Protein 6KXF (pdb70)

Structure (mmCIF, N/CA/C/O backbone):
data_6KXF
#
_entry.id   6KXF
#
_cell.length_a   79.872
_cell.length_b   104.411
_cell.length_c   114.706
_cell.angle_alpha   90.000
_cell.angle_beta   90.000
_cell.angle_gamma   90.000
#
_symmetry.space_group_name_H-M   'P 21 21 21'
#
loop_
_entity.id
_entity.type
_entity.pdbx_description
1 polymer Ketosynthase
2 polymer Ketosynthase
3 polymer ACP
4 non-polymer '[(3~{R})-2,2-dimethyl-4-[[3-[2-[[(~{E})-oct-2-enoyl]amino]ethylamino]-3-oxidanylidene-propyl]amino]-3-oxidanyl-4-oxidanylidene-butyl] dihydrogen phosphate'
5 water water
#
loop_
_atom_site.group_PDB
_atom_site.id
_atom_site.type_symbol
_atom_site.label_atom_id
_atom_site.label_alt_id
_atom_site.label_comp_id
_atom_site.label_asym_id
_atom_site.label_entity_id
_atom_site.label_seq_id
_atom_site.pdbx_PDB_ins_code
_atom_site.Cartn_x
_atom_site.Cartn_y
_atom_site.Cartn_z
_atom_site.occupancy
_atom_site.B_iso_or_equiv
_atom_site.auth_seq_id
_atom_site.auth_comp_id
_atom_site.auth_asym_id
_atom_site.auth_atom_id
_atom_site.pdbx_PDB_model_num
ATOM 1 N N . ALA A 1 6 ? 12.680 -12.620 1.299 1.00 65.21 6 ALA A N 1
ATOM 2 C CA . ALA A 1 6 ? 11.183 -12.704 1.280 1.00 67.52 6 ALA A CA 1
ATOM 3 C C . ALA A 1 6 ? 10.733 -13.981 2.005 1.00 65.09 6 ALA A C 1
ATOM 4 O O . ALA A 1 6 ? 11.363 -15.040 1.922 1.00 66.83 6 ALA A O 1
ATOM 6 N N . ARG A 1 7 ? 9.633 -13.872 2.744 1.00 58.94 7 ARG A N 1
ATOM 7 C CA . ARG A 1 7 ? 9.233 -14.955 3.608 1.00 58.07 7 ARG A CA 1
ATOM 8 C C . ARG A 1 7 ? 8.642 -16.111 2.785 1.00 43.55 7 ARG A C 1
ATOM 9 O O . ARG A 1 7 ? 8.192 -15.969 1.643 1.00 41.78 7 ARG A O 1
ATOM 17 N N . ARG A 1 8 ? 8.677 -17.281 3.391 1.00 46.09 8 ARG A N 1
ATOM 18 C CA . ARG A 1 8 ? 8.240 -18.500 2.735 1.00 49.68 8 ARG A CA 1
ATOM 19 C C . ARG A 1 8 ? 6.720 -18.428 2.545 1.00 39.67 8 ARG A C 1
ATOM 20 O O . ARG A 1 8 ? 6.003 -18.001 3.426 1.00 40.80 8 ARG A O 1
ATOM 28 N N . ARG A 1 9 ? 6.256 -18.859 1.380 1.00 39.10 9 ARG A N 1
ATOM 29 C CA . ARG A 1 9 ? 4.816 -18.988 1.133 1.00 42.25 9 ARG A CA 1
ATOM 30 C C . ARG A 1 9 ? 4.323 -20.387 1.541 1.00 39.56 9 ARG A C 1
ATOM 31 O O . ARG A 1 9 ? 5.010 -21.402 1.364 1.00 39.44 9 ARG A O 1
ATOM 39 N N . VAL A 1 10 ? 3.131 -20.419 2.137 1.00 39.12 10 VAL A N 1
ATOM 40 C CA . VAL A 1 10 ? 2.546 -21.637 2.705 1.00 34.29 10 VAL A CA 1
ATOM 41 C C . VAL A 1 10 ? 1.112 -21.764 2.161 1.00 36.66 10 VAL A C 1
ATOM 42 O O . VAL A 1 10 ? 0.333 -20.829 2.263 1.00 38.26 10 VAL A O 1
ATOM 46 N N . VAL A 1 11 ? 0.796 -22.917 1.582 1.00 33.94 11 VAL A N 1
ATOM 47 C CA . VAL A 1 11 ? -0.475 -23.165 0.922 1.00 37.24 11 VAL A CA 1
ATOM 48 C C . VAL A 1 11 ? -1.185 -24.366 1.582 1.00 36.60 11 VAL A C 1
ATOM 49 O O . VAL A 1 11 ? -0.543 -25.189 2.255 1.00 37.83 11 VAL A O 1
ATOM 53 N N . LEU A 1 12 ? -2.500 -24.473 1.320 1.00 34.13 12 LEU A N 1
ATOM 54 C CA . LEU A 1 12 ? -3.379 -25.538 1.789 1.00 33.80 12 LEU A CA 1
ATOM 55 C C . LEU A 1 12 ? -3.614 -26.522 0.651 1.00 34.66 12 LEU A C 1
ATOM 56 O O . LEU A 1 12 ? -4.241 -26.146 -0.332 1.00 37.13 12 LEU A O 1
ATOM 61 N N . THR A 1 13 ? -3.093 -27.746 0.773 1.00 34.30 13 THR A N 1
ATOM 62 C CA . THR A 1 13 ? -3.175 -28.714 -0.315 1.00 35.91 13 THR A CA 1
ATOM 63 C C . THR A 1 13 ? -4.165 -29.832 -0.021 1.00 36.63 13 THR A C 1
ATOM 64 O O . THR A 1 13 ? -4.395 -30.677 -0.887 1.00 35.06 13 THR A O 1
ATOM 68 N N . GLY A 1 14 ? -4.691 -29.874 1.210 1.00 38.86 14 GLY A N 1
ATOM 69 C CA . GLY A 1 14 ? -5.587 -30.974 1.638 1.00 40.03 14 GLY A CA 1
ATOM 70 C C . GLY A 1 14 ? -6.525 -30.571 2.768 1.00 33.80 14 GLY A C 1
ATOM 71 O O . GLY A 1 14 ? -6.119 -29.920 3.732 1.00 36.89 14 GLY A O 1
ATOM 72 N N . PHE A 1 15 ? -7.799 -30.961 2.650 1.00 30.84 15 PHE A N 1
ATOM 73 C CA . PHE A 1 15 ? -8.793 -30.803 3.695 1.00 32.38 15 PHE A CA 1
ATOM 74 C C . PHE A 1 15 ? -9.376 -32.178 4.053 1.00 35.22 15 PHE A C 1
ATOM 75 O O . PHE A 1 15 ? -9.845 -32.926 3.167 1.00 35.57 15 PHE A O 1
ATOM 83 N N . GLY A 1 16 ? -9.352 -32.512 5.349 1.00 29.42 16 GLY A N 1
ATOM 84 C CA . GLY A 1 16 ? -10.032 -33.636 5.958 1.00 34.32 16 GLY A CA 1
ATOM 85 C C . GLY A 1 16 ? -11.143 -33.122 6.848 1.00 35.59 16 GLY A C 1
ATOM 86 O O . GLY A 1 16 ? -10.892 -32.312 7.773 1.00 38.62 16 GLY A O 1
ATOM 87 N N . VAL A 1 17 ? -12.375 -33.555 6.576 1.00 32.73 17 VAL A N 1
ATOM 88 C CA . VAL A 1 17 ? -13.554 -33.021 7.245 1.00 34.22 17 VAL A CA 1
ATOM 89 C C . VAL A 1 17 ? -14.414 -34.172 7.747 1.00 38.19 17 VAL A C 1
ATOM 90 O O . VAL A 1 17 ? -14.863 -35.044 6.910 1.00 33.05 17 VAL A O 1
ATOM 94 N N . ILE A 1 18 ? -14.643 -34.181 9.067 1.00 33.60 18 ILE A N 1
ATOM 95 C CA . ILE A 1 18 ? -15.714 -34.988 9.710 1.00 32.96 18 ILE A CA 1
ATOM 96 C C . ILE A 1 18 ? -16.610 -34.003 10.464 1.00 37.14 18 ILE A C 1
ATOM 97 O O . ILE A 1 18 ? -16.199 -33.448 11.497 1.00 34.29 18 ILE A O 1
ATOM 102 N N . SER A 1 19 ? -17.817 -33.750 9.925 1.00 34.88 19 SER A N 1
ATOM 103 C CA . SER A 1 19 ? -18.705 -32.740 10.486 1.00 35.87 19 SER A CA 1
ATOM 104 C C . SER A 1 19 ? -20.153 -33.236 10.533 1.00 37.17 19 SER A C 1
ATOM 105 O O . SER A 1 19 ? -20.491 -34.243 9.945 1.00 33.30 19 SER A O 1
ATOM 108 N N . SER A 1 20 ? -20.986 -32.454 11.226 1.00 35.21 20 SER A N 1
ATOM 109 C CA . SER A 1 20 ? -22.433 -32.690 11.374 1.00 38.26 20 SER A CA 1
ATOM 110 C C . SER A 1 20 ? -23.206 -32.397 10.077 1.00 36.47 20 SER A C 1
ATOM 111 O O . SER A 1 20 ? -24.401 -32.692 10.000 1.00 36.80 20 SER A O 1
ATOM 114 N N . ILE A 1 21 ? -22.567 -31.770 9.075 1.00 37.51 21 ILE A N 1
ATOM 115 C CA . ILE A 1 21 ? -23.234 -31.443 7.824 1.00 36.79 21 ILE A CA 1
ATOM 116 C C . ILE A 1 21 ? -22.525 -32.108 6.638 1.00 36.12 21 ILE A C 1
ATOM 117 O O . ILE A 1 21 ? -22.757 -31.706 5.505 1.00 38.03 21 ILE A O 1
ATOM 122 N N . GLY A 1 22 ? -21.646 -33.081 6.898 1.00 35.78 22 GLY A N 1
ATOM 123 C CA . GLY A 1 22 ? -20.945 -33.815 5.829 1.00 38.87 22 GLY A CA 1
ATOM 124 C C . GLY A 1 22 ? -19.581 -34.349 6.241 1.00 39.74 22 GLY A C 1
ATOM 125 O O . GLY A 1 22 ? -18.838 -33.695 7.001 1.00 35.90 22 GLY A O 1
ATOM 126 N N . THR A 1 23 ? -19.242 -35.522 5.694 1.00 38.50 23 THR A N 1
ATOM 127 C CA . THR A 1 23 ? -17.932 -36.162 5.803 1.00 42.55 23 THR A CA 1
ATOM 128 C C . THR A 1 23 ? -17.218 -36.060 4.449 1.00 42.81 23 THR A C 1
ATOM 129 O O . THR A 1 23 ? -17.773 -36.447 3.443 1.00 38.38 23 THR A O 1
ATOM 133 N N . GLY A 1 24 ? -15.999 -35.501 4.460 1.00 35.60 24 GLY A N 1
ATOM 134 C CA . GLY A 1 24 ? -15.210 -35.234 3.285 1.00 37.86 24 GLY A CA 1
ATOM 135 C C . GLY A 1 24 ? -15.587 -33.915 2.667 1.00 41.33 24 GLY A C 1
ATOM 136 O O . GLY A 1 24 ? -16.703 -33.358 2.949 1.00 37.67 24 GLY A O 1
ATOM 137 N N . VAL A 1 25 ? -14.691 -33.435 1.801 1.00 41.29 25 VAL A N 1
ATOM 138 C CA . VAL A 1 25 ? -14.708 -32.075 1.200 1.00 45.07 25 VAL A CA 1
ATOM 139 C C . VAL A 1 25 ? -15.926 -31.846 0.302 1.00 43.55 25 VAL A C 1
ATOM 140 O O . VAL A 1 25 ? -16.504 -30.762 0.320 1.00 42.99 25 VAL A O 1
ATOM 144 N N . GLU A 1 26 ? -16.275 -32.835 -0.518 1.00 38.85 26 GLU A N 1
ATOM 145 C CA . GLU A 1 26 ? -17.414 -32.681 -1.430 1.00 46.46 26 GLU A CA 1
ATOM 146 C C . GLU A 1 26 ? -18.713 -32.428 -0.649 1.00 37.54 26 GLU A C 1
ATOM 147 O O . GLU A 1 26 ? -19.442 -31.531 -1.003 1.00 40.48 26 GLU A O 1
ATOM 153 N N . GLU A 1 27 ? -19.014 -33.304 0.326 1.00 38.73 27 GLU A N 1
ATOM 154 C CA . GLU A 1 27 ? -20.246 -33.263 1.125 1.00 37.78 27 GLU A CA 1
ATOM 155 C C . GLU A 1 27 ? -20.274 -31.985 1.968 1.00 37.09 27 GLU A C 1
ATOM 156 O O . GLU A 1 27 ? -21.319 -31.383 2.130 1.00 37.73 27 GLU A O 1
ATOM 162 N N . TYR A 1 28 ? -19.120 -31.613 2.541 1.00 34.59 28 TYR A N 1
ATOM 163 C CA . TYR A 1 28 ? -18.987 -30.394 3.383 1.00 35.30 28 TYR A CA 1
ATOM 164 C C . TYR A 1 28 ? -19.244 -29.144 2.546 1.00 32.42 28 TYR A C 1
ATOM 165 O O . TYR A 1 28 ? -19.987 -28.243 2.967 1.00 33.25 28 TYR A O 1
ATOM 174 N N . THR A 1 29 ? -18.678 -29.094 1.340 1.00 32.81 29 THR A N 1
ATOM 175 C CA . THR A 1 29 ? -18.848 -27.982 0.446 1.00 32.09 29 THR A CA 1
ATOM 176 C C . THR A 1 29 ? -20.332 -27.835 0.068 1.00 37.30 29 THR A C 1
ATOM 177 O O . THR A 1 29 ? -20.839 -26.698 -0.010 1.00 36.46 29 THR A O 1
ATOM 181 N N . ALA A 1 30 ? -20.975 -28.965 -0.264 1.00 37.18 30 ALA A N 1
ATOM 182 C CA . ALA A 1 30 ? -22.402 -29.005 -0.622 1.00 41.91 30 ALA A CA 1
ATOM 183 C C . ALA A 1 30 ? -23.246 -28.501 0.565 1.00 38.48 30 ALA A C 1
ATOM 184 O O . ALA A 1 30 ? -24.191 -27.722 0.374 1.00 37.60 30 ALA A O 1
ATOM 186 N N . GLY A 1 31 ? -22.859 -28.913 1.771 1.00 35.65 31 GLY A N 1
ATOM 187 C CA . GLY A 1 31 ? -23.491 -28.479 3.010 1.00 34.37 31 GLY A CA 1
ATOM 188 C C . GLY A 1 31 ? -23.479 -26.966 3.197 1.00 34.15 31 GLY A C 1
ATOM 189 O O . GLY A 1 31 ? -24.531 -26.308 3.516 1.00 33.72 31 GLY A O 1
ATOM 190 N N . LEU A 1 32 ? -22.273 -26.411 3.124 1.00 33.22 32 LEU A N 1
ATOM 191 C CA . LEU A 1 32 ? -22.037 -25.017 3.277 1.00 34.24 32 LEU A CA 1
ATOM 192 C C . LEU A 1 32 ? -22.844 -24.226 2.240 1.00 35.63 32 LEU A C 1
ATOM 193 O O . LEU A 1 32 ? -23.433 -23.191 2.563 1.00 35.58 32 LEU A O 1
ATOM 198 N N . ARG A 1 33 ? -22.854 -24.709 0.993 1.00 34.22 33 ARG A N 1
ATOM 199 C CA . ARG A 1 33 ? -23.494 -23.950 -0.114 1.00 38.04 33 ARG A CA 1
ATOM 200 C C . ARG A 1 33 ? -25.022 -24.009 0.069 1.00 34.95 33 ARG A C 1
ATOM 201 O O . ARG A 1 33 ? -25.703 -23.077 -0.282 1.00 37.13 33 ARG A O 1
ATOM 209 N N . ALA A 1 34 ? -25.517 -25.078 0.696 1.00 33.61 34 ALA A N 1
ATOM 210 C CA . ALA A 1 34 ? -26.989 -25.318 0.905 1.00 37.02 34 ALA A CA 1
ATOM 211 C C . ALA A 1 34 ? -27.566 -24.651 2.171 1.00 42.87 34 ALA A C 1
ATOM 212 O O . ALA A 1 34 ? -28.792 -24.529 2.285 1.00 41.73 34 ALA A O 1
ATOM 214 N N . GLY A 1 35 ? -26.708 -24.217 3.111 1.00 37.47 35 GLY A N 1
ATOM 215 C CA . GLY A 1 35 ? -27.127 -23.880 4.505 1.00 34.25 35 GLY A CA 1
ATOM 216 C C . GLY A 1 35 ? -27.728 -25.075 5.215 1.00 33.14 35 GLY A C 1
ATOM 217 O O . GLY A 1 35 ? -28.667 -24.934 6.001 1.00 36.09 35 GLY A O 1
ATOM 218 N N . ARG A 1 36 ? -27.135 -26.253 4.972 1.00 33.76 36 ARG A N 1
ATOM 219 C CA . ARG A 1 36 ? -27.463 -27.481 5.691 1.00 36.34 36 ARG A CA 1
ATOM 220 C C . ARG A 1 36 ? -27.214 -27.273 7.199 1.00 37.12 36 ARG A C 1
ATOM 221 O O . ARG A 1 36 ? -26.199 -26.670 7.617 1.00 34.14 36 ARG A O 1
ATOM 229 N N . SER A 1 37 ? -28.136 -27.775 8.032 1.00 37.02 37 SER A N 1
ATOM 230 C CA . SER A 1 37 ? -27.992 -27.739 9.526 1.00 37.62 37 SER A CA 1
ATOM 231 C C . SER A 1 37 ? -27.501 -29.105 10.035 1.00 35.13 37 SER A C 1
ATOM 232 O O . SER A 1 37 ? -27.904 -30.135 9.541 1.00 38.75 37 SER A O 1
ATOM 235 N N . GLY A 1 38 ? -26.626 -29.117 11.058 1.00 33.88 38 GLY A N 1
ATOM 236 C CA . GLY A 1 38 ? -26.166 -30.346 11.628 1.00 35.97 38 GLY A CA 1
ATOM 237 C C . GLY A 1 38 ? -26.966 -30.775 12.865 1.00 38.42 38 GLY A C 1
ATOM 238 O O . GLY A 1 38 ? -26.579 -31.750 13.524 1.00 38.67 38 GLY A O 1
ATOM 239 N N . ALA A 1 39 ? -28.076 -30.088 13.170 1.00 37.46 39 ALA A N 1
ATOM 240 C CA . ALA A 1 39 ? -28.874 -30.371 14.416 1.00 38.19 39 ALA A CA 1
ATOM 241 C C . ALA A 1 39 ? -29.630 -31.703 14.261 1.00 41.13 39 ALA A C 1
ATOM 242 O O . ALA A 1 39 ? -30.264 -31.995 13.221 1.00 40.54 39 ALA A O 1
ATOM 244 N N . ARG A 1 40 ? -29.531 -32.540 15.281 1.00 39.16 40 ARG A N 1
ATOM 245 C CA . ARG A 1 40 ? -30.235 -33.827 15.311 1.00 41.09 40 ARG A CA 1
ATOM 246 C C . ARG A 1 40 ? -30.287 -34.320 16.764 1.00 43.63 40 ARG A C 1
ATOM 247 O O . ARG A 1 40 ? -29.586 -33.792 17.641 1.00 39.59 40 ARG A O 1
ATOM 255 N N . PRO A 1 41 ? -31.135 -35.318 17.112 1.00 45.86 41 PRO A N 1
ATOM 256 C CA . PRO A 1 41 ? -31.169 -35.831 18.487 1.00 46.89 41 PRO A CA 1
ATOM 257 C C . PRO A 1 41 ? -29.804 -36.372 18.970 1.00 47.54 41 PRO A C 1
ATOM 258 O O . PRO A 1 41 ? -29.022 -36.958 18.182 1.00 46.00 41 PRO A O 1
ATOM 262 N N . ILE A 1 42 ? -29.529 -36.177 20.265 1.00 42.08 42 ILE A N 1
ATOM 263 C CA . ILE A 1 42 ? -28.344 -36.709 20.943 1.00 40.51 42 ILE A CA 1
ATOM 264 C C . ILE A 1 42 ? -28.484 -38.221 21.054 1.00 46.37 42 ILE A C 1
ATOM 265 O O . ILE A 1 42 ? -29.566 -38.702 21.408 1.00 43.17 42 ILE A O 1
ATOM 270 N N . THR A 1 43 ? -27.419 -38.965 20.688 1.00 45.38 43 THR A N 1
ATOM 271 C CA . THR A 1 43 ? -27.397 -40.416 20.811 1.00 47.04 43 THR A CA 1
ATOM 272 C C . THR A 1 43 ? -26.232 -40.852 21.711 1.00 46.46 43 THR A C 1
ATOM 273 O O . THR A 1 43 ? -26.085 -41.994 21.998 1.00 48.91 43 THR A O 1
ATOM 277 N N . ARG A 1 44 ? -25.371 -39.931 22.110 1.00 46.81 44 ARG A N 1
ATOM 278 C CA . ARG A 1 44 ? -24.053 -40.310 22.640 1.00 46.58 44 ARG A CA 1
ATOM 279 C C . ARG A 1 44 ? -24.122 -40.513 24.160 1.00 45.02 44 ARG A C 1
ATOM 280 O O . ARG A 1 44 ? -23.319 -41.276 24.703 1.00 46.90 44 ARG A O 1
ATOM 288 N N . PHE A 1 45 ? -25.031 -39.797 24.838 1.00 40.94 45 PHE A N 1
ATOM 289 C CA . PHE A 1 45 ? -25.266 -39.959 26.294 1.00 44.86 45 PHE A CA 1
ATOM 290 C C . PHE A 1 45 ? -26.750 -39.715 26.601 1.00 49.74 45 PHE A C 1
ATOM 291 O O . PHE A 1 45 ? -27.527 -39.412 25.706 1.00 45.52 45 PHE A O 1
ATOM 299 N N . ASP A 1 46 ? -27.118 -39.892 27.872 1.00 54.64 46 ASP A N 1
ATOM 300 C CA . ASP A 1 46 ? -28.496 -39.858 28.329 1.00 52.44 46 ASP A CA 1
ATOM 301 C C . ASP A 1 46 ? -28.820 -38.427 28.747 1.00 45.14 46 ASP A C 1
ATOM 302 O O . ASP A 1 46 ? -28.147 -37.871 29.619 1.00 52.36 46 ASP A O 1
ATOM 307 N N . THR A 1 47 ? -29.822 -37.827 28.086 1.00 43.48 47 THR A N 1
ATOM 308 C CA . THR A 1 47 ? -30.186 -36.452 28.317 1.00 51.27 47 THR A CA 1
ATOM 309 C C . THR A 1 47 ? -31.340 -36.320 29.337 1.00 51.55 47 THR A C 1
ATOM 310 O O . THR A 1 47 ? -31.773 -35.224 29.603 1.00 49.12 47 THR A O 1
ATOM 314 N N . GLU A 1 48 ? -31.842 -37.422 29.889 1.00 51.47 48 GLU A N 1
ATOM 315 C CA . GLU A 1 48 ? -32.966 -37.355 30.826 1.00 52.61 48 GLU A CA 1
ATOM 316 C C . GLU A 1 48 ? -32.630 -36.343 31.932 1.00 50.17 48 GLU A C 1
ATOM 317 O O . GLU A 1 48 ? -31.602 -36.429 32.595 1.00 53.82 48 GLU A O 1
ATOM 323 N N . GLY A 1 49 ? -33.501 -35.341 32.093 1.00 48.89 49 GLY A N 1
ATOM 324 C CA . GLY A 1 49 ? -33.386 -34.371 33.168 1.00 54.65 49 GLY A CA 1
ATOM 325 C C . GLY A 1 49 ? -32.803 -33.044 32.725 1.00 57.36 49 GLY A C 1
ATOM 326 O O . GLY A 1 49 ? -32.823 -32.065 33.504 1.00 50.87 49 GLY A O 1
ATOM 327 N N . PHE A 1 50 ? -32.255 -32.990 31.494 1.00 51.51 50 PHE A N 1
ATOM 328 C CA . PHE A 1 50 ? -31.699 -31.730 30.956 1.00 49.99 50 PHE A CA 1
ATOM 329 C C . PHE A 1 50 ? -32.793 -30.824 30.368 1.00 50.22 50 PHE A C 1
ATOM 330 O O . PHE A 1 50 ? -32.610 -29.594 30.265 1.00 49.15 50 PHE A O 1
ATOM 338 N N . GLY A 1 51 ? -33.932 -31.419 30.013 1.00 45.99 51 GLY A N 1
ATOM 339 C CA . GLY A 1 51 ? -35.068 -30.681 29.485 1.00 49.87 51 GLY A CA 1
ATOM 340 C C . GLY A 1 51 ? -34.970 -30.431 27.990 1.00 52.23 51 GLY A C 1
ATOM 341 O O . GLY A 1 51 ? -35.769 -29.669 27.482 1.00 50.30 51 GLY A O 1
ATOM 342 N N . GLN A 1 52 ? -33.979 -31.052 27.319 1.00 53.42 52 GLN A N 1
ATOM 343 C CA . GLN A 1 52 ? -33.724 -30.940 25.852 1.00 50.05 52 GLN A CA 1
ATOM 344 C C . GLN A 1 52 ? -32.747 -32.043 25.428 1.00 47.54 52 GLN A C 1
ATOM 345 O O . GLN A 1 52 ? -31.996 -32.649 26.244 1.00 48.03 52 GLN A O 1
ATOM 351 N N . ASN A 1 53 ? -32.753 -32.300 24.126 1.00 47.19 53 ASN A N 1
ATOM 352 C CA . ASN A 1 53 ? -32.233 -33.518 23.570 1.00 49.91 53 ASN A CA 1
ATOM 353 C C . ASN A 1 53 ? -31.538 -33.317 22.197 1.00 47.14 53 ASN A C 1
ATOM 354 O O . ASN A 1 53 ? -31.315 -34.286 21.496 1.00 43.28 53 ASN A O 1
ATOM 359 N N . THR A 1 54 ? -31.152 -32.090 21.832 1.00 46.01 54 THR A N 1
ATOM 360 C CA . THR A 1 54 ? -30.634 -31.789 20.500 1.00 45.47 54 THR A CA 1
ATOM 361 C C . THR A 1 54 ? -29.170 -31.321 20.582 1.00 45.25 54 THR A C 1
ATOM 362 O O . THR A 1 54 ? -28.783 -30.560 21.461 1.00 40.54 54 THR A O 1
ATOM 366 N N . ALA A 1 55 ? -28.361 -31.789 19.628 1.00 42.22 55 ALA A N 1
ATOM 367 C CA . ALA A 1 55 ? -26.969 -31.363 19.453 1.00 41.81 55 ALA A CA 1
ATOM 368 C C . ALA A 1 55 ? -26.614 -31.490 17.969 1.00 41.67 55 ALA A C 1
ATOM 369 O O . ALA A 1 55 ? -27.459 -31.866 17.155 1.00 40.64 55 ALA A O 1
ATOM 371 N N . CYS A 1 56 ? -25.368 -31.164 17.613 1.00 37.37 56 CYS A N 1
ATOM 372 C CA . CYS A 1 56 ? -24.910 -31.296 16.218 1.00 35.44 56 CYS A CA 1
ATOM 373 C C . CYS A 1 56 ? -23.884 -32.434 16.120 1.00 38.17 56 CYS A C 1
ATOM 374 O O . CYS A 1 56 ? -22.692 -32.198 15.904 1.00 38.23 56 CYS A O 1
ATOM 377 N N . GLU A 1 57 ? -24.347 -33.675 16.300 1.00 38.34 57 GLU A N 1
ATOM 378 C CA . GLU A 1 57 ? -23.476 -34.859 16.234 1.00 39.42 57 GLU A CA 1
ATOM 379 C C . GLU A 1 57 ? -23.136 -35.189 14.774 1.00 38.62 57 GLU A C 1
ATOM 380 O O . GLU A 1 57 ? -23.887 -34.904 13.820 1.00 38.73 57 GLU A O 1
ATOM 386 N N . VAL A 1 58 ? -21.991 -35.853 14.608 1.00 35.90 58 VAL A N 1
ATOM 387 C CA . VAL A 1 58 ? -21.721 -36.574 13.398 1.00 37.30 58 VAL A CA 1
ATOM 388 C C . VAL A 1 58 ? -22.598 -37.820 13.395 1.00 35.75 58 VAL A C 1
ATOM 389 O O . VAL A 1 58 ? -22.501 -38.629 14.317 1.00 42.87 58 VAL A O 1
ATOM 393 N N . PRO A 1 59 ? -23.476 -37.996 12.390 1.00 42.16 59 PRO A N 1
ATOM 394 C CA . PRO A 1 59 ? -24.475 -39.069 12.413 1.00 42.65 59 PRO A CA 1
ATOM 395 C C . PRO A 1 59 ? -23.955 -40.485 12.160 1.00 46.34 59 PRO A C 1
ATOM 396 O O . PRO A 1 59 ? -24.450 -41.407 12.807 1.00 54.19 59 PRO A O 1
ATOM 400 N N . ASP A 1 60 ? -23.007 -40.668 11.234 1.00 40.71 60 ASP A N 1
ATOM 401 C CA . ASP A 1 60 ? -22.702 -42.035 10.828 1.00 50.40 60 ASP A CA 1
ATOM 402 C C . ASP A 1 60 ? -21.208 -42.222 10.570 1.00 50.92 60 ASP A C 1
ATOM 403 O O . ASP A 1 60 ? -20.794 -42.482 9.449 1.00 60.82 60 ASP A O 1
ATOM 408 N N . PHE A 1 61 ? -20.443 -42.149 11.655 1.00 46.59 61 PHE A N 1
ATOM 409 C CA . PHE A 1 61 ? -19.006 -42.342 11.672 1.00 49.22 61 PHE A CA 1
ATOM 410 C C . PHE A 1 61 ? -18.673 -43.836 11.668 1.00 44.74 61 PHE A C 1
ATOM 411 O O . PHE A 1 61 ? -19.118 -44.545 12.509 1.00 47.76 61 PHE A O 1
ATOM 419 N N . GLU A 1 62 ? -17.818 -44.279 10.754 1.00 50.77 62 GLU A N 1
ATOM 420 C CA . GLU A 1 62 ? -17.292 -45.673 10.785 1.00 54.61 62 GLU A CA 1
ATOM 421 C C . GLU A 1 62 ? -15.772 -45.623 10.833 1.00 50.01 62 GLU A C 1
ATOM 422 O O . GLU A 1 62 ? -15.128 -45.360 9.811 1.00 43.11 62 GLU A O 1
ATOM 428 N N . PRO A 1 63 ? -15.158 -45.822 12.016 1.00 48.75 63 PRO A N 1
ATOM 429 C CA . PRO A 1 63 ? -13.730 -45.552 12.165 1.00 47.81 63 PRO A CA 1
ATOM 430 C C . PRO A 1 63 ? -12.896 -46.494 11.287 1.00 49.02 63 PRO A C 1
ATOM 431 O O . PRO A 1 63 ? -11.894 -46.067 10.696 1.00 45.03 63 PRO A O 1
ATOM 435 N N . GLY A 1 64 ? -13.355 -47.754 11.201 1.00 49.26 64 GLY A N 1
ATOM 436 C CA . GLY A 1 64 ? -12.667 -48.860 10.547 1.00 50.13 64 GLY A CA 1
ATOM 437 C C . GLY A 1 64 ? -12.484 -48.603 9.075 1.00 47.77 64 GLY A C 1
ATOM 438 O O . GLY A 1 64 ? -11.609 -49.156 8.457 1.00 53.03 64 GLY A O 1
ATOM 439 N N . ARG A 1 65 ? -13.289 -47.689 8.541 1.00 46.45 65 ARG A N 1
ATOM 440 C CA . ARG A 1 65 ? -13.142 -47.215 7.183 1.00 48.63 65 ARG A CA 1
ATOM 441 C C . ARG A 1 65 ? -11.899 -46.325 6.981 1.00 49.38 65 ARG A C 1
ATOM 442 O O . ARG A 1 65 ? -11.341 -46.283 5.895 1.00 51.62 65 ARG A O 1
ATOM 450 N N . TRP A 1 66 ? -11.475 -45.565 8.004 1.00 47.07 66 TRP A N 1
ATOM 451 C CA . TRP A 1 66 ? -10.417 -44.514 7.831 1.00 43.44 66 TRP A CA 1
ATOM 452 C C . TRP A 1 66 ? -9.113 -44.876 8.556 1.00 44.79 66 TRP A C 1
ATOM 453 O O . TRP A 1 66 ? -8.076 -44.265 8.293 1.00 48.38 66 TRP A O 1
ATOM 464 N N . ILE A 1 67 ? -9.192 -45.809 9.515 1.00 39.18 67 ILE A N 1
ATOM 465 C CA . ILE A 1 67 ? -8.098 -46.093 10.455 1.00 42.80 67 ILE A CA 1
ATOM 466 C C . ILE A 1 67 ? -7.708 -47.573 10.298 1.00 47.52 67 ILE A C 1
ATOM 467 O O . ILE A 1 67 ? -8.562 -48.454 10.502 1.00 43.25 67 ILE A O 1
ATOM 472 N N . HIS A 1 68 ? -6.430 -47.822 9.983 1.00 42.57 68 HIS A N 1
ATOM 473 C CA . HIS A 1 68 ? -5.959 -49.149 9.563 1.00 46.68 68 HIS A CA 1
ATOM 474 C C . HIS A 1 68 ? -4.791 -49.667 10.398 1.00 48.63 68 HIS A C 1
ATOM 475 O O . HIS A 1 68 ? -4.526 -50.864 10.344 1.00 49.92 68 HIS A O 1
ATOM 482 N N . HIS A 1 69 ? -4.071 -48.798 11.127 1.00 42.89 69 HIS A N 1
ATOM 483 C CA . HIS A 1 69 ? -2.872 -49.226 11.813 1.00 46.16 69 HIS A CA 1
ATOM 484 C C . HIS A 1 69 ? -3.083 -49.193 13.336 1.00 53.09 69 HIS A C 1
ATOM 485 O O . HIS A 1 69 ? -2.735 -50.154 14.038 1.00 55.89 69 HIS A O 1
ATOM 492 N N . VAL A 1 70 ? -3.671 -48.112 13.860 1.00 41.93 70 VAL A N 1
ATOM 493 C CA . VAL A 1 70 ? -3.831 -47.936 15.287 1.00 41.60 70 VAL A CA 1
ATOM 494 C C . VAL A 1 70 ? -5.046 -48.731 15.749 1.00 42.66 70 VAL A C 1
ATOM 495 O O . VAL A 1 70 ? -6.129 -48.541 15.195 1.00 42.50 70 VAL A O 1
ATOM 499 N N . PRO A 1 71 ? -4.927 -49.624 16.760 1.00 44.85 71 PRO A N 1
ATOM 500 C CA . PRO A 1 71 ? -6.100 -50.311 17.308 1.00 44.88 71 PRO A CA 1
ATOM 501 C C . PRO A 1 71 ? -7.180 -49.315 17.748 1.00 43.05 71 PRO A C 1
ATOM 502 O O . PRO A 1 71 ? -6.838 -48.358 18.425 1.00 44.78 71 PRO A O 1
ATOM 506 N N . LEU A 1 72 ? -8.455 -49.557 17.387 1.00 42.94 72 LEU A N 1
ATOM 507 C CA . LEU A 1 72 ? -9.559 -48.597 17.638 1.00 45.20 72 LEU A CA 1
ATOM 508 C C . LEU A 1 72 ? -9.663 -48.294 19.142 1.00 44.77 72 LEU A C 1
ATOM 509 O O . LEU A 1 72 ? -9.961 -47.164 19.542 1.00 42.37 72 LEU A O 1
ATOM 514 N N . ASP A 1 73 ? -9.333 -49.264 19.992 1.00 41.74 73 ASP A N 1
ATOM 515 C CA . ASP A 1 73 ? -9.505 -49.082 21.457 1.00 47.44 73 ASP A CA 1
ATOM 516 C C . ASP A 1 73 ? -8.378 -48.229 22.053 1.00 42.79 73 ASP A C 1
ATOM 517 O O . ASP A 1 73 ? -8.470 -47.842 23.252 1.00 44.66 73 ASP A O 1
ATOM 522 N N . ASP A 1 74 ? -7.335 -47.920 21.260 1.00 42.45 74 ASP A N 1
ATOM 523 C CA . ASP A 1 74 ? -6.247 -47.013 21.703 1.00 39.86 74 ASP A CA 1
ATOM 524 C C . ASP A 1 74 ? -6.675 -45.534 21.738 1.00 42.21 74 ASP A C 1
ATOM 525 O O . ASP A 1 74 ? -5.949 -44.723 22.304 1.00 41.24 74 ASP A O 1
ATOM 530 N N . MET A 1 75 ? -7.880 -45.229 21.241 1.00 41.48 75 MET A N 1
ATOM 531 C CA . MET A 1 75 ? -8.377 -43.884 21.027 1.00 41.30 75 MET A CA 1
ATOM 532 C C . MET A 1 75 ? -9.814 -43.799 21.531 1.00 40.66 75 MET A C 1
ATOM 533 O O . MET A 1 75 ? -10.584 -44.716 21.367 1.00 41.88 75 MET A O 1
ATOM 538 N N . GLY A 1 76 ? -10.177 -42.674 22.132 1.00 38.48 76 GLY A N 1
ATOM 539 C CA . GLY A 1 76 ? -11.582 -42.378 22.318 1.00 39.80 76 GLY A CA 1
ATOM 540 C C . GLY A 1 76 ? -12.128 -41.803 21.035 1.00 41.41 76 GLY A C 1
ATOM 541 O O . GLY A 1 76 ? -11.423 -41.721 20.019 1.00 37.42 76 GLY A O 1
ATOM 542 N N . ARG A 1 77 ? -13.351 -41.305 21.104 1.00 39.32 77 ARG A N 1
ATOM 543 C CA . ARG A 1 77 ? -14.017 -40.832 19.889 1.00 40.04 77 ARG A CA 1
ATOM 544 C C . ARG A 1 77 ? -13.286 -39.605 19.325 1.00 38.22 77 ARG A C 1
ATOM 545 O O . ARG A 1 77 ? -13.178 -39.470 18.103 1.00 37.93 77 ARG A O 1
ATOM 553 N N . ALA A 1 78 ? -12.781 -38.695 20.170 1.00 37.88 78 ALA A N 1
ATOM 554 C CA . ALA A 1 78 ? -12.211 -37.458 19.600 1.00 36.46 78 ALA A CA 1
ATOM 555 C C . ALA A 1 78 ? -10.949 -37.811 18.802 1.00 36.58 78 ALA A C 1
ATOM 556 O O . ALA A 1 78 ? -10.720 -37.267 17.736 1.00 34.65 78 ALA A O 1
ATOM 558 N N . GLY A 1 79 ? -10.155 -38.742 19.336 1.00 35.23 79 GLY A N 1
ATOM 559 C CA . GLY A 1 79 ? -8.932 -39.246 18.694 1.00 34.16 79 GLY A CA 1
ATOM 560 C C . GLY A 1 79 ? -9.224 -39.930 17.376 1.00 34.99 79 GLY A C 1
ATOM 561 O O . GLY A 1 79 ? -8.504 -39.754 16.413 1.00 35.58 79 GLY A O 1
ATOM 562 N N . GLN A 1 80 ? -10.306 -40.715 17.341 1.00 34.70 80 GLN A N 1
ATOM 563 C CA . GLN A 1 80 ? -10.710 -41.405 16.122 1.00 32.58 80 GLN A CA 1
ATOM 564 C C . GLN A 1 80 ? -11.103 -40.366 15.067 1.00 35.87 80 GLN A C 1
ATOM 565 O O . GLN A 1 80 ? -10.718 -40.508 13.910 1.00 35.83 80 GLN A O 1
ATOM 571 N N . TYR A 1 81 ? -11.821 -39.306 15.470 1.00 33.66 81 TYR A N 1
ATOM 572 C CA . TYR A 1 81 ? -12.156 -38.219 14.548 1.00 33.30 81 TYR A CA 1
ATOM 573 C C . TYR A 1 81 ? -10.885 -37.530 14.029 1.00 31.69 81 TYR A C 1
ATOM 574 O O . TYR A 1 81 ? -10.759 -37.292 12.828 1.00 33.06 81 TYR A O 1
ATOM 583 N N . ALA A 1 82 ? -9.928 -37.276 14.917 1.00 31.87 82 ALA A N 1
ATOM 584 C CA . ALA A 1 82 ? -8.679 -36.645 14.528 1.00 32.99 82 ALA A CA 1
ATOM 585 C C . ALA A 1 82 ? -7.936 -37.514 13.507 1.00 34.37 82 ALA A C 1
ATOM 586 O O . ALA A 1 82 ? -7.437 -36.995 12.499 1.00 36.18 82 ALA A O 1
ATOM 588 N N . VAL A 1 83 ? -7.804 -38.811 13.795 1.00 36.68 83 VAL A N 1
ATOM 589 C CA . VAL A 1 83 ? -7.011 -39.712 12.873 1.00 38.77 83 VAL A CA 1
ATOM 590 C C . VAL A 1 83 ? -7.709 -39.865 11.512 1.00 35.69 83 VAL A C 1
ATOM 591 O O . VAL A 1 83 ? -7.061 -39.772 10.477 1.00 36.30 83 VAL A O 1
ATOM 595 N N . ALA A 1 84 ? -9.034 -40.072 11.526 1.00 36.69 84 ALA A N 1
ATOM 596 C CA . ALA A 1 84 ? -9.817 -40.229 10.315 1.00 34.98 84 ALA A CA 1
ATOM 597 C C . ALA A 1 84 ? -9.695 -38.972 9.458 1.00 38.35 84 ALA A C 1
ATOM 598 O O . ALA A 1 84 ? -9.512 -39.045 8.264 1.00 32.57 84 ALA A O 1
ATOM 600 N N . ALA A 1 85 ? -9.812 -37.797 10.076 1.00 35.42 85 ALA A N 1
ATOM 601 C CA . ALA A 1 85 ? -9.784 -36.556 9.311 1.00 32.39 85 ALA A CA 1
ATOM 602 C C . ALA A 1 85 ? -8.380 -36.344 8.726 1.00 31.90 85 ALA A C 1
ATOM 603 O O . ALA A 1 85 ? -8.229 -35.856 7.619 1.00 33.97 85 ALA A O 1
ATOM 605 N N . ALA A 1 86 ? -7.353 -36.745 9.480 1.00 32.15 86 ALA A N 1
ATOM 606 C CA . ALA A 1 86 ? -5.969 -36.612 9.009 1.00 35.30 86 ALA A CA 1
ATOM 607 C C . ALA A 1 86 ? -5.731 -37.524 7.793 1.00 35.97 86 ALA A C 1
ATOM 608 O O . ALA A 1 86 ? -5.137 -37.079 6.813 1.00 36.36 86 ALA A O 1
ATOM 610 N N . ARG A 1 87 ? -6.204 -38.780 7.861 1.00 38.65 87 ARG A N 1
ATOM 611 C CA . ARG A 1 87 ? -6.123 -39.673 6.697 1.00 36.48 87 ARG A CA 1
ATOM 612 C C . ARG A 1 87 ? -6.853 -39.023 5.509 1.00 35.03 87 ARG A C 1
ATOM 613 O O . ARG A 1 87 ? -6.350 -38.981 4.414 1.00 36.49 87 ARG A O 1
ATOM 621 N N . MET A 1 88 ? -8.059 -38.511 5.724 1.00 36.19 88 MET A N 1
ATOM 622 C CA . MET A 1 88 ? -8.806 -37.878 4.650 1.00 36.47 88 MET A CA 1
ATOM 623 C C . MET A 1 88 ? -8.038 -36.673 4.084 1.00 36.45 88 MET A C 1
ATOM 624 O O . MET A 1 88 ? -8.081 -36.407 2.921 1.00 37.50 88 MET A O 1
ATOM 629 N N . ALA A 1 89 ? -7.373 -35.904 4.939 1.00 35.60 89 ALA A N 1
ATOM 630 C CA . ALA A 1 89 ? -6.650 -34.699 4.496 1.00 36.91 89 ALA A CA 1
ATOM 631 C C . ALA A 1 89 ? -5.452 -35.083 3.619 1.00 32.14 89 ALA A C 1
ATOM 632 O O . ALA A 1 89 ? -5.267 -34.472 2.596 1.00 34.70 89 ALA A O 1
ATOM 634 N N . VAL A 1 90 ? -4.646 -36.056 4.058 1.00 34.88 90 VAL A N 1
ATOM 635 C CA . VAL A 1 90 ? -3.504 -36.473 3.274 1.00 36.88 90 VAL A CA 1
ATOM 636 C C . VAL A 1 90 ? -3.956 -37.069 1.926 1.00 37.41 90 VAL A C 1
ATOM 637 O O . VAL A 1 90 ? -3.334 -36.766 0.935 1.00 34.13 90 VAL A O 1
ATOM 641 N N . ASP A 1 91 ? -5.023 -37.879 1.891 1.00 36.56 91 ASP A N 1
ATOM 642 C CA . ASP A 1 91 ? -5.599 -38.338 0.622 1.00 37.37 91 ASP A CA 1
ATOM 643 C C . ASP A 1 91 ? -6.096 -37.151 -0.217 1.00 43.04 91 ASP A C 1
ATOM 644 O O . ASP A 1 91 ? -5.872 -37.155 -1.402 1.00 36.89 91 ASP A O 1
ATOM 649 N N . ASP A 1 92 ? -6.763 -36.127 0.376 1.00 38.03 92 ASP A N 1
ATOM 650 C CA . ASP A 1 92 ? -7.264 -34.990 -0.416 1.00 35.32 92 ASP A CA 1
ATOM 651 C C . ASP A 1 92 ? -6.076 -34.221 -1.016 1.00 35.58 92 ASP A C 1
ATOM 652 O O . ASP A 1 92 ? -6.222 -33.552 -2.077 1.00 37.04 92 ASP A O 1
ATOM 657 N N . ALA A 1 93 ? -4.937 -34.253 -0.304 1.00 35.94 93 ALA A N 1
ATOM 658 C CA . ALA A 1 93 ? -3.695 -33.566 -0.734 1.00 38.68 93 ALA A CA 1
ATOM 659 C C . ALA A 1 93 ? -2.899 -34.388 -1.776 1.00 37.56 93 ALA A C 1
ATOM 660 O O . ALA A 1 93 ? -1.922 -33.867 -2.348 1.00 39.16 93 ALA A O 1
ATOM 662 N N . GLY A 1 94 ? -3.246 -35.667 -1.935 1.00 41.35 94 GLY A N 1
ATOM 663 C CA . GLY A 1 94 ? -2.622 -36.585 -2.906 1.00 41.34 94 GLY A CA 1
ATOM 664 C C . GLY A 1 94 ? -1.213 -36.952 -2.468 1.00 44.87 94 GLY A C 1
ATOM 665 O O . GLY A 1 94 ? -0.348 -37.213 -3.282 1.00 42.96 94 GLY A O 1
ATOM 666 N N . LEU A 1 95 ? -0.972 -36.951 -1.160 1.00 40.95 95 LEU A N 1
ATOM 667 C CA . LEU A 1 95 ? 0.348 -37.240 -0.641 1.00 43.39 95 LEU A CA 1
ATOM 668 C C . LEU A 1 95 ? 0.512 -38.754 -0.643 1.00 47.85 95 LEU A C 1
ATOM 669 O O . LEU A 1 95 ? -0.437 -39.453 -0.323 1.00 43.79 95 LEU A O 1
ATOM 674 N N . THR A 1 96 ? 1.726 -39.225 -0.962 1.00 46.48 96 THR A N 1
ATOM 675 C CA . THR A 1 96 ? 2.089 -40.660 -0.942 1.00 52.63 96 THR A CA 1
ATOM 676 C C . THR A 1 96 ? 3.036 -40.956 0.230 1.00 48.14 96 THR A C 1
ATOM 677 O O . THR A 1 96 ? 3.513 -40.043 0.890 1.00 43.14 96 THR A O 1
ATOM 681 N N . GLU A 1 97 ? 3.351 -42.241 0.445 1.00 47.06 97 GLU A N 1
ATOM 682 C CA . GLU A 1 97 ? 4.376 -42.658 1.444 1.00 53.58 97 GLU A CA 1
ATOM 683 C C . GLU A 1 97 ? 5.703 -41.908 1.233 1.00 46.96 97 GLU A C 1
ATOM 684 O O . GLU A 1 97 ? 6.327 -41.513 2.195 1.00 43.76 97 GLU A O 1
ATOM 690 N N . ASP A 1 98 ? 6.112 -41.726 -0.029 1.00 45.21 98 ASP A N 1
ATOM 691 C CA . ASP A 1 98 ? 7.352 -41.029 -0.400 1.00 44.42 98 ASP A CA 1
ATOM 692 C C . ASP A 1 98 ? 7.325 -39.559 0.048 1.00 43.08 98 ASP A C 1
ATOM 693 O O . ASP A 1 98 ? 8.365 -38.975 0.326 1.00 44.09 98 ASP A O 1
ATOM 698 N N . ASP A 1 99 ? 6.126 -38.960 0.091 1.00 44.90 99 ASP A N 1
ATOM 699 C CA . ASP A 1 99 ? 5.980 -37.588 0.527 1.00 41.49 99 ASP A CA 1
ATOM 700 C C . ASP A 1 99 ? 5.960 -37.485 2.043 1.00 39.42 99 ASP A C 1
ATOM 701 O O . ASP A 1 99 ? 6.071 -36.371 2.574 1.00 42.06 99 ASP A O 1
ATOM 706 N N . LEU A 1 100 ? 5.760 -38.614 2.728 1.00 38.69 100 LEU A N 1
ATOM 707 C CA . LEU A 1 100 ? 5.631 -38.601 4.180 1.00 40.76 100 LEU A CA 1
ATOM 708 C C . LEU A 1 100 ? 6.726 -39.487 4.808 1.00 45.44 100 LEU A C 1
ATOM 709 O O . LEU A 1 100 ? 7.921 -39.163 4.655 1.00 42.25 100 LEU A O 1
ATOM 714 N N . GLY A 1 101 ? 6.351 -40.566 5.512 1.00 42.74 101 GLY A N 1
ATOM 715 C CA . GLY A 1 101 ? 7.348 -41.463 6.087 1.00 41.56 101 GLY A CA 1
ATOM 716 C C . GLY A 1 101 ? 8.202 -40.718 7.096 1.00 41.39 101 GLY A C 1
ATOM 717 O O . GLY A 1 101 ? 7.674 -40.134 8.056 1.00 37.04 101 GLY A O 1
ATOM 718 N N . GLU A 1 102 ? 9.516 -40.641 6.831 1.00 42.35 102 GLU A N 1
ATOM 719 C CA . GLU A 1 102 ? 10.502 -40.025 7.760 1.00 40.62 102 GLU A CA 1
ATOM 720 C C . GLU A 1 102 ? 10.628 -38.518 7.544 1.00 39.65 102 GLU A C 1
ATOM 721 O O . GLU A 1 102 ? 11.437 -37.873 8.199 1.00 39.99 102 GLU A O 1
ATOM 727 N N . ARG A 1 103 ? 9.813 -37.947 6.667 1.00 38.29 103 ARG A N 1
ATOM 728 C CA . ARG A 1 103 ? 9.856 -36.526 6.445 1.00 39.28 103 ARG A CA 1
ATOM 729 C C . ARG A 1 103 ? 9.591 -35.780 7.762 1.00 36.58 103 ARG A C 1
ATOM 730 O O . ARG A 1 103 ? 8.706 -36.128 8.548 1.00 35.18 103 ARG A O 1
ATOM 738 N N . GLN A 1 104 ? 10.377 -34.730 8.011 1.00 36.92 104 GLN A N 1
ATOM 739 C CA . GLN A 1 104 ? 10.223 -33.940 9.217 1.00 38.86 104 GLN A CA 1
ATOM 740 C C . GLN A 1 104 ? 8.910 -33.158 9.057 1.00 35.44 104 GLN A C 1
ATOM 741 O O . GLN A 1 104 ? 8.686 -32.525 8.035 1.00 38.12 104 GLN A O 1
ATOM 747 N N . ALA A 1 105 ? 8.057 -33.217 10.071 1.00 37.32 105 ALA A N 1
ATOM 748 C CA . ALA A 1 105 ? 6.736 -32.584 9.960 1.00 37.86 105 ALA A CA 1
ATOM 749 C C . ALA A 1 105 ? 6.285 -32.135 11.349 1.00 36.95 105 ALA A C 1
ATOM 750 O O . ALA A 1 105 ? 6.840 -32.522 12.350 1.00 37.19 105 ALA A O 1
ATOM 752 N N . VAL A 1 106 ? 5.270 -31.272 11.366 1.00 35.85 106 VAL A N 1
ATOM 753 C CA . VAL A 1 106 ? 4.584 -30.887 12.560 1.00 35.76 106 VAL A CA 1
ATOM 754 C C . VAL A 1 106 ? 3.153 -31.421 12.441 1.00 36.11 106 VAL A C 1
ATOM 755 O O . VAL A 1 106 ? 2.609 -31.355 11.367 1.00 35.58 106 VAL A O 1
ATOM 759 N N . ILE A 1 107 ? 2.610 -31.965 13.527 1.00 36.42 107 ILE A N 1
ATOM 760 C CA . ILE A 1 107 ? 1.187 -32.378 13.619 1.00 37.94 107 ILE A CA 1
ATOM 761 C C . ILE A 1 107 ? 0.629 -31.685 14.861 1.00 37.37 107 ILE A C 1
ATOM 762 O O . ILE A 1 107 ? 1.119 -31.946 15.949 1.00 39.02 107 ILE A O 1
ATOM 767 N N . THR A 1 108 ? -0.293 -30.730 14.681 1.00 34.43 108 THR A N 1
ATOM 768 C CA . THR A 1 108 ? -0.847 -30.040 15.822 1.00 37.46 108 THR A CA 1
ATOM 769 C C . THR A 1 108 ? -2.373 -30.026 15.708 1.00 40.82 108 THR A C 1
ATOM 770 O O . THR A 1 108 ? -2.921 -29.557 14.725 1.00 38.13 108 THR A O 1
ATOM 774 N N . VAL A 1 109 ? -3.001 -30.566 16.754 1.00 34.78 109 VAL A N 1
ATOM 775 C CA . VAL A 1 109 ? -4.406 -30.727 16.877 1.00 37.14 109 VAL A CA 1
ATOM 776 C C . VAL A 1 109 ? -4.918 -29.938 18.086 1.00 37.25 109 VAL A C 1
ATOM 777 O O . VAL A 1 109 ? -4.401 -30.068 19.219 1.00 35.99 109 VAL A O 1
ATOM 781 N N . GLY A 1 110 ? -5.968 -29.151 17.859 1.00 33.91 110 GLY A N 1
ATOM 782 C CA . GLY A 1 110 ? -6.594 -28.363 18.912 1.00 32.92 110 GLY A CA 1
ATOM 783 C C . GLY A 1 110 ? -7.719 -29.126 19.552 1.00 36.43 110 GLY A C 1
ATOM 784 O O . GLY A 1 110 ? -8.413 -29.875 18.872 1.00 35.35 110 GLY A O 1
ATOM 785 N N . THR A 1 111 ? -7.887 -28.979 20.861 1.00 34.70 111 THR A N 1
ATOM 786 C CA . THR A 1 111 ? -9.056 -29.602 21.516 1.00 35.01 111 THR A CA 1
ATOM 787 C C . THR A 1 111 ? -9.468 -28.760 22.710 1.00 37.24 111 THR A C 1
ATOM 788 O O . THR A 1 111 ? -8.644 -28.068 23.260 1.00 34.93 111 THR A O 1
ATOM 792 N N . THR A 1 112 ? -10.766 -28.825 23.039 1.00 36.69 112 THR A N 1
ATOM 793 C CA . THR A 1 112 ? -11.362 -28.265 24.216 1.00 40.62 112 THR A CA 1
ATOM 794 C C . THR A 1 112 ? -11.504 -29.320 25.317 1.00 41.09 112 THR A C 1
ATOM 795 O O . THR A 1 112 ? -11.111 -29.059 26.416 1.00 41.10 112 THR A O 1
ATOM 799 N N . ASP A 1 113 ? -12.161 -30.441 24.998 1.00 40.28 113 ASP A N 1
ATOM 800 C CA . ASP A 1 113 ? -12.631 -31.443 25.961 1.00 42.29 113 ASP A CA 1
ATOM 801 C C . ASP A 1 113 ? -11.860 -32.761 25.813 1.00 41.78 113 ASP A C 1
ATOM 802 O O . ASP A 1 113 ? -11.965 -33.601 26.668 1.00 43.29 113 ASP A O 1
ATOM 807 N N . GLY A 1 114 ? -11.129 -32.963 24.712 1.00 39.09 114 GLY A N 1
ATOM 808 C CA . GLY A 1 114 ? -10.481 -34.280 24.451 1.00 37.76 114 GLY A CA 1
ATOM 809 C C . GLY A 1 114 ? -11.438 -35.436 24.700 1.00 39.65 114 GLY A C 1
ATOM 810 O O . GLY A 1 114 ? -12.609 -35.392 24.285 1.00 38.25 114 GLY A O 1
ATOM 811 N N . GLU A 1 115 ? -10.969 -36.468 25.420 1.00 38.17 115 GLU A N 1
ATOM 812 C CA . GLU A 1 115 ? -11.784 -37.672 25.614 1.00 40.54 115 GLU A CA 1
ATOM 813 C C . GLU A 1 115 ? -12.607 -37.548 26.901 1.00 40.48 115 GLU A C 1
ATOM 814 O O . GLU A 1 115 ? -12.595 -38.452 27.744 1.00 40.80 115 GLU A O 1
ATOM 820 N N . SER A 1 116 ? -13.371 -36.460 27.035 1.00 40.51 116 SER A N 1
ATOM 821 C CA . SER A 1 116 ? -14.239 -36.232 28.229 1.00 45.85 116 SER A CA 1
ATOM 822 C C . SER A 1 116 ? -15.347 -37.285 28.341 1.00 43.14 116 SER A C 1
ATOM 823 O O . SER A 1 116 ? -15.780 -37.585 29.444 1.00 41.18 116 SER A O 1
ATOM 826 N N . HIS A 1 117 ? -15.858 -37.780 27.208 1.00 42.76 117 HIS A N 1
ATOM 827 C CA . HIS A 1 117 ? -16.822 -38.865 27.241 1.00 43.46 117 HIS A CA 1
ATOM 828 C C . HIS A 1 117 ? -16.227 -40.086 27.949 1.00 42.13 117 HIS A C 1
ATOM 829 O O . HIS A 1 117 ? -16.885 -40.676 28.762 1.00 45.11 117 HIS A O 1
ATOM 836 N N . ASP A 1 118 ? -15.001 -40.475 27.595 1.00 41.83 118 ASP A N 1
ATOM 837 C CA . ASP A 1 118 ? -14.276 -41.546 28.288 1.00 42.57 118 ASP A CA 1
ATOM 838 C C . ASP A 1 118 ? -14.163 -41.282 29.798 1.00 43.75 118 ASP A C 1
ATOM 839 O O . ASP A 1 118 ? -14.242 -42.238 30.594 1.00 42.81 118 ASP A O 1
ATOM 844 N N . ILE A 1 119 ? -13.908 -40.027 30.190 1.00 44.21 119 ILE A N 1
ATOM 845 C CA . ILE A 1 119 ? -13.794 -39.674 31.584 1.00 44.96 119 ILE A CA 1
ATOM 846 C C . ILE A 1 119 ? -15.147 -39.912 32.277 1.00 44.48 119 ILE A C 1
ATOM 847 O O . ILE A 1 119 ? -15.222 -40.542 33.361 1.00 41.29 119 ILE A O 1
ATOM 852 N N . ALA A 1 120 ? -16.231 -39.527 31.616 1.00 43.44 120 ALA A N 1
ATOM 853 C CA . ALA A 1 120 ? -17.575 -39.758 32.166 1.00 44.38 120 ALA A CA 1
ATOM 854 C C . ALA A 1 120 ? -17.895 -41.272 32.276 1.00 47.85 120 ALA A C 1
ATOM 855 O O . ALA A 1 120 ? -18.458 -41.703 33.267 1.00 48.60 120 ALA A O 1
ATOM 857 N N . VAL A 1 121 ? -17.526 -42.091 31.290 1.00 40.79 121 VAL A N 1
ATOM 858 C CA . VAL A 1 121 ? -17.793 -43.546 31.341 1.00 43.43 121 VAL A CA 1
ATOM 859 C C . VAL A 1 121 ? -16.976 -44.220 32.474 1.00 44.42 121 VAL A C 1
ATOM 860 O O . VAL A 1 121 ? -17.485 -45.062 33.186 1.00 46.36 121 VAL A O 1
ATOM 864 N N . LEU A 1 122 ? -15.718 -43.820 32.676 1.00 43.24 122 LEU A N 1
ATOM 865 C CA . LEU A 1 122 ? -14.963 -44.267 33.834 1.00 47.00 122 LEU A CA 1
ATOM 866 C C . LEU A 1 122 ? -15.742 -43.952 35.121 1.00 52.52 122 LEU A C 1
ATOM 867 O O . LEU A 1 122 ? -15.964 -44.829 35.957 1.00 47.80 122 LEU A O 1
ATOM 872 N N . LEU A 1 123 ? -16.192 -42.706 35.275 1.00 51.30 123 LEU A N 1
ATOM 873 C CA . LEU A 1 123 ? -16.919 -42.306 36.486 1.00 51.77 123 LEU A CA 1
ATOM 874 C C . LEU A 1 123 ? -18.208 -43.146 36.642 1.00 54.16 123 LEU A C 1
ATOM 875 O O . LEU A 1 123 ? -18.549 -43.547 37.762 1.00 54.60 123 LEU A O 1
ATOM 880 N N . GLU A 1 124 ? -18.925 -43.439 35.551 1.00 49.31 124 GLU A N 1
ATOM 881 C CA . GLU A 1 124 ? -20.105 -44.337 35.615 1.00 49.51 124 GLU A CA 1
ATOM 882 C C . GLU A 1 124 ? -19.741 -45.718 36.207 1.00 53.63 124 GLU A C 1
ATOM 883 O O . GLU A 1 124 ? -20.548 -46.324 36.930 1.00 49.51 124 GLU A O 1
ATOM 889 N N . GLN A 1 125 ? -18.591 -46.271 35.806 1.00 49.66 125 GLN A N 1
ATOM 890 C CA . GLN A 1 125 ? -18.159 -47.621 36.216 1.00 55.57 125 GLN A CA 1
ATOM 891 C C . GLN A 1 125 ? -17.896 -47.619 37.733 1.00 57.88 125 GLN A C 1
ATOM 892 O O . GLN A 1 125 ? -18.346 -48.512 38.451 1.00 54.93 125 GLN A O 1
ATOM 898 N N . GLU A 1 126 ? -17.196 -46.578 38.193 1.00 52.99 126 GLU A N 1
ATOM 899 C CA . GLU A 1 126 ? -16.942 -46.330 39.577 1.00 56.31 126 GLU A CA 1
ATOM 900 C C . GLU A 1 126 ? -18.267 -46.266 40.340 1.00 63.34 126 GLU A C 1
ATOM 901 O O . GLU A 1 126 ? -18.418 -47.016 41.287 1.00 55.81 126 GLU A O 1
ATOM 907 N N . LEU A 1 127 ? -19.204 -45.399 39.924 1.00 53.24 127 LEU A N 1
ATOM 908 C CA . LEU A 1 127 ? -20.452 -45.161 40.681 1.00 59.64 127 LEU A CA 1
ATOM 909 C C . LEU A 1 127 ? -21.305 -46.436 40.724 1.00 60.41 127 LEU A C 1
ATOM 910 O O . LEU A 1 127 ? -21.854 -46.757 41.768 1.00 66.22 127 LEU A O 1
ATOM 915 N N . ALA A 1 128 ? -21.419 -47.138 39.589 1.00 58.74 128 ALA A N 1
ATOM 916 C CA . ALA A 1 128 ? -22.223 -48.341 39.485 1.00 57.45 128 ALA A CA 1
ATOM 917 C C . ALA A 1 128 ? -21.727 -49.419 40.462 1.00 65.12 128 ALA A C 1
ATOM 918 O O . ALA A 1 128 ? -22.544 -50.119 41.015 1.00 66.81 128 ALA A O 1
ATOM 920 N N . ALA A 1 129 ? -20.405 -49.536 40.671 1.00 68.96 129 ALA A N 1
ATOM 921 C CA . ALA A 1 129 ? -19.809 -50.553 41.580 1.00 70.83 129 ALA A CA 1
ATOM 922 C C . ALA A 1 129 ? -19.663 -50.041 43.028 1.00 67.75 129 ALA A C 1
ATOM 923 O O . ALA A 1 129 ? -19.515 -50.836 43.931 1.00 74.87 129 ALA A O 1
ATOM 925 N N . GLY A 1 130 ? -19.680 -48.721 43.226 1.00 62.60 130 GLY A N 1
ATOM 926 C CA . GLY A 1 130 ? -19.312 -48.053 44.467 1.00 61.04 130 GLY A CA 1
ATOM 927 C C . GLY A 1 130 ? -17.824 -48.165 44.744 1.00 68.54 130 GLY A C 1
ATOM 928 O O . GLY A 1 130 ? -17.386 -47.995 45.884 1.00 72.58 130 GLY A O 1
ATOM 929 N N . ASP A 1 131 ? -17.039 -48.421 43.690 1.00 66.51 131 ASP A N 1
ATOM 930 C CA . ASP A 1 131 ? -15.656 -48.843 43.826 1.00 63.44 131 ASP A CA 1
ATOM 931 C C . ASP A 1 131 ? -14.811 -48.345 42.651 1.00 59.46 131 ASP A C 1
ATOM 932 O O . ASP A 1 131 ? -15.033 -48.749 41.510 1.00 55.37 131 ASP A O 1
ATOM 937 N N . PRO A 1 132 ? -13.764 -47.521 42.893 1.00 58.19 132 PRO A N 1
ATOM 938 C CA . PRO A 1 132 ? -12.871 -47.099 41.815 1.00 61.01 132 PRO A CA 1
ATOM 939 C C . PRO A 1 132 ? -12.173 -48.261 41.080 1.00 65.62 132 PRO A C 1
ATOM 940 O O . PRO A 1 132 ? -11.721 -48.058 39.956 1.00 59.92 132 PRO A O 1
ATOM 944 N N . GLU A 1 133 ? -12.116 -49.460 41.689 1.00 55.18 133 GLU A N 1
ATOM 945 C CA . GLU A 1 133 ? -11.435 -50.632 41.100 1.00 54.52 133 GLU A CA 1
ATOM 946 C C . GLU A 1 133 ? -12.193 -51.161 39.878 1.00 47.58 133 GLU A C 1
ATOM 947 O O . GLU A 1 133 ? -11.608 -51.829 39.072 1.00 50.03 133 GLU A O 1
ATOM 953 N N . ALA A 1 134 ? -13.489 -50.849 39.744 1.00 48.78 134 ALA A N 1
ATOM 954 C CA . ALA A 1 134 ? -14.300 -51.305 38.581 1.00 49.19 134 ALA A CA 1
ATOM 955 C C . ALA A 1 134 ? -14.002 -50.488 37.295 1.00 49.32 134 ALA A C 1
ATOM 956 O O . ALA A 1 134 ? -14.531 -50.796 36.233 1.00 51.46 134 ALA A O 1
ATOM 958 N N . MET A 1 135 ? -13.164 -49.451 37.373 1.00 46.24 135 MET A N 1
ATOM 959 C CA . MET A 1 135 ? -12.849 -48.639 36.185 1.00 49.96 135 MET A CA 1
ATOM 960 C C . MET A 1 135 ? -11.986 -49.447 35.204 1.00 46.37 135 MET A C 1
ATOM 961 O O . MET A 1 135 ? -11.042 -50.183 35.576 1.00 45.31 135 MET A O 1
ATOM 966 N N . ASP A 1 136 ? -12.284 -49.252 33.919 1.00 46.84 136 ASP A N 1
ATOM 967 C CA . ASP A 1 136 ? -11.618 -49.940 32.827 1.00 42.40 136 ASP A CA 1
ATOM 968 C C . ASP A 1 136 ? -10.238 -49.340 32.534 1.00 44.05 136 ASP A C 1
ATOM 969 O O . ASP A 1 136 ? -10.102 -48.166 32.217 1.00 44.33 136 ASP A O 1
ATOM 974 N N . PRO A 1 137 ? -9.158 -50.142 32.604 1.00 43.25 137 PRO A N 1
ATOM 975 C CA . PRO A 1 137 ? -7.832 -49.673 32.214 1.00 45.87 137 PRO A CA 1
ATOM 976 C C . PRO A 1 137 ? -7.689 -49.130 30.777 1.00 42.73 137 PRO A C 1
ATOM 977 O O . PRO A 1 137 ? -6.836 -48.260 30.538 1.00 46.86 137 PRO A O 1
ATOM 981 N N . VAL A 1 138 ? -8.433 -49.709 29.823 1.00 41.89 138 VAL A N 1
ATOM 982 C CA . VAL A 1 138 ? -8.385 -49.321 28.401 1.00 46.91 138 VAL A CA 1
ATOM 983 C C . VAL A 1 138 ? -8.801 -47.838 28.283 1.00 42.08 138 VAL A C 1
ATOM 984 O O . VAL A 1 138 ? -8.172 -47.095 27.544 1.00 41.60 138 VAL A O 1
ATOM 988 N N . LEU A 1 139 ? -9.847 -47.430 29.018 1.00 42.98 139 LEU A N 1
ATOM 989 C CA . LEU A 1 139 ? -10.335 -46.033 29.046 1.00 44.95 139 LEU A CA 1
ATOM 990 C C . LEU A 1 139 ? -9.306 -45.148 29.766 1.00 43.87 139 LEU A C 1
ATOM 991 O O . LEU A 1 139 ? -8.833 -44.151 29.226 1.00 41.99 139 LEU A O 1
ATOM 996 N N . ALA A 1 140 ? -8.860 -45.568 30.945 1.00 47.19 140 ALA A N 1
ATOM 997 C CA . ALA A 1 140 ? -7.988 -44.715 31.748 1.00 45.67 140 ALA A CA 1
ATOM 998 C C . ALA A 1 140 ? -6.694 -44.407 31.001 1.00 43.55 140 ALA A C 1
ATOM 999 O O . ALA A 1 140 ? -6.175 -43.329 31.159 1.00 45.14 140 ALA A O 1
ATOM 1001 N N . ARG A 1 141 ? -6.196 -45.348 30.187 1.00 42.34 141 ARG A N 1
ATOM 1002 C CA . ARG A 1 141 ? -4.938 -45.129 29.473 1.00 42.34 141 ARG A CA 1
ATOM 1003 C C . ARG A 1 141 ? -5.057 -44.081 28.348 1.00 41.04 141 ARG A C 1
ATOM 1004 O O . ARG A 1 141 ? -4.018 -43.578 27.846 1.00 43.01 141 ARG A O 1
ATOM 1012 N N . ARG A 1 142 ? -6.269 -43.764 27.881 1.00 37.93 142 ARG A N 1
ATOM 1013 C CA . ARG A 1 142 ? -6.371 -42.981 26.609 1.00 43.90 142 ARG A CA 1
ATOM 1014 C C . ARG A 1 142 ? -6.992 -41.576 26.816 1.00 43.33 142 ARG A C 1
ATOM 1015 O O . ARG A 1 142 ? -7.361 -40.887 25.824 1.00 40.84 142 ARG A O 1
ATOM 1023 N N . ILE A 1 143 ? -7.081 -41.112 28.068 1.00 39.31 143 ILE A N 1
ATOM 1024 C CA . ILE A 1 143 ? -7.831 -39.846 28.371 1.00 43.39 143 ILE A CA 1
ATOM 1025 C C . ILE A 1 143 ? -6.986 -38.562 28.198 1.00 43.96 143 ILE A C 1
ATOM 1026 O O . ILE A 1 143 ? -7.551 -37.480 28.349 1.00 43.45 143 ILE A O 1
ATOM 1031 N N . ASN A 1 144 ? -5.671 -38.657 27.979 1.00 37.13 144 ASN A N 1
ATOM 1032 C CA . ASN A 1 144 ? -4.784 -37.467 28.035 1.00 39.59 144 ASN A CA 1
ATOM 1033 C C . ASN A 1 144 ? -4.662 -36.846 26.639 1.00 41.29 144 ASN A C 1
ATOM 1034 O O . ASN A 1 144 ? -4.343 -37.538 25.648 1.00 37.79 144 ASN A O 1
ATOM 1039 N N . ALA A 1 145 ? -4.884 -35.525 26.575 1.00 39.03 145 ALA A N 1
ATOM 1040 C CA . ALA A 1 145 ? -5.093 -34.817 25.324 1.00 37.13 145 ALA A CA 1
ATOM 1041 C C . ALA A 1 145 ? -3.888 -34.932 24.392 1.00 36.56 145 ALA A C 1
ATOM 1042 O O . ALA A 1 145 ? -4.063 -34.784 23.179 1.00 40.44 145 ALA A O 1
ATOM 1044 N N . GLY A 1 146 ? -2.669 -35.155 24.923 1.00 36.30 146 GLY A N 1
ATOM 1045 C CA . GLY A 1 146 ? -1.462 -35.239 24.028 1.00 34.77 146 GLY A CA 1
ATOM 1046 C C . GLY A 1 146 ? -1.577 -36.365 22.991 1.00 35.66 146 GLY A C 1
ATOM 1047 O O . GLY A 1 146 ? -0.960 -36.335 21.876 1.00 36.18 146 GLY A O 1
ATOM 1048 N N . ARG A 1 147 ? -2.359 -37.384 23.345 1.00 37.31 147 ARG A N 1
ATOM 1049 C CA . ARG A 1 147 ? -2.634 -38.580 22.509 1.00 42.24 147 ARG A CA 1
ATOM 1050 C C . ARG A 1 147 ? -3.334 -38.208 21.185 1.00 40.78 147 ARG A C 1
ATOM 1051 O O . ARG A 1 147 ? -3.134 -38.874 20.174 1.00 37.80 147 ARG A O 1
ATOM 1059 N N . LEU A 1 148 ? -4.112 -37.111 21.167 1.00 38.49 148 LEU A N 1
ATOM 1060 C CA . LEU A 1 148 ? -4.873 -36.728 19.981 1.00 37.40 148 LEU A CA 1
ATOM 1061 C C . LEU A 1 148 ? -3.933 -36.420 18.823 1.00 41.42 148 LEU A C 1
ATOM 1062 O O . LEU A 1 148 ? -4.330 -36.645 17.705 1.00 41.50 148 LEU A O 1
ATOM 1067 N N . SER A 1 149 ? -2.718 -35.906 19.092 1.00 37.47 149 SER A N 1
ATOM 1068 C CA . SER A 1 149 ? -1.795 -35.615 18.008 1.00 36.57 149 SER A CA 1
ATOM 1069 C C . SER A 1 149 ? -0.801 -36.782 17.769 1.00 36.99 149 SER A C 1
ATOM 1070 O O . SER A 1 149 ? -0.467 -37.081 16.623 1.00 37.61 149 SER A O 1
ATOM 1073 N N . THR A 1 150 ? -0.343 -37.476 18.823 1.00 37.98 150 THR A N 1
ATOM 1074 C CA . THR A 1 150 ? 0.630 -38.578 18.633 1.00 37.03 150 THR A CA 1
ATOM 1075 C C . THR A 1 150 ? -0.019 -39.736 17.848 1.00 37.02 150 THR A C 1
ATOM 1076 O O . THR A 1 150 ? 0.640 -40.370 17.051 1.00 37.31 150 THR A O 1
ATOM 1080 N N . VAL A 1 151 ? -1.314 -39.991 18.023 1.00 35.21 151 VAL A N 1
ATOM 1081 C CA . VAL A 1 151 ? -1.929 -41.142 17.312 1.00 38.65 151 VAL A CA 1
ATOM 1082 C C . VAL A 1 151 ? -1.950 -40.896 15.795 1.00 37.39 151 VAL A C 1
ATOM 1083 O O . VAL A 1 151 ? -1.870 -41.855 15.026 1.00 38.48 151 VAL A O 1
ATOM 1087 N N . ILE A 1 152 ? -2.030 -39.629 15.353 1.00 36.29 152 ILE A N 1
ATOM 1088 C CA . ILE A 1 152 ? -1.965 -39.335 13.954 1.00 35.30 152 ILE A CA 1
ATOM 1089 C C . ILE A 1 152 ? -0.607 -39.792 13.415 1.00 38.00 152 ILE A C 1
ATOM 1090 O O . ILE A 1 152 ? -0.554 -40.487 12.359 1.00 36.70 152 ILE A O 1
ATOM 1095 N N . ALA A 1 153 ? 0.475 -39.448 14.133 1.00 36.00 153 ALA A N 1
ATOM 1096 C CA . ALA A 1 153 ? 1.813 -39.851 13.712 1.00 36.79 153 ALA A CA 1
ATOM 1097 C C . ALA A 1 153 ? 1.882 -41.376 13.618 1.00 35.96 153 ALA A C 1
ATOM 1098 O O . ALA A 1 153 ? 2.493 -41.913 12.668 1.00 39.24 153 ALA A O 1
ATOM 1100 N N . ARG A 1 154 ? 1.254 -42.070 14.576 1.00 38.96 154 ARG A N 1
ATOM 1101 C CA . ARG A 1 154 ? 1.280 -43.570 14.591 1.00 42.93 154 ARG A CA 1
ATOM 1102 C C . ARG A 1 154 ? 0.497 -44.128 13.395 1.00 39.51 154 ARG A C 1
ATOM 1103 O O . ARG A 1 154 ? 0.968 -45.051 12.719 1.00 41.51 154 ARG A O 1
ATOM 1111 N N . GLU A 1 155 ? -0.686 -43.573 13.124 1.00 39.73 155 GLU A N 1
ATOM 1112 C CA . GLU A 1 155 ? -1.476 -44.042 12.001 1.00 36.19 155 GLU A CA 1
ATOM 1113 C C . GLU A 1 155 ? -0.729 -43.828 10.684 1.00 38.10 155 GLU A C 1
ATOM 1114 O O . GLU A 1 155 ? -0.699 -44.741 9.842 1.00 40.14 155 GLU A O 1
ATOM 1120 N N . LEU A 1 156 ? -0.164 -42.634 10.467 1.00 38.22 156 LEU A N 1
ATOM 1121 C CA . LEU A 1 156 ? 0.456 -42.323 9.163 1.00 37.06 156 LEU A CA 1
ATOM 1122 C C . LEU A 1 156 ? 1.891 -42.842 9.113 1.00 37.34 156 LEU A C 1
ATOM 1123 O O . LEU A 1 156 ? 2.565 -42.663 8.121 1.00 37.34 156 LEU A O 1
ATOM 1128 N N . ARG A 1 157 ? 2.370 -43.452 10.203 1.00 39.95 157 ARG A N 1
ATOM 1129 C CA . ARG A 1 157 ? 3.724 -44.049 10.226 1.00 40.51 157 ARG A CA 1
ATOM 1130 C C . ARG A 1 157 ? 4.792 -42.973 10.024 1.00 42.51 157 ARG A C 1
ATOM 1131 O O . ARG A 1 157 ? 5.725 -43.173 9.268 1.00 41.01 157 ARG A O 1
ATOM 1139 N N . MET A 1 158 ? 4.668 -41.846 10.735 1.00 40.97 158 MET A N 1
ATOM 1140 C CA . MET A 1 158 ? 5.596 -40.700 10.594 1.00 42.63 158 MET A CA 1
ATOM 1141 C C . MET A 1 158 ? 6.293 -40.456 11.942 1.00 42.63 158 MET A C 1
ATOM 1142 O O . MET A 1 158 ? 5.700 -39.872 12.841 1.00 40.01 158 MET A O 1
ATOM 1147 N N . PRO A 1 159 ? 7.536 -40.942 12.180 1.00 39.92 159 PRO A N 1
ATOM 1148 C CA . PRO A 1 159 ? 8.144 -40.839 13.499 1.00 41.88 159 PRO A CA 1
ATOM 1149 C C . PRO A 1 159 ? 8.854 -39.499 13.746 1.00 43.40 159 PRO A C 1
ATOM 1150 O O . PRO A 1 159 ? 8.962 -39.078 14.913 1.00 44.05 159 PRO A O 1
ATOM 1154 N N . ASN A 1 160 ? 9.249 -38.815 12.671 1.00 38.06 160 ASN A N 1
ATOM 1155 C CA . ASN A 1 160 ? 9.973 -37.547 12.735 1.00 39.33 160 ASN A CA 1
ATOM 1156 C C . ASN A 1 160 ? 8.994 -36.350 12.795 1.00 37.58 160 ASN A C 1
ATOM 1157 O O . ASN A 1 160 ? 9.016 -35.444 11.979 1.00 37.35 160 ASN A O 1
ATOM 1162 N N . VAL A 1 161 ? 8.202 -36.297 13.862 1.00 38.33 161 VAL A N 1
ATOM 1163 C CA . VAL A 1 161 ? 7.099 -35.392 13.995 1.00 43.89 161 VAL A CA 1
ATOM 1164 C C . VAL A 1 161 ? 7.152 -34.760 15.381 1.00 38.24 161 VAL A C 1
ATOM 1165 O O . VAL A 1 161 ? 7.391 -35.434 16.374 1.00 45.68 161 VAL A O 1
ATOM 1169 N N . GLU A 1 162 ? 6.901 -33.459 15.411 1.00 40.90 162 GLU A N 1
ATOM 1170 C CA . GLU A 1 162 ? 6.540 -32.745 16.616 1.00 40.73 162 GLU A CA 1
ATOM 1171 C C . GLU A 1 162 ? 5.009 -32.787 16.704 1.00 37.91 162 GLU A C 1
ATOM 1172 O O . GLU A 1 162 ? 4.330 -32.140 15.876 1.00 37.43 162 GLU A O 1
ATOM 1178 N N . ALA A 1 163 ? 4.499 -33.571 17.655 1.00 36.91 163 ALA A N 1
ATOM 1179 C CA . ALA A 1 163 ? 3.094 -33.823 17.806 1.00 38.27 163 ALA A CA 1
ATOM 1180 C C . ALA A 1 163 ? 2.602 -33.081 19.040 1.00 39.58 163 ALA A C 1
ATOM 1181 O O . ALA A 1 163 ? 2.785 -33.553 20.204 1.00 42.46 163 ALA A O 1
ATOM 1183 N N . THR A 1 164 ? 1.994 -31.916 18.783 1.00 35.08 164 THR A N 1
ATOM 1184 C CA . THR A 1 164 ? 1.502 -31.014 19.841 1.00 40.35 164 THR A CA 1
ATOM 1185 C C . THR A 1 164 ? -0.026 -30.915 19.796 1.00 38.54 164 THR A C 1
ATOM 1186 O O . THR A 1 164 ? -0.630 -30.545 18.744 1.00 41.37 164 THR A O 1
ATOM 1190 N N . THR A 1 165 ? -0.655 -31.198 20.935 1.00 33.59 165 THR A N 1
ATOM 1191 C CA . THR A 1 165 ? -2.043 -30.924 21.135 1.00 34.24 165 THR A CA 1
ATOM 1192 C C . THR A 1 165 ? -2.181 -29.567 21.831 1.00 35.97 165 THR A C 1
ATOM 1193 O O . THR A 1 165 ? -1.686 -29.367 22.967 1.00 39.57 165 THR A O 1
ATOM 1197 N N . VAL A 1 166 ? -2.812 -28.613 21.142 1.00 38.99 166 VAL A N 1
ATOM 1198 C CA . VAL A 1 166 ? -3.021 -27.267 21.660 1.00 36.83 166 VAL A CA 1
ATOM 1199 C C . VAL A 1 166 ? -4.389 -27.227 22.325 1.00 38.82 166 VAL A C 1
ATOM 1200 O O . VAL A 1 166 ? -5.419 -27.421 21.644 1.00 38.07 166 VAL A O 1
ATOM 1204 N N . THR A 1 167 ? -4.385 -26.892 23.617 1.00 34.09 167 THR A N 1
ATOM 1205 C CA . THR A 1 167 ? -5.525 -26.947 24.485 1.00 36.36 167 THR A CA 1
ATOM 1206 C C . THR A 1 167 ? -5.938 -25.519 24.860 1.00 37.55 167 THR A C 1
ATOM 1207 O O . THR A 1 167 ? -5.986 -25.154 26.061 1.00 39.12 167 THR A O 1
ATOM 1211 N N . THR A 1 168 ? -6.206 -24.710 23.822 1.00 35.55 168 THR A N 1
ATOM 1212 C CA . THR A 1 168 ? -6.755 -23.337 23.971 1.00 37.03 168 THR A CA 1
ATOM 1213 C C . THR A 1 168 ? -8.239 -23.338 23.588 1.00 38.19 168 THR A C 1
ATOM 1214 O O . THR A 1 168 ? -8.758 -22.348 23.095 1.00 38.14 168 THR A O 1
ATOM 1218 N N . ALA A 1 169 ? -8.897 -24.480 23.838 1.00 42.10 169 ALA A N 1
ATOM 1219 C CA . ALA A 1 169 ? -10.333 -24.637 23.888 1.00 40.42 169 ALA A CA 1
ATOM 1220 C C . ALA A 1 169 ? -10.951 -24.143 22.571 1.00 41.46 169 ALA A C 1
ATOM 1221 O O . ALA A 1 169 ? -10.615 -24.630 21.505 1.00 38.63 169 ALA A O 1
ATOM 1223 N N . CYS A 1 170 ? -11.842 -23.153 22.627 1.00 40.93 170 CYS A N 1
ATOM 1224 C CA . CYS A 1 170 ? -12.679 -22.843 21.513 1.00 36.47 170 CYS A CA 1
ATOM 1225 C C . CYS A 1 170 ? -11.927 -22.043 20.438 1.00 41.03 170 CYS A C 1
ATOM 1226 O O . CYS A 1 170 ? -12.467 -21.837 19.407 1.00 40.35 170 CYS A O 1
ATOM 1229 N N . ALA A 1 171 ? -10.669 -21.646 20.681 1.00 34.76 171 ALA A N 1
ATOM 1230 C CA . ALA A 1 171 ? -9.800 -21.061 19.694 1.00 36.49 171 ALA A CA 1
ATOM 1231 C C . ALA A 1 171 ? -8.766 -22.053 19.151 1.00 35.28 171 ALA A C 1
ATOM 1232 O O . ALA A 1 171 ? -7.983 -21.676 18.296 1.00 36.48 171 ALA A O 1
ATOM 1234 N N . ALA A 1 172 ? -8.756 -23.306 19.601 1.00 36.35 172 ALA A N 1
ATOM 1235 C CA . ALA A 1 172 ? -7.592 -24.163 19.366 1.00 35.91 172 ALA A CA 1
ATOM 1236 C C . ALA A 1 172 ? -7.298 -24.453 17.883 1.00 37.02 172 ALA A C 1
ATOM 1237 O O . ALA A 1 172 ? -6.132 -24.488 17.518 1.00 35.30 172 ALA A O 1
ATOM 1239 N N . GLY A 1 173 ? -8.322 -24.682 17.030 1.00 34.98 173 GLY A N 1
ATOM 1240 C CA . GLY A 1 173 ? -8.073 -24.883 15.619 1.00 35.26 173 GLY A CA 1
ATOM 1241 C C . GLY A 1 173 ? -7.239 -23.772 14.950 1.00 38.23 173 GLY A C 1
ATOM 1242 O O . GLY A 1 173 ? -6.303 -24.043 14.195 1.00 33.60 173 GLY A O 1
ATOM 1243 N N . ASN A 1 174 ? -7.558 -22.496 15.203 1.00 32.61 174 ASN A N 1
ATOM 1244 C CA . ASN A 1 174 ? -6.800 -21.425 14.573 1.00 35.21 174 ASN A CA 1
ATOM 1245 C C . ASN A 1 174 ? -5.382 -21.366 15.169 1.00 34.88 174 ASN A C 1
ATOM 1246 O O . ASN A 1 174 ? -4.420 -21.044 14.471 1.00 37.45 174 ASN A O 1
ATOM 1251 N N . TYR A 1 175 ? -5.250 -21.639 16.470 1.00 32.54 175 TYR A N 1
ATOM 1252 C CA . TYR A 1 175 ? -3.881 -21.625 17.073 1.00 34.41 175 TYR A CA 1
ATOM 1253 C C . TYR A 1 175 ? -3.006 -22.682 16.379 1.00 37.51 175 TYR A C 1
ATOM 1254 O O . TYR A 1 175 ? -1.806 -22.442 16.158 1.00 35.73 175 TYR A O 1
ATOM 1263 N N . SER A 1 176 ? -3.589 -23.869 16.095 1.00 33.27 176 SER A N 1
ATOM 1264 C CA . SER A 1 176 ? -2.840 -25.004 15.514 1.00 34.29 176 SER A CA 1
ATOM 1265 C C . SER A 1 176 ? -2.443 -24.698 14.074 1.00 33.80 176 SER A C 1
ATOM 1266 O O . SER A 1 176 ? -1.288 -24.973 13.640 1.00 33.51 176 SER A O 1
ATOM 1269 N N . VAL A 1 177 ? -3.394 -24.174 13.284 1.00 32.57 177 VAL A N 1
ATOM 1270 C CA . VAL A 1 177 ? -3.082 -23.767 11.909 1.00 33.71 177 VAL A CA 1
ATOM 1271 C C . VAL A 1 177 ? -1.952 -22.714 11.920 1.00 35.77 177 VAL A C 1
ATOM 1272 O O . VAL A 1 177 ? -1.049 -22.808 11.112 1.00 33.58 177 VAL A O 1
ATOM 1276 N N . GLY A 1 178 ? -2.009 -21.759 12.863 1.00 33.73 178 GLY A N 1
ATOM 1277 C CA . GLY A 1 178 ? -1.022 -20.664 13.018 1.00 35.23 178 GLY A CA 1
ATOM 1278 C C . GLY A 1 178 ? 0.344 -21.242 13.360 1.00 33.73 178 GLY A C 1
ATOM 1279 O O . GLY A 1 178 ? 1.342 -20.880 12.751 1.00 36.29 178 GLY A O 1
ATOM 1280 N N . TYR A 1 179 ? 0.365 -22.213 14.276 1.00 34.84 179 TYR A N 1
ATOM 1281 C CA . TYR A 1 179 ? 1.609 -22.914 14.611 1.00 33.83 179 TYR A CA 1
ATOM 1282 C C . TYR A 1 179 ? 2.201 -23.591 13.373 1.00 37.21 179 TYR A C 1
ATOM 1283 O O . TYR A 1 179 ? 3.402 -23.490 13.099 1.00 36.84 179 TYR A O 1
ATOM 1292 N N . GLY A 1 180 ? 1.356 -24.276 12.595 1.00 37.58 180 GLY A N 1
ATOM 1293 C CA . GLY A 1 180 ? 1.794 -24.876 11.376 1.00 34.97 180 GLY A CA 1
ATOM 1294 C C . GLY A 1 180 ? 2.447 -23.862 10.425 1.00 37.65 180 GLY A C 1
ATOM 1295 O O . GLY A 1 180 ? 3.505 -24.152 9.856 1.00 36.21 180 GLY A O 1
ATOM 1296 N N . LEU A 1 181 ? 1.832 -22.680 10.275 1.00 36.10 181 LEU A N 1
ATOM 1297 C CA . LEU A 1 181 ? 2.330 -21.604 9.420 1.00 37.65 181 LEU A CA 1
ATOM 1298 C C . LEU A 1 181 ? 3.712 -21.152 9.898 1.00 35.22 181 LEU A C 1
ATOM 1299 O O . LEU A 1 181 ? 4.644 -21.066 9.105 1.00 35.44 181 LEU A O 1
ATOM 1304 N N . ASP A 1 182 ? 3.823 -20.878 11.201 1.00 33.83 182 ASP A N 1
ATOM 1305 C CA . ASP A 1 182 ? 5.096 -20.444 11.812 1.00 35.24 182 ASP A CA 1
ATOM 1306 C C . ASP A 1 182 ? 6.176 -21.523 11.621 1.00 39.55 182 ASP A C 1
ATOM 1307 O O . ASP A 1 182 ? 7.346 -21.203 11.348 1.00 40.89 182 ASP A O 1
ATOM 1312 N N . SER A 1 183 ? 5.786 -22.800 11.786 1.00 38.97 183 SER A N 1
ATOM 1313 C CA . SER A 1 183 ? 6.716 -23.921 11.702 1.00 36.29 183 SER A CA 1
ATOM 1314 C C . SER A 1 183 ? 7.309 -24.001 10.298 1.00 37.53 183 SER A C 1
ATOM 1315 O O . SER A 1 183 ? 8.510 -24.265 10.136 1.00 38.37 183 SER A O 1
ATOM 1318 N N . ILE A 1 184 ? 6.472 -23.813 9.280 1.00 36.74 184 ILE A N 1
ATOM 1319 C CA . ILE A 1 184 ? 6.937 -23.894 7.904 1.00 38.26 184 ILE A CA 1
ATOM 1320 C C . ILE A 1 184 ? 7.678 -22.608 7.499 1.00 40.07 184 ILE A C 1
ATOM 1321 O O . ILE A 1 184 ? 8.684 -22.674 6.797 1.00 38.99 184 ILE A O 1
ATOM 1326 N N . ARG A 1 185 ? 7.210 -21.442 7.940 1.00 38.57 185 ARG A N 1
ATOM 1327 C CA . ARG A 1 185 ? 7.910 -20.194 7.595 1.00 42.79 185 ARG A CA 1
ATOM 1328 C C . ARG A 1 185 ? 9.295 -20.118 8.288 1.00 39.73 185 ARG A C 1
ATOM 1329 O O . ARG A 1 185 ? 10.144 -19.381 7.848 1.00 41.90 185 ARG A O 1
ATOM 1337 N N . SER A 1 186 ? 9.505 -20.889 9.347 1.00 40.54 186 SER A N 1
ATOM 1338 C CA . SER A 1 186 ? 10.813 -20.964 10.039 1.00 41.22 186 SER A CA 1
ATOM 1339 C C . SER A 1 186 ? 11.848 -21.689 9.168 1.00 50.40 186 SER A C 1
ATOM 1340 O O . SER A 1 186 ? 13.038 -21.568 9.402 1.00 45.46 186 SER A O 1
ATOM 1343 N N . GLY A 1 187 ? 11.397 -22.451 8.164 1.00 43.62 187 GLY A N 1
ATOM 1344 C CA . GLY A 1 187 ? 12.284 -23.301 7.388 1.00 40.98 187 GLY A CA 1
ATOM 1345 C C . GLY A 1 187 ? 12.544 -24.666 8.016 1.00 40.80 187 GLY A C 1
ATOM 1346 O O . GLY A 1 187 ? 13.078 -25.532 7.357 1.00 44.99 187 GLY A O 1
ATOM 1347 N N . GLU A 1 188 ? 12.110 -24.920 9.251 1.00 37.09 188 GLU A N 1
ATOM 1348 C CA . GLU A 1 188 ? 12.453 -26.159 9.914 1.00 40.60 188 GLU A CA 1
ATOM 1349 C C . GLU A 1 188 ? 11.652 -27.359 9.381 1.00 44.68 188 GLU A C 1
ATOM 1350 O O . GLU A 1 188 ? 12.116 -28.454 9.528 1.00 38.93 188 GLU A O 1
ATOM 1356 N N . VAL A 1 189 ? 10.458 -27.151 8.792 1.00 39.44 189 VAL A N 1
ATOM 1357 C CA . VAL A 1 189 ? 9.658 -28.252 8.161 1.00 37.94 189 VAL A CA 1
ATOM 1358 C C . VAL A 1 189 ? 8.992 -27.665 6.921 1.00 38.01 189 VAL A C 1
ATOM 1359 O O . VAL A 1 189 ? 8.844 -26.443 6.816 1.00 36.36 189 VAL A O 1
ATOM 1363 N N . ASP A 1 190 ? 8.599 -28.535 5.986 1.00 37.96 190 ASP A N 1
ATOM 1364 C CA . ASP A 1 190 ? 7.928 -28.110 4.755 1.00 41.12 190 ASP A CA 1
ATOM 1365 C C . ASP A 1 190 ? 6.455 -28.583 4.725 1.00 38.12 190 ASP A C 1
ATOM 1366 O O . ASP A 1 190 ? 5.733 -28.313 3.773 1.00 40.54 190 ASP A O 1
ATOM 1371 N N . ILE A 1 191 ? 6.009 -29.288 5.758 1.00 38.79 191 ILE A N 1
ATOM 1372 C CA . ILE A 1 191 ? 4.645 -29.843 5.777 1.00 41.21 191 ILE A CA 1
ATOM 1373 C C . ILE A 1 191 ? 4.146 -29.912 7.234 1.00 39.98 191 ILE A C 1
ATOM 1374 O O . ILE A 1 191 ? 4.867 -30.304 8.155 1.00 37.87 191 ILE A O 1
ATOM 1379 N N . ALA A 1 192 ? 2.871 -29.538 7.449 1.00 35.81 192 ALA A N 1
ATOM 1380 C CA . ALA A 1 192 ? 2.248 -29.587 8.761 1.00 35.18 192 ALA A CA 1
ATOM 1381 C C . ALA A 1 192 ? 0.775 -30.011 8.614 1.00 35.62 192 ALA A C 1
ATOM 1382 O O . ALA A 1 192 ? 0.126 -29.588 7.666 1.00 38.97 192 ALA A O 1
ATOM 1384 N N . LEU A 1 193 ? 0.319 -30.918 9.484 1.00 33.34 193 LEU A N 1
ATOM 1385 C CA . LEU A 1 193 ? -1.053 -31.330 9.576 1.00 34.51 193 LEU A CA 1
ATOM 1386 C C . LEU A 1 193 ? -1.637 -30.673 10.831 1.00 33.37 193 LEU A C 1
ATOM 1387 O O . LEU A 1 193 ? -1.164 -30.930 11.929 1.00 37.43 193 LEU A O 1
ATOM 1392 N N . CYS A 1 194 ? -2.614 -29.790 10.639 1.00 32.21 194 CYS A N 1
ATOM 1393 C CA . CYS A 1 194 ? -3.093 -28.900 11.646 1.00 32.45 194 CYS A CA 1
ATOM 1394 C C . CYS A 1 194 ? -4.625 -28.860 11.629 1.00 34.20 194 CYS A C 1
ATOM 1395 O O . CYS A 1 194 ? -5.245 -28.877 10.584 1.00 37.50 194 CYS A O 1
ATOM 1398 N N . GLY A 1 195 ? -5.208 -28.736 12.807 1.00 33.15 195 GLY A N 1
ATOM 1399 C CA . GLY A 1 195 ? -6.646 -28.518 12.916 1.00 35.41 195 GLY A CA 1
ATOM 1400 C C . GLY A 1 195 ? -7.109 -28.722 14.337 1.00 33.75 195 GLY A C 1
ATOM 1401 O O . GLY A 1 195 ? -6.432 -28.275 15.245 1.00 35.08 195 GLY A O 1
ATOM 1402 N N . GLY A 1 196 ? -8.264 -29.379 14.491 1.00 33.76 196 GLY A N 1
ATOM 1403 C CA . GLY A 1 196 ? -8.910 -29.598 15.753 1.00 32.08 196 GLY A CA 1
ATOM 1404 C C . GLY A 1 196 ? -9.898 -30.736 15.687 1.00 32.23 196 GLY A C 1
ATOM 1405 O O . GLY A 1 196 ? -10.373 -31.114 14.610 1.00 34.50 196 GLY A O 1
ATOM 1406 N N . ALA A 1 197 ? -10.265 -31.229 16.858 1.00 34.45 197 ALA A N 1
ATOM 1407 C CA . ALA A 1 197 ? -11.135 -32.388 17.045 1.00 33.19 197 ALA A CA 1
ATOM 1408 C C . ALA A 1 197 ? -11.761 -32.340 18.438 1.00 36.55 197 ALA A C 1
ATOM 1409 O O . ALA A 1 197 ? -11.100 -32.038 19.428 1.00 37.11 197 ALA A O 1
ATOM 1411 N N . ASP A 1 198 ? -13.031 -32.691 18.498 1.00 36.73 198 ASP A N 1
ATOM 1412 C CA . ASP A 1 198 ? -13.753 -32.785 19.753 1.00 37.17 198 ASP A CA 1
ATOM 1413 C C . ASP A 1 198 ? -14.926 -33.744 19.516 1.00 36.57 198 ASP A C 1
ATOM 1414 O O . ASP A 1 198 ? -15.328 -33.942 18.398 1.00 35.96 198 ASP A O 1
ATOM 1419 N N . ALA A 1 199 ? -15.460 -34.296 20.613 1.00 38.35 199 ALA A N 1
ATOM 1420 C CA . ALA A 1 199 ? -16.544 -35.266 20.630 1.00 40.70 199 ALA A CA 1
ATOM 1421 C C . ALA A 1 199 ? -17.618 -34.819 21.640 1.00 43.70 199 ALA A C 1
ATOM 1422 O O . ALA A 1 199 ? -17.316 -34.431 22.788 1.00 40.60 199 ALA A O 1
ATOM 1424 N N . VAL A 1 200 ? -18.872 -34.922 21.205 1.00 41.43 200 VAL A N 1
ATOM 1425 C CA . VAL A 1 200 ? -20.042 -34.607 22.044 1.00 43.56 200 VAL A CA 1
ATOM 1426 C C . VAL A 1 200 ? -19.914 -35.385 23.357 1.00 44.54 200 VAL A C 1
ATOM 1427 O O . VAL A 1 200 ? -19.541 -36.562 23.366 1.00 44.63 200 VAL A O 1
ATOM 1431 N N . CYS A 1 201 ? -20.193 -34.701 24.465 1.00 43.67 201 CYS A N 1
ATOM 1432 C CA . CYS A 1 201 ? -20.055 -35.287 25.780 1.00 45.37 201 CYS A CA 1
ATOM 1433 C C . CYS A 1 201 ? -21.017 -34.579 26.733 1.00 44.48 201 CYS A C 1
ATOM 1434 O O . CYS A 1 201 ? -21.462 -33.462 26.486 1.00 42.38 201 CYS A O 1
ATOM 1437 N N . ARG A 1 202 ? -21.313 -35.278 27.823 1.00 43.50 202 ARG A N 1
ATOM 1438 C CA . ARG A 1 202 ? -22.181 -34.808 28.846 1.00 46.87 202 ARG A CA 1
ATOM 1439 C C . ARG A 1 202 ? -21.636 -33.518 29.442 1.00 42.86 202 ARG A C 1
ATOM 1440 O O . ARG A 1 202 ? -22.399 -32.620 29.754 1.00 46.51 202 ARG A O 1
ATOM 1448 N N . LYS A 1 203 ? -20.317 -33.447 29.603 1.00 43.67 203 LYS A N 1
ATOM 1449 C CA . LYS A 1 203 ? -19.713 -32.307 30.292 1.00 50.78 203 LYS A CA 1
ATOM 1450 C C . LYS A 1 203 ? -20.046 -30.995 29.573 1.00 52.40 203 LYS A C 1
ATOM 1451 O O . LYS A 1 203 ? -20.489 -30.033 30.218 1.00 45.33 203 LYS A O 1
ATOM 1457 N N . ALA A 1 204 ? -19.776 -30.942 28.262 1.00 43.22 204 ALA A N 1
ATOM 1458 C CA . ALA A 1 204 ? -20.018 -29.719 27.506 1.00 44.76 204 ALA A CA 1
ATOM 1459 C C . ALA A 1 204 ? -21.510 -29.314 27.550 1.00 43.74 204 ALA A C 1
ATOM 1460 O O . ALA A 1 204 ? -21.851 -28.147 27.660 1.00 41.65 204 ALA A O 1
ATOM 1462 N N . PHE A 1 205 ? -22.404 -30.295 27.413 1.00 42.62 205 PHE A N 1
ATOM 1463 C CA . PHE A 1 205 ? -23.816 -30.047 27.393 1.00 43.84 205 PHE A CA 1
ATOM 1464 C C . PHE A 1 205 ? -24.267 -29.433 28.736 1.00 44.93 205 PHE A C 1
ATOM 1465 O O . PHE A 1 205 ? -24.949 -28.412 28.755 1.00 42.03 205 PHE A O 1
ATOM 1473 N N . ALA A 1 206 ? -23.869 -30.044 29.848 1.00 46.19 206 ALA A N 1
ATOM 1474 C CA . ALA A 1 206 ? -24.234 -29.539 31.199 1.00 47.02 206 ALA A CA 1
ATOM 1475 C C . ALA A 1 206 ? -23.614 -28.164 31.451 1.00 49.17 206 ALA A C 1
ATOM 1476 O O . ALA A 1 206 ? -24.250 -27.288 32.064 1.00 45.99 206 ALA A O 1
ATOM 1478 N N . LEU A 1 207 ? -22.366 -27.991 31.000 1.00 44.51 207 LEU A N 1
ATOM 1479 C CA . LEU A 1 207 ? -21.655 -26.735 31.170 1.00 45.79 207 LEU A CA 1
ATOM 1480 C C . LEU A 1 207 ? -22.491 -25.600 30.567 1.00 51.82 207 LEU A C 1
ATOM 1481 O O . LEU A 1 207 ? -22.811 -24.584 31.247 1.00 46.66 207 LEU A O 1
ATOM 1486 N N . PHE A 1 208 ? -22.844 -25.762 29.286 1.00 46.54 208 PHE A N 1
ATOM 1487 C CA . PHE A 1 208 ? -23.552 -24.685 28.588 1.00 45.52 208 PHE A CA 1
ATOM 1488 C C . PHE A 1 208 ? -24.941 -24.520 29.189 1.00 42.95 208 PHE A C 1
ATOM 1489 O O . PHE A 1 208 ? -25.409 -23.402 29.323 1.00 41.65 208 PHE A O 1
ATOM 1497 N N . LYS A 1 209 ? -25.581 -25.632 29.551 1.00 43.14 209 LYS A N 1
ATOM 1498 C CA . LYS A 1 209 ? -26.894 -25.556 30.253 1.00 46.51 209 LYS A CA 1
ATOM 1499 C C . LYS A 1 209 ? -26.758 -24.675 31.509 1.00 43.87 209 LYS A C 1
ATOM 1500 O O . LYS A 1 209 ? -27.440 -23.662 31.651 1.00 46.01 209 LYS A O 1
ATOM 1506 N N . ARG A 1 210 ? -25.774 -24.994 32.352 1.00 47.71 210 ARG A N 1
ATOM 1507 C CA . ARG A 1 210 ? -25.587 -24.308 33.638 1.00 48.27 210 ARG A CA 1
ATOM 1508 C C . ARG A 1 210 ? -25.343 -22.809 33.408 1.00 54.53 210 ARG A C 1
ATOM 1509 O O . ARG A 1 210 ? -25.773 -22.006 34.239 1.00 46.94 210 ARG A O 1
ATOM 1517 N N . PHE A 1 211 ? -24.672 -22.434 32.306 1.00 47.51 211 PHE A N 1
ATOM 1518 C CA . PHE A 1 211 ? -24.382 -21.019 32.037 1.00 47.73 211 PHE A CA 1
ATOM 1519 C C . PHE A 1 211 ? -25.537 -20.318 31.301 1.00 47.57 211 PHE A C 1
ATOM 1520 O O . PHE A 1 211 ? -25.452 -19.142 30.991 1.00 53.45 211 PHE A O 1
ATOM 1528 N N . GLY A 1 212 ? -26.629 -21.026 31.052 1.00 53.19 212 GLY A N 1
ATOM 1529 C CA . GLY A 1 212 ? -27.754 -20.477 30.346 1.00 54.05 212 GLY A CA 1
ATOM 1530 C C . GLY A 1 212 ? -27.421 -20.072 28.913 1.00 57.79 212 GLY A C 1
ATOM 1531 O O . GLY A 1 212 ? -28.015 -19.120 28.420 1.00 51.51 212 GLY A O 1
ATOM 1532 N N . ALA A 1 213 ? -26.525 -20.821 28.244 1.00 45.81 213 ALA A N 1
ATOM 1533 C CA . ALA A 1 213 ? -26.010 -20.483 26.918 1.00 47.46 213 ALA A CA 1
ATOM 1534 C C . ALA A 1 213 ? -26.309 -21.594 25.898 1.00 44.57 213 ALA A C 1
ATOM 1535 O O . ALA A 1 213 ? -25.746 -21.626 24.835 1.00 47.75 213 ALA A O 1
ATOM 1537 N N . LEU A 1 214 ? -27.221 -22.497 26.235 1.00 45.15 214 LEU A N 1
ATOM 1538 C CA . LEU A 1 214 ? -27.682 -23.560 25.365 1.00 46.94 214 LEU A CA 1
ATOM 1539 C C . LEU A 1 214 ? -29.049 -23.146 24.807 1.00 49.38 214 LEU A C 1
ATOM 1540 O O . LEU A 1 214 ? -29.945 -22.911 25.564 1.00 46.96 214 LEU A O 1
ATOM 1545 N N . THR A 1 215 ? -29.175 -22.989 23.488 1.00 42.35 215 THR A N 1
ATOM 1546 C CA . THR A 1 215 ? -30.450 -22.639 22.871 1.00 43.92 215 THR A CA 1
ATOM 1547 C C . THR A 1 215 ? -31.506 -23.700 23.199 1.00 49.75 215 THR A C 1
ATOM 1548 O O . THR A 1 215 ? -31.251 -24.899 23.183 1.00 44.56 215 THR A O 1
ATOM 1552 N N . PRO A 1 216 ? -32.774 -23.307 23.444 1.00 52.24 216 PRO A N 1
ATOM 1553 C CA . PRO A 1 216 ? -33.857 -24.285 23.480 1.00 52.54 216 PRO A CA 1
ATOM 1554 C C . PRO A 1 216 ? -34.276 -24.783 22.087 1.00 52.67 216 PRO A C 1
ATOM 1555 O O . PRO A 1 216 ? -35.031 -25.733 22.015 1.00 51.92 216 PRO A O 1
ATOM 1559 N N . ASP A 1 217 ? -33.820 -24.154 20.989 1.00 45.41 217 ASP A N 1
ATOM 1560 C CA . ASP A 1 217 ? -34.282 -24.568 19.665 1.00 51.48 217 ASP A CA 1
ATOM 1561 C C . ASP A 1 217 ? -33.110 -24.627 18.672 1.00 48.73 217 ASP A C 1
ATOM 1562 O O . ASP A 1 217 ? -32.519 -25.664 18.510 1.00 47.69 217 ASP A O 1
ATOM 1567 N N . VAL A 1 218 ? -32.808 -23.508 18.003 1.00 46.48 218 VAL A N 1
ATOM 1568 C CA . VAL A 1 218 ? -31.777 -23.463 16.994 1.00 44.67 218 VAL A CA 1
ATOM 1569 C C . VAL A 1 218 ? -30.793 -22.342 17.350 1.00 44.35 218 VAL A C 1
ATOM 1570 O O . VAL A 1 218 ? -31.092 -21.448 18.170 1.00 41.65 218 VAL A O 1
ATOM 1574 N N . VAL A 1 219 ? -29.620 -22.402 16.705 1.00 39.96 219 VAL A N 1
ATOM 1575 C CA . VAL A 1 219 ? -28.580 -21.415 16.825 1.00 38.59 219 VAL A CA 1
ATOM 1576 C C . VAL A 1 219 ? -28.867 -20.279 15.844 1.00 38.21 219 VAL A C 1
ATOM 1577 O O . VAL A 1 219 ? -28.861 -20.494 14.630 1.00 39.41 219 VAL A O 1
ATOM 1581 N N . ARG A 1 220 ? -28.952 -19.046 16.348 1.00 35.75 220 ARG A N 1
ATOM 1582 C CA . ARG A 1 220 ? -29.243 -17.920 15.525 1.00 36.26 220 ARG A CA 1
ATOM 1583 C C . ARG A 1 220 ? -28.215 -16.828 15.736 1.00 37.51 220 ARG A C 1
ATOM 1584 O O . ARG A 1 220 ? -28.535 -15.771 16.263 1.00 38.78 220 ARG A O 1
ATOM 1592 N N . PRO A 1 221 ? -26.973 -16.974 15.236 1.00 39.37 221 PRO A N 1
ATOM 1593 C CA . PRO A 1 221 ? -25.955 -15.974 15.511 1.00 35.50 221 PRO A CA 1
ATOM 1594 C C . PRO A 1 221 ? -26.344 -14.615 14.912 1.00 39.08 221 PRO A C 1
ATOM 1595 O O . PRO A 1 221 ? -26.900 -14.540 13.808 1.00 39.41 221 PRO A O 1
ATOM 1599 N N . PHE A 1 222 ? -26.031 -13.551 15.660 1.00 36.18 222 PHE A N 1
ATOM 1600 C CA . PHE A 1 222 ? -26.278 -12.147 15.319 1.00 36.14 222 PHE A CA 1
ATOM 1601 C C . PHE A 1 222 ? -27.786 -11.850 15.238 1.00 37.74 222 PHE A C 1
ATOM 1602 O O . PHE A 1 222 ? -28.155 -10.730 14.876 1.00 42.17 222 PHE A O 1
ATOM 1610 N N . ASP A 1 223 ? -28.641 -12.793 15.648 1.00 39.47 223 ASP A N 1
ATOM 1611 C CA . ASP A 1 223 ? -30.081 -12.523 15.715 1.00 43.62 223 ASP A CA 1
ATOM 1612 C C . ASP A 1 223 ? -30.433 -11.848 17.057 1.00 45.06 223 ASP A C 1
ATOM 1613 O O . ASP A 1 223 ? -29.962 -12.242 18.145 1.00 42.95 223 ASP A O 1
ATOM 1618 N N . LYS A 1 224 ? -31.349 -10.879 16.964 1.00 43.73 224 LYS A N 1
ATOM 1619 C CA . LYS A 1 224 ? -31.847 -10.044 18.083 1.00 47.08 224 LYS A CA 1
ATOM 1620 C C . LYS A 1 224 ? -32.317 -10.917 19.250 1.00 45.62 224 LYS A C 1
ATOM 1621 O O . LYS A 1 224 ? -32.170 -10.519 20.389 1.00 49.51 224 LYS A O 1
ATOM 1627 N N . ASP A 1 225 ? -32.886 -12.088 18.946 1.00 45.44 225 ASP A N 1
ATOM 1628 C CA . ASP A 1 225 ? -33.520 -12.973 19.938 1.00 47.37 225 ASP A CA 1
ATOM 1629 C C . ASP A 1 225 ? -32.733 -14.283 20.101 1.00 42.98 225 ASP A C 1
ATOM 1630 O O . ASP A 1 225 ? -33.274 -15.284 20.487 1.00 39.87 225 ASP A O 1
ATOM 1635 N N . ARG A 1 226 ? -31.442 -14.258 19.799 1.00 42.76 226 ARG A N 1
ATOM 1636 C CA . ARG A 1 226 ? -30.607 -15.455 19.900 1.00 41.35 226 ARG A CA 1
ATOM 1637 C C . ARG A 1 226 ? -30.578 -15.899 21.365 1.00 43.10 226 ARG A C 1
ATOM 1638 O O . ARG A 1 226 ? -30.553 -15.011 22.252 1.00 42.00 226 ARG A O 1
ATOM 1646 N N . GLN A 1 227 ? -30.498 -17.216 21.599 1.00 41.26 227 GLN A N 1
ATOM 1647 C CA . GLN A 1 227 ? -30.533 -17.827 22.931 1.00 46.49 227 GLN A CA 1
ATOM 1648 C C . GLN A 1 227 ? -29.368 -18.792 23.196 1.00 45.81 227 GLN A C 1
ATOM 1649 O O . GLN A 1 227 ? -29.473 -19.599 24.117 1.00 47.81 227 GLN A O 1
ATOM 1655 N N . GLY A 1 228 ? -28.301 -18.737 22.394 1.00 45.08 228 GLY A N 1
ATOM 1656 C CA . GLY A 1 228 ? -27.075 -19.526 22.654 1.00 44.69 228 GLY A CA 1
ATOM 1657 C C . GLY A 1 228 ? -26.828 -20.619 21.618 1.00 43.48 228 GLY A C 1
ATOM 1658 O O . GLY A 1 228 ? -27.409 -20.607 20.514 1.00 39.69 228 GLY A O 1
ATOM 1659 N N . ILE A 1 229 ? -25.982 -21.587 22.020 1.00 40.17 229 ILE A N 1
ATOM 1660 C CA . ILE A 1 229 ? -25.314 -22.594 21.162 1.00 39.73 229 ILE A CA 1
ATOM 1661 C C . ILE A 1 229 ? -26.106 -23.905 21.157 1.00 42.89 229 ILE A C 1
ATOM 1662 O O . ILE A 1 229 ? -26.941 -24.180 22.039 1.00 39.17 229 ILE A O 1
ATOM 1667 N N . LEU A 1 230 ? -25.750 -24.774 20.205 1.00 38.77 230 LEU A N 1
ATOM 1668 C CA . LEU A 1 230 ? -25.902 -26.200 20.379 1.00 38.98 230 LEU A CA 1
ATOM 1669 C C . LEU A 1 230 ? -24.475 -26.725 20.426 1.00 40.03 230 LEU A C 1
ATOM 1670 O O . LEU A 1 230 ? -23.617 -26.112 19.811 1.00 36.13 230 LEU A O 1
ATOM 1675 N N . THR A 1 231 ? -24.240 -27.780 21.199 1.00 35.43 231 THR A N 1
ATOM 1676 C CA . THR A 1 231 ? -22.934 -28.430 21.227 1.00 35.95 231 THR A CA 1
ATOM 1677 C C . THR A 1 231 ? -22.753 -29.244 19.940 1.00 36.11 231 THR A C 1
ATOM 1678 O O . THR A 1 231 ? -23.709 -29.784 19.370 1.00 38.54 231 THR A O 1
ATOM 1682 N N . GLY A 1 232 ? -21.511 -29.276 19.459 1.00 37.15 232 GLY A N 1
ATOM 1683 C CA . GLY A 1 232 ? -21.143 -29.965 18.274 1.00 37.69 232 GLY A CA 1
ATOM 1684 C C . GLY A 1 232 ? -19.867 -30.766 18.483 1.00 36.54 232 GLY A C 1
ATOM 1685 O O . GLY A 1 232 ? -19.350 -30.853 19.577 1.00 41.35 232 GLY A O 1
ATOM 1686 N N . GLU A 1 233 ? -19.402 -31.363 17.394 1.00 35.31 233 GLU A N 1
ATOM 1687 C CA . GLU A 1 233 ? -18.232 -32.193 17.358 1.00 35.19 233 GLU A CA 1
ATOM 1688 C C . GLU A 1 233 ? -17.733 -32.371 15.912 1.00 34.14 233 GLU A C 1
ATOM 1689 O O . GLU A 1 233 ? -18.342 -31.905 14.953 1.00 38.04 233 GLU A O 1
ATOM 1695 N N . GLY A 1 234 ? -16.625 -33.105 15.801 1.00 36.07 234 GLY A N 1
ATOM 1696 C CA . GLY A 1 234 ? -16.032 -33.494 14.562 1.00 34.91 234 GLY A CA 1
ATOM 1697 C C . GLY A 1 234 ? -14.550 -33.175 14.544 1.00 34.60 234 GLY A C 1
ATOM 1698 O O . GLY A 1 234 ? -13.947 -32.953 15.596 1.00 35.93 234 GLY A O 1
ATOM 1699 N N . ALA A 1 235 ? -13.971 -33.192 13.338 1.00 35.88 235 ALA A N 1
ATOM 1700 C CA . ALA A 1 235 ? -12.559 -32.826 13.160 1.00 33.14 235 ALA A CA 1
ATOM 1701 C C . ALA A 1 235 ? -12.391 -32.180 11.796 1.00 32.61 235 ALA A C 1
ATOM 1702 O O . ALA A 1 235 ? -13.000 -32.588 10.817 1.00 29.95 235 ALA A O 1
ATOM 1704 N N . GLY A 1 236 ? -11.541 -31.162 11.760 1.00 32.27 236 GLY A N 1
ATOM 1705 C CA . GLY A 1 236 ? -11.037 -30.619 10.549 1.00 35.15 236 GLY A CA 1
ATOM 1706 C C . GLY A 1 236 ? -9.529 -30.666 10.608 1.00 34.68 236 GLY A C 1
ATOM 1707 O O . GLY A 1 236 ? -8.962 -30.222 11.622 1.00 34.50 236 GLY A O 1
ATOM 1708 N N . ILE A 1 237 ? -8.893 -31.255 9.596 1.00 33.51 237 ILE A N 1
ATOM 1709 C CA . ILE A 1 237 ? -7.439 -31.252 9.512 1.00 32.23 237 ILE A CA 1
ATOM 1710 C C . ILE A 1 237 ? -7.068 -30.661 8.166 1.00 34.23 237 ILE A C 1
ATOM 1711 O O . ILE A 1 237 ? -7.696 -30.988 7.151 1.00 35.31 237 ILE A O 1
ATOM 1716 N N . LEU A 1 238 ? -6.131 -29.712 8.182 1.00 32.16 238 LEU A N 1
ATOM 1717 C CA . LEU A 1 238 ? -5.646 -29.037 7.033 1.00 32.56 238 LEU A CA 1
ATOM 1718 C C . LEU A 1 238 ? -4.194 -29.468 6.761 1.00 36.00 238 LEU A C 1
ATOM 1719 O O . LEU A 1 238 ? -3.393 -29.513 7.711 1.00 32.63 238 LEU A O 1
ATOM 1724 N N . VAL A 1 239 ? -3.854 -29.745 5.489 1.00 34.02 239 VAL A N 1
ATOM 1725 C CA . VAL A 1 239 ? -2.455 -29.932 5.075 1.00 33.56 239 VAL A CA 1
ATOM 1726 C C . VAL A 1 239 ? -1.902 -28.572 4.689 1.00 33.68 239 VAL A C 1
ATOM 1727 O O . VAL A 1 239 ? -2.333 -27.949 3.696 1.00 34.30 239 VAL A O 1
ATOM 1731 N N . LEU A 1 240 ? -0.949 -28.093 5.503 1.00 34.54 240 LEU A N 1
ATOM 1732 C CA . LEU A 1 240 ? -0.186 -26.898 5.213 1.00 31.13 240 LEU A CA 1
ATOM 1733 C C . LEU A 1 240 ? 1.124 -27.378 4.618 1.00 35.76 240 LEU A C 1
ATOM 1734 O O . LEU A 1 240 ? 1.676 -28.339 5.139 1.00 36.04 240 LEU A O 1
ATOM 1739 N N . GLU A 1 241 ? 1.594 -26.697 3.557 1.00 33.81 241 GLU A N 1
ATOM 1740 C CA . GLU A 1 241 ? 2.717 -27.184 2.783 1.00 36.28 241 GLU A CA 1
ATOM 1741 C C . GLU A 1 241 ? 3.449 -25.966 2.203 1.00 36.12 241 GLU A C 1
ATOM 1742 O O . GLU A 1 241 ? 2.802 -24.989 1.877 1.00 37.72 241 GLU A O 1
ATOM 1748 N N . SER A 1 242 ? 4.786 -26.005 2.111 1.00 36.79 242 SER A N 1
ATOM 1749 C CA . SER A 1 242 ? 5.517 -24.942 1.442 1.00 36.44 242 SER A CA 1
ATOM 1750 C C . SER A 1 242 ? 5.040 -24.836 -0.012 1.00 35.82 242 SER A C 1
ATOM 1751 O O . SER A 1 242 ? 4.776 -25.859 -0.719 1.00 40.65 242 SER A O 1
ATOM 1754 N N . LEU A 1 243 ? 4.946 -23.621 -0.527 1.00 40.65 243 LEU A N 1
ATOM 1755 C CA . LEU A 1 243 ? 4.621 -23.527 -1.975 1.00 37.38 243 LEU A CA 1
ATOM 1756 C C . LEU A 1 243 ? 5.580 -24.384 -2.820 1.00 38.19 243 LEU A C 1
ATOM 1757 O O . LEU A 1 243 ? 5.151 -25.080 -3.734 1.00 34.98 243 LEU A O 1
ATOM 1762 N N . GLU A 1 244 ? 6.890 -24.343 -2.497 1.00 36.06 244 GLU A N 1
ATOM 1763 C CA . GLU A 1 244 ? 7.881 -25.087 -3.252 1.00 41.03 244 GLU A CA 1
ATOM 1764 C C . GLU A 1 244 ? 7.545 -26.587 -3.251 1.00 37.97 244 GLU A C 1
ATOM 1765 O O . GLU A 1 244 ? 7.636 -27.254 -4.297 1.00 39.59 244 GLU A O 1
ATOM 1771 N N . SER A 1 245 ? 7.163 -27.147 -2.098 1.00 37.21 245 SER A N 1
ATOM 1772 C CA . SER A 1 245 ? 6.829 -28.601 -2.034 1.00 35.36 245 SER A CA 1
ATOM 1773 C C . SER A 1 245 ? 5.581 -28.902 -2.876 1.00 35.59 245 SER A C 1
ATOM 1774 O O . SER A 1 245 ? 5.553 -29.852 -3.651 1.00 38.98 245 SER A O 1
ATOM 1777 N N . ALA A 1 246 ? 4.571 -28.045 -2.761 1.00 36.41 246 ALA A N 1
ATOM 1778 C CA . ALA A 1 246 ? 3.331 -28.265 -3.422 1.00 37.61 246 ALA A CA 1
ATOM 1779 C C . ALA A 1 246 ? 3.560 -28.229 -4.933 1.00 36.53 246 ALA A C 1
ATOM 1780 O O . ALA A 1 246 ? 3.093 -29.140 -5.648 1.00 40.69 246 ALA A O 1
ATOM 1782 N N . LEU A 1 247 ? 4.266 -27.195 -5.422 1.00 38.09 247 LEU A N 1
ATOM 1783 C CA . LEU A 1 247 ? 4.465 -27.079 -6.879 1.00 41.30 247 LEU A CA 1
ATOM 1784 C C . LEU A 1 247 ? 5.373 -28.214 -7.379 1.00 41.49 247 LEU A C 1
ATOM 1785 O O . LEU A 1 247 ? 5.174 -28.711 -8.500 1.00 43.09 247 LEU A O 1
ATOM 1790 N N . ALA A 1 248 ? 6.361 -28.641 -6.581 1.00 39.96 248 ALA A N 1
ATOM 1791 C CA . ALA A 1 248 ? 7.312 -29.681 -7.048 1.00 38.24 248 ALA A CA 1
ATOM 1792 C C . ALA A 1 248 ? 6.591 -30.990 -7.359 1.00 42.73 248 ALA A C 1
ATOM 1793 O O . ALA A 1 248 ? 7.000 -31.702 -8.258 1.00 42.04 248 ALA A O 1
ATOM 1795 N N . ARG A 1 249 ? 5.519 -31.312 -6.605 1.00 43.32 249 ARG A N 1
ATOM 1796 C CA . ARG A 1 249 ? 4.835 -32.590 -6.794 1.00 37.61 249 ARG A CA 1
ATOM 1797 C C . ARG A 1 249 ? 3.530 -32.409 -7.575 1.00 38.53 249 ARG A C 1
ATOM 1798 O O . ARG A 1 249 ? 2.783 -33.367 -7.697 1.00 42.06 249 ARG A O 1
ATOM 1806 N N . GLY A 1 250 ? 3.267 -31.212 -8.095 1.00 41.25 250 GLY A N 1
ATOM 1807 C CA . GLY A 1 250 ? 2.049 -30.911 -8.882 1.00 46.05 250 GLY A CA 1
ATOM 1808 C C . GLY A 1 250 ? 0.747 -31.065 -8.091 1.00 50.42 250 GLY A C 1
ATOM 1809 O O . GLY A 1 250 ? -0.250 -31.559 -8.641 1.00 45.31 250 GLY A O 1
ATOM 1810 N N . ALA A 1 251 ? 0.753 -30.631 -6.821 1.00 43.65 251 ALA A N 1
ATOM 1811 C CA . ALA A 1 251 ? -0.417 -30.638 -5.916 1.00 49.45 251 ALA A CA 1
ATOM 1812 C C . ALA A 1 251 ? -1.460 -29.616 -6.377 1.00 42.23 251 ALA A C 1
ATOM 1813 O O . ALA A 1 251 ? -1.134 -28.543 -6.806 1.00 41.80 251 ALA A O 1
ATOM 1815 N N . ARG A 1 252 ? -2.730 -29.933 -6.157 1.00 41.37 252 ARG A N 1
ATOM 1816 C CA . ARG A 1 252 ? -3.774 -28.952 -6.295 1.00 38.30 252 ARG A CA 1
ATOM 1817 C C . ARG A 1 252 ? -3.776 -28.121 -5.002 1.00 39.31 252 ARG A C 1
ATOM 1818 O O . ARG A 1 252 ? -3.789 -28.669 -3.872 1.00 45.31 252 ARG A O 1
ATOM 1826 N N . ILE A 1 253 ? -3.779 -26.804 -5.161 1.00 40.58 253 ILE A N 1
ATOM 1827 C CA . ILE A 1 253 ? -3.767 -25.877 -4.030 1.00 37.78 253 ILE A CA 1
ATOM 1828 C C . ILE A 1 253 ? -5.183 -25.323 -3.859 1.00 38.84 253 ILE A C 1
ATOM 1829 O O . ILE A 1 253 ? -5.739 -24.718 -4.780 1.00 39.45 253 ILE A O 1
ATOM 1834 N N . HIS A 1 254 ? -5.741 -25.514 -2.672 1.00 35.82 254 HIS A N 1
ATOM 1835 C CA . HIS A 1 254 ? -7.063 -24.951 -2.331 1.00 38.39 254 HIS A CA 1
ATOM 1836 C C . HIS A 1 254 ? -6.985 -23.431 -2.146 1.00 41.91 254 HIS A C 1
ATOM 1837 O O . HIS A 1 254 ? -7.848 -22.708 -2.631 1.00 40.88 254 HIS A O 1
ATOM 1844 N N . ALA A 1 255 ? -5.954 -22.968 -1.412 1.00 39.27 255 ALA A N 1
ATOM 1845 C CA . ALA A 1 255 ? -5.824 -21.608 -1.012 1.00 35.38 255 ALA A CA 1
ATOM 1846 C C . ALA A 1 255 ? -4.457 -21.420 -0.360 1.00 37.43 255 ALA A C 1
ATOM 1847 O O . ALA A 1 255 ? -3.740 -22.380 -0.117 1.00 36.19 255 ALA A O 1
ATOM 1849 N N . GLU A 1 256 ? -4.157 -20.179 0.019 1.00 39.02 256 GLU A N 1
ATOM 1850 C CA . GLU A 1 256 ? -2.866 -19.836 0.612 1.00 38.60 256 GLU A CA 1
ATOM 1851 C C . GLU A 1 256 ? -3.086 -19.319 2.034 1.00 38.36 256 GLU A C 1
ATOM 1852 O O . GLU A 1 256 ? -4.085 -18.665 2.312 1.00 36.82 256 GLU A O 1
ATOM 1858 N N . VAL A 1 257 ? -2.171 -19.670 2.954 1.00 37.09 257 VAL A N 1
ATOM 1859 C CA . VAL A 1 257 ? -2.204 -19.144 4.307 1.00 37.04 257 VAL A CA 1
ATOM 1860 C C . VAL A 1 257 ? -1.367 -17.857 4.314 1.00 39.11 257 VAL A C 1
ATOM 1861 O O . VAL A 1 257 ? -0.165 -17.931 4.058 1.00 42.00 257 VAL A O 1
ATOM 1865 N N . LEU A 1 258 ? -1.986 -16.717 4.645 1.00 34.42 258 LEU A N 1
ATOM 1866 C CA . LEU A 1 258 ? -1.330 -15.426 4.551 1.00 36.53 258 LEU A CA 1
ATOM 1867 C C . LEU A 1 258 ? -0.733 -15.056 5.918 1.00 42.13 258 LEU A C 1
ATOM 1868 O O . LEU A 1 258 ? 0.419 -14.645 5.959 1.00 37.84 258 LEU A O 1
ATOM 1873 N N . GLY A 1 259 ? -1.481 -15.273 7.012 1.00 35.37 259 GLY A N 1
ATOM 1874 C CA . GLY A 1 259 ? -0.998 -14.946 8.328 1.00 36.35 259 GLY A CA 1
ATOM 1875 C C . GLY A 1 259 ? -2.028 -15.174 9.403 1.00 38.23 259 GLY A C 1
ATOM 1876 O O . GLY A 1 259 ? -3.152 -15.640 9.121 1.00 39.17 259 GLY A O 1
ATOM 1877 N N . TYR A 1 260 ? -1.628 -14.905 10.655 1.00 36.30 260 TYR A N 1
ATOM 1878 C CA . TYR A 1 260 ? -2.533 -15.030 11.799 1.00 38.16 260 TYR A CA 1
ATOM 1879 C C . TYR A 1 260 ? -2.089 -14.086 12.915 1.00 38.36 260 TYR A C 1
ATOM 1880 O O . TYR A 1 260 ? -0.993 -13.556 12.854 1.00 40.93 260 TYR A O 1
ATOM 1889 N N . GLY A 1 261 ? -2.958 -13.909 13.908 1.00 39.84 261 GLY A N 1
ATOM 1890 C CA . GLY A 1 261 ? -2.679 -13.101 15.070 1.00 39.65 261 GLY A CA 1
ATOM 1891 C C . GLY A 1 261 ? -3.193 -13.743 16.337 1.00 37.65 261 GLY A C 1
ATOM 1892 O O . GLY A 1 261 ? -4.250 -14.333 16.331 1.00 37.09 261 GLY A O 1
ATOM 1893 N N . LEU A 1 262 ? -2.435 -13.592 17.436 1.00 38.69 262 LEU A N 1
ATOM 1894 C CA . LEU A 1 262 ? -2.846 -14.049 18.758 1.00 38.09 262 LEU A CA 1
ATOM 1895 C C . LEU A 1 262 ? -2.909 -12.834 19.693 1.00 38.73 262 LEU A C 1
ATOM 1896 O O . LEU A 1 262 ? -2.076 -11.935 19.595 1.00 39.24 262 LEU A O 1
ATOM 1901 N N . SER A 1 263 ? -3.915 -12.813 20.564 1.00 37.80 263 SER A N 1
ATOM 1902 C CA . SER A 1 263 ? -3.982 -11.808 21.607 1.00 41.12 263 SER A CA 1
ATOM 1903 C C . SER A 1 263 ? -4.591 -12.451 22.839 1.00 41.26 263 SER A C 1
ATOM 1904 O O . SER A 1 263 ? -5.349 -13.426 22.720 1.00 41.06 263 SER A O 1
ATOM 1907 N N . CYS A 1 264 ? -4.245 -11.911 24.017 1.00 40.55 264 CYS A N 1
ATOM 1908 C CA . CYS A 1 264 ? -4.904 -12.280 25.285 1.00 37.90 264 CYS A CA 1
ATOM 1909 C C . CYS A 1 264 ? -5.631 -11.051 25.848 1.00 39.73 264 CYS A C 1
ATOM 1910 O O . CYS A 1 264 ? -5.064 -9.981 25.892 1.00 41.99 264 CYS A O 1
ATOM 1913 N N . ASP A 1 265 ? -6.877 -11.232 26.276 1.00 40.35 265 ASP A N 1
ATOM 1914 C CA . ASP A 1 265 ? -7.656 -10.144 26.893 1.00 42.97 265 ASP A CA 1
ATOM 1915 C C . ASP A 1 265 ? -7.026 -9.753 28.229 1.00 48.21 265 ASP A C 1
ATOM 1916 O O . ASP A 1 265 ? -7.094 -8.611 28.576 1.00 45.14 265 ASP A O 1
ATOM 1921 N N . ALA A 1 266 ? -6.426 -10.719 28.951 1.00 47.13 266 ALA A N 1
ATOM 1922 C CA . ALA A 1 266 ? -5.985 -10.519 30.340 1.00 51.12 266 ALA A CA 1
ATOM 1923 C C . ALA A 1 266 ? -7.057 -9.729 31.107 1.00 49.76 266 ALA A C 1
ATOM 1924 O O . ALA A 1 266 ? -6.743 -8.745 31.712 1.00 48.64 266 ALA A O 1
ATOM 1926 N N . ALA A 1 267 ? -8.322 -10.154 31.036 1.00 46.70 267 ALA A N 1
ATOM 1927 C CA . ALA A 1 267 ? -9.422 -9.411 31.615 1.00 48.11 267 ALA A CA 1
ATOM 1928 C C . ALA A 1 267 ? -10.279 -10.324 32.487 1.00 49.23 267 ALA A C 1
ATOM 1929 O O . ALA A 1 267 ? -10.105 -10.379 33.689 1.00 50.93 267 ALA A O 1
ATOM 1931 N N . HIS A 1 268 ? -11.234 -11.002 31.857 1.00 46.65 268 HIS A N 1
ATOM 1932 C CA . HIS A 1 268 ? -12.182 -11.833 32.507 1.00 46.35 268 HIS A CA 1
ATOM 1933 C C . HIS A 1 268 ? -11.945 -13.300 32.128 1.00 50.65 268 HIS A C 1
ATOM 1934 O O . HIS A 1 268 ? -11.427 -13.590 31.045 1.00 52.90 268 HIS A O 1
ATOM 1941 N N . PRO A 1 269 ? -12.279 -14.264 33.017 1.00 55.81 269 PRO A N 1
ATOM 1942 C CA . PRO A 1 269 ? -12.101 -15.691 32.735 1.00 55.18 269 PRO A CA 1
ATOM 1943 C C . PRO A 1 269 ? -13.024 -16.334 31.672 1.00 54.08 269 PRO A C 1
ATOM 1944 O O . PRO A 1 269 ? -12.644 -17.358 31.099 1.00 52.79 269 PRO A O 1
ATOM 1948 N N . THR A 1 270 ? -14.230 -15.772 31.456 1.00 46.81 270 THR A N 1
ATOM 1949 C CA . THR A 1 270 ? -15.232 -16.349 30.582 1.00 46.86 270 THR A CA 1
ATOM 1950 C C . THR A 1 270 ? -15.793 -15.329 29.578 1.00 53.12 270 THR A C 1
ATOM 1951 O O . THR A 1 270 ? -16.212 -15.722 28.490 1.00 41.96 270 THR A O 1
ATOM 1955 N N . ALA A 1 271 ? -15.810 -14.040 29.934 1.00 50.41 271 ALA A N 1
ATOM 1956 C CA . ALA A 1 271 ? -16.407 -13.017 29.112 1.00 50.62 271 ALA A CA 1
ATOM 1957 C C . ALA A 1 271 ? -15.462 -12.675 27.978 1.00 45.79 271 ALA A C 1
ATOM 1958 O O . ALA A 1 271 ? -14.263 -12.592 28.196 1.00 49.36 271 ALA A O 1
ATOM 1960 N N . PRO A 1 272 ? -15.970 -12.433 26.749 1.00 43.93 272 PRO A N 1
ATOM 1961 C CA . PRO A 1 272 ? -15.121 -11.966 25.655 1.00 46.90 272 PRO A CA 1
ATOM 1962 C C . PRO A 1 272 ? -14.817 -10.481 25.860 1.00 44.82 272 PRO A C 1
ATOM 1963 O O . PRO A 1 272 ? -15.516 -9.841 26.571 1.00 44.40 272 PRO A O 1
ATOM 1967 N N . ASN A 1 273 ? -13.816 -9.974 25.159 1.00 46.36 273 ASN A N 1
ATOM 1968 C CA . ASN A 1 273 ? -13.346 -8.631 25.339 1.00 45.55 273 ASN A CA 1
ATOM 1969 C C . ASN A 1 273 ? -13.193 -7.966 23.978 1.00 44.28 273 ASN A C 1
ATOM 1970 O O . ASN A 1 273 ? -12.457 -8.468 23.124 1.00 38.97 273 ASN A O 1
ATOM 1975 N N . ARG A 1 274 ? -13.868 -6.829 23.778 1.00 41.92 274 ARG A N 1
ATOM 1976 C CA . ARG A 1 274 ? -13.841 -6.207 22.473 1.00 43.04 274 ARG A CA 1
ATOM 1977 C C . ARG A 1 274 ? -12.454 -5.668 22.133 1.00 40.19 274 ARG A C 1
ATOM 1978 O O . ARG A 1 274 ? -12.057 -5.685 20.946 1.00 41.31 274 ARG A O 1
ATOM 1986 N N . ASP A 1 275 ? -11.685 -5.200 23.124 1.00 39.53 275 ASP A N 1
ATOM 1987 C CA . ASP A 1 275 ? -10.378 -4.641 22.795 1.00 42.15 275 ASP A CA 1
ATOM 1988 C C . ASP A 1 275 ? -9.407 -5.780 22.403 1.00 40.54 275 ASP A C 1
ATOM 1989 O O . ASP A 1 275 ? -8.601 -5.661 21.446 1.00 42.83 275 ASP A O 1
ATOM 1994 N N . GLY A 1 276 ? -9.479 -6.878 23.150 1.00 40.92 276 GLY A N 1
ATOM 1995 C CA . GLY A 1 276 ? -8.655 -8.095 22.891 1.00 41.75 276 GLY A CA 1
ATOM 1996 C C . GLY A 1 276 ? -8.920 -8.683 21.514 1.00 40.75 276 GLY A C 1
ATOM 1997 O O . GLY A 1 276 ? -7.979 -9.040 20.797 1.00 39.33 276 GLY A O 1
ATOM 1998 N N . ILE A 1 277 ? -10.208 -8.766 21.135 1.00 42.01 277 ILE A N 1
ATOM 1999 C CA . ILE A 1 277 ? -10.571 -9.331 19.848 1.00 38.58 277 ILE A CA 1
ATOM 2000 C C . ILE A 1 277 ? -10.020 -8.441 18.743 1.00 40.58 277 ILE A C 1
ATOM 2001 O O . ILE A 1 277 ? -9.400 -8.905 17.767 1.00 39.80 277 ILE A O 1
ATOM 2006 N N . ALA A 1 278 ? -10.230 -7.133 18.910 1.00 37.43 278 ALA A N 1
ATOM 2007 C CA . ALA A 1 278 ? -9.769 -6.167 17.963 1.00 40.35 278 ALA A CA 1
ATOM 2008 C C . ALA A 1 278 ? -8.254 -6.294 17.770 1.00 33.62 278 ALA A C 1
ATOM 2009 O O . ALA A 1 278 ? -7.766 -6.202 16.658 1.00 35.79 278 ALA A O 1
ATOM 2011 N N . ARG A 1 279 ? -7.495 -6.389 18.862 1.00 40.25 279 ARG A N 1
ATOM 2012 C CA . ARG A 1 279 ? -6.028 -6.516 18.742 1.00 41.36 279 ARG A CA 1
ATOM 2013 C C . ARG A 1 279 ? -5.631 -7.742 17.889 1.00 35.59 279 ARG A C 1
ATOM 2014 O O . ARG A 1 279 ? -4.715 -7.686 17.098 1.00 37.31 279 ARG A O 1
ATOM 2022 N N . GLY A 1 280 ? -6.301 -8.873 18.118 1.00 39.89 280 GLY A N 1
ATOM 2023 C CA . GLY A 1 280 ? -6.062 -10.097 17.365 1.00 38.89 280 GLY A CA 1
ATOM 2024 C C . GLY A 1 280 ? -6.298 -9.897 15.879 1.00 33.65 280 GLY A C 1
ATOM 2025 O O . GLY A 1 280 ? -5.486 -10.333 15.047 1.00 36.36 280 GLY A O 1
ATOM 2026 N N . ILE A 1 281 ? -7.378 -9.180 15.537 1.00 33.39 281 ILE A N 1
ATOM 2027 C CA . ILE A 1 281 ? -7.680 -8.921 14.142 1.00 34.69 281 ILE A CA 1
ATOM 2028 C C . ILE A 1 281 ? -6.561 -8.081 13.526 1.00 37.39 281 ILE A C 1
ATOM 2029 O O . ILE A 1 281 ? -6.047 -8.368 12.432 1.00 38.06 281 ILE A O 1
ATOM 2034 N N . ARG A 1 282 ? -6.179 -7.019 14.223 1.00 37.28 282 ARG A N 1
ATOM 2035 C CA . ARG A 1 282 ? -5.123 -6.130 13.704 1.00 37.04 282 ARG A CA 1
ATOM 2036 C C . ARG A 1 282 ? -3.790 -6.886 13.539 1.00 38.30 282 ARG A C 1
ATOM 2037 O O . ARG A 1 282 ? -3.086 -6.696 12.501 1.00 36.60 282 ARG A O 1
ATOM 2045 N N . LEU A 1 283 ? -3.400 -7.701 14.536 1.00 37.42 283 LEU A N 1
ATOM 2046 C CA . LEU A 1 283 ? -2.123 -8.426 14.403 1.00 36.57 283 LEU A CA 1
ATOM 2047 C C . LEU A 1 283 ? -2.202 -9.379 13.217 1.00 35.30 283 LEU A C 1
ATOM 2048 O O . LEU A 1 283 ? -1.265 -9.553 12.498 1.00 35.05 283 LEU A O 1
ATOM 2053 N N . ALA A 1 284 ? -3.367 -9.988 12.992 1.00 38.20 284 ALA A N 1
ATOM 2054 C CA . ALA A 1 284 ? -3.501 -10.919 11.869 1.00 33.98 284 ALA A CA 1
ATOM 2055 C C . ALA A 1 284 ? -3.365 -10.189 10.527 1.00 34.67 284 ALA A C 1
ATOM 2056 O O . ALA A 1 284 ? -2.692 -10.692 9.589 1.00 37.50 284 ALA A O 1
ATOM 2058 N N . LEU A 1 285 ? -4.058 -9.062 10.382 1.00 35.36 285 LEU A N 1
ATOM 2059 C CA . LEU A 1 285 ? -4.026 -8.287 9.122 1.00 38.59 285 LEU A CA 1
ATOM 2060 C C . LEU A 1 285 ? -2.585 -7.863 8.833 1.00 42.18 285 LEU A C 1
ATOM 2061 O O . LEU A 1 285 ? -2.102 -7.923 7.674 1.00 42.29 285 LEU A O 1
ATOM 2066 N N . ASP A 1 286 ? -1.899 -7.458 9.907 1.00 44.10 286 ASP A N 1
ATOM 2067 C CA . ASP A 1 286 ? -0.464 -7.077 9.812 1.00 46.71 286 ASP A CA 1
ATOM 2068 C C . ASP A 1 286 ? 0.414 -8.264 9.398 1.00 41.22 286 ASP A C 1
ATOM 2069 O O . ASP A 1 286 ? 1.236 -8.138 8.544 1.00 38.91 286 ASP A O 1
ATOM 2074 N N . ASP A 1 287 ? 0.232 -9.425 10.024 1.00 40.81 287 ASP A N 1
ATOM 2075 C CA . ASP A 1 287 ? 1.019 -10.610 9.660 1.00 40.19 287 ASP A CA 1
ATOM 2076 C C . ASP A 1 287 ? 0.746 -10.999 8.209 1.00 41.70 287 ASP A C 1
ATOM 2077 O O . ASP A 1 287 ? 1.635 -11.340 7.432 1.00 38.70 287 ASP A O 1
ATOM 2082 N N . ALA A 1 288 ? -0.512 -10.886 7.806 1.00 39.60 288 ALA A N 1
ATOM 2083 C CA . ALA A 1 288 ? -0.893 -11.302 6.485 1.00 37.35 288 ALA A CA 1
ATOM 2084 C C . ALA A 1 288 ? -0.417 -10.320 5.406 1.00 41.66 288 ALA A C 1
ATOM 2085 O O . ALA A 1 288 ? -0.428 -10.680 4.245 1.00 41.18 288 ALA A O 1
ATOM 2087 N N . GLY A 1 289 ? -0.062 -9.086 5.768 1.00 39.29 289 GLY A N 1
ATOM 2088 C CA . GLY A 1 289 ? 0.331 -8.079 4.789 1.00 43.87 289 GLY A CA 1
ATOM 2089 C C . GLY A 1 289 ? -0.854 -7.523 3.990 1.00 45.91 289 GLY A C 1
ATOM 2090 O O . GLY A 1 289 ? -0.716 -7.161 2.823 1.00 49.71 289 GLY A O 1
ATOM 2091 N N . VAL A 1 290 ? -2.011 -7.424 4.643 1.00 42.23 290 VAL A N 1
ATOM 2092 C CA . VAL A 1 290 ? -3.305 -7.175 4.019 1.00 44.45 290 VAL A CA 1
ATOM 2093 C C . VAL A 1 290 ? -3.895 -5.911 4.657 1.00 47.54 290 VAL A C 1
ATOM 2094 O O . VAL A 1 290 ? -3.752 -5.696 5.851 1.00 46.92 290 VAL A O 1
ATOM 2098 N N . GLU A 1 291 ? -4.538 -5.066 3.844 1.00 48.57 291 GLU A N 1
ATOM 2099 C CA . GLU A 1 291 ? -5.292 -3.908 4.344 1.00 49.58 291 GLU A CA 1
ATOM 2100 C C . GLU A 1 291 ? -6.739 -4.363 4.564 1.00 47.37 291 GLU A C 1
ATOM 2101 O O . GLU A 1 291 ? -7.210 -5.298 3.940 1.00 46.18 291 GLU A O 1
ATOM 2107 N N . GLN A 1 292 ? -7.445 -3.622 5.404 1.00 48.46 292 GLN A N 1
ATOM 2108 C CA . GLN A 1 292 ? -8.806 -3.895 5.815 1.00 49.26 292 GLN A CA 1
ATOM 2109 C C . GLN A 1 292 ? -9.716 -3.970 4.587 1.00 47.38 292 GLN A C 1
ATOM 2110 O O . GLN A 1 292 ? -10.615 -4.798 4.518 1.00 45.66 292 GLN A O 1
ATOM 2116 N N . GLU A 1 293 ? -9.438 -3.129 3.594 1.00 51.93 293 GLU A N 1
ATOM 2117 C CA . GLU A 1 293 ? -10.282 -2.959 2.410 1.00 50.05 293 GLU A CA 1
ATOM 2118 C C . GLU A 1 293 ? -10.222 -4.209 1.530 1.00 47.47 293 GLU A C 1
ATOM 2119 O O . GLU A 1 293 ? -11.105 -4.441 0.729 1.00 48.38 293 GLU A O 1
ATOM 2125 N N . GLU A 1 294 ? -9.187 -5.035 1.699 1.00 46.16 294 GLU A N 1
ATOM 2126 C CA . GLU A 1 294 ? -8.984 -6.204 0.859 1.00 43.21 294 GLU A CA 1
ATOM 2127 C C . GLU A 1 294 ? -9.734 -7.455 1.368 1.00 38.88 294 GLU A C 1
ATOM 2128 O O . GLU A 1 294 ? -9.738 -8.474 0.674 1.00 45.62 294 GLU A O 1
ATOM 2134 N N . ILE A 1 295 ? -10.312 -7.402 2.563 1.00 38.27 295 ILE A N 1
ATOM 2135 C CA . ILE A 1 295 ? -11.012 -8.543 3.155 1.00 39.69 295 ILE A CA 1
ATOM 2136 C C . ILE A 1 295 ? -12.403 -8.691 2.520 1.00 41.24 295 ILE A C 1
ATOM 2137 O O . ILE A 1 295 ? -13.216 -7.820 2.682 1.00 41.98 295 ILE A O 1
ATOM 2142 N N . ASP A 1 296 ? -12.663 -9.840 1.878 1.00 38.11 296 ASP A N 1
ATOM 2143 C CA . ASP A 1 296 ? -13.935 -10.108 1.211 1.00 39.95 296 ASP A CA 1
ATOM 2144 C C . ASP A 1 296 ? -15.039 -10.462 2.216 1.00 40.23 296 ASP A C 1
ATOM 2145 O O . ASP A 1 296 ? -16.210 -10.089 2.009 1.00 40.66 296 ASP A O 1
ATOM 2150 N N . PHE A 1 297 ? -14.735 -11.253 3.245 1.00 37.52 297 PHE A N 1
ATOM 2151 C CA . PHE A 1 297 ? -15.709 -11.474 4.305 1.00 36.53 297 PHE A CA 1
ATOM 2152 C C . PHE A 1 297 ? -14.985 -12.052 5.512 1.00 40.89 297 PHE A C 1
ATOM 2153 O O . PHE A 1 297 ? -13.832 -12.502 5.405 1.00 38.33 297 PHE A O 1
ATOM 2161 N N . ILE A 1 298 ? -15.685 -11.984 6.647 1.00 36.42 298 ILE A N 1
ATOM 2162 C CA . ILE A 1 298 ? -15.237 -12.504 7.903 1.00 37.33 298 ILE A CA 1
ATOM 2163 C C . ILE A 1 298 ? -16.096 -13.712 8.291 1.00 39.82 298 ILE A C 1
ATOM 2164 O O . ILE A 1 298 ? -17.341 -13.618 8.356 1.00 35.02 298 ILE A O 1
ATOM 2169 N N . SER A 1 299 ? -15.409 -14.813 8.611 1.00 37.20 299 SER A N 1
ATOM 2170 C CA . SER A 1 299 ? -15.982 -15.945 9.307 1.00 35.87 299 SER A CA 1
ATOM 2171 C C . SER A 1 299 ? -15.870 -15.710 10.820 1.00 39.97 299 SER A C 1
ATOM 2172 O O . SER A 1 299 ? -14.820 -15.883 11.395 1.00 37.55 299 SER A O 1
ATOM 2175 N N . ALA A 1 300 ? -16.979 -15.272 11.437 1.00 36.71 300 ALA A N 1
ATOM 2176 C CA . ALA A 1 300 ? -17.016 -14.881 12.785 1.00 41.76 300 ALA A CA 1
ATOM 2177 C C . ALA A 1 300 ? -16.948 -16.117 13.679 1.00 37.62 300 ALA A C 1
ATOM 2178 O O . ALA A 1 300 ? -17.435 -17.185 13.321 1.00 34.50 300 ALA A O 1
ATOM 2180 N N . HIS A 1 301 ? -16.383 -15.922 14.868 1.00 34.42 301 HIS A N 1
ATOM 2181 C CA . HIS A 1 301 ? -16.456 -16.926 15.872 1.00 37.39 301 HIS A CA 1
ATOM 2182 C C . HIS A 1 301 ? -17.934 -17.226 16.163 1.00 39.47 301 HIS A C 1
ATOM 2183 O O . HIS A 1 301 ? -18.323 -18.399 16.213 1.00 39.07 301 HIS A O 1
ATOM 2190 N N . GLY A 1 302 ? -18.737 -16.162 16.294 1.00 38.85 302 GLY A N 1
ATOM 2191 C CA . GLY A 1 302 ? -20.225 -16.233 16.091 1.00 39.93 302 GLY A CA 1
ATOM 2192 C C . GLY A 1 302 ? -20.881 -17.469 16.692 1.00 38.82 302 GLY A C 1
ATOM 2193 O O . GLY A 1 302 ? -21.443 -18.260 15.994 1.00 41.54 302 GLY A O 1
ATOM 2194 N N . THR A 1 303 ? -20.875 -17.600 18.022 1.00 37.98 303 THR A N 1
ATOM 2195 C CA . THR A 1 303 ? -21.426 -18.755 18.696 1.00 39.12 303 THR A CA 1
ATOM 2196 C C . THR A 1 303 ? -22.937 -18.679 18.884 1.00 41.39 303 THR A C 1
ATOM 2197 O O . THR A 1 303 ? -23.589 -19.717 19.180 1.00 41.26 303 THR A O 1
ATOM 2201 N N . GLY A 1 304 ? -23.506 -17.478 18.768 1.00 39.42 304 GLY A N 1
ATOM 2202 C CA . GLY A 1 304 ? -24.931 -17.311 18.952 1.00 38.58 304 GLY A CA 1
ATOM 2203 C C . GLY A 1 304 ? -25.291 -17.013 20.399 1.00 41.21 304 GLY A C 1
ATOM 2204 O O . GLY A 1 304 ? -26.440 -16.976 20.749 1.00 39.80 304 GLY A O 1
ATOM 2205 N N . THR A 1 305 ? -24.295 -16.791 21.259 1.00 43.02 305 THR A N 1
ATOM 2206 C CA . THR A 1 305 ? -24.607 -16.297 22.627 1.00 44.23 305 THR A CA 1
ATOM 2207 C C . THR A 1 305 ? -24.838 -14.775 22.600 1.00 38.34 305 THR A C 1
ATOM 2208 O O . THR A 1 305 ? -24.395 -14.049 21.691 1.00 40.46 305 THR A O 1
ATOM 2212 N N . LYS A 1 306 ? -25.524 -14.287 23.634 1.00 44.79 306 LYS A N 1
ATOM 2213 C CA . LYS A 1 306 ? -25.787 -12.847 23.768 1.00 49.02 306 LYS A CA 1
ATOM 2214 C C . LYS A 1 306 ? -24.437 -12.118 23.817 1.00 44.73 306 LYS A C 1
ATOM 2215 O O . LYS A 1 306 ? -24.173 -11.242 22.995 1.00 43.32 306 LYS A O 1
ATOM 2221 N N . ALA A 1 307 ? -23.545 -12.557 24.713 1.00 39.82 307 ALA A N 1
ATOM 2222 C CA . ALA A 1 307 ? -22.303 -11.838 24.986 1.00 42.22 307 ALA A CA 1
ATOM 2223 C C . ALA A 1 307 ? -21.362 -11.953 23.793 1.00 42.53 307 ALA A C 1
ATOM 2224 O O . ALA A 1 307 ? -20.710 -10.983 23.437 1.00 42.65 307 ALA A O 1
ATOM 2226 N N . ASN A 1 308 ? -21.282 -13.139 23.169 1.00 42.20 308 ASN A N 1
ATOM 2227 C CA . ASN A 1 308 ? -20.249 -13.304 22.112 1.00 39.65 308 ASN A CA 1
ATOM 2228 C C . ASN A 1 308 ? -20.542 -12.364 20.930 1.00 37.49 308 ASN A C 1
ATOM 2229 O O . ASN A 1 308 ? -19.681 -11.620 20.479 1.00 38.11 308 ASN A O 1
ATOM 2234 N N . ASP A 1 309 ? -21.763 -12.435 20.402 1.00 37.39 309 ASP A N 1
ATOM 2235 C CA . ASP A 1 309 ? -22.042 -11.819 19.128 1.00 39.80 309 ASP A CA 1
ATOM 2236 C C . ASP A 1 309 ? -22.071 -10.295 19.257 1.00 41.76 309 ASP A C 1
ATOM 2237 O O . ASP A 1 309 ? -21.688 -9.574 18.340 1.00 39.84 309 ASP A O 1
ATOM 2242 N N . LYS A 1 310 ? -22.539 -9.810 20.398 1.00 45.05 310 LYS A N 1
ATOM 2243 C CA . LYS A 1 310 ? -22.497 -8.379 20.696 1.00 45.34 310 LYS A CA 1
ATOM 2244 C C . LYS A 1 310 ? -21.041 -7.889 20.710 1.00 45.58 310 LYS A C 1
ATOM 2245 O O . LYS A 1 310 ? -20.709 -6.880 20.081 1.00 41.03 310 LYS A O 1
ATOM 2251 N N . THR A 1 311 ? -20.173 -8.575 21.472 1.00 39.44 311 THR A N 1
ATOM 2252 C CA . THR A 1 311 ? -18.804 -8.093 21.656 1.00 40.56 311 THR A CA 1
ATOM 2253 C C . THR A 1 311 ? -17.996 -8.218 20.362 1.00 39.35 311 THR A C 1
ATOM 2254 O O . THR A 1 311 ? -17.139 -7.369 20.060 1.00 39.82 311 THR A O 1
ATOM 2258 N N . GLU A 1 312 ? -18.227 -9.306 19.618 1.00 42.69 312 GLU A N 1
ATOM 2259 C CA . GLU A 1 312 ? -17.450 -9.569 18.419 1.00 40.83 312 GLU A CA 1
ATOM 2260 C C . GLU A 1 312 ? -17.789 -8.541 17.329 1.00 36.52 312 GLU A C 1
ATOM 2261 O O . GLU A 1 312 ? -16.918 -8.040 16.675 1.00 37.23 312 GLU A O 1
ATOM 2267 N N . SER A 1 313 ? -19.076 -8.264 17.149 1.00 37.96 313 SER A N 1
ATOM 2268 C CA . SER A 1 313 ? -19.565 -7.224 16.267 1.00 38.68 313 SER A CA 1
ATOM 2269 C C . SER A 1 313 ? -18.888 -5.879 16.576 1.00 37.99 313 SER A C 1
ATOM 2270 O O . SER A 1 313 ? -18.409 -5.167 15.658 1.00 39.48 313 SER A O 1
ATOM 2273 N N . ALA A 1 314 ? -18.826 -5.538 17.874 1.00 39.85 314 ALA A N 1
ATOM 2274 C CA . ALA A 1 314 ? -18.203 -4.255 18.337 1.00 41.74 314 ALA A CA 1
ATOM 2275 C C . ALA A 1 314 ? -16.734 -4.233 17.939 1.00 41.57 314 ALA A C 1
ATOM 2276 O O . ALA A 1 314 ? -16.205 -3.220 17.465 1.00 43.58 314 ALA A O 1
ATOM 2278 N N . ALA A 1 315 ? -16.052 -5.364 18.149 1.00 40.48 315 ALA A N 1
ATOM 2279 C CA . ALA A 1 315 ? -14.616 -5.411 17.822 1.00 38.50 315 ALA A CA 1
ATOM 2280 C C . ALA A 1 315 ? -14.436 -5.202 16.323 1.00 37.27 315 ALA A C 1
ATOM 2281 O O . ALA A 1 315 ? -13.503 -4.495 15.875 1.00 39.02 315 ALA A O 1
ATOM 2283 N N . ILE A 1 316 ? -15.285 -5.880 15.538 1.00 36.17 316 ILE A N 1
ATOM 2284 C CA . ILE A 1 316 ? -15.170 -5.804 14.082 1.00 37.60 316 ILE A CA 1
ATOM 2285 C C . ILE A 1 316 ? -15.346 -4.334 13.644 1.00 38.25 316 ILE A C 1
ATOM 2286 O O . ILE A 1 316 ? -14.590 -3.858 12.797 1.00 40.41 316 ILE A O 1
ATOM 2291 N N . VAL A 1 317 ? -16.343 -3.643 14.213 1.00 42.12 317 VAL A N 1
ATOM 2292 C CA . VAL A 1 317 ? -16.633 -2.214 13.865 1.00 40.29 317 VAL A CA 1
ATOM 2293 C C . VAL A 1 317 ? -15.463 -1.334 14.343 1.00 41.28 317 VAL A C 1
ATOM 2294 O O . VAL A 1 317 ? -14.954 -0.505 13.564 1.00 43.50 317 VAL A O 1
ATOM 2298 N N . ASP A 1 318 ? -14.935 -1.625 15.538 1.00 42.82 318 ASP A N 1
ATOM 2299 C CA . ASP A 1 318 ? -13.722 -0.960 16.028 1.00 47.94 318 ASP A CA 1
ATOM 2300 C C . ASP A 1 318 ? -12.584 -1.086 15.021 1.00 49.78 318 ASP A C 1
ATOM 2301 O O . ASP A 1 318 ? -11.816 -0.167 14.876 1.00 50.50 318 ASP A O 1
ATOM 2306 N N . VAL A 1 319 ? -12.447 -2.226 14.341 1.00 47.03 319 VAL A N 1
ATOM 2307 C CA . VAL A 1 319 ? -11.349 -2.343 13.423 1.00 40.25 319 VAL A CA 1
ATOM 2308 C C . VAL A 1 319 ? -11.713 -1.717 12.076 1.00 45.96 319 VAL A C 1
ATOM 2309 O O . VAL A 1 319 ? -10.874 -1.058 11.486 1.00 47.75 319 VAL A O 1
ATOM 2313 N N . TYR A 1 320 ? -12.924 -1.975 11.569 1.00 42.07 320 TYR A N 1
ATOM 2314 C CA . TYR A 1 320 ? -13.201 -1.733 10.154 1.00 44.97 320 TYR A CA 1
ATOM 2315 C C . TYR A 1 320 ? -13.991 -0.434 9.922 1.00 50.56 320 TYR A C 1
ATOM 2316 O O . TYR A 1 320 ? -14.097 -0.018 8.761 1.00 50.03 320 TYR A O 1
ATOM 2325 N N . GLY A 1 321 ? -14.584 0.140 10.979 1.00 49.65 321 GLY A N 1
ATOM 2326 C CA . GLY A 1 321 ? -15.489 1.287 10.850 1.00 53.88 321 GLY A CA 1
ATOM 2327 C C . GLY A 1 321 ? -16.911 0.860 10.530 1.00 55.51 321 GLY A C 1
ATOM 2328 O O . GLY A 1 321 ? -17.280 -0.296 10.756 1.00 51.66 321 GLY A O 1
ATOM 2329 N N . ASP A 1 322 ? -17.686 1.784 9.947 1.00 63.25 322 ASP A N 1
ATOM 2330 C CA . ASP A 1 322 ? -19.173 1.735 9.921 1.00 73.95 322 ASP A CA 1
ATOM 2331 C C . ASP A 1 322 ? -19.701 0.724 8.892 1.00 74.92 322 ASP A C 1
ATOM 2332 O O . ASP A 1 322 ? -20.825 0.187 9.053 1.00 60.00 322 ASP A O 1
ATOM 2337 N N . ALA A 1 323 ? -18.914 0.520 7.822 1.00 72.44 323 ALA A N 1
ATOM 2338 C CA . ALA A 1 323 ? -19.213 -0.433 6.733 1.00 73.34 323 ALA A CA 1
ATOM 2339 C C . ALA A 1 323 ? -18.184 -1.576 6.732 1.00 61.69 323 ALA A C 1
ATOM 2340 O O . ALA A 1 323 ? -17.316 -1.666 5.865 1.00 56.70 323 ALA A O 1
ATOM 2342 N N . PRO A 1 324 ? -18.251 -2.506 7.707 1.00 54.15 324 PRO A N 1
ATOM 2343 C CA . PRO A 1 324 ? -17.344 -3.656 7.730 1.00 52.58 324 PRO A CA 1
ATOM 2344 C C . PRO A 1 324 ? -17.621 -4.664 6.613 1.00 43.69 324 PRO A C 1
ATOM 2345 O O . PRO A 1 324 ? -18.669 -4.665 5.984 1.00 43.04 324 PRO A O 1
ATOM 2349 N N . PRO A 1 325 ? -16.737 -5.649 6.380 1.00 45.04 325 PRO A N 1
ATOM 2350 C CA . PRO A 1 325 ? -17.056 -6.722 5.455 1.00 38.58 325 PRO A CA 1
ATOM 2351 C C . PRO A 1 325 ? -18.293 -7.503 5.921 1.00 34.54 325 PRO A C 1
ATOM 2352 O O . PRO A 1 325 ? -18.659 -7.490 7.102 1.00 39.12 325 PRO A O 1
ATOM 2356 N N . ARG A 1 326 ? -18.908 -8.225 4.974 1.00 38.35 326 ARG A N 1
ATOM 2357 C CA . ARG A 1 326 ? -19.857 -9.240 5.274 1.00 38.53 326 ARG A CA 1
ATOM 2358 C C . ARG A 1 326 ? -19.257 -10.162 6.346 1.00 38.59 326 ARG A C 1
ATOM 2359 O O . ARG A 1 326 ? -18.099 -10.551 6.229 1.00 39.87 326 ARG A O 1
ATOM 2367 N N . THR A 1 327 ? -20.075 -10.513 7.349 1.00 37.96 327 THR A N 1
ATOM 2368 C CA . THR A 1 327 ? -19.661 -11.280 8.513 1.00 35.12 327 THR A CA 1
ATOM 2369 C C . THR A 1 327 ? -20.656 -12.403 8.786 1.00 38.87 327 THR A C 1
ATOM 2370 O O . THR A 1 327 ? -21.811 -12.153 9.157 1.00 39.48 327 THR A O 1
ATOM 2374 N N . VAL A 1 328 ? -20.188 -13.646 8.633 1.00 35.52 328 VAL A N 1
ATOM 2375 C CA . VAL A 1 328 ? -21.036 -14.802 8.677 1.00 36.97 328 VAL A CA 1
ATOM 2376 C C . VAL A 1 328 ? -20.594 -15.738 9.811 1.00 39.67 328 VAL A C 1
ATOM 2377 O O . VAL A 1 328 ? -19.458 -15.665 10.292 1.00 39.22 328 VAL A O 1
ATOM 2381 N N . ALA A 1 329 ? -21.511 -16.619 10.203 1.00 35.25 329 ALA A N 1
ATOM 2382 C CA . ALA A 1 329 ? -21.371 -17.516 11.310 1.00 35.02 329 ALA A CA 1
ATOM 2383 C C . ALA A 1 329 ? -21.670 -18.941 10.853 1.00 35.81 329 ALA A C 1
ATOM 2384 O O . ALA A 1 329 ? -22.834 -19.386 10.795 1.00 34.33 329 ALA A O 1
ATOM 2386 N N . VAL A 1 330 ? -20.600 -19.694 10.620 1.00 32.91 330 VAL A N 1
ATOM 2387 C CA . VAL A 1 330 ? -20.646 -21.118 10.193 1.00 35.05 330 VAL A CA 1
ATOM 2388 C C . VAL A 1 330 ? -21.235 -21.991 11.316 1.00 36.57 330 VAL A C 1
ATOM 2389 O O . VAL A 1 330 ? -21.873 -23.010 11.035 1.00 35.00 330 VAL A O 1
ATOM 2393 N N . LYS A 1 331 ? -21.100 -21.568 12.582 1.00 34.61 331 LYS A N 1
ATOM 2394 C CA . LYS A 1 331 ? -21.759 -22.282 13.718 1.00 35.26 331 LYS A CA 1
ATOM 2395 C C . LYS A 1 331 ? -23.296 -22.252 13.634 1.00 34.24 331 LYS A C 1
ATOM 2396 O O . LYS A 1 331 ? -23.955 -23.067 14.286 1.00 35.09 331 LYS A O 1
ATOM 2402 N N . SER A 1 332 ? -23.879 -21.328 12.844 1.00 33.96 332 SER A N 1
ATOM 2403 C CA . SER A 1 332 ? -25.343 -21.388 12.551 1.00 35.90 332 SER A CA 1
ATOM 2404 C C . SER A 1 332 ? -25.727 -22.773 11.987 1.00 39.46 332 SER A C 1
ATOM 2405 O O . SER A 1 332 ? -26.805 -23.305 12.264 1.00 35.93 332 SER A O 1
ATOM 2408 N N . MET A 1 333 ? -24.820 -23.367 11.195 1.00 37.24 333 MET A N 1
ATOM 2409 C CA . MET A 1 333 ? -25.045 -24.662 10.549 1.00 38.66 333 MET A CA 1
ATOM 2410 C C . MET A 1 333 ? -24.470 -25.804 11.408 1.00 38.15 333 MET A C 1
ATOM 2411 O O . MET A 1 333 ? -25.112 -26.799 11.595 1.00 35.42 333 MET A O 1
ATOM 2416 N N . LEU A 1 334 ? -23.235 -25.647 11.911 1.00 37.24 334 LEU A N 1
ATOM 2417 C CA . LEU A 1 334 ? -22.470 -26.768 12.568 1.00 39.02 334 LEU A CA 1
ATOM 2418 C C . LEU A 1 334 ? -22.801 -26.918 14.055 1.00 41.35 334 LEU A C 1
ATOM 2419 O O . LEU A 1 334 ? -22.434 -27.915 14.652 1.00 45.06 334 LEU A O 1
ATOM 2424 N N . GLY A 1 335 ? -23.392 -25.888 14.668 1.00 41.98 335 GLY A N 1
ATOM 2425 C CA . GLY A 1 335 ? -23.312 -25.757 16.107 1.00 39.94 335 GLY A CA 1
ATOM 2426 C C . GLY A 1 335 ? -21.888 -25.472 16.531 1.00 39.22 335 GLY A C 1
ATOM 2427 O O . GLY A 1 335 ? -21.033 -25.124 15.696 1.00 36.65 335 GLY A O 1
ATOM 2428 N N . HIS A 1 336 ? -21.606 -25.616 17.831 1.00 37.72 336 HIS A N 1
ATOM 2429 C CA . HIS A 1 336 ? -20.271 -25.270 18.342 1.00 37.58 336 HIS A CA 1
ATOM 2430 C C . HIS A 1 336 ? -19.450 -26.556 18.485 1.00 37.63 336 HIS A C 1
ATOM 2431 O O . HIS A 1 336 ? -19.625 -27.310 19.431 1.00 37.39 336 HIS A O 1
ATOM 2438 N N . SER A 1 337 ? -18.562 -26.808 17.524 1.00 34.51 337 SER A N 1
ATOM 2439 C CA . SER A 1 337 ? -17.694 -28.005 17.572 1.00 37.14 337 SER A CA 1
ATOM 2440 C C . SER A 1 337 ? -16.410 -27.783 18.401 1.00 35.69 337 SER A C 1
ATOM 2441 O O . SER A 1 337 ? -15.476 -28.539 18.337 1.00 35.59 337 SER A O 1
ATOM 2444 N N . MET A 1 338 ? -16.398 -26.761 19.256 1.00 37.69 338 MET A N 1
ATOM 2445 C CA . MET A 1 338 ? -15.419 -26.647 20.331 1.00 37.55 338 MET A CA 1
ATOM 2446 C C . MET A 1 338 ?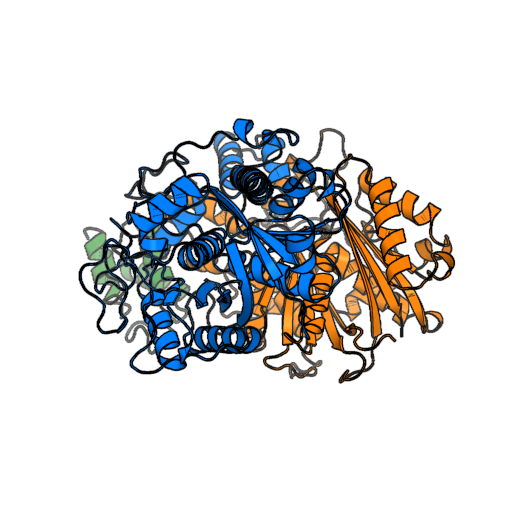 -14.013 -26.442 19.714 1.00 37.43 338 MET A C 1
ATOM 2447 O O . MET A 1 338 ? -13.818 -25.475 18.966 1.00 35.64 338 MET A O 1
ATOM 2452 N N . GLY A 1 339 ? -13.049 -27.336 19.986 1.00 37.66 339 GLY A N 1
ATOM 2453 C CA . GLY A 1 339 ? -11.689 -27.237 19.416 1.00 34.80 339 GLY A CA 1
ATOM 2454 C C . GLY A 1 339 ? -11.687 -27.380 17.891 1.00 38.68 339 GLY A C 1
ATOM 2455 O O . GLY A 1 339 ? -10.837 -26.785 17.214 1.00 42.74 339 GLY A O 1
ATOM 2456 N N . ALA A 1 340 ? -12.626 -28.174 17.339 1.00 33.76 340 ALA A N 1
ATOM 2457 C CA . ALA A 1 340 ? -12.724 -28.367 15.919 1.00 34.41 340 ALA A CA 1
ATOM 2458 C C . ALA A 1 340 ? -13.333 -27.135 15.221 1.00 32.59 340 ALA A C 1
ATOM 2459 O O . ALA A 1 340 ? -13.178 -27.016 14.030 1.00 33.38 340 ALA A O 1
ATOM 2461 N N . ALA A 1 341 ? -13.986 -26.209 15.948 1.00 36.42 341 ALA A N 1
ATOM 2462 C CA . ALA A 1 341 ? -14.856 -25.181 15.308 1.00 33.75 341 ALA A CA 1
ATOM 2463 C C . ALA A 1 341 ? -14.041 -24.291 14.374 1.00 33.68 341 ALA A C 1
ATOM 2464 O O . ALA A 1 341 ? -14.453 -24.046 13.256 1.00 34.37 341 ALA A O 1
ATOM 2466 N N . SER A 1 342 ? -12.926 -23.761 14.862 1.00 31.00 342 SER A N 1
ATOM 2467 C CA . SER A 1 342 ? -12.149 -22.807 14.109 1.00 31.39 342 SER A CA 1
ATOM 2468 C C . SER A 1 342 ? -11.425 -23.519 12.957 1.00 32.30 342 SER A C 1
ATOM 2469 O O . SER A 1 342 ? -11.137 -22.890 11.938 1.00 33.81 342 SER A O 1
ATOM 2472 N N . ALA A 1 343 ? -11.147 -24.827 13.089 1.00 32.19 343 ALA A N 1
ATOM 2473 C CA . ALA A 1 343 ? -10.515 -25.605 11.989 1.00 32.50 343 ALA A CA 1
ATOM 2474 C C . ALA A 1 343 ? -11.529 -25.853 10.866 1.00 33.28 343 ALA A C 1
ATOM 2475 O O . ALA A 1 343 ? -11.228 -25.636 9.653 1.00 30.72 343 ALA A O 1
ATOM 2477 N N . LEU A 1 344 ? -12.742 -26.262 11.252 1.00 33.82 344 LEU A N 1
ATOM 2478 C CA . LEU A 1 344 ? -13.821 -26.404 10.269 1.00 33.28 344 LEU A CA 1
ATOM 2479 C C . LEU A 1 344 ? -14.154 -25.060 9.644 1.00 32.99 344 LEU A C 1
ATOM 2480 O O . LEU A 1 344 ? -14.486 -24.998 8.446 1.00 32.87 344 LEU A O 1
ATOM 2485 N N . GLY A 1 345 ? -14.075 -23.994 10.438 1.00 31.89 345 GLY A N 1
ATOM 2486 C CA . GLY A 1 345 ? -14.291 -22.654 9.896 1.00 31.50 345 GLY A CA 1
ATOM 2487 C C . GLY A 1 345 ? -13.253 -22.293 8.855 1.00 34.56 345 GLY A C 1
ATOM 2488 O O . GLY A 1 345 ? -13.555 -21.733 7.780 1.00 33.27 345 GLY A O 1
ATOM 2489 N N . ALA A 1 346 ? -12.003 -22.627 9.167 1.00 33.30 346 ALA A N 1
ATOM 2490 C CA . ALA A 1 346 ? -10.892 -22.309 8.302 1.00 32.64 346 ALA A CA 1
ATOM 2491 C C . ALA A 1 346 ? -11.063 -23.037 6.969 1.00 32.54 346 ALA A C 1
ATOM 2492 O O . ALA A 1 346 ? -10.828 -22.472 5.879 1.00 32.47 346 ALA A O 1
ATOM 2494 N N . ILE A 1 347 ? -11.477 -24.306 7.049 1.00 33.51 347 ILE A N 1
ATOM 2495 C CA . ILE A 1 347 ? -11.704 -25.107 5.837 1.00 32.47 347 ILE A CA 1
ATOM 2496 C C . ILE A 1 347 ? -12.856 -24.474 5.033 1.00 33.51 347 ILE A C 1
ATOM 2497 O O . ILE A 1 347 ? -12.707 -24.323 3.839 1.00 34.28 347 ILE A O 1
ATOM 2502 N N . ALA A 1 348 ? -13.938 -24.040 5.710 1.00 33.10 348 ALA A N 1
ATOM 2503 C CA . ALA A 1 348 ? -15.041 -23.312 5.027 1.00 35.26 348 ALA A CA 1
ATOM 2504 C C . ALA A 1 348 ? -14.483 -22.088 4.297 1.00 33.39 348 ALA A C 1
ATOM 2505 O O . ALA A 1 348 ? -14.822 -21.809 3.141 1.00 35.68 348 ALA A O 1
ATOM 2507 N N . CYS A 1 349 ? -13.602 -21.343 4.962 1.00 35.24 349 CYS A N 1
ATOM 2508 C CA . CYS A 1 349 ? -13.034 -20.159 4.348 1.00 36.25 349 CYS A CA 1
ATOM 2509 C C . CYS A 1 349 ? -12.233 -20.516 3.086 1.00 36.51 349 CYS A C 1
ATOM 2510 O O . CYS A 1 349 ? -12.314 -19.767 2.091 1.00 39.07 349 CYS A O 1
ATOM 2513 N N . GLY A 1 350 ? -11.377 -21.554 3.171 1.00 37.71 350 GLY A N 1
ATOM 2514 C CA . GLY A 1 350 ? -10.600 -22.076 2.037 1.00 34.27 350 GLY A CA 1
ATOM 2515 C C . GLY A 1 350 ? -11.488 -22.434 0.843 1.00 35.95 350 GLY A C 1
ATOM 2516 O O . GLY A 1 350 ? -11.192 -22.079 -0.325 1.00 35.15 350 GLY A O 1
ATOM 2517 N N . LEU A 1 351 ? -12.597 -23.106 1.137 1.00 33.47 351 LEU A N 1
ATOM 2518 C CA . LEU A 1 351 ? -13.479 -23.568 0.112 1.00 35.91 351 LEU A CA 1
ATOM 2519 C C . LEU A 1 351 ? -14.219 -22.383 -0.511 1.00 36.34 351 LEU A C 1
ATOM 2520 O O . LEU A 1 351 ? -14.452 -22.378 -1.713 1.00 36.31 351 LEU A O 1
ATOM 2525 N N . ALA A 1 352 ? -14.541 -21.370 0.299 1.00 36.25 352 ALA A N 1
ATOM 2526 C CA . ALA A 1 352 ? -15.215 -20.137 -0.158 1.00 39.53 352 ALA A CA 1
ATOM 2527 C C . ALA A 1 352 ? -14.329 -19.424 -1.191 1.00 41.73 352 ALA A C 1
ATOM 2528 O O . ALA A 1 352 ? -14.794 -19.026 -2.282 1.00 36.68 352 ALA A O 1
ATOM 2530 N N . ILE A 1 353 ?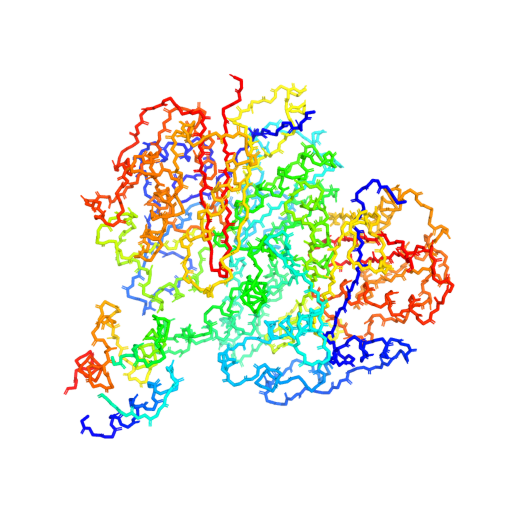 -13.040 -19.307 -0.857 1.00 36.81 353 ILE A N 1
ATOM 2531 C CA . ILE A 1 353 ? -12.014 -18.739 -1.745 1.00 36.00 353 ILE A CA 1
ATOM 2532 C C . ILE A 1 353 ? -11.935 -19.543 -3.048 1.00 38.25 353 ILE A C 1
ATOM 2533 O O . ILE A 1 353 ? -12.018 -18.948 -4.120 1.00 39.88 353 ILE A O 1
ATOM 2538 N N . GLU A 1 354 ? -11.804 -20.871 -2.948 1.00 41.28 354 GLU A N 1
ATOM 2539 C CA . GLU A 1 354 ? -11.595 -21.713 -4.106 1.00 41.34 354 GLU A CA 1
ATOM 2540 C C . GLU A 1 354 ? -12.819 -21.705 -5.038 1.00 42.15 354 GLU A C 1
ATOM 2541 O O . GLU A 1 354 ? -12.662 -21.722 -6.241 1.00 43.55 354 GLU A O 1
ATOM 2547 N N . HIS A 1 355 ? -14.023 -21.766 -4.472 1.00 36.92 355 HIS A N 1
ATOM 2548 C CA . HIS A 1 355 ? -15.241 -22.007 -5.227 1.00 36.85 355 HIS A CA 1
ATOM 2549 C C . HIS A 1 355 ? -16.066 -20.726 -5.460 1.00 44.25 355 HIS A C 1
ATOM 2550 O O . HIS A 1 355 ? -17.048 -20.759 -6.208 1.00 41.76 355 HIS A O 1
ATOM 2557 N N . GLY A 1 356 ? -15.674 -19.592 -4.876 1.00 41.42 356 GLY A N 1
ATOM 2558 C CA . GLY A 1 356 ? -16.335 -18.297 -5.084 1.00 37.83 356 GLY A CA 1
ATOM 2559 C C . GLY A 1 356 ? -17.761 -18.204 -4.519 1.00 44.69 356 GLY A C 1
ATOM 2560 O O . GLY A 1 356 ? -18.704 -17.722 -5.185 1.00 40.99 356 GLY A O 1
ATOM 2561 N N . PHE A 1 357 ? -17.951 -18.553 -3.244 1.00 42.88 357 PHE A N 1
ATOM 2562 C CA . PHE A 1 357 ? -19.254 -18.333 -2.583 1.00 41.05 357 PHE A CA 1
ATOM 2563 C C . PHE A 1 357 ? -19.016 -17.890 -1.136 1.00 40.11 357 PHE A C 1
ATOM 2564 O O . PHE A 1 357 ? -17.922 -18.091 -0.589 1.00 37.91 357 PHE A O 1
ATOM 2572 N N . ILE A 1 358 ? -20.015 -17.236 -0.524 1.00 36.53 358 ILE A N 1
ATOM 2573 C CA . ILE A 1 358 ? -19.978 -16.963 0.875 1.00 37.48 358 ILE A CA 1
ATOM 2574 C C . ILE A 1 358 ? -21.013 -17.843 1.566 1.00 41.17 358 ILE A C 1
ATOM 2575 O O . ILE A 1 358 ? -22.205 -17.803 1.216 1.00 35.55 358 ILE A O 1
ATOM 2580 N N . PRO A 1 359 ? -20.617 -18.644 2.582 1.00 39.44 359 PRO A N 1
ATOM 2581 C CA . PRO A 1 359 ? -21.595 -19.435 3.322 1.00 38.41 359 PRO A CA 1
ATOM 2582 C C . PRO A 1 359 ? -22.499 -18.569 4.192 1.00 35.86 359 PRO A C 1
ATOM 2583 O O . PRO A 1 359 ? -22.101 -17.521 4.704 1.00 36.28 359 PRO A O 1
ATOM 2587 N N . PRO A 1 360 ? -23.764 -18.996 4.377 1.00 38.80 360 PRO A N 1
ATOM 2588 C CA . PRO A 1 360 ? -24.756 -18.178 5.084 1.00 36.48 360 PRO A CA 1
ATOM 2589 C C . PRO A 1 360 ? -24.727 -18.268 6.613 1.00 34.71 360 PRO A C 1
ATOM 2590 O O . PRO A 1 360 ? -24.320 -19.278 7.182 1.00 35.49 360 PRO A O 1
ATOM 2594 N N . THR A 1 361 ? -25.238 -17.229 7.271 1.00 35.50 361 THR A N 1
ATOM 2595 C CA . THR A 1 361 ? -25.706 -17.341 8.660 1.00 32.57 361 THR A CA 1
ATOM 2596 C C . THR A 1 361 ? -27.164 -17.797 8.609 1.00 36.95 361 THR A C 1
ATOM 2597 O O . THR A 1 361 ? -28.042 -16.972 8.270 1.00 38.94 361 THR A O 1
ATOM 2601 N N . ILE A 1 362 ? -27.430 -19.056 8.966 1.00 36.27 362 ILE A N 1
ATOM 2602 C CA . ILE A 1 362 ? -28.779 -19.594 8.842 1.00 35.82 362 ILE A CA 1
ATOM 2603 C C . ILE A 1 362 ? -29.563 -19.295 10.136 1.00 40.72 362 ILE A C 1
ATOM 2604 O O . ILE A 1 362 ? -29.024 -18.776 11.134 1.00 38.38 362 ILE A O 1
ATOM 2609 N N . ASN A 1 363 ? -30.860 -19.633 10.1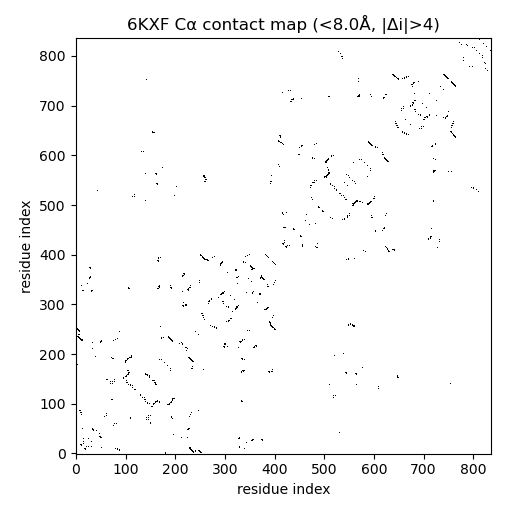01 1.00 39.67 363 ASN A N 1
ATOM 2610 C CA . ASN A 1 363 ? -31.781 -19.466 11.237 1.00 37.18 363 ASN A CA 1
ATOM 2611 C C . ASN A 1 363 ? -31.922 -17.979 11.594 1.00 36.51 363 ASN A C 1
ATOM 2612 O O . ASN A 1 363 ? -32.218 -17.635 12.739 1.00 41.01 363 ASN A O 1
ATOM 2617 N N . HIS A 1 364 ? -31.736 -17.083 10.603 1.00 36.21 364 HIS A N 1
ATOM 2618 C CA . HIS A 1 364 ? -31.654 -15.687 10.863 1.00 39.25 364 HIS A CA 1
ATOM 2619 C C . HIS A 1 364 ? -33.021 -15.035 10.602 1.00 46.76 364 HIS A C 1
ATOM 2620 O O . HIS A 1 364 ? -33.616 -15.300 9.607 1.00 39.17 364 HIS A O 1
ATOM 2627 N N . ARG A 1 365 ? -33.500 -14.196 11.530 1.00 48.88 365 ARG A N 1
ATOM 2628 C CA . ARG A 1 365 ? -34.857 -13.585 11.385 1.00 50.77 365 ARG A CA 1
ATOM 2629 C C . ARG A 1 365 ? -34.759 -12.073 11.409 1.00 49.33 365 ARG A C 1
ATOM 2630 O O . ARG A 1 365 ? -35.312 -11.417 10.567 1.00 65.53 365 ARG A O 1
ATOM 2638 N N . GLU A 1 366 ? -34.028 -11.548 12.384 1.00 50.54 366 GLU A N 1
ATOM 2639 C CA . GLU A 1 366 ? -33.839 -10.131 12.517 1.00 50.69 366 GLU A CA 1
ATOM 2640 C C . GLU A 1 366 ? -32.476 -9.858 13.155 1.00 46.79 366 GLU A C 1
ATOM 2641 O O . GLU A 1 366 ? -32.210 -10.286 14.275 1.00 43.27 366 GLU A O 1
ATOM 2647 N N . THR A 1 367 ? -31.655 -9.101 12.438 1.00 49.31 367 THR A N 1
ATOM 2648 C CA . THR A 1 367 ? -30.356 -8.712 12.919 1.00 48.47 367 THR A CA 1
ATOM 2649 C C . THR A 1 367 ? -30.519 -7.824 14.158 1.00 54.16 367 THR A C 1
ATOM 2650 O O . THR A 1 367 ? -31.386 -6.932 14.231 1.00 49.86 367 THR A O 1
ATOM 2654 N N . ASP A 1 368 ? -29.699 -8.119 15.174 1.00 51.25 368 ASP A N 1
ATOM 2655 C CA . ASP A 1 368 ? -29.601 -7.306 16.364 1.00 51.19 368 ASP A CA 1
ATOM 2656 C C . ASP A 1 368 ? -29.183 -5.898 15.943 1.00 55.66 368 ASP A C 1
ATOM 2657 O O . ASP A 1 368 ? -28.258 -5.726 15.131 1.00 49.90 368 ASP A O 1
ATOM 2662 N N . PRO A 1 369 ? -29.864 -4.843 16.453 1.00 60.46 369 PRO A N 1
ATOM 2663 C CA . PRO A 1 369 ? -29.391 -3.461 16.277 1.00 63.59 369 PRO A CA 1
ATOM 2664 C C . PRO A 1 369 ? -27.968 -3.211 16.812 1.00 65.17 369 PRO A C 1
ATOM 2665 O O . PRO A 1 369 ? -27.256 -2.340 16.315 1.00 70.44 369 PRO A O 1
ATOM 2669 N N . ASP A 1 370 ? -27.566 -4.004 17.813 1.00 75.85 370 ASP A N 1
ATOM 2670 C CA . ASP A 1 370 ? -26.218 -3.999 18.404 1.00 78.30 370 ASP A CA 1
ATOM 2671 C C . ASP A 1 370 ? -25.206 -4.817 17.579 1.00 85.07 370 ASP A C 1
ATOM 2672 O O . ASP A 1 370 ? -24.050 -4.953 18.002 1.00 84.54 370 ASP A O 1
ATOM 2677 N N . CYS A 1 371 ? -25.639 -5.410 16.456 1.00 74.21 371 CYS A N 1
ATOM 2678 C CA . CYS A 1 371 ? -24.768 -6.197 15.579 1.00 66.52 371 CYS A CA 1
ATOM 2679 C C . CYS A 1 371 ? -24.932 -5.696 14.147 1.00 62.47 371 CYS A C 1
ATOM 2680 O O . CYS A 1 371 ? -25.314 -6.491 13.304 1.00 62.71 371 CYS A O 1
ATOM 2683 N N . PRO A 1 372 ? -24.585 -4.422 13.813 1.00 52.24 372 PRO A N 1
ATOM 2684 C CA . PRO A 1 372 ? -24.870 -3.810 12.504 1.00 55.49 372 PRO A CA 1
ATOM 2685 C C . PRO A 1 372 ? -24.011 -4.294 11.321 1.00 50.78 372 PRO A C 1
ATOM 2686 O O . PRO A 1 372 ? -23.324 -3.527 10.663 1.00 59.57 372 PRO A O 1
ATOM 2690 N N . LEU A 1 373 ? -24.093 -5.591 11.049 1.00 47.43 373 LEU A N 1
ATOM 2691 C CA . LEU A 1 373 ? -23.364 -6.273 10.012 1.00 45.11 373 LEU A CA 1
ATOM 2692 C C . LEU A 1 373 ? -24.362 -6.782 8.972 1.00 41.24 373 LEU A C 1
ATOM 2693 O O . LEU A 1 373 ? -25.565 -6.930 9.247 1.00 39.06 373 LEU A O 1
ATOM 2698 N N . ASP A 1 374 ? -23.830 -7.088 7.794 1.00 41.28 374 ASP A N 1
ATOM 2699 C CA . ASP A 1 374 ? -24.468 -7.900 6.787 1.00 41.82 374 ASP A CA 1
ATOM 2700 C C . ASP A 1 374 ? -24.009 -9.351 7.018 1.00 40.89 374 ASP A C 1
ATOM 2701 O O . ASP A 1 374 ? -22.856 -9.704 6.689 1.00 37.49 374 ASP A O 1
ATOM 2706 N N . VAL A 1 375 ? -24.932 -10.193 7.514 1.00 40.37 375 VAL A N 1
ATOM 2707 C CA . VAL A 1 375 ? -24.601 -11.553 7.949 1.00 37.06 375 VAL A CA 1
ATOM 2708 C C . VAL A 1 375 ? -24.821 -12.605 6.858 1.00 38.10 375 VAL A C 1
ATOM 2709 O O . VAL A 1 375 ? -24.678 -13.816 7.162 1.00 39.41 375 VAL A O 1
ATOM 2713 N N . VAL A 1 376 ? -25.170 -12.185 5.629 1.00 34.63 376 VAL A N 1
ATOM 2714 C CA . VAL A 1 376 ? -25.473 -13.087 4.527 1.00 36.55 376 VAL A CA 1
ATOM 2715 C C . VAL A 1 376 ? -26.548 -14.069 5.021 1.00 41.00 376 VAL A C 1
ATOM 2716 O O . VAL A 1 376 ? -26.359 -15.281 5.094 1.00 39.99 376 VAL A O 1
ATOM 2720 N N . PRO A 1 377 ? -27.752 -13.580 5.371 1.00 38.02 377 PRO A N 1
ATOM 2721 C CA . PRO A 1 377 ? -28.767 -14.445 5.968 1.00 39.28 377 PRO A CA 1
ATOM 2722 C C . PRO A 1 377 ? -29.311 -15.560 5.068 1.00 35.97 377 PRO A C 1
ATOM 2723 O O . PRO A 1 377 ? -29.638 -15.332 3.874 1.00 40.92 377 PRO A O 1
ATOM 2727 N N . ASN A 1 378 ? -29.289 -16.772 5.638 1.00 37.18 378 ASN A N 1
ATOM 2728 C CA . ASN A 1 378 ? -30.086 -17.930 5.308 1.00 37.36 378 ASN A CA 1
ATOM 2729 C C . ASN A 1 378 ? -29.716 -18.612 3.986 1.00 34.12 378 ASN A C 1
ATOM 2730 O O . ASN A 1 378 ? -30.022 -19.798 3.821 1.00 34.97 378 ASN A O 1
ATOM 2735 N N . ARG A 1 379 ? -29.116 -17.903 3.046 1.00 34.90 379 ARG A N 1
ATOM 2736 C CA . ARG A 1 379 ? -28.687 -18.559 1.815 1.00 35.44 379 ARG A CA 1
ATOM 2737 C C . ARG A 1 379 ? -27.308 -18.005 1.392 1.00 33.43 379 ARG A C 1
ATOM 2738 O O . ARG A 1 379 ? -26.990 -16.824 1.539 1.00 37.38 379 ARG A O 1
ATOM 2746 N N . ALA A 1 380 ? -26.503 -18.906 0.855 1.00 37.08 380 ALA A N 1
ATOM 2747 C CA . ALA A 1 380 ? -25.154 -18.609 0.301 1.00 37.93 380 ALA A CA 1
ATOM 2748 C C . ALA A 1 380 ? -25.264 -17.620 -0.869 1.00 39.06 380 ALA A C 1
ATOM 2749 O O . ALA A 1 380 ? -26.304 -17.567 -1.530 1.00 36.90 380 ALA A O 1
ATOM 2751 N N . VAL A 1 381 ? -24.236 -16.776 -1.066 1.00 38.35 381 VAL A N 1
ATOM 2752 C CA . VAL A 1 381 ? -24.190 -15.861 -2.211 1.00 39.98 381 VAL A CA 1
ATOM 2753 C C . VAL A 1 381 ? -22.956 -16.189 -3.039 1.00 42.03 381 VAL A C 1
ATOM 2754 O O . VAL A 1 381 ? -21.890 -16.526 -2.503 1.00 38.93 381 VAL A O 1
ATOM 2758 N N . GLU A 1 382 ? -23.097 -16.059 -4.354 1.00 43.16 382 GLU A N 1
ATOM 2759 C CA . GLU A 1 382 ? -21.929 -16.110 -5.242 1.00 42.37 382 GLU A CA 1
ATOM 2760 C C . GLU A 1 382 ? -21.191 -14.790 -5.098 1.00 43.75 382 GLU A C 1
ATOM 2761 O O . GLU A 1 382 ? -21.823 -13.756 -5.001 1.00 40.23 382 GLU A O 1
ATOM 2767 N N . ALA A 1 383 ? -19.857 -14.848 -5.053 1.00 40.56 383 ALA A N 1
ATOM 2768 C CA . ALA A 1 383 ? -19.060 -13.667 -4.907 1.00 41.35 383 ALA A CA 1
ATOM 2769 C C . ALA A 1 383 ? -17.620 -13.979 -5.307 1.00 43.17 383 ALA A C 1
ATOM 2770 O O . ALA A 1 383 ? -17.182 -15.118 -5.286 1.00 41.73 383 ALA A O 1
ATOM 2772 N N . ASP A 1 384 ? -16.917 -12.921 -5.676 1.00 46.87 384 ASP A N 1
ATOM 2773 C CA . ASP A 1 384 ? -15.501 -12.957 -6.000 1.00 51.33 384 ASP A CA 1
ATOM 2774 C C . ASP A 1 384 ? -14.713 -12.918 -4.687 1.00 45.36 384 ASP A C 1
ATOM 2775 O O . ASP A 1 384 ? -14.423 -11.868 -4.150 1.00 50.99 384 ASP A O 1
ATOM 2780 N N . VAL A 1 385 ? -14.402 -14.091 -4.161 1.00 44.38 385 VAL A N 1
ATOM 2781 C CA . VAL A 1 385 ? -13.831 -14.226 -2.809 1.00 40.42 385 VAL A CA 1
ATOM 2782 C C . VAL A 1 385 ? -12.336 -14.466 -2.997 1.00 38.29 385 VAL A C 1
ATOM 2783 O O . VAL A 1 385 ? -11.942 -15.475 -3.594 1.00 37.93 385 VAL A O 1
ATOM 2787 N N . ARG A 1 386 ? -11.512 -13.590 -2.430 1.00 37.66 386 ARG A N 1
ATOM 2788 C CA . ARG A 1 386 ? -10.073 -13.711 -2.638 1.00 41.69 386 ARG A CA 1
ATOM 2789 C C . ARG A 1 386 ? -9.307 -13.803 -1.312 1.00 40.19 386 ARG A C 1
ATOM 2790 O O . ARG A 1 386 ? -8.379 -14.553 -1.230 1.00 44.11 386 ARG A O 1
ATOM 2798 N N . ILE A 1 387 ? -9.692 -12.991 -0.318 1.00 38.12 387 ILE A N 1
ATOM 2799 C CA . ILE A 1 387 ? -9.072 -12.934 0.995 1.00 44.30 387 ILE A CA 1
ATOM 2800 C C . ILE A 1 387 ? -10.159 -12.955 2.070 1.00 39.91 387 ILE A C 1
ATOM 2801 O O . ILE A 1 387 ? -11.153 -12.200 2.005 1.00 40.88 387 ILE A O 1
ATOM 2806 N N . VAL A 1 388 ? -9.979 -13.842 3.053 1.00 38.66 388 VAL A N 1
ATOM 2807 C CA . VAL A 1 388 ? -10.987 -14.131 4.067 1.00 37.19 388 VAL A CA 1
ATOM 2808 C C . VAL A 1 388 ? -10.342 -14.172 5.459 1.00 36.21 388 VAL A C 1
ATOM 2809 O O . VAL A 1 388 ? -9.247 -14.677 5.625 1.00 36.14 388 VAL A O 1
ATOM 2813 N N . GLN A 1 389 ? -11.060 -13.669 6.456 1.00 34.62 389 GLN A N 1
ATOM 2814 C CA . GLN A 1 389 ? -10.640 -13.633 7.856 1.00 36.51 389 GLN A CA 1
ATOM 2815 C C . GLN A 1 389 ? -11.478 -14.625 8.675 1.00 36.95 389 GLN A C 1
ATOM 2816 O O . GLN A 1 389 ? -12.717 -14.635 8.579 1.00 37.07 389 GLN A O 1
ATOM 2822 N N . ASN A 1 390 ? -10.806 -15.476 9.460 1.00 34.77 390 ASN A N 1
ATOM 2823 C CA . ASN A 1 390 ? -11.460 -16.489 10.284 1.00 36.53 390 ASN A CA 1
ATOM 2824 C C . ASN A 1 390 ? -11.138 -16.162 11.743 1.00 36.13 390 ASN A C 1
ATOM 2825 O O . ASN A 1 390 ? -9.975 -16.303 12.190 1.00 35.80 390 ASN A O 1
ATOM 2830 N N . ASN A 1 391 ? -12.180 -15.794 12.506 1.00 35.67 391 ASN A N 1
ATOM 2831 C CA . ASN A 1 391 ? -12.060 -15.420 13.889 1.00 36.93 391 ASN A CA 1
ATOM 2832 C C . ASN A 1 391 ? -12.270 -16.637 14.787 1.00 39.54 391 ASN A C 1
ATOM 2833 O O . ASN A 1 391 ? -13.113 -17.525 14.506 1.00 37.99 391 ASN A O 1
ATOM 2838 N N . SER A 1 392 ? -11.580 -16.613 15.934 1.00 32.81 392 SER A N 1
ATOM 2839 C CA . SER A 1 392 ? -11.871 -17.557 17.005 1.00 37.77 392 SER A CA 1
ATOM 2840 C C . SER A 1 392 ? -11.529 -16.894 18.325 1.00 36.38 392 SER A C 1
ATOM 2841 O O . SER A 1 392 ? -10.660 -16.012 18.377 1.00 37.59 392 SER A O 1
ATOM 2844 N N . SER A 1 393 ? -12.217 -17.330 19.376 1.00 38.93 393 SER A N 1
ATOM 2845 C CA . SER A 1 393 ? -11.865 -16.904 20.705 1.00 40.02 393 SER A CA 1
ATOM 2846 C C . SER A 1 393 ? -12.381 -17.937 21.709 1.00 42.08 393 SER A C 1
ATOM 2847 O O . SER A 1 393 ? -13.123 -18.874 21.366 1.00 40.95 393 SER A O 1
ATOM 2850 N N . ALA A 1 394 ? -11.905 -17.820 22.940 1.00 37.96 394 ALA A N 1
ATOM 2851 C CA . ALA A 1 394 ? -12.167 -18.830 23.945 1.00 39.01 394 ALA A CA 1
ATOM 2852 C C . ALA A 1 394 ? -12.231 -18.201 25.347 1.00 39.73 394 ALA A C 1
ATOM 2853 O O . ALA A 1 394 ? -11.881 -17.039 25.511 1.00 39.49 394 ALA A O 1
ATOM 2855 N N . PHE A 1 395 ? -12.656 -19.000 26.342 1.00 40.64 395 PHE A N 1
ATOM 2856 C CA . PHE A 1 395 ? -12.441 -18.657 27.726 1.00 44.35 395 PHE A CA 1
ATOM 2857 C C . PHE A 1 395 ? -10.949 -18.397 27.947 1.00 44.84 395 PHE A C 1
ATOM 2858 O O . PHE A 1 395 ? -10.112 -18.701 27.063 1.00 40.36 395 PHE A O 1
ATOM 2866 N N . ALA A 1 396 ? -10.628 -17.756 29.083 1.00 44.12 396 ALA A N 1
ATOM 2867 C CA . ALA A 1 396 ? -9.215 -17.386 29.453 1.00 41.47 396 ALA A CA 1
ATOM 2868 C C . ALA A 1 396 ? -8.682 -16.251 28.547 1.00 43.42 396 ALA A C 1
ATOM 2869 O O . ALA A 1 396 ? -7.476 -15.997 28.472 1.00 44.30 396 ALA A O 1
ATOM 2871 N N . GLY A 1 397 ? -9.588 -15.571 27.830 1.00 45.05 397 GLY A N 1
ATOM 2872 C CA . GLY A 1 397 ? -9.265 -14.413 27.020 1.00 42.13 397 GLY A CA 1
ATOM 2873 C C . GLY A 1 397 ? -8.395 -14.726 25.815 1.00 42.08 397 GLY A C 1
ATOM 2874 O O . GLY A 1 397 ? -7.749 -13.824 25.306 1.00 41.41 397 GLY A O 1
ATOM 2875 N N . ASN A 1 398 ? -8.381 -15.987 25.346 1.00 38.95 398 ASN A N 1
ATOM 2876 C CA . ASN A 1 398 ? -7.513 -16.405 24.241 1.00 40.29 398 ASN A CA 1
ATOM 2877 C C . ASN A 1 398 ? -8.221 -16.050 22.922 1.00 40.57 398 ASN A C 1
ATOM 2878 O O . ASN A 1 398 ? -9.282 -16.584 22.659 1.00 39.74 398 ASN A O 1
ATOM 2883 N N . ASN A 1 399 ? -7.578 -15.239 22.081 1.00 37.84 399 ASN A N 1
ATOM 2884 C CA . ASN A 1 399 ? -8.084 -14.863 20.784 1.00 39.76 399 ASN A CA 1
ATOM 2885 C C . ASN A 1 399 ? -7.068 -15.275 19.711 1.00 38.13 399 ASN A C 1
ATOM 2886 O O . ASN A 1 399 ? -5.869 -15.061 19.897 1.00 33.87 399 ASN A O 1
ATOM 2891 N N . ALA A 1 400 ? -7.581 -15.816 18.586 1.00 33.65 400 ALA A N 1
ATOM 2892 C CA . ALA A 1 400 ? -6.758 -16.217 17.403 1.00 35.04 400 ALA A CA 1
ATOM 2893 C C . ALA A 1 400 ? -7.565 -15.979 16.112 1.00 36.73 400 ALA A C 1
ATOM 2894 O O . ALA A 1 400 ? -8.667 -16.535 15.938 1.00 37.03 400 ALA A O 1
ATOM 2896 N N . VAL A 1 401 ? -6.990 -15.193 15.207 1.00 36.08 401 VAL A N 1
ATOM 2897 C CA . VAL A 1 401 ? -7.561 -14.791 13.992 1.00 37.23 401 VAL A CA 1
ATOM 2898 C C . VAL A 1 401 ? -6.640 -15.231 12.847 1.00 38.62 401 VAL A C 1
ATOM 2899 O O . VAL A 1 401 ? -5.471 -15.019 12.909 1.00 34.88 401 VAL A O 1
ATOM 2903 N N . LEU A 1 402 ? -7.219 -15.814 11.786 1.00 34.98 402 LEU A N 1
ATOM 2904 C CA . LEU A 1 402 ? -6.459 -16.400 10.671 1.00 36.41 402 LEU A CA 1
ATOM 2905 C C . LEU A 1 402 ? -6.886 -15.718 9.361 1.00 38.65 402 LEU A C 1
ATOM 2906 O O . LEU A 1 402 ? -8.064 -15.502 9.131 1.00 35.80 402 LEU A O 1
ATOM 2911 N N . ILE A 1 403 ? -5.924 -15.409 8.492 1.00 37.44 403 ILE A N 1
ATOM 2912 C CA . ILE A 1 403 ? -6.206 -14.802 7.190 1.00 36.73 403 ILE A CA 1
ATOM 2913 C C . ILE A 1 403 ? -5.806 -15.786 6.093 1.00 37.71 403 ILE A C 1
ATOM 2914 O O . ILE A 1 403 ? -4.654 -16.220 6.038 1.00 37.60 403 ILE A O 1
ATOM 2919 N N . LEU A 1 404 ? -6.754 -16.126 5.209 1.00 33.41 404 LEU A N 1
ATOM 2920 C CA . LEU A 1 404 ? -6.459 -16.932 4.048 1.00 32.92 404 LEU A CA 1
ATOM 2921 C C . LEU A 1 404 ? -6.649 -16.081 2.790 1.00 37.50 404 LEU A C 1
ATOM 2922 O O . LEU A 1 404 ? -7.456 -15.127 2.764 1.00 36.07 404 LEU A O 1
ATOM 2927 N N . GLY A 1 405 ? -5.955 -16.493 1.724 1.00 40.04 405 GLY A N 1
ATOM 2928 C CA . GLY A 1 405 ? -5.969 -15.791 0.453 1.00 42.38 405 GLY A CA 1
ATOM 2929 C C . GLY A 1 405 ? -5.971 -16.762 -0.700 1.00 40.81 405 GLY A C 1
ATOM 2930 O O . GLY A 1 405 ? -5.824 -17.981 -0.534 1.00 39.44 405 GLY A O 1
ATOM 2931 N N . THR A 1 406 ? -6.164 -16.198 -1.882 1.00 49.00 406 THR A N 1
ATOM 2932 C CA . THR A 1 406 ? -6.266 -16.946 -3.088 1.00 46.23 406 THR A CA 1
ATOM 2933 C C . THR A 1 406 ? -4.840 -17.200 -3.611 1.00 44.66 406 THR A C 1
ATOM 2934 O O . THR A 1 406 ? -3.967 -16.369 -3.535 1.00 42.76 406 THR A O 1
ATOM 2938 N N . TYR A 1 407 ? -4.570 -18.406 -4.107 1.00 52.44 407 TYR A N 1
ATOM 2939 C CA . TYR A 1 407 ? -3.246 -18.690 -4.680 1.00 50.13 407 TYR A CA 1
ATOM 2940 C C . TYR A 1 407 ? -3.289 -18.509 -6.210 1.00 53.73 407 TYR A C 1
ATOM 2941 O O . TYR A 1 407 ? -4.093 -19.167 -6.887 1.00 47.60 407 TYR A O 1
ATOM 2950 N N . GLY A 1 408 ? -2.391 -17.660 -6.728 1.00 56.69 408 GLY A N 1
ATOM 2951 C CA . GLY A 1 408 ? -2.188 -17.397 -8.181 1.00 71.15 408 GLY A CA 1
ATOM 2952 C C . GLY A 1 408 ? -3.466 -17.396 -9.004 1.00 69.54 408 GLY A C 1
ATOM 2953 O O . GLY A 1 408 ? -3.954 -16.335 -9.381 1.00 76.06 408 GLY A O 1
ATOM 2954 N N . LEU B 2 15 ? 27.063 -17.319 19.910 1.00 100.20 15 LEU B N 1
ATOM 2955 C CA . LEU B 2 15 ? 25.584 -17.635 19.947 1.00 94.54 15 LEU B CA 1
ATOM 2956 C C . LEU B 2 15 ? 24.946 -17.264 18.617 1.00 81.45 15 LEU B C 1
ATOM 2957 O O . LEU B 2 15 ? 24.843 -16.074 18.323 1.00 76.48 15 LEU B O 1
ATOM 2962 N N . PRO B 2 16 ? 24.454 -18.243 17.817 1.00 87.57 16 PRO B N 1
ATOM 2963 C CA . PRO B 2 16 ? 23.792 -17.935 16.544 1.00 91.54 16 PRO B CA 1
ATOM 2964 C C . PRO B 2 16 ? 22.839 -16.736 16.630 1.00 96.02 16 PRO B C 1
ATOM 2965 O O . PRO B 2 16 ? 22.299 -16.437 17.698 1.00 97.00 16 PRO B O 1
ATOM 2969 N N . PRO B 2 17 ? 22.611 -16.028 15.495 1.00 110.17 17 PRO B N 1
ATOM 2970 C CA . PRO B 2 17 ? 21.910 -14.735 15.446 1.00 108.78 17 PRO B CA 1
ATOM 2971 C C . PRO B 2 17 ? 20.831 -14.360 16.482 1.00 98.55 17 PRO B C 1
ATOM 2972 O O . PRO B 2 17 ? 20.986 -13.312 17.119 1.00 94.29 17 PRO B O 1
ATOM 2976 N N . GLY B 2 18 ? 19.763 -15.171 16.609 1.00 89.30 18 GLY B N 1
ATOM 2977 C CA . GLY B 2 18 ? 18.583 -14.868 17.471 1.00 86.90 18 GLY B CA 1
ATOM 2978 C C . GLY B 2 18 ? 18.233 -15.993 18.446 1.00 85.21 18 GLY B C 1
ATOM 2979 O O . GLY B 2 18 ? 17.105 -16.467 18.470 1.00 83.95 18 GLY B O 1
ATOM 2980 N N . THR B 2 19 ? 19.195 -16.400 19.284 1.00 73.83 19 THR B N 1
ATOM 2981 C CA . THR B 2 19 ? 19.054 -17.576 20.152 1.00 60.89 19 THR B CA 1
ATOM 2982 C C . THR B 2 19 ? 18.238 -17.196 21.376 1.00 55.68 19 THR B C 1
ATOM 2983 O O . THR B 2 19 ? 18.489 -16.171 21.999 1.00 59.55 19 THR B O 1
ATOM 2987 N N . PRO B 2 20 ? 17.211 -17.985 21.754 1.00 54.13 20 PRO B N 1
ATOM 2988 C CA . PRO B 2 20 ? 16.519 -17.768 23.023 1.00 47.67 20 PRO B CA 1
ATOM 2989 C C . PRO B 2 20 ? 17.455 -18.049 24.204 1.00 47.23 20 PRO B C 1
ATOM 2990 O O . PRO B 2 20 ? 18.168 -19.036 24.157 1.00 48.65 20 PRO B O 1
ATOM 2994 N N . VAL B 2 21 ? 17.372 -17.243 25.269 1.00 45.30 21 VAL B N 1
ATOM 2995 C CA . VAL B 2 21 ? 18.170 -17.474 26.491 1.00 51.16 21 VAL B CA 1
ATOM 2996 C C . VAL B 2 21 ? 17.211 -17.438 27.657 1.00 47.71 21 VAL B C 1
ATOM 2997 O O . VAL B 2 21 ? 16.304 -16.624 27.663 1.00 52.78 21 VAL B O 1
ATOM 3001 N N . ILE B 2 22 ? 17.389 -18.372 28.591 1.00 44.67 22 ILE B N 1
ATOM 3002 C CA . ILE B 2 22 ? 16.692 -18.328 29.830 1.00 46.63 22 ILE B CA 1
ATOM 3003 C C . ILE B 2 22 ? 17.436 -17.312 30.710 1.00 57.81 22 ILE B C 1
ATOM 3004 O O . ILE B 2 22 ? 18.668 -17.409 30.817 1.00 53.03 22 ILE B O 1
ATOM 3009 N N . THR B 2 23 ? 16.701 -16.362 31.307 1.00 57.84 23 THR B N 1
ATOM 3010 C CA . THR B 2 23 ? 17.270 -15.306 32.119 1.00 57.99 23 THR B CA 1
ATOM 3011 C C . THR B 2 23 ? 16.665 -15.335 33.523 1.00 59.38 23 THR B C 1
ATOM 3012 O O . THR B 2 23 ? 16.954 -14.472 34.340 1.00 63.52 23 THR B O 1
ATOM 3016 N N . GLY B 2 24 ? 15.823 -16.334 33.802 1.00 54.91 24 GLY B N 1
ATOM 3017 C CA . GLY B 2 24 ? 15.183 -16.454 35.104 1.00 51.70 24 GLY B CA 1
ATOM 3018 C C . GLY B 2 24 ? 14.407 -17.755 35.197 1.00 56.05 24 GLY B C 1
ATOM 3019 O O . GLY B 2 24 ? 13.956 -18.304 34.177 1.00 51.49 24 GLY B O 1
ATOM 3020 N N . TRP B 2 25 ? 14.218 -18.241 36.421 1.00 51.10 25 TRP B N 1
ATOM 3021 C CA . TRP B 2 25 ? 13.381 -19.395 36.647 1.00 53.66 25 TRP B CA 1
ATOM 3022 C C . TRP B 2 25 ? 12.743 -19.341 38.017 1.00 51.89 25 TRP B C 1
ATOM 3023 O O . TRP B 2 25 ? 13.186 -18.600 38.908 1.00 56.99 25 TRP B O 1
ATOM 3034 N N . SER B 2 26 ? 11.729 -20.195 38.167 1.00 47.71 26 SER B N 1
ATOM 3035 C CA . SER B 2 26 ? 10.983 -20.358 39.378 1.00 46.09 26 SER B CA 1
ATOM 3036 C C . SER B 2 26 ? 10.414 -21.786 39.452 1.00 52.51 26 SER B C 1
ATOM 3037 O O . SER B 2 26 ? 10.329 -22.484 38.448 1.00 57.84 26 SER B O 1
ATOM 3040 N N . ALA B 2 27 ? 10.055 -22.231 40.657 1.00 50.00 27 ALA B N 1
ATOM 3041 C CA . ALA B 2 27 ? 9.639 -23.584 40.897 1.00 52.74 27 ALA B CA 1
ATOM 3042 C C . ALA B 2 27 ? 8.844 -23.662 42.191 1.00 55.16 27 ALA B C 1
ATOM 3043 O O . ALA B 2 27 ? 9.168 -23.004 43.188 1.00 59.33 27 ALA B O 1
ATOM 3045 N N . VAL B 2 28 ? 7.773 -24.440 42.123 1.00 49.23 28 VAL B N 1
ATOM 3046 C CA . VAL B 2 28 ? 6.974 -24.877 43.215 1.00 44.45 28 VAL B CA 1
ATOM 3047 C C . VAL B 2 28 ? 6.889 -26.390 43.075 1.00 56.82 28 VAL B C 1
ATOM 3048 O O . VAL B 2 28 ? 6.357 -26.865 42.073 1.00 52.80 28 VAL B O 1
ATOM 3052 N N . SER B 2 29 ? 7.424 -27.128 44.050 1.00 52.42 29 SER B N 1
ATOM 3053 C CA . SER B 2 29 ? 7.776 -28.530 43.848 1.00 54.48 29 SER B CA 1
ATOM 3054 C C . SER B 2 29 ? 7.639 -29.330 45.141 1.00 59.90 29 SER B C 1
ATOM 3055 O O . SER B 2 29 ? 7.303 -28.791 46.198 1.00 50.84 29 SER B O 1
ATOM 3058 N N . PRO B 2 30 ? 7.875 -30.661 45.093 1.00 57.60 30 PRO B N 1
ATOM 3059 C CA . PRO B 2 30 ? 7.942 -31.457 46.314 1.00 63.16 30 PRO B CA 1
ATOM 3060 C C . PRO B 2 30 ? 9.098 -31.042 47.243 1.00 58.37 30 PRO B C 1
ATOM 3061 O O . PRO B 2 30 ? 9.057 -31.412 48.389 1.00 53.79 30 PRO B O 1
ATOM 3065 N N . TYR B 2 31 ? 10.083 -30.284 46.735 1.00 54.49 31 TYR B N 1
ATOM 3066 C CA . TYR B 2 31 ? 11.156 -29.676 47.550 1.00 60.02 31 TYR B CA 1
ATOM 3067 C C . TYR B 2 31 ? 10.682 -28.389 48.262 1.00 65.77 31 TYR B C 1
ATOM 3068 O O . TYR B 2 31 ? 11.445 -27.807 49.040 1.00 69.37 31 TYR B O 1
ATOM 3077 N N . GLY B 2 32 ? 9.453 -27.926 47.979 1.00 61.50 32 GLY B N 1
ATOM 3078 C CA . GLY B 2 32 ? 8.859 -26.703 48.555 1.00 63.08 32 GLY B CA 1
ATOM 3079 C C . GLY B 2 32 ? 8.629 -25.582 47.540 1.00 66.87 32 GLY B C 1
ATOM 3080 O O . GLY B 2 32 ? 8.814 -25.731 46.281 1.00 54.51 32 GLY B O 1
ATOM 3081 N N . ILE B 2 33 ? 8.260 -24.431 48.107 1.00 59.82 33 ILE B N 1
ATOM 3082 C CA . ILE B 2 33 ? 7.802 -23.266 47.386 1.00 56.39 33 ILE B CA 1
ATOM 3083 C C . ILE B 2 33 ? 8.973 -22.318 47.142 1.00 61.57 33 ILE B C 1
ATOM 3084 O O . ILE B 2 33 ? 9.417 -21.657 48.059 1.00 65.64 33 ILE B O 1
ATOM 3089 N N . GLY B 2 34 ? 9.473 -22.287 45.906 1.00 55.53 34 GLY B N 1
ATOM 3090 C CA . GLY B 2 34 ? 10.406 -21.268 45.445 1.00 48.39 34 GLY B CA 1
ATOM 3091 C C . GLY B 2 34 ? 11.711 -21.853 44.954 1.00 49.62 34 GLY B C 1
ATOM 3092 O O . GLY B 2 34 ? 12.061 -22.994 45.227 1.00 60.96 34 GLY B O 1
ATOM 3093 N N . ARG B 2 35 ? 12.462 -20.997 44.268 1.00 53.66 35 ARG B N 1
ATOM 3094 C CA . ARG B 2 35 ? 13.688 -21.306 43.590 1.00 57.70 35 ARG B CA 1
ATOM 3095 C C . ARG B 2 35 ? 14.689 -21.810 44.638 1.00 67.85 35 ARG B C 1
ATOM 3096 O O . ARG B 2 35 ? 15.474 -22.735 44.379 1.00 63.02 35 ARG B O 1
ATOM 3104 N N . ALA B 2 36 ? 14.614 -21.234 45.843 1.00 67.31 36 ALA B N 1
ATOM 3105 C CA . ALA B 2 36 ? 15.620 -21.465 46.867 1.00 70.66 36 ALA B CA 1
ATOM 3106 C C . ALA B 2 36 ? 15.443 -22.885 47.381 1.00 61.83 36 ALA B C 1
ATOM 3107 O O . ALA B 2 36 ? 16.383 -23.683 47.335 1.00 63.25 36 ALA B O 1
ATOM 3109 N N . GLU B 2 37 ? 14.201 -23.190 47.768 1.00 61.40 37 GLU B N 1
ATOM 3110 C CA . GLU B 2 37 ? 13.832 -24.501 48.276 1.00 65.04 37 GLU B CA 1
ATOM 3111 C C . GLU B 2 37 ? 14.254 -25.601 47.278 1.00 70.02 37 GLU B C 1
ATOM 3112 O O . GLU B 2 37 ? 14.646 -26.703 47.690 1.00 64.73 37 GLU B O 1
ATOM 3118 N N . PHE B 2 38 ? 14.203 -25.297 45.970 1.00 69.20 38 PHE B N 1
ATOM 3119 C CA . PHE B 2 38 ? 14.395 -26.298 44.903 1.00 63.12 38 PHE B CA 1
ATOM 3120 C C . PHE B 2 38 ? 15.890 -26.568 44.702 1.00 60.78 38 PHE B C 1
ATOM 3121 O O . PHE B 2 38 ? 16.297 -27.705 44.590 1.00 59.67 38 PHE B O 1
ATOM 3129 N N . ALA B 2 39 ? 16.685 -25.500 44.579 1.00 58.90 39 ALA B N 1
ATOM 3130 C CA . ALA B 2 39 ? 18.140 -25.623 44.446 1.00 66.77 39 ALA B CA 1
ATOM 3131 C C . ALA B 2 39 ? 18.740 -26.295 45.693 1.00 63.34 39 ALA B C 1
ATOM 3132 O O . ALA B 2 39 ? 19.775 -26.930 45.586 1.00 67.85 39 ALA B O 1
ATOM 3134 N N . ALA B 2 40 ? 18.085 -26.134 46.853 1.00 59.06 40 ALA B N 1
ATOM 3135 C CA . ALA B 2 40 ? 18.491 -26.782 48.119 1.00 69.69 40 ALA B CA 1
ATOM 3136 C C . ALA B 2 40 ? 18.188 -28.285 48.052 1.00 69.20 40 ALA B C 1
ATOM 3137 O O . ALA B 2 40 ? 19.057 -29.113 48.345 1.00 66.68 40 ALA B O 1
ATOM 3139 N N . GLY B 2 41 ? 16.963 -28.624 47.628 1.00 61.06 41 GLY B N 1
ATOM 3140 C CA . GLY B 2 41 ? 16.553 -29.998 47.431 1.00 52.68 41 GLY B CA 1
ATOM 3141 C C . GLY B 2 41 ? 17.519 -30.742 46.542 1.00 55.57 41 GLY B C 1
ATOM 3142 O O . GLY B 2 41 ? 17.847 -31.898 46.792 1.00 60.86 41 GLY B O 1
ATOM 3143 N N . VAL B 2 42 ? 17.989 -30.057 45.497 1.00 59.01 42 VAL B N 1
ATOM 3144 C CA . VAL B 2 42 ? 18.767 -30.666 44.456 1.00 61.93 42 VAL B CA 1
ATOM 3145 C C . VAL B 2 42 ? 20.187 -30.891 44.982 1.00 73.57 42 VAL B C 1
ATOM 3146 O O . VAL B 2 42 ? 20.734 -31.964 44.807 1.00 76.21 42 VAL B O 1
ATOM 3150 N N . ARG B 2 43 ? 20.767 -29.881 45.636 1.00 74.22 43 ARG B N 1
ATOM 3151 C CA . ARG B 2 43 ? 22.149 -29.981 46.101 1.00 76.54 43 ARG B CA 1
ATOM 3152 C C . ARG B 2 43 ? 22.250 -31.149 47.091 1.00 71.93 43 ARG B C 1
ATOM 3153 O O . ARG B 2 43 ? 23.235 -31.862 47.094 1.00 78.43 43 ARG B O 1
ATOM 3161 N N . ALA B 2 44 ? 21.191 -31.368 47.877 1.00 72.45 44 ALA B N 1
ATOM 3162 C CA . ALA B 2 44 ? 21.178 -32.358 48.942 1.00 67.86 44 ALA B CA 1
ATOM 3163 C C . ALA B 2 44 ? 20.675 -33.730 48.475 1.00 72.69 44 ALA B C 1
ATOM 3164 O O . ALA B 2 44 ? 20.662 -34.652 49.273 1.00 78.56 44 ALA B O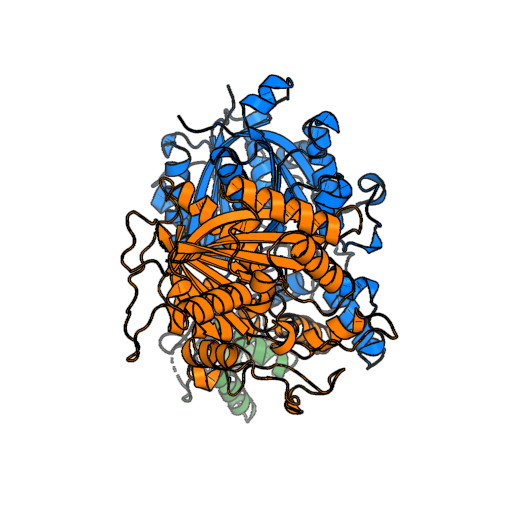 1
ATOM 3166 N N . GLY B 2 45 ? 20.197 -33.847 47.231 1.00 72.95 45 GLY B N 1
ATOM 3167 C CA . GLY B 2 45 ? 19.510 -35.062 46.766 1.00 64.52 45 GLY B CA 1
ATOM 3168 C C . GLY B 2 45 ? 18.457 -35.534 47.758 1.00 66.91 45 GLY B C 1
ATOM 3169 O O . GLY B 2 45 ? 18.331 -36.725 48.019 1.00 66.34 45 GLY B O 1
ATOM 3170 N N . ALA B 2 46 ? 17.669 -34.596 48.297 1.00 67.38 46 ALA B N 1
ATOM 3171 C CA . ALA B 2 46 ? 16.662 -34.898 49.314 1.00 68.02 46 ALA B CA 1
ATOM 3172 C C . ALA B 2 46 ? 15.537 -35.788 48.753 1.00 75.55 46 ALA B C 1
ATOM 3173 O O . ALA B 2 46 ? 15.195 -35.723 47.574 1.00 76.18 46 ALA B O 1
ATOM 3175 N N . LYS B 2 47 ? 14.950 -36.600 49.635 1.00 73.84 47 LYS B N 1
ATOM 3176 C CA . LYS B 2 47 ? 13.717 -37.339 49.388 1.00 74.70 47 LYS B CA 1
ATOM 3177 C C . LYS B 2 47 ? 12.535 -36.438 49.786 1.00 72.79 47 LYS B C 1
ATOM 3178 O O . LYS B 2 47 ? 12.685 -35.534 50.612 1.00 66.85 47 LYS B O 1
ATOM 3184 N N . THR B 2 48 ? 11.362 -36.690 49.186 1.00 69.47 48 THR B N 1
ATOM 3185 C CA . THR B 2 48 ? 10.200 -35.780 49.280 1.00 68.84 48 THR B CA 1
ATOM 3186 C C . THR B 2 48 ? 8.900 -36.529 49.606 1.00 65.04 48 THR B C 1
ATOM 3187 O O . THR B 2 48 ? 7.894 -35.901 49.935 1.00 67.79 48 THR B O 1
ATOM 3191 N N . ALA B 2 49 ? 8.907 -37.862 49.513 1.00 65.55 49 ALA B N 1
ATOM 3192 C CA . ALA B 2 49 ? 7.701 -38.662 49.732 1.00 67.33 49 ALA B CA 1
ATOM 3193 C C . ALA B 2 49 ? 7.224 -38.571 51.196 1.00 69.51 49 ALA B C 1
ATOM 3194 O O . ALA B 2 49 ? 8.009 -38.749 52.133 1.00 71.48 49 ALA B O 1
ATOM 3196 N N . VAL B 2 50 ? 5.928 -38.291 51.373 1.00 67.46 50 VAL B N 1
ATOM 3197 C CA . VAL B 2 50 ? 5.234 -38.299 52.663 1.00 65.53 50 VAL B CA 1
ATOM 3198 C C . VAL B 2 50 ? 3.975 -39.155 52.487 1.00 73.08 50 VAL B C 1
ATOM 3199 O O . VAL B 2 50 ? 3.851 -39.812 51.463 1.00 71.30 50 VAL B O 1
ATOM 3203 N N . LYS B 2 51 ? 3.069 -39.146 53.479 1.00 73.14 51 LYS B N 1
ATOM 3204 C CA . LYS B 2 51 ? 1.715 -39.746 53.377 1.00 77.00 51 LYS B CA 1
ATOM 3205 C C . LYS B 2 51 ? 0.711 -38.649 53.011 1.00 77.51 51 LYS B C 1
ATOM 3206 O O . LYS B 2 51 ? 1.022 -37.474 53.122 1.00 82.41 51 LYS B O 1
ATOM 3212 N N . ALA B 2 52 ? -0.495 -39.036 52.595 1.00 69.35 52 ALA B N 1
ATOM 3213 C CA . ALA B 2 52 ? -1.463 -38.067 52.056 1.00 75.10 52 ALA B CA 1
ATOM 3214 C C . ALA B 2 52 ? -2.524 -37.720 53.108 1.00 72.01 52 ALA B C 1
ATOM 3215 O O . ALA B 2 52 ? -2.967 -38.596 53.834 1.00 69.04 52 ALA B O 1
ATOM 3217 N N . ASP B 2 53 ? -2.953 -36.447 53.143 1.00 76.97 53 ASP B N 1
ATOM 3218 C CA . ASP B 2 53 ? -4.066 -35.995 54.002 1.00 82.53 53 ASP B CA 1
ATOM 3219 C C . ASP B 2 53 ? -5.212 -36.984 53.797 1.00 83.93 53 ASP B C 1
ATOM 3220 O O . ASP B 2 53 ? -5.582 -37.251 52.652 1.00 90.40 53 ASP B O 1
ATOM 3225 N N . ALA B 2 54 ? -5.751 -37.537 54.888 1.00 79.15 54 ALA B N 1
ATOM 3226 C CA . ALA B 2 54 ? -6.910 -38.421 54.784 1.00 82.92 54 ALA B CA 1
ATOM 3227 C C . ALA B 2 54 ? -8.156 -37.596 54.431 1.00 84.81 54 ALA B C 1
ATOM 3228 O O . ALA B 2 54 ? -9.255 -38.159 54.276 1.00 78.00 54 ALA B O 1
ATOM 3230 N N . GLY B 2 55 ? -7.970 -36.268 54.327 1.00 82.25 55 GLY B N 1
ATOM 3231 C CA . GLY B 2 55 ? -8.975 -35.329 53.820 1.00 89.81 55 GLY B CA 1
ATOM 3232 C C . GLY B 2 55 ? -9.239 -35.508 52.329 1.00 92.16 55 GLY B C 1
ATOM 3233 O O . GLY B 2 55 ? -10.374 -35.310 51.880 1.00 83.34 55 GLY B O 1
ATOM 3234 N N . LEU B 2 56 ? -8.194 -35.892 51.573 1.00 87.31 56 LEU B N 1
ATOM 3235 C CA . LEU B 2 56 ? -8.292 -36.254 50.131 1.00 84.77 56 LEU B CA 1
ATOM 3236 C C . LEU B 2 56 ? -9.247 -37.442 49.920 1.00 83.14 56 LEU B C 1
ATOM 3237 O O . LEU B 2 56 ? -9.687 -37.667 48.787 1.00 84.56 56 LEU B O 1
ATOM 3242 N N . GLY B 2 57 ? -9.543 -38.203 50.991 1.00 77.27 57 GLY B N 1
ATOM 3243 C CA . GLY B 2 57 ? -10.425 -39.388 50.954 1.00 66.11 57 GLY B CA 1
ATOM 3244 C C . GLY B 2 57 ? -9.649 -40.642 50.555 1.00 62.73 57 GLY B C 1
ATOM 3245 O O . GLY B 2 57 ? -8.425 -40.600 50.428 1.00 71.14 57 GLY B O 1
ATOM 3246 N N . PRO B 2 58 ? -10.317 -41.794 50.316 1.00 67.54 58 PRO B N 1
ATOM 3247 C CA . PRO B 2 58 ? -9.598 -43.028 49.980 1.00 66.56 58 PRO B CA 1
ATOM 3248 C C . PRO B 2 58 ? -8.731 -42.861 48.717 1.00 68.10 58 PRO B C 1
ATOM 3249 O O . PRO B 2 58 ? -9.197 -42.291 47.741 1.00 69.08 58 PRO B O 1
ATOM 3253 N N . LEU B 2 59 ? -7.482 -43.340 48.774 1.00 69.79 59 LEU B N 1
ATOM 3254 C CA . LEU B 2 59 ? -6.477 -43.286 47.686 1.00 63.14 59 LEU B CA 1
ATOM 3255 C C . LEU B 2 59 ? -5.974 -44.699 47.399 1.00 66.43 59 LEU B C 1
ATOM 3256 O O . LEU B 2 59 ? -6.036 -45.560 48.272 1.00 81.31 59 LEU B O 1
ATOM 3261 N N . PRO B 2 60 ? -5.413 -44.974 46.199 1.00 69.41 60 PRO B N 1
ATOM 3262 C CA . PRO B 2 60 ? -4.884 -46.302 45.881 1.00 65.18 60 PRO B CA 1
ATOM 3263 C C . PRO B 2 60 ? -3.586 -46.675 46.602 1.00 68.22 60 PRO B C 1
ATOM 3264 O O . PRO B 2 60 ? -3.324 -47.849 46.829 1.00 70.82 60 PRO B O 1
ATOM 3268 N N . SER B 2 61 ? -2.767 -45.665 46.886 1.00 66.75 61 SER B N 1
ATOM 3269 C CA . SER B 2 61 ? -1.439 -45.863 47.390 1.00 66.84 61 SER B CA 1
ATOM 3270 C C . SER B 2 61 ? -1.191 -44.890 48.540 1.00 70.57 61 SER B C 1
ATOM 3271 O O . SER B 2 61 ? -1.841 -43.865 48.667 1.00 64.62 61 SER B O 1
ATOM 3274 N N . SER B 2 62 ? -0.208 -45.242 49.361 1.00 74.75 62 SER B N 1
ATOM 3275 C CA . SER B 2 62 ? -0.014 -44.613 50.631 1.00 78.00 62 SER B CA 1
ATOM 3276 C C . SER B 2 62 ? 0.747 -43.294 50.463 1.00 72.03 62 SER B C 1
ATOM 3277 O O . SER B 2 62 ? 0.374 -42.269 51.059 1.00 68.98 62 SER B O 1
ATOM 3280 N N . ASP B 2 63 ? 1.809 -43.358 49.646 1.00 65.40 63 ASP B N 1
ATOM 3281 C CA . ASP B 2 63 ? 2.848 -42.359 49.558 1.00 68.75 63 ASP B CA 1
ATOM 3282 C C . ASP B 2 63 ? 2.571 -41.421 48.366 1.00 70.36 63 ASP B C 1
ATOM 3283 O O . ASP B 2 63 ? 2.045 -41.856 47.355 1.00 60.58 63 ASP B O 1
ATOM 3288 N N . VAL B 2 64 ? 2.957 -40.144 48.516 1.00 67.04 64 VAL B N 1
ATOM 3289 C CA . VAL B 2 64 ? 2.814 -39.085 47.501 1.00 62.43 64 VAL B CA 1
ATOM 3290 C C . VAL B 2 64 ? 4.004 -38.125 47.618 1.00 67.15 64 VAL B C 1
ATOM 3291 O O . VAL B 2 64 ? 4.617 -38.023 48.674 1.00 74.97 64 VAL B O 1
ATOM 3295 N N . CYS B 2 65 ? 4.352 -37.439 46.526 1.00 58.82 65 CYS B N 1
ATOM 3296 C CA . CYS B 2 65 ? 5.335 -36.362 46.587 1.00 58.84 65 CYS B CA 1
ATOM 3297 C C . CYS B 2 65 ? 4.655 -34.998 46.383 1.00 56.54 65 CYS B C 1
ATOM 3298 O O . CYS B 2 65 ? 4.892 -34.354 45.375 1.00 56.06 65 CYS B O 1
ATOM 3301 N N . THR B 2 66 ? 3.823 -34.583 47.354 1.00 57.57 66 THR B N 1
ATOM 3302 C CA . THR B 2 66 ? 3.045 -33.329 47.315 1.00 56.76 66 THR B CA 1
ATOM 3303 C C . THR B 2 66 ? 3.960 -32.124 47.560 1.00 61.23 66 THR B C 1
ATOM 3304 O O . THR B 2 66 ? 5.073 -32.253 48.039 1.00 52.56 66 THR B O 1
ATOM 3308 N N . VAL B 2 67 ? 3.477 -30.937 47.189 1.00 61.56 67 VAL B N 1
ATOM 3309 C CA . VAL B 2 67 ? 4.153 -29.707 47.553 1.00 64.52 67 VAL B CA 1
ATOM 3310 C C . VAL B 2 67 ? 3.900 -29.538 49.044 1.00 58.17 67 VAL B C 1
ATOM 3311 O O . VAL B 2 67 ? 2.751 -29.511 49.495 1.00 57.75 67 VAL B O 1
ATOM 3315 N N . PRO B 2 68 ? 4.974 -29.461 49.853 1.00 61.09 68 PRO B N 1
ATOM 3316 C CA . PRO B 2 68 ? 4.815 -29.319 51.294 1.00 64.55 68 PRO B CA 1
ATOM 3317 C C . PRO B 2 68 ? 4.395 -27.880 51.610 1.00 60.19 68 PRO B C 1
ATOM 3318 O O . PRO B 2 68 ? 5.048 -26.922 51.164 1.00 67.67 68 PRO B O 1
ATOM 3322 N N . GLY B 2 69 ? 3.279 -27.759 52.327 1.00 57.43 69 GLY B N 1
ATOM 3323 C CA . GLY B 2 69 ? 2.857 -26.499 52.946 1.00 65.46 69 GLY B CA 1
ATOM 3324 C C . GLY B 2 69 ? 2.199 -25.558 51.950 1.00 69.38 69 GLY B C 1
ATOM 3325 O O . GLY B 2 69 ? 2.328 -24.332 52.077 1.00 69.29 69 GLY B O 1
ATOM 3326 N N . PHE B 2 70 ? 1.508 -26.136 50.956 1.00 64.35 70 PHE B N 1
ATOM 3327 C CA . PHE B 2 70 ? 0.834 -25.378 49.907 1.00 58.69 70 PHE B CA 1
ATOM 3328 C C . PHE B 2 70 ? -0.672 -25.474 50.131 1.00 56.27 70 PHE B C 1
ATOM 3329 O O . PHE B 2 70 ? -1.275 -26.512 49.884 1.00 62.27 70 PHE B O 1
ATOM 3337 N N . ASP B 2 71 ? -1.252 -24.381 50.632 1.00 57.18 71 ASP B N 1
ATOM 3338 C CA . ASP B 2 71 ? -2.686 -24.204 50.760 1.00 57.75 71 ASP B CA 1
ATOM 3339 C C . ASP B 2 71 ? -3.052 -22.972 49.927 1.00 64.96 71 ASP B C 1
ATOM 3340 O O . ASP B 2 71 ? -2.337 -21.963 49.958 1.00 68.67 71 ASP B O 1
ATOM 3345 N N . ILE B 2 72 ? -4.139 -23.086 49.158 1.00 64.29 72 ILE B N 1
ATOM 3346 C CA . ILE B 2 72 ? -4.435 -22.146 48.079 1.00 62.00 72 ILE B CA 1
ATOM 3347 C C . ILE B 2 72 ? -4.740 -20.761 48.675 1.00 59.24 72 ILE B C 1
ATOM 3348 O O . ILE B 2 72 ? -4.155 -19.757 48.210 1.00 56.18 72 ILE B O 1
ATOM 3353 N N . GLN B 2 73 ? -5.643 -20.726 49.674 1.00 60.02 73 GLN B N 1
ATOM 3354 C CA . GLN B 2 73 ? -6.148 -19.476 50.295 1.00 65.43 73 GLN B CA 1
ATOM 3355 C C . GLN B 2 73 ? -5.013 -18.783 51.053 1.00 61.38 73 GLN B C 1
ATOM 3356 O O . GLN B 2 73 ? -4.970 -17.566 51.095 1.00 61.93 73 GLN B O 1
ATOM 3362 N N . GLU B 2 74 ? -4.061 -19.569 51.559 1.00 65.26 74 GLU B N 1
ATOM 3363 C CA . GLU B 2 74 ? -2.870 -19.042 52.225 1.00 67.80 74 GLU B CA 1
ATOM 3364 C C . GLU B 2 74 ? -1.926 -18.364 51.240 1.00 68.21 74 GLU B C 1
ATOM 3365 O O . GLU B 2 74 ? -1.375 -17.333 51.566 1.00 64.93 74 GLU B O 1
ATOM 3371 N N . GLN B 2 75 ? -1.657 -19.014 50.102 1.00 65.38 75 GLN B N 1
ATOM 3372 C CA . GLN B 2 75 ? -0.645 -18.510 49.188 1.00 63.06 75 GLN B CA 1
ATOM 3373 C C . GLN B 2 75 ? -1.167 -17.301 48.417 1.00 55.87 75 GLN B C 1
ATOM 3374 O O . GLN B 2 75 ? -0.359 -16.474 47.990 1.00 60.10 75 GLN B O 1
ATOM 3380 N N . LEU B 2 76 ? -2.486 -17.252 48.180 1.00 53.65 76 LEU B N 1
ATOM 3381 C CA . LEU B 2 76 ? -3.053 -16.357 47.138 1.00 58.65 76 LEU B CA 1
ATOM 3382 C C . LEU B 2 76 ? -4.132 -15.439 47.709 1.00 56.56 76 LEU B C 1
ATOM 3383 O O . LEU B 2 76 ? -4.615 -14.580 47.011 1.00 58.45 76 LEU B O 1
ATOM 3388 N N . GLY B 2 77 ? -4.500 -15.642 48.973 1.00 68.34 77 GLY B N 1
ATOM 3389 C CA . GLY B 2 77 ? -5.423 -14.768 49.653 1.00 65.16 77 GLY B CA 1
ATOM 3390 C C . GLY B 2 77 ? -6.836 -15.316 49.579 1.00 63.68 77 GLY B C 1
ATOM 3391 O O . GLY B 2 77 ? -7.071 -16.322 48.911 1.00 66.35 77 GLY B O 1
ATOM 3392 N N . PRO B 2 78 ? -7.809 -14.649 50.242 1.00 66.44 78 PRO B N 1
ATOM 3393 C CA . PRO B 2 78 ? -9.168 -15.180 50.378 1.00 65.59 78 PRO B CA 1
ATOM 3394 C C . PRO B 2 78 ? -10.182 -14.798 49.281 1.00 66.60 78 PRO B C 1
ATOM 3395 O O . PRO B 2 78 ? -11.340 -15.247 49.347 1.00 60.11 78 PRO B O 1
ATOM 3399 N N . ARG B 2 79 ? -9.763 -13.971 48.309 1.00 64.55 79 ARG B N 1
ATOM 3400 C CA . ARG B 2 79 ? -10.660 -13.475 47.237 1.00 71.83 79 ARG B CA 1
ATOM 3401 C C . ARG B 2 79 ? -10.469 -14.276 45.938 1.00 67.01 79 ARG B C 1
ATOM 3402 O O . ARG B 2 79 ? -9.372 -14.352 45.398 1.00 63.91 79 ARG B O 1
ATOM 3410 N N . GLY B 2 80 ? -11.571 -14.845 45.440 1.00 66.18 80 GLY B N 1
ATOM 3411 C CA . GLY B 2 80 ? -11.613 -15.562 44.157 1.00 65.38 80 GLY B CA 1
ATOM 3412 C C . GLY B 2 80 ? -10.725 -16.795 44.151 1.00 62.59 80 GLY B C 1
ATOM 3413 O O . GLY B 2 80 ? -10.158 -17.132 43.129 1.00 60.68 80 GLY B O 1
ATOM 3414 N N . THR B 2 81 ? -10.600 -17.460 45.304 1.00 54.93 81 THR B N 1
ATOM 3415 C CA . THR B 2 81 ? -9.657 -18.564 45.458 1.00 54.87 81 THR B CA 1
ATOM 3416 C C . THR B 2 81 ? -10.337 -19.793 46.053 1.00 53.82 81 THR B C 1
ATOM 3417 O O . THR B 2 81 ? -9.764 -20.869 46.002 1.00 56.63 81 THR B O 1
ATOM 3421 N N . ALA B 2 82 ? -11.549 -19.629 46.568 1.00 49.52 82 ALA B N 1
ATOM 3422 C CA . ALA B 2 82 ? -12.257 -20.668 47.274 1.00 59.90 82 ALA B CA 1
ATOM 3423 C C . ALA B 2 82 ? -12.630 -21.828 46.334 1.00 61.44 82 ALA B C 1
ATOM 3424 O O . ALA B 2 82 ? -12.827 -22.947 46.790 1.00 57.93 82 ALA B O 1
ATOM 3426 N N . LYS B 2 83 ? -12.776 -21.542 45.036 1.00 60.52 83 LYS B N 1
ATOM 3427 C CA . LYS B 2 83 ? -13.182 -22.524 44.051 1.00 54.57 83 LYS B CA 1
ATOM 3428 C C . LYS B 2 83 ? -12.059 -22.798 43.045 1.00 53.68 83 LYS B C 1
ATOM 3429 O O . LYS B 2 83 ? -12.253 -23.576 42.098 1.00 57.36 83 LYS B O 1
ATOM 3435 N N . MET B 2 84 ? -10.905 -22.166 43.254 1.00 48.85 84 MET B N 1
ATOM 3436 C CA . MET B 2 84 ? -9.758 -22.282 42.378 1.00 53.08 84 MET B CA 1
ATOM 3437 C C . MET B 2 84 ? -9.182 -23.708 42.462 1.00 56.36 84 MET B C 1
ATOM 3438 O O . MET B 2 84 ? -9.192 -24.343 43.482 1.00 49.42 84 MET B O 1
ATOM 3443 N N . ASP B 2 85 ? -8.677 -24.211 41.344 1.00 52.09 85 ASP B N 1
ATOM 3444 C CA . ASP B 2 85 ? -8.062 -25.527 41.288 1.00 47.37 85 ASP B CA 1
ATOM 3445 C C . ASP B 2 85 ? -6.573 -25.420 41.625 1.00 46.30 85 ASP B C 1
ATOM 3446 O O . ASP B 2 85 ? -5.896 -24.412 41.400 1.00 49.14 85 ASP B O 1
ATOM 3451 N N . ARG B 2 86 ? -6.047 -26.526 42.139 1.00 46.47 86 ARG B N 1
ATOM 3452 C CA . ARG B 2 86 ? -4.706 -26.581 42.627 1.00 46.56 86 ARG B CA 1
ATOM 3453 C C . ARG B 2 86 ? -3.764 -26.315 41.466 1.00 41.79 86 ARG B C 1
ATOM 3454 O O . ARG B 2 86 ? -2.720 -25.711 41.649 1.00 43.12 86 ARG B O 1
ATOM 3462 N N . LEU B 2 87 ? -4.127 -26.772 40.258 1.00 48.25 87 LEU B N 1
ATOM 3463 C CA . LEU B 2 87 ? -3.229 -26.611 39.101 1.00 44.36 87 LEU B CA 1
ATOM 3464 C C . LEU B 2 87 ? -3.009 -25.109 38.819 1.00 43.52 87 LEU B C 1
ATOM 3465 O O . LEU B 2 87 ? -1.860 -24.645 38.622 1.00 43.82 87 LEU B O 1
ATOM 3470 N N . THR B 2 88 ? -4.108 -24.343 38.797 1.00 44.33 88 THR B N 1
ATOM 3471 C CA . THR B 2 88 ? -4.010 -22.896 38.602 1.00 49.14 88 THR B CA 1
ATOM 3472 C C . THR B 2 88 ? -3.137 -22.264 39.709 1.00 41.21 88 THR B C 1
ATOM 3473 O O . THR B 2 88 ? -2.261 -21.469 39.446 1.00 43.39 88 THR B O 1
ATOM 3477 N N . ALA B 2 89 ? -3.405 -22.638 40.954 1.00 48.23 89 ALA B N 1
ATOM 3478 C CA . ALA B 2 89 ? -2.753 -22.022 42.124 1.00 45.12 89 ALA B CA 1
ATOM 3479 C C . ALA B 2 89 ? -1.248 -22.220 42.064 1.00 37.70 89 ALA B C 1
ATOM 3480 O O . ALA B 2 89 ? -0.469 -21.262 42.262 1.00 46.35 89 ALA B O 1
ATOM 3482 N N . LEU B 2 90 ? -0.819 -23.431 41.685 1.00 46.91 90 LEU B N 1
ATOM 3483 C CA . LEU B 2 90 ? 0.629 -23.735 41.548 1.00 41.72 90 LEU B CA 1
ATOM 3484 C C . LEU B 2 90 ? 1.256 -22.836 40.492 1.00 47.42 90 LEU B C 1
ATOM 3485 O O . LEU B 2 90 ? 2.379 -22.306 40.668 1.00 45.68 90 LEU B O 1
ATOM 3490 N N . ALA B 2 91 ? 0.565 -22.689 39.352 1.00 47.33 91 ALA B N 1
ATOM 3491 C CA . ALA B 2 91 ? 1.105 -21.862 38.267 1.00 48.56 91 ALA B CA 1
ATOM 3492 C C . ALA B 2 91 ? 1.184 -20.385 38.712 1.00 40.05 91 ALA B C 1
ATOM 3493 O O . ALA B 2 91 ? 2.115 -19.688 38.388 1.00 40.28 91 ALA B O 1
ATOM 3495 N N . LEU B 2 92 ? 0.159 -19.912 39.400 1.00 42.31 92 LEU B N 1
ATOM 3496 C CA . LEU B 2 92 ? 0.150 -18.460 39.844 1.00 48.96 92 LEU B CA 1
ATOM 3497 C C . LEU B 2 92 ? 1.318 -18.153 40.821 1.00 45.98 92 LEU B C 1
ATOM 3498 O O . LEU B 2 92 ? 2.081 -17.185 40.667 1.00 49.44 92 LEU B O 1
ATOM 3503 N N . VAL B 2 93 ? 1.562 -19.051 41.769 1.00 50.49 93 VAL B N 1
ATOM 3504 C CA . VAL B 2 93 ? 2.675 -18.846 42.716 1.00 47.76 93 VAL B CA 1
ATOM 3505 C C . VAL B 2 93 ? 4.021 -18.929 41.993 1.00 54.07 93 VAL B C 1
ATOM 3506 O O . VAL B 2 93 ? 4.922 -18.140 42.252 1.00 50.57 93 VAL B O 1
ATOM 3510 N N . ALA B 2 94 ? 4.164 -19.874 41.058 1.00 52.31 94 ALA B N 1
ATOM 3511 C CA . ALA B 2 94 ? 5.383 -19.942 40.295 1.00 50.88 94 ALA B CA 1
ATOM 3512 C C . ALA B 2 94 ? 5.548 -18.639 39.510 1.00 48.26 94 ALA B C 1
ATOM 3513 O O . ALA B 2 94 ? 6.664 -18.224 39.266 1.00 53.53 94 ALA B O 1
ATOM 3515 N N . SER B 2 95 ? 4.433 -18.041 39.061 1.00 46.83 95 SER B N 1
ATOM 3516 C CA . SER B 2 95 ? 4.528 -16.773 38.298 1.00 46.44 95 SER B CA 1
ATOM 3517 C C . SER B 2 95 ? 4.975 -15.612 39.218 1.00 38.87 95 SER B C 1
ATOM 3518 O O . SER B 2 95 ? 5.781 -14.786 38.786 1.00 42.55 95 SER B O 1
ATOM 3521 N N . ASP B 2 96 ? 4.474 -15.591 40.461 1.00 48.81 96 ASP B N 1
ATOM 3522 C CA . ASP B 2 96 ? 4.912 -14.586 41.499 1.00 46.88 96 ASP B CA 1
ATOM 3523 C C . ASP B 2 96 ? 6.413 -14.751 41.747 1.00 51.64 96 ASP B C 1
ATOM 3524 O O . ASP B 2 96 ? 7.137 -13.753 41.774 1.00 53.10 96 ASP B O 1
ATOM 3529 N N . GLY B 2 97 ? 6.886 -16.009 41.796 1.00 50.23 97 GLY B N 1
ATOM 3530 C CA . GLY B 2 97 ? 8.286 -16.315 41.982 1.00 48.13 97 GLY B CA 1
ATOM 3531 C C . GLY B 2 97 ? 9.140 -15.729 40.877 1.00 54.66 97 GLY B C 1
ATOM 3532 O O . GLY B 2 97 ? 10.263 -15.286 41.098 1.00 53.76 97 GLY B O 1
ATOM 3533 N N . LEU B 2 98 ? 8.620 -15.748 39.645 1.00 54.40 98 LEU B N 1
ATOM 3534 C CA . LEU B 2 98 ? 9.425 -15.431 38.477 1.00 52.75 98 LEU B CA 1
ATOM 3535 C C . LEU B 2 98 ? 9.484 -13.912 38.276 1.00 49.31 98 LEU B C 1
ATOM 3536 O O . LEU B 2 98 ? 10.476 -13.393 37.785 1.00 52.42 98 LEU B O 1
ATOM 3541 N N . LEU B 2 99 ? 8.374 -13.226 38.555 1.00 51.21 99 LEU B N 1
ATOM 3542 C CA . LEU B 2 99 ? 8.210 -11.835 38.077 1.00 52.25 99 LEU B CA 1
ATOM 3543 C C . LEU B 2 99 ? 8.432 -10.804 39.205 1.00 55.53 99 LEU B C 1
ATOM 3544 O O . LEU B 2 99 ? 8.854 -9.695 38.906 1.00 55.46 99 LEU B O 1
ATOM 3549 N N . LEU B 2 100 ? 8.146 -11.176 40.461 1.00 54.82 100 LEU B N 1
ATOM 3550 C CA . LEU B 2 100 ? 8.158 -10.248 41.611 1.00 63.93 100 LEU B CA 1
ATOM 3551 C C . LEU B 2 100 ? 9.468 -10.378 42.418 1.00 65.66 100 LEU B C 1
ATOM 3552 O O . LEU B 2 100 ? 10.050 -11.447 42.513 1.00 64.83 100 LEU B O 1
ATOM 3557 N N . ASP B 2 101 ? 9.938 -9.247 42.964 1.00 76.69 101 ASP B N 1
ATOM 3558 C CA . ASP B 2 101 ? 11.045 -9.174 43.950 1.00 74.76 101 ASP B CA 1
ATOM 3559 C C . ASP B 2 101 ? 10.471 -9.554 45.319 1.00 75.15 101 ASP B C 1
ATOM 3560 O O . ASP B 2 101 ? 9.257 -9.757 45.448 1.00 66.05 101 ASP B O 1
ATOM 3565 N N . ALA B 2 102 ? 11.347 -9.596 46.334 1.00 88.63 102 ALA B N 1
ATOM 3566 C CA . ALA B 2 102 ? 11.022 -10.045 47.709 1.00 88.40 102 ALA B CA 1
ATOM 3567 C C . ALA B 2 102 ? 9.822 -9.286 48.313 1.00 84.84 102 ALA B C 1
ATOM 3568 O O . ALA B 2 102 ? 9.106 -9.853 49.128 1.00 84.69 102 ALA B O 1
ATOM 3570 N N . ASP B 2 103 ? 9.601 -8.025 47.905 1.00 91.24 103 ASP B N 1
ATOM 3571 C CA . ASP B 2 103 ? 8.563 -7.122 48.473 1.00 89.91 103 ASP B CA 1
ATOM 3572 C C . ASP B 2 103 ? 7.201 -7.289 47.787 1.00 93.26 103 ASP B C 1
ATOM 3573 O O . ASP B 2 103 ? 6.182 -6.938 48.380 1.00 97.50 103 ASP B O 1
ATOM 3578 N N . GLY B 2 104 ? 7.194 -7.770 46.535 1.00 85.98 104 GLY B N 1
ATOM 3579 C CA . GLY B 2 104 ? 5.954 -8.034 45.796 1.00 73.65 104 GLY B CA 1
ATOM 3580 C C . GLY B 2 104 ? 5.697 -7.011 44.707 1.00 71.09 104 GLY B C 1
ATOM 3581 O O . GLY B 2 104 ? 4.597 -6.930 44.189 1.00 70.38 104 GLY B O 1
ATOM 3582 N N . ASN B 2 105 ? 6.733 -6.247 44.350 1.00 73.20 105 ASN B N 1
ATOM 3583 C CA . ASN B 2 105 ? 6.716 -5.345 43.212 1.00 77.50 105 ASN B CA 1
ATOM 3584 C C . ASN B 2 105 ? 7.455 -6.023 42.055 1.00 76.73 105 ASN B C 1
ATOM 3585 O O . ASN B 2 105 ? 8.276 -6.905 42.281 1.00 60.19 105 ASN B O 1
ATOM 3590 N N . ARG B 2 106 ? 7.190 -5.565 40.827 1.00 72.15 106 ARG B N 1
ATOM 3591 C CA . ARG B 2 106 ? 7.785 -6.148 39.635 1.00 66.34 106 ARG B CA 1
ATOM 3592 C C . ARG B 2 106 ? 9.295 -5.963 39.624 1.00 67.74 106 ARG B C 1
ATOM 3593 O O . ARG B 2 106 ? 9.754 -4.836 39.656 1.00 75.32 106 ARG B O 1
ATOM 3601 N N . ALA B 2 107 ? 10.020 -7.084 39.522 1.00 63.33 107 ALA B N 1
ATOM 3602 C CA . ALA B 2 107 ? 11.460 -7.142 39.219 1.00 65.85 107 ALA B CA 1
ATOM 3603 C C . ALA B 2 107 ? 11.689 -7.277 37.710 1.00 67.35 107 ALA B C 1
ATOM 3604 O O . ALA B 2 107 ? 12.739 -6.872 37.210 1.00 70.10 107 ALA B O 1
ATOM 3606 N N . VAL B 2 108 ? 10.735 -7.931 37.024 1.00 66.57 108 VAL B N 1
ATOM 3607 C CA . VAL B 2 108 ? 10.807 -8.265 35.578 1.00 56.76 108 VAL B CA 1
ATOM 3608 C C . VAL B 2 108 ? 9.733 -7.456 34.838 1.00 49.49 108 VAL B C 1
ATOM 3609 O O . VAL B 2 108 ? 8.523 -7.566 35.148 1.00 53.03 108 VAL B O 1
ATOM 3613 N N . ALA B 2 109 ? 10.186 -6.628 33.887 1.00 52.59 109 ALA B N 1
ATOM 3614 C CA . ALA B 2 109 ? 9.290 -5.817 33.058 1.00 53.97 109 ALA B CA 1
ATOM 3615 C C . ALA B 2 109 ? 8.710 -6.733 31.976 1.00 49.87 109 ALA B C 1
ATOM 3616 O O . ALA B 2 109 ? 9.482 -7.486 31.349 1.00 51.59 109 ALA B O 1
ATOM 3618 N N . THR B 2 110 ? 7.385 -6.671 31.792 1.00 50.06 110 THR B N 1
ATOM 3619 C CA . THR B 2 110 ? 6.714 -7.366 30.714 1.00 49.07 110 THR B CA 1
ATOM 3620 C C . THR B 2 110 ? 5.878 -6.346 29.947 1.00 57.28 110 THR B C 1
ATOM 3621 O O . THR B 2 110 ? 5.631 -5.253 30.450 1.00 51.12 110 THR B O 1
ATOM 3625 N N . ASP B 2 111 ? 5.487 -6.717 28.722 1.00 53.73 111 ASP B N 1
ATOM 3626 C CA . ASP B 2 111 ? 4.615 -5.905 27.883 1.00 51.29 111 ASP B CA 1
ATOM 3627 C C . ASP B 2 111 ? 3.770 -6.840 26.998 1.00 52.61 111 ASP B C 1
ATOM 3628 O O . ASP B 2 111 ? 3.655 -8.044 27.273 1.00 47.70 111 ASP B O 1
ATOM 3633 N N . GLU B 2 112 ? 3.187 -6.276 25.932 1.00 46.40 112 GLU B N 1
ATOM 3634 C CA . GLU B 2 112 ? 2.216 -6.972 25.090 1.00 47.87 112 GLU B CA 1
ATOM 3635 C C . GLU B 2 112 ? 2.934 -7.957 24.154 1.00 44.59 112 GLU B C 1
ATOM 3636 O O . GLU B 2 112 ? 2.264 -8.702 23.480 1.00 48.94 112 GLU B O 1
ATOM 3642 N N . LEU B 2 113 ? 4.274 -7.878 24.065 1.00 42.63 113 LEU B N 1
ATOM 3643 C CA . LEU B 2 113 ? 5.135 -8.816 23.330 1.00 42.93 113 LEU B CA 1
ATOM 3644 C C . LEU B 2 113 ? 5.749 -9.908 24.232 1.00 39.52 113 LEU B C 1
ATOM 3645 O O . LEU B 2 113 ? 6.663 -10.591 23.808 1.00 44.98 113 LEU B O 1
ATOM 3650 N N . THR B 2 114 ? 5.214 -10.085 25.441 1.00 43.65 114 THR B N 1
ATOM 3651 C CA . THR B 2 114 ? 5.587 -11.171 26.344 1.00 44.40 114 THR B CA 1
ATOM 3652 C C . THR B 2 114 ? 4.559 -12.301 26.216 1.00 41.47 114 THR B C 1
ATOM 3653 O O . THR B 2 114 ? 3.397 -12.172 26.617 1.00 44.35 114 THR B O 1
ATOM 3657 N N . GLY B 2 115 ? 5.004 -13.415 25.650 1.00 42.33 115 GLY B N 1
ATOM 3658 C CA . GLY B 2 115 ? 4.139 -14.602 25.551 1.00 44.28 115 GLY B CA 1
ATOM 3659 C C . GLY B 2 115 ? 4.087 -15.392 26.842 1.00 42.46 115 GLY B C 1
ATOM 3660 O O . GLY B 2 115 ? 4.931 -15.239 27.725 1.00 42.67 115 GLY B O 1
ATOM 3661 N N . VAL B 2 116 ? 3.048 -16.226 26.940 1.00 40.67 116 VAL B N 1
ATOM 3662 C CA . VAL B 2 116 ? 2.879 -17.232 27.940 1.00 40.56 116 VAL B CA 1
ATOM 3663 C C . VAL B 2 116 ? 2.563 -18.558 27.230 1.00 42.99 116 VAL B C 1
ATOM 3664 O O . VAL B 2 116 ? 1.637 -18.622 26.388 1.00 39.57 116 VAL B O 1
ATOM 3668 N N . VAL B 2 117 ? 3.328 -19.611 27.530 1.00 42.07 117 VAL B N 1
ATOM 3669 C CA . VAL B 2 117 ? 2.905 -20.971 27.146 1.00 42.76 117 VAL B CA 1
ATOM 3670 C C . VAL B 2 117 ? 3.192 -21.958 28.278 1.00 42.99 117 VAL B C 1
ATOM 3671 O O . VAL B 2 117 ? 4.315 -22.085 28.754 1.00 42.13 117 VAL B O 1
ATOM 3675 N N . LEU B 2 118 ? 2.132 -22.651 28.693 1.00 39.47 118 LEU B N 1
ATOM 3676 C CA . LEU B 2 118 ? 2.158 -23.656 29.748 1.00 41.85 118 LEU B CA 1
ATOM 3677 C C . LEU B 2 118 ? 1.868 -25.057 29.157 1.00 45.44 118 LEU B C 1
ATOM 3678 O O . LEU B 2 118 ? 0.965 -25.218 28.301 1.00 37.10 118 LEU B O 1
ATOM 3683 N N . GLY B 2 119 ? 2.688 -26.045 29.541 1.00 36.73 119 GLY B N 1
ATOM 3684 C CA . GLY B 2 119 ? 2.412 -27.462 29.294 1.00 35.19 119 GLY B CA 1
ATOM 3685 C C . GLY B 2 119 ? 1.683 -28.118 30.450 1.00 36.35 119 GLY B C 1
ATOM 3686 O O . GLY B 2 119 ? 1.964 -27.831 31.647 1.00 39.95 119 GLY B O 1
ATOM 3687 N N . ILE B 2 120 ? 0.743 -29.004 30.083 1.00 36.65 120 ILE B N 1
ATOM 3688 C CA . ILE B 2 120 ? -0.123 -29.772 30.979 1.00 35.23 120 ILE B CA 1
ATOM 3689 C C . ILE B 2 120 ? -0.224 -31.229 30.485 1.00 37.17 120 ILE B C 1
ATOM 3690 O O . ILE B 2 120 ? 0.271 -31.584 29.379 1.00 36.54 120 ILE B O 1
ATOM 3695 N N . THR B 2 121 ? -0.922 -32.045 31.275 1.00 36.56 121 THR B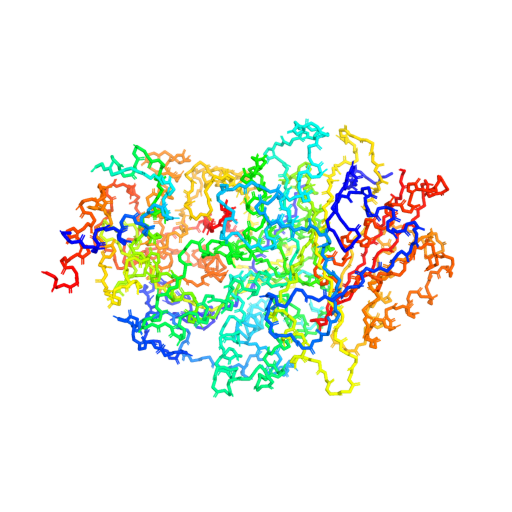 N 1
ATOM 3696 C CA . THR B 2 121 ? -1.240 -33.394 30.879 1.00 40.37 121 THR B CA 1
ATOM 3697 C C . THR B 2 121 ? -2.689 -33.412 30.394 1.00 43.04 121 THR B C 1
ATOM 3698 O O . THR B 2 121 ? -2.943 -33.687 29.196 1.00 40.13 121 THR B O 1
ATOM 3702 N N . MET B 2 122 ? -3.612 -33.167 31.337 1.00 43.98 122 MET B N 1
ATOM 3703 C CA . MET B 2 122 ? -5.042 -33.113 31.075 1.00 39.74 122 MET B CA 1
ATOM 3704 C C . MET B 2 122 ? -5.729 -32.161 32.062 1.00 42.03 122 MET B C 1
ATOM 3705 O O . MET B 2 122 ? -6.929 -32.280 32.343 1.00 41.37 122 MET B O 1
ATOM 3710 N N . GLY B 2 123 ? -4.986 -31.149 32.513 1.00 40.12 123 GLY B N 1
ATOM 3711 C CA . GLY B 2 123 ? -5.561 -30.080 33.333 1.00 41.98 123 GLY B CA 1
ATOM 3712 C C . GLY B 2 123 ? -5.986 -30.604 34.693 1.00 46.36 123 GLY B C 1
ATOM 3713 O O . GLY B 2 123 ? -5.344 -31.514 35.253 1.00 44.46 123 GLY B O 1
ATOM 3714 N N . SER B 2 124 ? -7.044 -30.015 35.249 1.00 44.45 124 SER B N 1
ATOM 3715 C CA . SER B 2 124 ? -7.526 -30.411 36.581 1.00 44.86 124 SER B CA 1
ATOM 3716 C C . SER B 2 124 ? -8.555 -31.514 36.453 1.00 43.62 124 SER B C 1
ATOM 3717 O O . SER B 2 124 ? -9.734 -31.244 36.259 1.00 40.11 124 SER B O 1
ATOM 3720 N N . LEU B 2 125 ? -8.085 -32.763 36.609 1.00 45.66 125 LEU B N 1
ATOM 3721 C CA . LEU B 2 125 ? -8.972 -33.933 36.636 1.00 46.38 125 LEU B CA 1
ATOM 3722 C C . LEU B 2 125 ? -9.873 -33.884 37.875 1.00 41.79 125 LEU B C 1
ATOM 3723 O O . LEU B 2 125 ? -11.006 -34.403 37.842 1.00 49.40 125 LEU B O 1
ATOM 3728 N N . GLU B 2 126 ? -9.394 -33.280 38.975 1.00 45.06 126 GLU B N 1
ATOM 3729 C CA . GLU B 2 126 ? -10.241 -33.156 40.177 1.00 45.57 126 GLU B CA 1
ATOM 3730 C C . GLU B 2 126 ? -11.507 -32.367 39.794 1.00 38.30 126 GLU B C 1
ATOM 3731 O O . GLU B 2 126 ? -12.631 -32.804 40.036 1.00 45.50 126 GLU B O 1
ATOM 3737 N N . ASN B 2 127 ? -11.314 -31.198 39.168 1.00 44.65 127 ASN B N 1
ATOM 3738 C CA . ASN B 2 127 ? -12.415 -30.274 38.765 1.00 41.78 127 ASN B CA 1
ATOM 3739 C C . ASN B 2 127 ? -13.437 -30.994 37.893 1.00 41.23 127 ASN B C 1
ATOM 3740 O O . ASN B 2 127 ? -14.652 -31.020 38.182 1.00 39.48 127 ASN B O 1
ATOM 3745 N N . VAL B 2 128 ? -12.944 -31.620 36.816 1.00 45.43 128 VAL B N 1
ATOM 3746 C CA . VAL B 2 128 ? -13.848 -32.216 35.821 1.00 46.34 128 VAL B CA 1
ATOM 3747 C C . VAL B 2 128 ? -14.623 -33.388 36.440 1.00 44.42 128 VAL B C 1
ATOM 3748 O O . VAL B 2 128 ? -15.824 -33.559 36.190 1.00 42.45 128 VAL B O 1
ATOM 3752 N N . THR B 2 129 ? -13.930 -34.252 37.190 1.00 43.55 129 THR B N 1
ATOM 3753 C CA . THR B 2 129 ? -14.608 -35.410 37.785 1.00 43.42 129 THR B CA 1
ATOM 3754 C C . THR B 2 129 ? -15.597 -34.978 38.883 1.00 45.67 129 THR B C 1
ATOM 3755 O O . THR B 2 129 ? -16.656 -35.599 39.031 1.00 50.92 129 THR B O 1
ATOM 3759 N N . ASP B 2 130 ? -15.275 -33.917 39.635 1.00 50.05 130 ASP B N 1
ATOM 3760 C CA . ASP B 2 130 ? -16.233 -33.344 40.629 1.00 47.82 130 ASP B CA 1
ATOM 3761 C C . ASP B 2 130 ? -17.471 -32.785 39.910 1.00 48.30 130 ASP B C 1
ATOM 3762 O O . ASP B 2 130 ? -18.597 -33.001 40.343 1.00 45.62 130 ASP B O 1
ATOM 3767 N N . PHE B 2 131 ? -17.254 -32.075 38.791 1.00 46.33 131 PHE B N 1
ATOM 3768 C CA . PHE B 2 131 ? -18.349 -31.592 37.917 1.00 41.52 131 PHE B CA 1
ATOM 3769 C C . PHE B 2 131 ? -19.253 -32.756 37.484 1.00 40.46 131 PHE B C 1
ATOM 3770 O O . PHE B 2 131 ? -20.462 -32.752 37.676 1.00 45.75 131 PHE B O 1
ATOM 3778 N N . LEU B 2 132 ? -18.661 -33.783 36.884 1.00 40.92 132 LEU B N 1
ATOM 3779 C CA . LEU B 2 132 ? -19.424 -34.893 36.347 1.00 45.88 132 LEU B CA 1
ATOM 3780 C C . LEU B 2 132 ? -20.099 -35.687 37.482 1.00 52.87 132 LEU B C 1
ATOM 3781 O O . LEU B 2 132 ? -21.241 -36.170 37.312 1.00 45.14 132 LEU B O 1
ATOM 3786 N N . ARG B 2 133 ? -19.384 -35.842 38.605 1.00 49.27 133 ARG B N 1
ATOM 3787 C CA . ARG B 2 133 ? -19.911 -36.578 39.759 1.00 57.25 133 ARG B CA 1
ATOM 3788 C C . ARG B 2 133 ? -21.210 -35.898 40.194 1.00 51.95 133 ARG B C 1
ATOM 3789 O O . ARG B 2 133 ? -22.211 -36.582 40.404 1.00 53.69 133 ARG B O 1
ATOM 3797 N N . GLN B 2 134 ? -21.230 -34.565 40.233 1.00 51.81 134 GLN B N 1
ATOM 3798 C CA . GLN B 2 134 ? -22.438 -33.917 40.702 1.00 55.56 134 GLN B CA 1
ATOM 3799 C C . GLN B 2 134 ? -23.517 -33.980 39.607 1.00 54.85 134 GLN B C 1
ATOM 3800 O O . GLN B 2 134 ? -24.717 -34.150 39.939 1.00 48.32 134 GLN B O 1
ATOM 3806 N N . SER B 2 135 ? -23.120 -33.971 38.324 1.00 51.34 135 SER B N 1
ATOM 3807 C CA . SER B 2 135 ? -24.091 -34.127 37.230 1.00 52.56 135 SER B CA 1
ATOM 3808 C C . SER B 2 135 ? -24.830 -35.459 37.350 1.00 49.13 135 SER B C 1
ATOM 3809 O O . SER B 2 135 ? -26.003 -35.535 37.049 1.00 52.94 135 SER B O 1
ATOM 3812 N N . TYR B 2 136 ? -24.089 -36.514 37.694 1.00 51.12 136 TYR B N 1
ATOM 3813 C CA . TYR B 2 136 ? -24.625 -37.866 37.773 1.00 55.18 136 TYR B CA 1
ATOM 3814 C C . TYR B 2 136 ? -25.425 -38.115 39.070 1.00 55.93 136 TYR B C 1
ATOM 3815 O O . TYR B 2 136 ? -26.297 -38.983 39.070 1.00 54.74 136 TYR B O 1
ATOM 3824 N N . THR B 2 137 ? -25.097 -37.419 40.164 1.00 50.21 137 THR B N 1
ATOM 3825 C CA . THR B 2 137 ? -25.601 -37.817 41.490 1.00 58.60 137 THR B CA 1
ATOM 3826 C C . THR B 2 137 ? -26.586 -36.789 42.045 1.00 54.79 137 THR B C 1
ATOM 3827 O O . THR B 2 137 ? -27.409 -37.146 42.832 1.00 67.07 137 THR B O 1
ATOM 3831 N N . ASN B 2 138 ? -26.535 -35.533 41.609 1.00 60.38 138 ASN B N 1
ATOM 3832 C CA . ASN B 2 138 ? -27.467 -34.548 42.134 1.00 57.16 138 ASN B CA 1
ATOM 3833 C C . ASN B 2 138 ? -28.823 -34.773 41.462 1.00 59.86 138 ASN B C 1
ATOM 3834 O O . ASN B 2 138 ? -28.953 -35.670 40.650 1.00 64.38 138 ASN B O 1
ATOM 3839 N N . ALA B 2 139 ? -29.833 -33.986 41.856 1.00 64.83 139 ALA B N 1
ATOM 3840 C CA . ALA B 2 139 ? -31.236 -34.306 41.547 1.00 64.00 139 ALA B CA 1
ATOM 3841 C C . ALA B 2 139 ? -31.543 -33.957 40.090 1.00 61.44 139 ALA B C 1
ATOM 3842 O O . ALA B 2 139 ? -32.436 -34.541 39.502 1.00 53.70 139 ALA B O 1
ATOM 3844 N N . ARG B 2 140 ? -30.828 -32.975 39.535 1.00 59.93 140 ARG B N 1
ATOM 3845 C CA . ARG B 2 140 ? -30.922 -32.665 38.101 1.00 65.11 140 ARG B CA 1
ATOM 3846 C C . ARG B 2 140 ? -29.503 -32.642 37.565 1.00 54.54 140 ARG B C 1
ATOM 3847 O O . ARG B 2 140 ? -28.607 -32.205 38.278 1.00 52.11 140 ARG B O 1
ATOM 3855 N N . PRO B 2 141 ? -29.264 -33.110 36.322 1.00 51.54 141 PRO B N 1
ATOM 3856 C CA . PRO B 2 141 ? -27.899 -33.344 35.858 1.00 51.19 141 PRO B CA 1
ATOM 3857 C C . PRO B 2 141 ? -27.144 -32.049 35.497 1.00 49.27 141 PRO B C 1
ATOM 3858 O O . PRO B 2 141 ? -25.959 -32.120 35.178 1.00 53.78 141 PRO B O 1
ATOM 3862 N N . PHE B 2 142 ? -27.814 -30.890 35.596 1.00 46.23 142 PHE B N 1
ATOM 3863 C CA . PHE B 2 142 ? -27.201 -29.592 35.429 1.00 48.80 142 PHE B CA 1
ATOM 3864 C C . PHE B 2 142 ? -27.027 -28.865 36.777 1.00 50.80 142 PHE B C 1
ATOM 3865 O O . PHE B 2 142 ? -26.587 -27.679 36.808 1.00 50.02 142 PHE B O 1
ATOM 3873 N N . TYR B 2 143 ? -27.325 -29.552 37.888 1.00 56.80 143 TYR B N 1
ATOM 3874 C CA . TYR B 2 143 ? -26.940 -29.068 39.238 1.00 56.38 143 TYR B CA 1
ATOM 3875 C C . TYR B 2 143 ? -25.447 -29.300 39.447 1.00 53.58 143 TYR B C 1
ATOM 3876 O O . TYR B 2 143 ? -25.052 -30.241 40.136 1.00 50.77 143 TYR B O 1
ATOM 3885 N N . VAL B 2 144 ? -24.649 -28.420 38.831 1.00 53.13 144 VAL B N 1
ATOM 3886 C CA . VAL B 2 144 ? -23.208 -28.445 38.909 1.00 53.00 144 VAL B CA 1
ATOM 3887 C C . VAL B 2 144 ? -22.728 -27.092 39.442 1.00 53.40 144 VAL B C 1
ATOM 3888 O O . VAL B 2 144 ? -23.444 -26.083 39.368 1.00 55.77 144 VAL B O 1
ATOM 3892 N N . ASP B 2 145 ? -21.504 -27.092 39.976 1.00 55.03 145 ASP B N 1
ATOM 3893 C CA . ASP B 2 145 ? -20.948 -25.954 40.652 1.00 54.05 145 ASP B CA 1
ATOM 3894 C C . ASP B 2 145 ? -20.481 -24.973 39.584 1.00 53.76 145 ASP B C 1
ATOM 3895 O O . ASP B 2 145 ? -19.421 -25.177 38.988 1.00 51.42 145 ASP B O 1
ATOM 3900 N N . ALA B 2 146 ? -21.263 -23.909 39.377 1.00 55.47 146 ALA B N 1
ATOM 3901 C CA . ALA B 2 146 ? -21.057 -22.955 38.284 1.00 54.15 146 ALA B CA 1
ATOM 3902 C C . ALA B 2 146 ? -19.758 -22.176 38.463 1.00 52.73 146 ALA B C 1
ATOM 3903 O O . ALA B 2 146 ? -19.087 -21.830 37.474 1.00 54.39 146 ALA B O 1
ATOM 3905 N N . GLY B 2 147 ? -19.391 -21.901 39.720 1.00 53.72 147 GLY B N 1
ATOM 3906 C CA . GLY B 2 147 ? -18.212 -21.118 40.007 1.00 47.06 147 GLY B CA 1
ATOM 3907 C C . GLY B 2 147 ? -16.930 -21.884 39.729 1.00 46.41 147 GLY B C 1
ATOM 3908 O O . GLY B 2 147 ? -15.854 -21.288 39.588 1.00 50.88 147 GLY B O 1
ATOM 3909 N N . ARG B 2 148 ? -17.025 -23.216 39.696 1.00 48.24 148 ARG B N 1
ATOM 3910 C CA . ARG B 2 148 ? -15.856 -24.062 39.423 1.00 50.45 148 ARG B CA 1
ATOM 3911 C C . ARG B 2 148 ? -15.623 -24.244 37.910 1.00 49.87 148 ARG B C 1
ATOM 3912 O O . ARG B 2 148 ? -14.539 -24.614 37.538 1.00 46.82 148 ARG B O 1
ATOM 3920 N N . ILE B 2 149 ? -16.612 -23.910 37.067 1.00 50.84 149 ILE B N 1
ATOM 3921 C CA . ILE B 2 149 ? -16.570 -24.188 35.625 1.00 49.07 149 ILE B CA 1
ATOM 3922 C C . ILE B 2 149 ? -15.364 -23.527 34.974 1.00 46.04 149 ILE B C 1
ATOM 3923 O O . ILE B 2 149 ? -14.650 -24.192 34.238 1.00 48.22 149 ILE B O 1
ATOM 3928 N N . PRO B 2 150 ? -15.089 -22.224 35.187 1.00 50.85 150 PRO B N 1
ATOM 3929 C CA . PRO B 2 150 ? -13.943 -21.591 34.535 1.00 48.45 150 PRO B CA 1
ATOM 3930 C C . PRO B 2 150 ? -12.611 -22.300 34.838 1.00 52.11 150 PRO B C 1
ATOM 3931 O O . PRO B 2 150 ? -11.726 -22.386 33.954 1.00 49.74 150 PRO B O 1
ATOM 3935 N N . PHE B 2 151 ? -12.495 -22.825 36.072 1.00 49.45 151 PHE B N 1
ATOM 3936 C CA . PHE B 2 151 ? -11.282 -23.460 36.557 1.00 46.48 151 PHE B CA 1
ATOM 3937 C C . PHE B 2 151 ? -11.069 -24.818 35.847 1.00 41.54 151 PHE B C 1
ATOM 3938 O O . PHE B 2 151 ? -9.981 -25.318 35.866 1.00 47.09 151 PHE B O 1
ATOM 3946 N N . GLY B 2 152 ? -12.134 -25.422 35.286 1.00 41.26 152 GLY B N 1
ATOM 3947 C CA . GLY B 2 152 ? -12.047 -26.689 34.557 1.00 47.66 152 GLY B CA 1
ATOM 3948 C C . GLY B 2 152 ? -11.397 -26.579 33.170 1.00 48.44 152 GLY B C 1
ATOM 3949 O O . GLY B 2 152 ? -10.953 -27.580 32.647 1.00 43.75 152 GLY B O 1
ATOM 3950 N N . SER B 2 153 ? -11.363 -25.379 32.566 1.00 43.37 153 SER B N 1
ATOM 3951 C CA . SER B 2 153 ? -10.772 -25.224 31.246 1.00 49.42 153 SER B CA 1
ATOM 3952 C C . SER B 2 153 ? -9.300 -25.602 31.310 1.00 46.63 153 SER B C 1
ATOM 3953 O O . SER B 2 153 ? -8.587 -25.169 32.213 1.00 41.89 153 SER B O 1
ATOM 3956 N N . LEU B 2 154 ? -8.858 -26.329 30.286 1.00 43.26 154 LEU B N 1
ATOM 3957 C CA . LEU B 2 154 ? -7.491 -26.739 30.171 1.00 40.42 154 LEU B CA 1
ATOM 3958 C C . LEU B 2 154 ? -6.604 -25.501 30.074 1.00 40.43 154 LEU B C 1
ATOM 3959 O O . LEU B 2 154 ? -5.462 -25.524 30.578 1.00 39.53 154 LEU B O 1
ATOM 3964 N N . ASN B 2 155 ? -7.118 -24.410 29.469 1.00 38.86 155 ASN B N 1
ATOM 3965 C CA . ASN B 2 155 ? -6.296 -23.212 29.371 1.00 38.98 155 ASN B CA 1
ATOM 3966 C C . ASN B 2 155 ? -6.450 -22.231 30.572 1.00 42.43 155 ASN B C 1
ATOM 3967 O O . ASN B 2 155 ? -5.917 -21.138 30.497 1.00 44.41 155 ASN B O 1
ATOM 3972 N N . HIS B 2 156 ? -7.112 -22.601 31.671 1.00 39.06 156 HIS B N 1
ATOM 3973 C CA . HIS B 2 156 ? -7.388 -21.642 32.785 1.00 45.97 156 HIS B CA 1
ATOM 3974 C C . HIS B 2 156 ? -6.104 -21.104 33.441 1.00 43.97 156 HIS B C 1
ATOM 3975 O O . HIS B 2 156 ? -5.998 -19.913 33.701 1.00 43.02 156 HIS B O 1
ATOM 3982 N N . ALA B 2 157 ? -5.134 -21.983 33.699 1.00 42.14 157 ALA B N 1
ATOM 3983 C CA . ALA B 2 157 ? -3.911 -21.595 34.405 1.00 42.07 157 ALA B CA 1
ATOM 3984 C C . ALA B 2 157 ? -3.161 -20.506 33.647 1.00 45.28 157 ALA B C 1
ATOM 3985 O O . ALA B 2 157 ? -2.724 -19.485 34.225 1.00 43.69 157 ALA B O 1
ATOM 3987 N N . ALA B 2 158 ? -2.989 -20.727 32.349 1.00 38.38 158 ALA B N 1
ATOM 3988 C CA . ALA B 2 158 ? -2.241 -19.788 31.527 1.00 37.09 158 ALA B CA 1
ATOM 3989 C C . ALA B 2 158 ? -3.003 -18.457 31.421 1.00 41.40 158 ALA B C 1
ATOM 3990 O O . ALA B 2 158 ? -2.390 -17.416 31.441 1.00 45.40 158 ALA B O 1
ATOM 3992 N N . GLY B 2 159 ? -4.337 -18.511 31.336 1.00 41.44 159 GLY B N 1
ATOM 3993 C CA . GLY B 2 159 ? -5.163 -17.318 31.259 1.00 47.82 159 GLY B CA 1
ATOM 3994 C C . GLY B 2 159 ? -5.156 -16.547 32.566 1.00 47.56 159 GLY B C 1
ATOM 3995 O O . GLY B 2 159 ? -5.176 -15.305 32.542 1.00 39.36 159 GLY B O 1
ATOM 3996 N N . ALA B 2 160 ? -5.154 -17.293 33.681 1.00 47.64 160 ALA B N 1
ATOM 3997 C CA . ALA B 2 160 ? -5.115 -16.729 35.036 1.00 50.18 160 ALA B CA 1
ATOM 3998 C C . ALA B 2 160 ? -3.791 -15.984 35.254 1.00 48.21 160 ALA B C 1
ATOM 3999 O O . ALA B 2 160 ? -3.801 -14.918 35.868 1.00 51.29 160 ALA B O 1
ATOM 4001 N N . THR B 2 161 ? -2.689 -16.533 34.733 1.00 41.25 161 THR B N 1
ATOM 4002 C CA . THR B 2 161 ? -1.385 -15.928 34.769 1.00 43.72 161 THR B CA 1
ATOM 4003 C C . THR B 2 161 ? -1.417 -14.586 34.030 1.00 50.19 161 THR B C 1
ATOM 4004 O O . THR B 2 161 ? -0.873 -13.582 34.536 1.00 43.92 161 THR B O 1
ATOM 4008 N N . ALA B 2 162 ? -2.067 -14.552 32.860 1.00 43.17 162 ALA B N 1
ATOM 4009 C CA . ALA B 2 162 ? -2.166 -13.338 32.075 1.00 41.79 162 ALA B CA 1
ATOM 4010 C C . ALA B 2 162 ? -2.996 -12.274 32.823 1.00 43.74 162 ALA B C 1
ATOM 4011 O O . ALA B 2 162 ? -2.670 -11.085 32.762 1.00 44.27 162 ALA B O 1
ATOM 4013 N N . ILE B 2 163 ? -4.097 -12.687 33.455 1.00 41.17 163 ILE B N 1
ATOM 4014 C CA . ILE B 2 163 ? -4.944 -11.767 34.225 1.00 48.92 163 ILE B CA 1
ATOM 4015 C C . ILE B 2 163 ? -4.144 -11.229 35.431 1.00 57.30 163 ILE B C 1
ATOM 4016 O O . ILE B 2 163 ? -4.148 -10.020 35.677 1.00 52.10 163 ILE B O 1
ATOM 4021 N N . ARG B 2 164 ? -3.409 -12.110 36.120 1.00 52.37 164 ARG B N 1
ATOM 4022 C CA . ARG B 2 164 ? -2.665 -11.756 37.334 1.00 52.10 164 ARG B CA 1
ATOM 4023 C C . ARG B 2 164 ? -1.638 -10.667 37.042 1.00 53.51 164 ARG B C 1
ATOM 4024 O O . ARG B 2 164 ? -1.539 -9.734 37.811 1.00 51.79 164 ARG B O 1
ATOM 4032 N N . HIS B 2 165 ? -0.913 -10.790 35.926 1.00 47.87 165 HIS B N 1
ATOM 4033 C CA . HIS B 2 165 ? 0.265 -9.991 35.643 1.00 46.42 165 HIS B CA 1
ATOM 4034 C C . HIS B 2 165 ? 0.071 -9.086 34.425 1.00 44.91 165 HIS B C 1
ATOM 4035 O O . HIS B 2 165 ? 1.036 -8.520 33.904 1.00 46.57 165 HIS B O 1
ATOM 4042 N N . ASP B 2 166 ? -1.168 -8.955 33.951 1.00 48.00 166 ASP B N 1
ATOM 4043 C CA . ASP B 2 166 ? -1.506 -8.077 32.805 1.00 50.17 166 ASP B CA 1
ATOM 4044 C C . ASP B 2 166 ? -0.663 -8.406 31.559 1.00 46.49 166 ASP B C 1
ATOM 4045 O O . ASP B 2 166 ? 0.010 -7.552 30.961 1.00 47.17 166 ASP B O 1
ATOM 4050 N N . LEU B 2 167 ? -0.787 -9.646 31.089 1.00 47.16 167 LEU B N 1
ATOM 4051 C CA . LEU B 2 167 ? -0.025 -10.133 29.933 1.00 47.66 167 LEU B CA 1
ATOM 4052 C C . LEU B 2 167 ? -0.964 -10.303 28.730 1.00 47.07 167 LEU B C 1
ATOM 4053 O O . LEU B 2 167 ? -1.656 -11.306 28.624 1.00 42.37 167 LEU B O 1
ATOM 4058 N N . LYS B 2 168 ? -0.929 -9.359 27.794 1.00 46.16 168 LYS B N 1
ATOM 4059 C CA . LYS B 2 168 ? -1.910 -9.320 26.722 1.00 50.17 168 LYS B CA 1
ATOM 4060 C C . LYS B 2 168 ? -1.362 -9.979 25.447 1.00 43.05 168 LYS B C 1
ATOM 4061 O O . LYS B 2 168 ? -2.000 -9.924 24.386 1.00 42.70 168 LYS B O 1
ATOM 4067 N N . GLY B 2 169 ? -0.128 -10.495 25.522 1.00 38.11 169 GLY B N 1
ATOM 4068 C CA . GLY B 2 169 ? 0.508 -11.120 24.410 1.00 38.62 169 GLY B CA 1
ATOM 4069 C C . GLY B 2 169 ? -0.035 -12.537 24.198 1.00 36.92 169 GLY B C 1
ATOM 4070 O O . GLY B 2 169 ? -0.981 -12.968 24.867 1.00 36.82 169 GLY B O 1
ATOM 4071 N N . PRO B 2 170 ? 0.570 -13.283 23.262 1.00 39.44 170 PRO B N 1
ATOM 4072 C CA . PRO B 2 170 ? 0.228 -14.684 22.994 1.00 39.10 170 PRO B CA 1
ATOM 4073 C C . PRO B 2 170 ? 0.100 -15.496 24.283 1.00 40.38 170 PRO B C 1
ATOM 4074 O O . PRO B 2 170 ? 0.988 -15.478 25.118 1.00 39.89 170 PRO B O 1
ATOM 4078 N N . ASN B 2 171 ? -1.014 -16.217 24.404 1.00 39.57 171 ASN B N 1
ATOM 4079 C CA . ASN B 2 171 ? -1.341 -17.002 25.529 1.00 37.58 171 ASN B CA 1
ATOM 4080 C C . ASN B 2 171 ? -1.787 -18.388 25.053 1.00 40.62 171 ASN B C 1
ATOM 4081 O O . ASN B 2 171 ? -2.807 -18.486 24.418 1.00 35.22 171 ASN B O 1
ATOM 4086 N N . THR B 2 172 ? -1.008 -19.429 25.381 1.00 37.19 172 THR B N 1
ATOM 4087 C CA . THR B 2 172 ? -1.168 -20.768 24.804 1.00 37.84 172 THR B CA 1
ATOM 4088 C C . THR B 2 172 ? -0.990 -21.823 25.908 1.00 38.26 172 THR B C 1
ATOM 4089 O O . THR B 2 172 ? -0.124 -21.696 26.748 1.00 39.74 172 THR B O 1
ATOM 4093 N N . THR B 2 173 ? -1.824 -22.865 25.881 1.00 35.70 173 THR B N 1
ATOM 4094 C CA . THR B 2 173 ? -1.618 -24.070 26.633 1.00 38.08 173 THR B CA 1
ATOM 4095 C C . THR B 2 173 ? -1.409 -25.228 25.641 1.00 41.45 173 THR B C 1
ATOM 4096 O O . THR B 2 173 ? -2.125 -25.330 24.588 1.00 38.61 173 THR B O 1
ATOM 4100 N N . VAL B 2 174 ? -0.428 -26.084 25.949 1.00 36.72 174 VAL B N 1
ATOM 4101 C CA . VAL B 2 174 ? -0.181 -27.321 25.175 1.00 37.21 174 VAL B CA 1
ATOM 4102 C C . VAL B 2 174 ? -0.218 -28.548 26.105 1.00 38.73 174 VAL B C 1
ATOM 4103 O O . VAL B 2 174 ? 0.205 -28.472 27.245 1.00 38.39 174 VAL B O 1
ATOM 4107 N N . ALA B 2 175 ? -0.690 -29.693 25.586 1.00 35.70 175 ALA B N 1
ATOM 4108 C CA . ALA B 2 175 ? -0.662 -30.966 26.349 1.00 36.11 175 ALA B CA 1
ATOM 4109 C C . ALA B 2 175 ? 0.672 -31.691 26.109 1.00 38.70 175 ALA B C 1
ATOM 4110 O O . ALA B 2 175 ? 1.628 -31.083 25.639 1.00 39.38 175 ALA B O 1
ATOM 4112 N N . GLY B 2 176 ? 0.707 -33.004 26.371 1.00 39.14 176 GLY B N 1
ATOM 4113 C CA . GLY B 2 176 ? 1.869 -33.826 26.089 1.00 40.10 176 GLY B CA 1
ATOM 4114 C C . GLY B 2 176 ? 2.476 -34.501 27.318 1.00 41.93 176 GLY B C 1
ATOM 4115 O O . GLY B 2 176 ? 3.454 -35.238 27.185 1.00 42.80 176 GLY B O 1
ATOM 4116 N N . GLY B 2 177 ? 1.922 -34.232 28.499 1.00 42.31 177 GLY B N 1
ATOM 4117 C CA . GLY B 2 177 ? 2.382 -34.837 29.747 1.00 45.42 177 GLY B CA 1
ATOM 4118 C C . GLY B 2 177 ? 3.855 -34.537 29.979 1.00 45.44 177 GLY B C 1
ATOM 4119 O O . GLY B 2 177 ? 4.278 -33.387 30.018 1.00 41.96 177 GLY B O 1
ATOM 4120 N N . ARG B 2 178 ? 4.676 -35.586 29.993 1.00 48.13 178 ARG B N 1
ATOM 4121 C CA . ARG B 2 178 ? 6.036 -35.462 30.457 1.00 45.54 178 ARG B CA 1
ATOM 4122 C C . ARG B 2 178 ? 6.882 -34.691 29.446 1.00 42.96 178 ARG B C 1
ATOM 4123 O O . ARG B 2 178 ? 7.876 -34.113 29.836 1.00 42.88 178 ARG B O 1
ATOM 4131 N N . VAL B 2 179 ? 6.516 -34.706 28.150 1.00 37.76 179 VAL B N 1
ATOM 4132 C CA . VAL B 2 179 ? 7.281 -33.920 27.178 1.00 40.81 179 VAL B CA 1
ATOM 4133 C C . VAL B 2 179 ? 6.741 -32.479 27.071 1.00 35.97 179 VAL B C 1
ATOM 4134 O O . VAL B 2 179 ? 7.317 -31.701 26.323 1.00 41.24 179 VAL B O 1
ATOM 4138 N N . SER B 2 180 ? 5.662 -32.143 27.773 1.00 37.86 180 SER B N 1
ATOM 4139 C CA . SER B 2 180 ? 4.945 -30.867 27.499 1.00 41.23 180 SER B CA 1
ATOM 4140 C C . SER B 2 180 ? 5.831 -29.627 27.765 1.00 46.62 180 SER B C 1
ATOM 4141 O O . SER B 2 180 ? 5.719 -28.580 27.065 1.00 40.02 180 SER B O 1
ATOM 4144 N N . GLY B 2 181 ? 6.721 -29.692 28.777 1.00 44.41 181 GLY B N 1
ATOM 4145 C CA . GLY B 2 181 ? 7.608 -28.539 29.030 1.00 37.29 181 GLY B CA 1
ATOM 4146 C C . GLY B 2 181 ? 8.468 -28.259 27.830 1.00 37.82 181 GLY B C 1
ATOM 4147 O O . GLY B 2 181 ? 8.810 -27.123 27.560 1.00 42.41 181 GLY B O 1
ATOM 4148 N N . LEU B 2 182 ? 8.828 -29.316 27.079 1.00 39.18 182 LEU B N 1
ATOM 4149 C CA . LEU B 2 182 ? 9.743 -29.135 25.951 1.00 37.23 182 LEU B CA 1
ATOM 4150 C C . LEU B 2 182 ? 8.953 -28.753 24.688 1.00 36.22 182 LEU B C 1
ATOM 4151 O O . LEU B 2 182 ? 9.451 -28.008 23.793 1.00 37.19 182 LEU B O 1
ATOM 4156 N N . LEU B 2 183 ? 7.728 -29.264 24.591 1.00 35.76 183 LEU B N 1
ATOM 4157 C CA . LEU B 2 183 ? 6.788 -28.808 23.520 1.00 37.64 183 LEU B CA 1
ATOM 4158 C C . LEU B 2 183 ? 6.533 -27.307 23.674 1.00 37.29 183 LEU B C 1
ATOM 4159 O O . LEU B 2 183 ? 6.590 -26.561 22.686 1.00 42.50 183 LEU B O 1
ATOM 4164 N N . ALA B 2 184 ? 6.325 -26.889 24.927 1.00 37.14 184 ALA B N 1
ATOM 4165 C CA . ALA B 2 184 ? 6.124 -25.479 25.296 1.00 40.95 184 ALA B CA 1
ATOM 4166 C C . ALA B 2 184 ? 7.357 -24.634 24.943 1.00 41.35 184 ALA B C 1
ATOM 4167 O O . ALA B 2 184 ? 7.236 -23.573 24.323 1.00 39.33 184 ALA B O 1
ATOM 4169 N N . LEU B 2 185 ? 8.554 -25.135 25.264 1.00 40.69 185 LEU B N 1
ATOM 4170 C CA . LEU B 2 185 ? 9.803 -24.441 24.957 1.00 39.36 185 LEU B CA 1
ATOM 4171 C C . LEU B 2 185 ? 9.980 -24.285 23.456 1.00 41.26 185 LEU B C 1
ATOM 4172 O O . LEU B 2 185 ? 10.418 -23.222 23.006 1.00 39.17 185 LEU B O 1
ATOM 4177 N N . ASN B 2 186 ? 9.703 -25.357 22.697 1.00 41.85 186 ASN B N 1
ATOM 4178 C CA . ASN B 2 186 ? 9.853 -25.318 21.254 1.00 39.44 186 ASN B CA 1
ATOM 4179 C C . ASN B 2 186 ? 8.843 -24.323 20.643 1.00 37.21 186 ASN B C 1
ATOM 4180 O O . ASN B 2 186 ? 9.180 -23.590 19.714 1.00 36.49 186 ASN B O 1
ATOM 4185 N N . TYR B 2 187 ? 7.613 -24.337 21.149 1.00 37.03 187 TYR B N 1
ATOM 4186 C CA . TYR B 2 187 ? 6.566 -23.408 20.673 1.00 41.41 187 TYR B CA 1
ATOM 4187 C C . TYR B 2 187 ? 7.038 -21.938 20.834 1.00 37.42 187 TYR B C 1
ATOM 4188 O O . TYR B 2 187 ? 6.944 -21.142 19.915 1.00 41.61 187 TYR B O 1
ATOM 4197 N N . ALA B 2 188 ? 7.516 -21.603 22.031 1.00 40.57 188 ALA B N 1
ATOM 4198 C CA . ALA B 2 188 ? 8.018 -20.288 22.383 1.00 42.84 188 ALA B CA 1
ATOM 4199 C C . ALA B 2 188 ? 9.147 -19.874 21.447 1.00 43.27 188 ALA B C 1
ATOM 4200 O O . ALA B 2 188 ? 9.108 -18.782 20.888 1.00 40.85 188 ALA B O 1
ATOM 4202 N N . ARG B 2 189 ? 10.108 -20.786 21.247 1.00 45.10 189 ARG B N 1
ATOM 4203 C CA . ARG B 2 189 ? 11.243 -20.564 20.374 1.00 42.20 189 ARG B CA 1
ATOM 4204 C C . ARG B 2 189 ? 10.752 -20.191 18.971 1.00 45.03 189 ARG B C 1
ATOM 4205 O O . ARG B 2 189 ? 11.273 -19.257 18.324 1.00 40.22 189 ARG B O 1
ATOM 4213 N N . ARG B 2 190 ? 9.791 -20.957 18.448 1.00 44.65 190 ARG B N 1
ATOM 4214 C CA . ARG B 2 190 ? 9.328 -20.741 17.087 1.00 41.59 190 ARG B CA 1
ATOM 4215 C C . ARG B 2 190 ? 8.585 -19.402 16.968 1.00 35.82 190 ARG B C 1
ATOM 4216 O O . ARG B 2 190 ? 8.782 -18.683 15.991 1.00 36.21 190 ARG B O 1
ATOM 4224 N N . LEU B 2 191 ? 7.702 -19.103 17.918 1.00 39.06 191 LEU B N 1
ATOM 4225 C CA . LEU B 2 191 ? 6.917 -17.829 17.851 1.00 40.01 191 LEU B CA 1
ATOM 4226 C C . LEU B 2 191 ? 7.848 -16.600 18.016 1.00 44.72 191 LEU B C 1
ATOM 4227 O O . LEU B 2 191 ? 7.714 -15.617 17.267 1.00 44.23 191 LEU B O 1
ATOM 4232 N N . MET B 2 192 ? 8.843 -16.696 18.908 1.00 41.93 192 MET B N 1
ATOM 4233 C CA . MET B 2 192 ? 9.901 -15.664 19.056 1.00 45.55 192 MET B CA 1
ATOM 4234 C C . MET B 2 192 ? 10.651 -15.472 17.745 1.00 44.15 192 MET B C 1
ATOM 4235 O O . MET B 2 192 ? 10.784 -14.372 17.293 1.00 44.13 192 MET B O 1
ATOM 4240 N N . GLY B 2 193 ? 11.073 -16.568 17.113 1.00 45.74 193 GLY B N 1
ATOM 4241 C CA . GLY B 2 193 ? 11.775 -16.490 15.831 1.00 44.06 193 GLY B CA 1
ATOM 4242 C C . GLY B 2 193 ? 10.936 -15.861 14.725 1.00 42.92 193 GLY B C 1
ATOM 4243 O O . GLY B 2 193 ? 11.466 -15.336 13.762 1.00 47.12 193 GLY B O 1
ATOM 4244 N N . GLN B 2 194 ? 9.611 -15.917 14.832 1.00 44.79 194 GLN B N 1
ATOM 4245 C CA . GLN B 2 194 ? 8.737 -15.353 13.773 1.00 48.08 194 GLN B CA 1
ATOM 4246 C C . GLN B 2 194 ? 8.245 -13.946 14.131 1.00 54.27 194 GLN B C 1
ATOM 4247 O O . GLN B 2 194 ? 7.354 -13.440 13.434 1.00 48.72 194 GLN B O 1
ATOM 4253 N N . GLY B 2 195 ? 8.739 -13.374 15.244 1.00 52.75 195 GLY B N 1
ATOM 4254 C CA . GLY B 2 195 ? 8.444 -11.993 15.632 1.00 46.78 195 GLY B CA 1
ATOM 4255 C C . GLY B 2 195 ? 7.132 -11.806 16.374 1.00 48.36 195 GLY B C 1
ATOM 4256 O O . GLY B 2 195 ? 6.669 -10.698 16.405 1.00 49.40 195 GLY B O 1
ATOM 4257 N N . ARG B 2 196 ? 6.550 -12.862 16.986 1.00 45.47 196 ARG B N 1
ATOM 4258 C CA . ARG B 2 196 ? 5.250 -12.792 17.653 1.00 41.56 196 ARG B CA 1
ATOM 4259 C C . ARG B 2 196 ? 5.374 -12.425 19.131 1.00 43.44 196 ARG B C 1
ATOM 4260 O O . ARG B 2 196 ? 4.383 -12.125 19.764 1.00 43.50 196 ARG B O 1
ATOM 4268 N N . ALA B 2 197 ? 6.582 -12.547 19.677 1.00 42.81 197 ALA B N 1
ATOM 4269 C CA . ALA B 2 197 ? 6.876 -12.210 21.040 1.00 43.18 197 ALA B CA 1
ATOM 4270 C C . ALA B 2 197 ? 8.366 -11.887 21.149 1.00 42.38 197 ALA B C 1
ATOM 4271 O O . ALA B 2 197 ? 9.191 -12.422 20.389 1.00 42.38 197 ALA B O 1
ATOM 4273 N N . THR B 2 198 ? 8.694 -11.020 22.106 1.00 44.55 198 THR B N 1
ATOM 4274 C CA . THR B 2 198 ? 10.126 -10.636 22.380 1.00 43.03 198 THR B CA 1
ATOM 4275 C C . THR B 2 198 ? 10.679 -11.377 23.600 1.00 43.83 198 THR B C 1
ATOM 4276 O O . THR B 2 198 ? 11.876 -11.631 23.671 1.00 51.58 198 THR B O 1
ATOM 4280 N N . LYS B 2 199 ? 9.794 -11.680 24.552 1.00 44.35 199 LYS B N 1
ATOM 4281 C CA . LYS B 2 199 ? 10.067 -12.475 25.746 1.00 50.03 199 LYS B CA 1
ATOM 4282 C C . LYS B 2 199 ? 8.966 -13.538 25.837 1.00 50.80 199 LYS B C 1
ATOM 4283 O O . LYS B 2 199 ? 7.929 -13.417 25.158 1.00 43.75 199 LYS B O 1
ATOM 4289 N N . TYR B 2 200 ? 9.156 -14.510 26.730 1.00 42.96 200 TYR B N 1
ATOM 4290 C CA . TYR B 2 200 ? 8.172 -15.571 27.007 1.00 44.36 200 TYR B CA 1
ATOM 4291 C C . TYR B 2 200 ? 8.296 -16.043 28.455 1.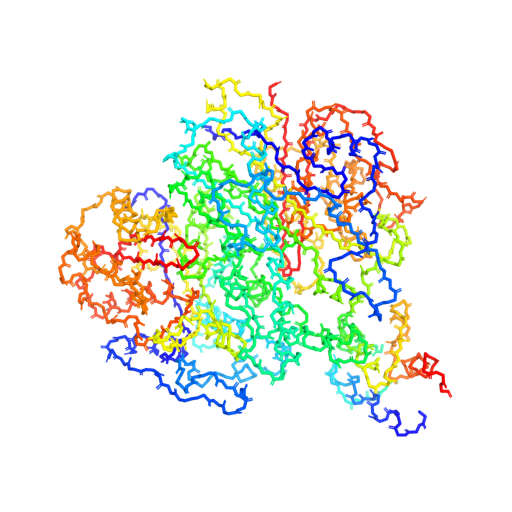00 40.88 200 TYR B C 1
ATOM 4292 O O . TYR B 2 200 ? 9.394 -16.146 28.981 1.00 46.27 200 TYR B O 1
ATOM 4301 N N . LEU B 2 201 ? 7.152 -16.283 29.083 1.00 41.62 201 LEU B N 1
ATOM 4302 C CA . LEU B 2 201 ? 7.039 -17.179 30.222 1.00 45.61 201 LEU B CA 1
ATOM 4303 C C . LEU B 2 201 ? 6.763 -18.570 29.644 1.00 50.36 201 LEU B C 1
ATOM 4304 O O . LEU B 2 201 ? 5.753 -18.750 28.967 1.00 43.13 201 LEU B O 1
ATOM 4309 N N . VAL B 2 202 ? 7.650 -19.523 29.925 1.00 44.89 202 VAL B N 1
ATOM 4310 C CA . VAL B 2 202 ? 7.525 -20.902 29.464 1.00 43.36 202 VAL B CA 1
ATOM 4311 C C . VAL B 2 202 ? 7.579 -21.826 30.669 1.00 45.90 202 VAL B C 1
ATOM 4312 O O . VAL B 2 202 ? 8.531 -21.735 31.480 1.00 44.67 202 VAL B O 1
ATOM 4316 N N . GLY B 2 203 ? 6.632 -22.759 30.760 1.00 42.63 203 GLY B N 1
ATOM 4317 C CA . GLY B 2 203 ? 6.781 -23.832 31.739 1.00 45.14 203 GLY B CA 1
ATOM 4318 C C . GLY B 2 203 ? 5.731 -24.911 31.615 1.00 48.54 203 GLY B C 1
ATOM 4319 O O . GLY B 2 203 ? 5.031 -25.014 30.582 1.00 41.84 203 GLY B O 1
ATOM 4320 N N . SER B 2 204 ? 5.568 -25.661 32.706 1.00 41.56 204 SER B N 1
ATOM 4321 C CA . SER B 2 204 ? 4.601 -26.747 32.748 1.00 43.90 204 SER B CA 1
ATOM 4322 C C . SER B 2 204 ? 4.234 -27.058 34.187 1.00 41.90 204 SER B C 1
ATOM 4323 O O . SER B 2 204 ? 4.942 -26.678 35.136 1.00 49.15 204 SER B O 1
ATOM 4326 N N . ALA B 2 205 ? 3.103 -27.741 34.362 1.00 44.65 205 ALA B N 1
ATOM 4327 C CA . ALA B 2 205 ? 2.558 -27.880 35.659 1.00 40.58 205 ALA B CA 1
ATOM 4328 C C . ALA B 2 205 ? 1.607 -29.069 35.742 1.00 44.44 205 ALA B C 1
ATOM 4329 O O . ALA B 2 205 ? 0.911 -29.384 34.758 1.00 46.62 205 ALA B O 1
ATOM 4331 N N . GLU B 2 206 ? 1.533 -29.648 36.952 1.00 42.79 206 GLU B N 1
ATOM 4332 C CA . GLU B 2 206 ? 0.733 -30.840 37.282 1.00 45.37 206 GLU B CA 1
ATOM 4333 C C . GLU B 2 206 ? 0.268 -30.753 38.742 1.00 44.31 206 GLU B C 1
ATOM 4334 O O . GLU B 2 206 ? 1.076 -30.524 39.637 1.00 44.36 206 GLU B O 1
ATOM 4340 N N . GLU B 2 207 ? -1.022 -30.976 38.991 1.00 42.14 207 GLU B N 1
ATOM 4341 C CA . GLU B 2 207 ? -1.542 -31.085 40.317 1.00 45.25 207 GLU B CA 1
ATOM 4342 C C . GLU B 2 207 ? -1.679 -32.560 40.713 1.00 51.34 207 GLU B C 1
ATOM 4343 O O . GLU B 2 207 ? -2.050 -33.432 39.905 1.00 47.89 207 GLU B O 1
ATOM 4349 N N . PHE B 2 208 ? -1.417 -32.822 41.995 1.00 52.91 208 PHE B N 1
ATOM 4350 C CA . PHE B 2 208 ? -1.792 -34.068 42.589 1.00 50.89 208 PHE B CA 1
ATOM 4351 C C . PHE B 2 208 ? -3.252 -33.962 42.988 1.00 46.09 208 PHE B C 1
ATOM 4352 O O . PHE B 2 208 ? -3.682 -32.915 43.458 1.00 51.47 208 PHE B O 1
ATOM 4360 N N . SER B 2 209 ? -4.015 -35.027 42.735 1.00 49.18 209 SER B N 1
ATOM 4361 C CA . SER B 2 209 ? -5.406 -35.146 43.191 1.00 45.24 209 SER B CA 1
ATOM 4362 C C . SER B 2 209 ? -5.773 -36.631 43.325 1.00 46.71 209 SER B C 1
ATOM 4363 O O . SER B 2 209 ? -5.108 -37.477 42.750 1.00 48.93 209 SER B O 1
ATOM 4366 N N . ALA B 2 210 ? -6.880 -36.916 44.021 1.00 46.69 210 ALA B N 1
ATOM 4367 C CA . ALA B 2 210 ? -7.414 -38.265 44.187 1.00 50.74 210 ALA B CA 1
ATOM 4368 C C . ALA B 2 210 ? -7.814 -38.872 42.823 1.00 54.46 210 ALA B C 1
ATOM 4369 O O . ALA B 2 210 ? -7.474 -40.022 42.531 1.00 49.50 210 ALA B O 1
ATOM 4371 N N . ALA B 2 211 ? -8.469 -38.084 41.962 1.00 49.43 211 ALA B N 1
ATOM 4372 C CA . ALA B 2 211 ? -8.872 -38.568 40.639 1.00 46.44 211 ALA B CA 1
ATOM 4373 C C . ALA B 2 211 ? -7.654 -38.985 39.807 1.00 42.17 211 ALA B C 1
ATOM 4374 O O . ALA B 2 211 ? -7.649 -40.068 39.173 1.00 46.83 211 ALA B O 1
ATOM 4376 N N . HIS B 2 212 ? -6.615 -38.155 39.806 1.00 43.89 212 HIS B N 1
ATOM 4377 C CA . HIS B 2 212 ? -5.384 -38.462 39.116 1.00 47.34 212 HIS B CA 1
ATOM 4378 C C . HIS B 2 212 ? -4.768 -39.757 39.677 1.00 51.00 212 HIS B C 1
ATOM 4379 O O . HIS B 2 212 ? -4.304 -40.597 38.901 1.00 49.58 212 HIS B O 1
ATOM 4386 N N . ALA B 2 213 ? -4.773 -39.915 41.006 1.00 48.71 213 ALA B N 1
ATOM 4387 C CA . ALA B 2 213 ? -4.142 -41.088 41.639 1.00 53.42 213 ALA B CA 1
ATOM 4388 C C . ALA B 2 213 ? -4.879 -42.349 41.177 1.00 46.16 213 ALA B C 1
ATOM 4389 O O . ALA B 2 213 ? -4.282 -43.274 40.655 1.00 47.81 213 ALA B O 1
ATOM 4391 N N . TRP B 2 214 ? -6.197 -42.325 41.296 1.00 45.49 214 TRP B N 1
ATOM 4392 C CA . TRP B 2 214 ? -7.046 -43.448 40.917 1.00 48.36 214 TRP B CA 1
ATOM 4393 C C . TRP B 2 214 ? -7.002 -43.770 39.416 1.00 49.96 214 TRP B C 1
ATOM 4394 O O . TRP B 2 214 ? -7.083 -44.964 39.033 1.00 54.86 214 TRP B O 1
ATOM 4405 N N . PHE B 2 215 ? -6.860 -42.758 38.551 1.00 50.91 215 PHE B N 1
ATOM 4406 C CA . PHE B 2 215 ? -6.738 -43.044 37.080 1.00 49.21 215 PHE B CA 1
ATOM 4407 C C . PHE B 2 215 ? -5.386 -43.706 36.801 1.00 46.03 215 PHE B C 1
ATOM 4408 O O . PHE B 2 215 ? -5.330 -44.627 35.949 1.00 44.79 215 PHE B O 1
ATOM 4416 N N . GLU B 2 216 ? -4.317 -43.229 37.464 1.00 48.28 216 GLU B N 1
ATOM 4417 C CA . GLU B 2 216 ? -2.955 -43.784 37.256 1.00 52.89 216 GLU B CA 1
ATOM 4418 C C . GLU B 2 216 ? -2.910 -45.256 37.722 1.00 52.55 216 GLU B C 1
ATOM 4419 O O . GLU B 2 216 ? -2.268 -46.108 37.069 1.00 45.33 216 GLU B O 1
ATOM 4425 N N . HIS B 2 217 ? -3.616 -45.531 38.821 1.00 49.48 217 HIS B N 1
ATOM 4426 C CA . HIS B 2 217 ? -3.759 -46.871 39.421 1.00 55.41 217 HIS B CA 1
ATOM 4427 C C . HIS B 2 217 ? -4.487 -47.801 38.444 1.00 54.69 217 HIS B C 1
ATOM 4428 O O . HIS B 2 217 ? -3.978 -48.889 38.137 1.00 50.00 217 HIS B O 1
ATOM 4435 N N . THR B 2 218 ? -5.639 -47.331 37.926 1.00 50.35 218 THR B N 1
ATOM 4436 C CA . THR B 2 218 ? -6.454 -48.032 36.937 1.00 46.59 218 THR B CA 1
ATOM 4437 C C . THR B 2 218 ? -5.624 -48.410 35.705 1.00 48.08 218 THR B C 1
ATOM 4438 O O . THR B 2 218 ? -5.826 -49.474 35.137 1.00 47.76 218 THR B O 1
ATOM 4442 N N . ALA B 2 219 ? -4.692 -47.537 35.315 1.00 42.85 219 ALA B N 1
ATOM 4443 C CA . ALA B 2 219 ? -3.849 -47.700 34.113 1.00 49.24 219 ALA B CA 1
ATOM 4444 C C . ALA B 2 219 ? -2.669 -48.667 34.337 1.00 48.06 219 ALA B C 1
ATOM 4445 O O . ALA B 2 219 ? -2.022 -49.058 33.387 1.00 46.54 219 ALA B O 1
ATOM 4447 N N . THR B 2 220 ? -2.336 -48.963 35.596 1.00 45.77 220 THR B N 1
ATOM 4448 C CA . THR B 2 220 ? -1.112 -49.695 35.919 1.00 47.23 220 THR B CA 1
ATOM 4449 C C . THR B 2 220 ? -1.411 -51.202 35.857 1.00 43.35 220 THR B C 1
ATOM 4450 O O . THR B 2 220 ? -2.350 -51.663 36.466 1.00 44.19 220 THR B O 1
ATOM 4454 N N . ALA B 2 221 ? -0.580 -51.970 35.151 1.00 49.26 221 ALA B N 1
ATOM 4455 C CA . ALA B 2 221 ? -0.773 -53.443 35.100 1.00 47.44 221 ALA B CA 1
ATOM 4456 C C . ALA B 2 221 ? -0.633 -54.073 36.490 1.00 46.76 221 ALA B C 1
ATOM 4457 O O . ALA B 2 221 ? 0.249 -53.690 37.251 1.00 47.72 221 ALA B O 1
ATOM 4459 N N . SER B 2 222 ? -1.484 -55.070 36.787 1.00 49.42 222 SER B N 1
ATOM 4460 C CA . SER B 2 222 ? -1.290 -56.011 37.910 1.00 55.44 222 SER B CA 1
ATOM 4461 C C . SER B 2 222 ? 0.199 -56.400 37.984 1.00 49.03 222 SER B C 1
ATOM 4462 O O . SER B 2 222 ? 0.791 -56.824 36.957 1.00 43.45 222 SER B O 1
ATOM 4465 N N . GLY B 2 223 ? 0.797 -56.212 39.168 1.00 51.99 223 GLY B N 1
ATOM 4466 C CA . GLY B 2 223 ? 2.165 -56.651 39.448 1.00 51.58 223 GLY B CA 1
ATOM 4467 C C . GLY B 2 223 ? 3.224 -55.604 39.132 1.00 52.99 223 GLY B C 1
ATOM 4468 O O . GLY B 2 223 ? 4.391 -55.765 39.497 1.00 44.84 223 GLY B O 1
ATOM 4469 N N . ASP B 2 224 ? 2.839 -54.514 38.464 1.00 50.22 224 ASP B N 1
ATOM 4470 C CA . ASP B 2 224 ? 3.780 -53.423 38.226 1.00 49.62 224 ASP B CA 1
ATOM 4471 C C . ASP B 2 224 ? 3.861 -52.553 39.478 1.00 41.60 224 ASP B C 1
ATOM 4472 O O . ASP B 2 224 ? 2.971 -52.587 40.317 1.00 43.16 224 ASP B O 1
ATOM 4477 N N . PRO B 2 225 ? 4.917 -51.732 39.665 1.00 42.87 225 PRO B N 1
ATOM 4478 C CA . PRO B 2 225 ? 5.007 -50.892 40.862 1.00 46.25 225 PRO B CA 1
ATOM 4479 C C . PRO B 2 225 ? 3.841 -49.888 40.906 1.00 51.31 225 PRO B C 1
ATOM 4480 O O . PRO B 2 225 ? 3.325 -49.471 39.862 1.00 52.96 225 PRO B O 1
ATOM 4484 N N . ALA B 2 226 ? 3.346 -49.634 42.124 1.00 48.55 226 ALA B N 1
ATOM 4485 C CA . ALA B 2 226 ? 2.374 -48.624 42.418 1.00 55.12 226 ALA B CA 1
ATOM 4486 C C . ALA B 2 226 ? 2.942 -47.267 41.992 1.00 55.89 226 ALA B C 1
ATOM 4487 O O . ALA B 2 226 ? 4.128 -46.958 42.166 1.00 54.70 226 ALA B O 1
ATOM 4489 N N . PRO B 2 227 ? 2.160 -46.419 41.318 1.00 54.36 227 PRO B N 1
ATOM 4490 C CA . PRO B 2 227 ? 2.696 -45.107 40.942 1.00 55.67 227 PRO B CA 1
ATOM 4491 C C . PRO B 2 227 ? 3.067 -44.310 42.202 1.00 48.60 227 PRO B C 1
ATOM 4492 O O . PRO B 2 227 ? 2.298 -44.288 43.151 1.00 48.66 227 PRO B O 1
ATOM 4496 N N . LEU B 2 228 ? 4.232 -43.657 42.184 1.00 53.54 228 LEU B N 1
ATOM 4497 C CA . LEU B 2 228 ? 4.530 -42.591 43.159 1.00 57.06 228 LEU B CA 1
ATOM 4498 C C . LEU B 2 228 ? 4.431 -41.240 42.436 1.00 44.77 228 LEU B C 1
ATOM 4499 O O . LEU B 2 228 ? 5.270 -40.918 41.567 1.00 47.06 228 LEU B O 1
ATOM 4504 N N . LEU B 2 229 ? 3.392 -40.472 42.787 1.00 49.29 229 LEU B N 1
ATOM 4505 C CA . LEU B 2 229 ? 3.036 -39.266 42.025 1.00 51.75 229 LEU B CA 1
ATOM 4506 C C . LEU B 2 229 ? 3.513 -38.001 42.737 1.00 49.70 229 LEU B C 1
ATOM 4507 O O . LEU B 2 229 ? 3.180 -37.778 43.894 1.00 54.15 229 LEU B O 1
ATOM 4512 N N . GLY B 2 230 ? 4.242 -37.165 41.992 1.00 52.15 230 GLY B N 1
ATOM 4513 C CA . GLY B 2 230 ? 4.590 -35.790 42.371 1.00 52.32 230 GLY B CA 1
ATOM 4514 C C . GLY B 2 230 ? 3.658 -34.738 41.772 1.00 53.09 230 GLY B C 1
ATOM 4515 O O . GLY B 2 230 ? 2.672 -35.047 41.101 1.00 56.61 230 GLY B O 1
ATOM 4516 N N . GLU B 2 231 ? 3.965 -33.473 42.058 1.00 50.51 231 GLU B N 1
ATOM 4517 C CA . GLU B 2 231 ? 3.214 -32.319 41.519 1.00 51.84 231 GLU B CA 1
ATOM 4518 C C . GLU B 2 231 ? 4.096 -31.061 41.547 1.00 54.02 231 GLU B C 1
ATOM 4519 O O . GLU B 2 231 ? 5.211 -31.073 42.091 1.00 50.56 231 GLU B O 1
ATOM 4525 N N . GLY B 2 232 ? 3.590 -29.982 40.938 1.00 48.98 232 GLY B N 1
ATOM 4526 C CA . GLY B 2 232 ? 4.196 -28.665 40.999 1.00 46.04 232 GLY B CA 1
ATOM 4527 C C . GLY B 2 232 ? 4.175 -27.956 39.663 1.00 49.41 232 GLY B C 1
ATOM 4528 O O . GLY B 2 232 ? 3.560 -28.416 38.686 1.00 47.96 232 GLY B O 1
ATOM 4529 N N . CYS B 2 233 ? 4.871 -26.823 39.615 1.00 48.80 233 CYS B N 1
ATOM 4530 C CA . CYS B 2 233 ? 5.061 -26.051 38.394 1.00 46.30 233 CYS B CA 1
ATOM 4531 C C . CYS B 2 233 ? 6.509 -25.574 38.377 1.00 50.08 233 CYS B C 1
ATOM 4532 O O . CYS B 2 233 ? 7.025 -25.212 39.453 1.00 54.66 233 CYS B O 1
ATOM 4535 N N . GLY B 2 234 ? 7.163 -25.614 37.205 1.00 43.05 234 GLY B N 1
ATOM 4536 C CA . GLY B 2 234 ? 8.365 -24.803 36.948 1.00 46.15 234 GLY B CA 1
ATOM 4537 C C . GLY B 2 234 ? 8.146 -23.844 35.781 1.00 51.58 234 GLY B C 1
ATOM 4538 O O . GLY B 2 234 ? 7.467 -24.225 34.833 1.00 47.12 234 GLY B O 1
ATOM 4539 N N . LEU B 2 235 ? 8.674 -22.611 35.874 1.00 48.97 235 LEU B N 1
ATOM 4540 C CA . LEU B 2 235 ? 8.562 -21.526 34.854 1.00 46.08 235 LEU B CA 1
ATOM 4541 C C . LEU B 2 235 ? 9.942 -20.939 34.587 1.00 49.51 235 LEU B C 1
ATOM 4542 O O . LEU B 2 235 ? 10.777 -20.820 35.507 1.00 51.18 235 LEU B O 1
ATOM 4547 N N . PHE B 2 236 ? 10.147 -20.523 33.336 1.00 42.10 236 PHE B N 1
ATOM 4548 C CA . PHE B 2 236 ? 11.323 -19.876 32.846 1.00 41.90 236 PHE B CA 1
ATOM 4549 C C . PHE B 2 236 ? 10.911 -18.555 32.200 1.00 50.66 236 PHE B C 1
ATOM 4550 O O . PHE B 2 236 ? 9.802 -18.451 31.625 1.00 46.59 236 PHE B O 1
ATOM 4558 N N . LEU B 2 237 ? 11.775 -17.549 32.342 1.00 51.31 237 LEU B N 1
ATOM 4559 C CA . LEU B 2 237 ? 11.704 -16.335 31.568 1.00 48.42 237 LEU B CA 1
ATOM 4560 C C . LEU B 2 237 ? 12.706 -16.498 30.447 1.00 51.21 237 LEU B C 1
ATOM 4561 O O . LEU B 2 237 ? 13.895 -16.811 30.716 1.00 51.55 237 LEU B O 1
ATOM 4566 N N . VAL B 2 238 ? 12.213 -16.334 29.213 1.00 40.69 238 VAL B N 1
ATOM 4567 C CA . VAL B 2 238 ? 13.007 -16.504 28.012 1.00 43.44 238 VAL B CA 1
ATOM 4568 C C . VAL B 2 238 ? 13.058 -15.179 27.242 1.00 46.15 238 VAL B C 1
ATOM 4569 O O . VAL B 2 238 ? 12.062 -14.446 27.147 1.00 48.01 238 VAL B O 1
ATOM 4573 N N . GLU B 2 239 ? 14.209 -14.915 26.622 1.00 43.85 239 GLU B N 1
ATOM 4574 C CA . GLU B 2 239 ? 14.497 -13.621 26.017 1.00 46.17 239 GLU B CA 1
ATOM 4575 C C . GLU B 2 239 ? 15.348 -13.917 24.811 1.00 45.14 239 GLU B C 1
ATOM 4576 O O . GLU B 2 239 ? 15.850 -15.039 24.692 1.00 47.71 239 GLU B O 1
ATOM 4582 N N . GLN B 2 240 ? 15.476 -12.940 23.912 1.00 45.70 240 GLN B N 1
ATOM 4583 C CA . GLN B 2 240 ? 16.415 -13.081 22.800 1.00 52.72 240 GLN B CA 1
ATOM 4584 C C . GLN B 2 240 ? 17.786 -12.655 23.349 1.00 55.87 240 GLN B C 1
ATOM 4585 O O . GLN B 2 240 ? 17.833 -11.710 24.117 1.00 63.32 240 GLN B O 1
ATOM 4591 N N . ALA B 2 241 ? 18.846 -13.413 23.024 1.00 53.89 241 ALA B N 1
ATOM 4592 C CA . ALA B 2 241 ? 20.218 -13.152 23.477 1.00 57.12 241 ALA B CA 1
ATOM 4593 C C . ALA B 2 241 ? 20.560 -11.665 23.301 1.00 55.81 241 ALA B C 1
ATOM 4594 O O . ALA B 2 241 ? 20.768 -10.955 24.269 1.00 61.60 241 ALA B O 1
ATOM 4596 N N . GLU B 2 242 ? 20.488 -11.187 22.057 1.00 66.03 242 GLU B N 1
ATOM 4597 C CA . GLU B 2 242 ? 21.023 -9.877 21.658 1.00 73.28 242 GLU B CA 1
ATOM 4598 C C . GLU B 2 242 ? 20.067 -8.740 22.066 1.00 71.53 242 GLU B C 1
ATOM 4599 O O . GLU B 2 242 ? 20.090 -7.693 21.447 1.00 83.04 242 GLU B O 1
ATOM 4605 N N . ALA B 2 243 ? 19.231 -8.940 23.092 1.00 65.90 243 ALA B N 1
ATOM 4606 C CA . ALA B 2 243 ? 18.405 -7.854 23.669 1.00 63.00 243 ALA B CA 1
ATOM 4607 C C . ALA B 2 243 ? 18.061 -8.150 25.127 1.00 62.81 243 ALA B C 1
ATOM 4608 O O . ALA B 2 243 ? 17.217 -7.457 25.735 1.00 66.09 243 ALA B O 1
ATOM 4610 N N . ALA B 2 244 ? 18.694 -9.180 25.694 1.00 60.13 244 ALA B N 1
ATOM 4611 C CA . ALA B 2 244 ? 18.326 -9.625 27.022 1.00 66.72 244 ALA B CA 1
ATOM 4612 C C . ALA B 2 244 ? 18.445 -8.427 27.985 1.00 74.45 244 ALA B C 1
ATOM 4613 O O . ALA B 2 244 ? 19.399 -7.637 27.902 1.00 69.76 244 ALA B O 1
ATOM 4615 N N . GLU B 2 245 ? 17.426 -8.252 28.838 1.00 83.54 245 GLU B N 1
ATOM 4616 C CA . GLU B 2 245 ? 17.390 -7.183 29.831 1.00 82.17 245 GLU B CA 1
ATOM 4617 C C . GLU B 2 245 ? 18.144 -7.651 31.085 1.00 87.62 245 GLU B C 1
ATOM 4618 O O . GLU B 2 245 ? 18.191 -6.934 32.066 1.00 80.69 245 GLU B O 1
ATOM 4624 N N . ARG B 2 246 ? 18.725 -8.858 31.033 1.00 83.77 246 ARG B N 1
ATOM 4625 C CA . ARG B 2 246 ? 19.221 -9.569 32.196 1.00 78.33 246 ARG B CA 1
ATOM 4626 C C . ARG B 2 246 ? 20.384 -10.467 31.801 1.00 79.29 246 ARG B C 1
ATOM 4627 O O . ARG B 2 246 ? 20.548 -10.808 30.628 1.00 78.79 246 ARG B O 1
ATOM 4635 N N . PRO B 2 247 ? 21.180 -10.938 32.788 1.00 71.93 247 PRO B N 1
ATOM 4636 C CA . PRO B 2 247 ? 22.250 -11.885 32.499 1.00 68.41 247 PRO B CA 1
ATOM 4637 C C . PRO B 2 247 ? 21.642 -13.237 32.113 1.00 63.84 247 PRO B C 1
ATOM 4638 O O . PRO B 2 247 ? 20.821 -13.822 32.837 1.00 54.76 247 PRO B O 1
ATOM 4642 N N . PRO B 2 248 ? 21.992 -13.737 30.913 1.00 57.15 248 PRO B N 1
ATOM 4643 C CA . PRO B 2 248 ? 21.597 -15.087 30.501 1.00 61.41 248 PRO B CA 1
ATOM 4644 C C . PRO B 2 248 ? 22.097 -16.229 31.411 1.00 62.58 248 PRO B C 1
ATOM 4645 O O . PRO B 2 248 ? 23.281 -16.356 31.628 1.00 62.58 248 PRO B O 1
ATOM 4649 N N . LEU B 2 249 ? 21.185 -17.071 31.903 1.00 51.93 249 LEU B N 1
ATOM 4650 C CA . LEU B 2 249 ? 21.547 -18.290 32.604 1.00 54.68 249 LEU B CA 1
ATOM 4651 C C . LEU B 2 249 ? 21.917 -19.422 31.627 1.00 64.12 249 LEU B C 1
ATOM 4652 O O . LEU B 2 249 ? 22.848 -20.202 31.887 1.00 63.48 249 LEU B O 1
ATOM 4657 N N . ALA B 2 250 ? 21.189 -19.546 30.509 1.00 62.56 250 ALA B N 1
ATOM 4658 C CA . ALA B 2 250 ? 21.423 -20.638 29.527 1.00 58.43 250 ALA B CA 1
ATOM 4659 C C . ALA B 2 250 ? 20.874 -20.240 28.148 1.00 55.87 250 ALA B C 1
ATOM 4660 O O . ALA B 2 250 ? 19.886 -19.540 28.055 1.00 60.55 250 ALA B O 1
ATOM 4662 N N . ALA B 2 251 ? 21.542 -20.682 27.081 1.00 50.05 251 ALA B N 1
ATOM 4663 C CA . ALA B 2 251 ? 21.040 -20.523 25.741 1.00 52.87 251 ALA B CA 1
ATOM 4664 C C . ALA B 2 251 ? 20.366 -21.834 25.292 1.00 56.04 251 ALA B C 1
ATOM 4665 O O . ALA B 2 251 ? 20.904 -22.896 25.530 1.00 48.99 251 ALA B O 1
ATOM 4667 N N . VAL B 2 252 ? 19.193 -21.730 24.646 1.00 53.01 252 VAL B N 1
ATOM 4668 C CA . VAL B 2 252 ? 18.497 -22.884 24.093 1.00 45.22 252 VAL B CA 1
ATOM 4669 C C . VAL B 2 252 ? 19.003 -23.068 22.666 1.00 46.81 252 VAL B C 1
ATOM 4670 O O . VAL B 2 252 ? 18.638 -22.309 21.782 1.00 51.01 252 VAL B O 1
ATOM 4674 N N . LEU B 2 253 ? 19.862 -24.072 22.447 1.00 45.50 253 LEU B N 1
ATOM 4675 C CA . LEU B 2 253 ? 20.506 -24.301 21.142 1.00 46.75 253 LEU B CA 1
ATOM 4676 C C . LEU B 2 253 ? 19.666 -25.182 20.208 1.00 45.27 253 LEU B C 1
ATOM 4677 O O . LEU B 2 253 ? 19.869 -25.102 18.982 1.00 50.57 253 LEU B O 1
ATOM 4682 N N . SER B 2 254 ? 18.861 -26.094 20.763 1.00 48.69 254 SER B N 1
ATOM 4683 C CA . SER B 2 254 ? 17.998 -26.971 19.965 1.00 49.60 254 SER B CA 1
ATOM 4684 C C . SER B 2 254 ? 16.924 -27.603 20.854 1.00 49.28 254 SER B C 1
ATOM 4685 O O . SER B 2 254 ? 17.132 -27.858 22.041 1.00 47.49 254 SER B O 1
ATOM 4688 N N . VAL B 2 255 ? 15.751 -27.822 20.259 1.00 52.59 255 VAL B N 1
ATOM 4689 C CA . VAL B 2 255 ? 14.709 -28.669 20.812 1.00 50.83 255 VAL B CA 1
ATOM 4690 C C . VAL B 2 255 ? 14.219 -29.570 19.671 1.00 46.91 255 VAL B C 1
ATOM 4691 O O . VAL B 2 255 ? 13.846 -29.089 18.632 1.00 45.51 255 VAL B O 1
ATOM 4695 N N . GLU B 2 256 ? 14.310 -30.888 19.862 1.00 50.50 256 GLU B N 1
ATOM 4696 C CA . GLU B 2 256 ? 13.947 -31.875 18.818 1.00 48.68 256 GLU B CA 1
ATOM 4697 C C . GLU B 2 256 ? 12.972 -32.877 19.439 1.00 45.59 256 GLU B C 1
ATOM 4698 O O . GLU B 2 256 ? 13.028 -33.165 20.624 1.00 45.06 256 GLU B O 1
ATOM 4704 N N . THR B 2 257 ? 12.073 -33.419 18.621 1.00 43.89 257 THR B N 1
ATOM 4705 C CA . THR B 2 257 ? 11.055 -34.322 19.179 1.00 48.43 257 THR B CA 1
ATOM 4706 C C . THR B 2 257 ? 10.751 -35.410 18.142 1.00 44.62 257 THR B C 1
ATOM 4707 O O . THR B 2 257 ? 11.062 -35.280 16.956 1.00 44.44 257 THR B O 1
ATOM 4711 N N . ARG B 2 258 ? 10.234 -36.532 18.629 1.00 41.77 258 ARG B N 1
ATOM 4712 C CA . ARG B 2 258 ? 9.871 -37.640 17.784 1.00 44.98 258 ARG B CA 1
ATOM 4713 C C . ARG B 2 258 ? 8.676 -38.331 18.420 1.00 43.00 258 ARG B C 1
ATOM 4714 O O . ARG B 2 258 ? 8.443 -38.195 19.616 1.00 43.10 258 ARG B O 1
ATOM 4722 N N . VAL B 2 259 ? 7.996 -39.149 17.621 1.00 42.93 259 VAL B N 1
ATOM 4723 C CA . VAL B 2 259 ? 7.006 -40.076 18.136 1.00 37.96 259 VAL B CA 1
ATOM 4724 C C . VAL B 2 259 ? 7.538 -41.488 17.911 1.00 38.72 259 VAL B C 1
ATOM 4725 O O . VAL B 2 259 ? 7.980 -41.804 16.803 1.00 41.03 259 VAL B O 1
ATOM 4729 N N . ASP B 2 260 ? 7.571 -42.269 18.997 1.00 40.96 260 ASP B N 1
ATOM 4730 C CA . ASP B 2 260 ? 7.936 -43.665 18.982 1.00 44.02 260 ASP B CA 1
ATOM 4731 C C . ASP B 2 260 ? 6.789 -44.461 18.349 1.00 42.32 260 ASP B C 1
ATOM 4732 O O . ASP B 2 260 ? 5.828 -44.741 18.982 1.00 53.88 260 ASP B O 1
ATOM 4737 N N . ILE B 2 261 ? 6.900 -44.814 17.080 1.00 43.86 261 ILE B N 1
ATOM 4738 C CA . ILE B 2 261 ? 5.799 -45.502 16.416 1.00 49.15 261 ILE B CA 1
ATOM 4739 C C . ILE B 2 261 ? 6.051 -47.014 16.371 1.00 50.31 261 ILE B C 1
ATOM 4740 O O . ILE B 2 261 ? 5.210 -47.707 15.869 1.00 45.73 261 ILE B O 1
ATOM 4745 N N . ASP B 2 262 ? 7.210 -47.490 16.848 1.00 51.05 262 ASP B N 1
ATOM 4746 C CA . ASP B 2 262 ? 7.623 -48.912 16.725 1.00 51.31 262 ASP B CA 1
ATOM 4747 C C . ASP B 2 262 ? 7.771 -49.558 18.111 1.00 51.02 262 ASP B C 1
ATOM 4748 O O . ASP B 2 262 ? 8.410 -50.582 18.237 1.00 48.80 262 ASP B O 1
ATOM 4753 N N . ASP B 2 263 ? 7.218 -48.927 19.152 1.00 55.20 263 ASP B N 1
ATOM 4754 C CA . ASP B 2 263 ? 7.308 -49.388 20.561 1.00 61.96 263 ASP B CA 1
ATOM 4755 C C . ASP B 2 263 ? 8.763 -49.778 20.899 1.00 56.75 263 ASP B C 1
ATOM 4756 O O . ASP B 2 263 ? 9.039 -50.856 21.375 1.00 54.65 263 ASP B O 1
ATOM 4761 N N . ASP B 2 264 ? 9.689 -48.859 20.630 1.00 51.77 264 ASP B N 1
ATOM 4762 C CA . ASP B 2 264 ? 11.087 -49.008 20.933 1.00 44.73 264 ASP B CA 1
ATOM 4763 C C . ASP B 2 264 ? 11.616 -47.680 21.470 1.00 44.67 264 ASP B C 1
ATOM 4764 O O . ASP B 2 264 ? 12.255 -46.926 20.740 1.00 46.76 264 ASP B O 1
ATOM 4769 N N . PRO B 2 265 ? 11.318 -47.324 22.740 1.00 49.40 265 PRO B N 1
ATOM 4770 C CA . PRO B 2 265 ? 11.665 -46.004 23.264 1.00 51.22 265 PRO B CA 1
ATOM 4771 C C . PRO B 2 265 ? 13.159 -45.648 23.205 1.00 52.15 265 PRO B C 1
ATOM 4772 O O . PRO B 2 265 ? 13.509 -44.475 22.982 1.00 52.13 265 PRO B O 1
ATOM 4776 N N . GLY B 2 266 ? 14.027 -46.652 23.355 1.00 52.39 266 GLY B N 1
ATOM 4777 C CA . GLY B 2 266 ? 15.484 -46.471 23.319 1.00 50.22 266 GLY B CA 1
ATOM 4778 C C . GLY B 2 266 ? 15.969 -45.972 21.978 1.00 48.28 266 GLY B C 1
ATOM 4779 O O . GLY B 2 266 ? 16.800 -45.057 21.903 1.00 51.48 266 GLY B O 1
ATOM 4780 N N . ALA B 2 267 ? 15.418 -46.562 20.914 1.00 47.95 267 ALA B N 1
ATOM 4781 C CA . ALA B 2 267 ? 15.763 -46.194 19.560 1.00 47.21 267 ALA B CA 1
ATOM 4782 C C . ALA B 2 267 ? 15.312 -44.745 19.288 1.00 45.52 267 ALA B C 1
ATOM 4783 O O . ALA B 2 267 ? 16.049 -43.976 18.665 1.00 47.88 267 ALA B O 1
ATOM 4785 N N . ALA B 2 268 ? 14.121 -44.394 19.793 1.00 46.99 268 ALA B N 1
ATOM 4786 C CA . ALA B 2 268 ? 13.513 -43.071 19.599 1.00 48.05 268 ALA B CA 1
ATOM 4787 C C . ALA B 2 268 ? 14.345 -42.019 20.336 1.00 41.87 268 ALA B C 1
ATOM 4788 O O . ALA B 2 268 ? 14.663 -40.984 19.797 1.00 44.51 268 ALA B O 1
ATOM 4790 N N . VAL B 2 269 ? 14.708 -42.329 21.582 1.00 47.30 269 VAL B N 1
ATOM 4791 C CA . VAL B 2 269 ? 15.549 -41.451 22.414 1.00 43.41 269 VAL B CA 1
ATOM 4792 C C . VAL B 2 269 ? 16.882 -41.206 21.707 1.00 47.76 269 VAL B C 1
ATOM 4793 O O . VAL B 2 269 ? 17.304 -40.052 21.607 1.00 44.71 269 VAL B O 1
ATOM 4797 N N . THR B 2 270 ? 17.525 -42.287 21.212 1.00 46.22 270 THR B N 1
ATOM 4798 C CA . THR B 2 270 ? 18.830 -42.199 20.552 1.00 46.80 270 THR B CA 1
ATOM 4799 C C . THR B 2 270 ? 18.756 -41.296 19.310 1.00 45.43 270 THR B C 1
ATOM 4800 O O . THR B 2 270 ? 19.603 -40.399 19.144 1.00 46.23 270 THR B O 1
ATOM 4804 N N . ALA B 2 271 ? 17.763 -41.551 18.433 1.00 46.49 271 ALA B N 1
ATOM 4805 C CA . ALA B 2 271 ? 17.557 -40.743 17.221 1.00 45.78 271 ALA B CA 1
ATOM 4806 C C . ALA B 2 271 ? 17.275 -39.288 17.612 1.00 44.25 271 ALA B C 1
ATOM 4807 O O . ALA B 2 271 ? 17.824 -38.407 16.997 1.00 45.39 271 ALA B O 1
ATOM 4809 N N . CYS B 2 272 ? 16.432 -39.061 18.641 1.00 42.97 272 CYS B N 1
ATOM 4810 C CA . CYS B 2 272 ? 16.033 -37.716 19.041 1.00 42.51 272 CYS B CA 1
ATOM 4811 C C . CYS B 2 272 ? 17.235 -36.929 19.603 1.00 52.40 272 CYS B C 1
ATOM 4812 O O . CYS B 2 272 ? 17.506 -35.803 19.171 1.00 52.28 272 CYS B O 1
ATOM 4815 N N . ALA B 2 273 ? 18.003 -37.549 20.504 1.00 52.29 273 ALA B N 1
ATOM 4816 C CA . ALA B 2 273 ? 19.225 -36.939 21.076 1.00 48.27 273 ALA B CA 1
ATOM 4817 C C . ALA B 2 273 ? 20.274 -36.622 20.001 1.00 46.90 273 ALA B C 1
ATOM 4818 O O . ALA B 2 273 ? 20.817 -35.528 19.977 1.00 51.66 273 ALA B O 1
ATOM 4820 N N . ARG B 2 274 ? 20.560 -37.567 19.109 1.00 47.62 274 ARG B N 1
ATOM 4821 C CA . ARG B 2 274 ? 21.548 -37.361 18.065 1.00 52.67 274 ARG B CA 1
ATOM 4822 C C . ARG B 2 274 ? 21.151 -36.148 17.218 1.00 57.92 274 ARG B C 1
ATOM 4823 O O . ARG B 2 274 ? 22.010 -35.341 16.898 1.00 49.67 274 ARG B O 1
ATOM 4831 N N . ARG B 2 275 ? 19.863 -36.061 16.833 1.00 48.76 275 ARG B N 1
ATOM 4832 C CA . ARG B 2 275 ? 19.339 -34.945 16.020 1.00 52.88 275 ARG B CA 1
ATOM 4833 C C . ARG B 2 275 ? 19.542 -33.628 16.769 1.00 46.90 275 ARG B C 1
ATOM 4834 O O . ARG B 2 275 ? 19.957 -32.645 16.186 1.00 53.88 275 ARG B O 1
ATOM 4842 N N . ALA B 2 276 ? 19.196 -33.622 18.053 1.00 45.68 276 ALA B N 1
ATOM 4843 C CA . ALA B 2 276 ? 19.306 -32.451 18.860 1.00 47.07 276 ALA B CA 1
ATOM 4844 C C . ALA B 2 276 ? 20.768 -31.966 18.927 1.00 51.65 276 ALA B C 1
ATOM 4845 O O . ALA B 2 276 ? 21.046 -30.759 18.811 1.00 52.50 276 ALA B O 1
ATOM 4847 N N . LEU B 2 277 ? 21.723 -32.882 19.102 1.00 51.90 277 LEU B N 1
ATOM 4848 C CA . LEU B 2 277 ? 23.125 -32.460 19.216 1.00 51.17 277 LEU B CA 1
ATOM 4849 C C . LEU B 2 277 ? 23.577 -31.919 17.855 1.00 53.26 277 LEU B C 1
ATOM 4850 O O . LEU B 2 277 ? 24.226 -30.864 17.782 1.00 57.87 277 LEU B O 1
ATOM 4855 N N . ARG B 2 278 ? 23.209 -32.617 16.775 1.00 50.11 278 ARG B N 1
ATOM 4856 C CA . ARG B 2 278 ? 23.594 -32.216 15.440 1.00 58.07 278 ARG B CA 1
ATOM 4857 C C . ARG B 2 278 ? 23.071 -30.793 15.172 1.00 63.69 278 ARG B C 1
ATOM 4858 O O . ARG B 2 278 ? 23.828 -29.932 14.735 1.00 61.58 278 ARG B O 1
ATOM 4866 N N . ARG B 2 279 ? 21.798 -30.532 15.503 1.00 61.31 279 ARG B N 1
ATOM 4867 C CA . ARG B 2 279 ? 21.190 -29.229 15.242 1.00 58.12 279 ARG B CA 1
ATOM 4868 C C . ARG B 2 279 ? 21.873 -28.162 16.100 1.00 53.55 279 ARG B C 1
ATOM 4869 O O . ARG B 2 279 ? 21.934 -27.026 15.691 1.00 52.77 279 ARG B O 1
ATOM 4877 N N . ALA B 2 280 ? 22.334 -28.546 17.298 1.00 54.31 280 ALA B N 1
ATOM 4878 C CA . ALA B 2 280 ? 23.012 -27.647 18.244 1.00 55.78 280 ALA B CA 1
ATOM 4879 C C . ALA B 2 280 ? 24.483 -27.385 17.834 1.00 63.97 280 ALA B C 1
ATOM 4880 O O . ALA B 2 280 ? 25.121 -26.511 18.399 1.00 60.47 280 ALA B O 1
ATOM 4882 N N . GLY B 2 281 ? 25.005 -28.140 16.854 1.00 65.51 281 GLY B N 1
ATOM 4883 C CA . GLY B 2 281 ? 26.374 -28.000 16.314 1.00 68.63 281 GLY B CA 1
ATOM 4884 C C . GLY B 2 281 ? 27.441 -28.533 17.266 1.00 69.18 281 GLY B C 1
ATOM 4885 O O . GLY B 2 281 ? 28.582 -28.106 17.200 1.00 70.42 281 GLY B O 1
ATOM 4886 N N . VAL B 2 282 ? 27.068 -29.509 18.105 1.00 66.20 282 VAL B N 1
ATOM 4887 C CA . VAL B 2 282 ? 27.826 -29.978 19.279 1.00 64.99 282 VAL B CA 1
ATOM 4888 C C . VAL B 2 282 ? 28.011 -31.504 19.179 1.00 70.76 282 VAL B C 1
ATOM 4889 O O . VAL B 2 282 ? 27.236 -32.187 18.486 1.00 70.49 282 VAL B O 1
ATOM 4893 N N . ASP B 2 283 ? 29.040 -32.049 19.845 1.00 69.80 283 ASP B N 1
ATOM 4894 C CA . ASP B 2 283 ? 29.221 -33.528 19.902 1.00 69.65 283 ASP B CA 1
ATOM 4895 C C . ASP B 2 283 ? 28.758 -34.057 21.258 1.00 62.62 283 ASP B C 1
ATOM 4896 O O . ASP B 2 283 ? 28.727 -33.323 22.255 1.00 62.95 283 ASP B O 1
ATOM 4901 N N . ALA B 2 284 ? 28.417 -35.351 21.274 1.00 62.54 284 ALA B N 1
ATOM 4902 C CA . ALA B 2 284 ? 27.953 -36.040 22.469 1.00 63.12 284 ALA B CA 1
ATOM 4903 C C . ALA B 2 284 ? 28.989 -35.886 23.593 1.00 61.28 284 ALA B C 1
ATOM 4904 O O . ALA B 2 284 ? 28.624 -35.809 24.769 1.00 62.54 284 ALA B O 1
ATOM 4906 N N . GLY B 2 285 ? 30.275 -35.822 23.201 1.00 72.11 285 GLY B N 1
ATOM 4907 C CA . GLY B 2 285 ? 31.438 -35.697 24.099 1.00 71.70 285 GLY B CA 1
ATOM 4908 C C . GLY B 2 285 ? 31.437 -34.409 24.910 1.00 67.15 285 GLY B C 1
ATOM 4909 O O . GLY B 2 285 ? 31.922 -34.400 26.022 1.00 71.19 285 GLY B O 1
ATOM 4910 N N . GLU B 2 286 ? 30.845 -33.333 24.372 1.00 62.84 286 GLU B N 1
ATOM 4911 C CA . GLU B 2 286 ? 30.837 -32.026 25.032 1.00 56.80 286 GLU B CA 1
ATOM 4912 C C . GLU B 2 286 ? 29.775 -31.950 26.128 1.00 63.41 286 GLU B C 1
ATOM 4913 O O . GLU B 2 286 ? 29.684 -30.917 26.835 1.00 65.33 286 GLU B O 1
ATOM 4919 N N . VAL B 2 287 ? 28.997 -33.026 26.307 1.00 57.22 287 VAL B N 1
ATOM 4920 C CA . VAL B 2 287 ? 27.894 -32.952 27.237 1.00 58.48 287 VAL B CA 1
ATOM 4921 C C . VAL B 2 287 ? 28.425 -33.112 28.664 1.00 65.29 287 VAL B C 1
ATOM 4922 O O . VAL B 2 287 ? 28.969 -34.146 29.026 1.00 65.23 287 VAL B O 1
ATOM 4926 N N . TRP B 2 288 ? 28.177 -32.067 29.458 1.00 60.72 288 TRP B N 1
ATOM 4927 C CA . TRP B 2 288 ? 28.614 -31.898 30.825 1.00 59.70 288 TRP B CA 1
ATOM 4928 C C . TRP B 2 288 ? 27.579 -32.481 31.773 1.00 61.39 288 TRP B C 1
ATOM 4929 O O . TRP B 2 288 ? 27.915 -33.032 32.812 1.00 59.34 288 TRP B O 1
ATOM 4940 N N . ALA B 2 289 ? 26.304 -32.294 31.413 1.00 57.61 289 ALA B N 1
ATOM 4941 C CA . ALA B 2 289 ? 25.204 -32.718 32.212 1.00 55.61 289 ALA B CA 1
ATOM 4942 C C . ALA B 2 289 ? 24.100 -33.293 31.307 1.00 60.02 289 ALA B C 1
ATOM 4943 O O . ALA B 2 289 ? 23.702 -32.662 30.346 1.00 51.43 289 ALA B O 1
ATOM 4945 N N . ALA B 2 290 ? 23.582 -34.469 31.669 1.00 59.80 290 ALA B N 1
ATOM 4946 C CA . ALA B 2 290 ? 22.467 -35.092 30.954 1.00 57.78 290 ALA B CA 1
ATOM 4947 C C . ALA B 2 290 ? 21.435 -35.564 31.982 1.00 57.65 290 ALA B C 1
ATOM 4948 O O . ALA B 2 290 ? 21.767 -36.332 32.879 1.00 54.21 290 ALA B O 1
ATOM 4950 N N . VAL B 2 291 ? 20.200 -35.042 31.875 1.00 52.75 291 VAL B N 1
ATOM 4951 C CA . VAL B 2 291 ? 19.139 -35.326 32.831 1.00 54.25 291 VAL B CA 1
ATOM 4952 C C . VAL B 2 291 ? 18.002 -36.021 32.091 1.00 60.03 291 VAL B C 1
ATOM 4953 O O . VAL B 2 291 ? 17.227 -35.384 31.376 1.00 56.46 291 VAL B O 1
ATOM 4957 N N . PRO B 2 292 ? 17.860 -37.353 32.246 1.00 58.28 292 PRO B N 1
ATOM 4958 C CA . PRO B 2 292 ? 16.699 -38.053 31.706 1.00 58.24 292 PRO B CA 1
ATOM 4959 C C . PRO B 2 292 ? 15.527 -37.830 32.653 1.00 57.95 292 PRO B C 1
ATOM 4960 O O . PRO B 2 292 ? 15.742 -37.326 33.766 1.00 56.75 292 PRO B O 1
ATOM 4964 N N . CYS B 2 293 ? 14.313 -38.209 32.219 1.00 52.99 293 CYS B N 1
ATOM 4965 C CA . CYS B 2 293 ? 13.138 -37.964 33.033 1.00 58.23 293 CYS B CA 1
ATOM 4966 C C . CYS B 2 293 ? 12.988 -39.087 34.072 1.00 55.92 293 CYS B C 1
ATOM 4967 O O . CYS B 2 293 ? 12.257 -38.929 35.039 1.00 49.74 293 CYS B O 1
ATOM 4970 N N . ALA B 2 294 ? 13.659 -40.225 33.850 1.00 62.21 294 ALA B N 1
ATOM 4971 C CA . ALA B 2 294 ? 13.744 -41.310 34.857 1.00 68.10 294 ALA B CA 1
ATOM 4972 C C . ALA B 2 294 ? 12.355 -41.843 35.249 1.00 66.23 294 ALA B C 1
ATOM 4973 O O . ALA B 2 294 ? 12.115 -42.106 36.416 1.00 61.32 294 ALA B O 1
ATOM 4975 N N . ALA B 2 295 ? 11.464 -42.045 34.270 1.00 67.85 295 ALA B N 1
ATOM 4976 C CA . ALA B 2 295 ? 10.160 -42.663 34.516 1.00 72.85 295 ALA B CA 1
ATOM 4977 C C . ALA B 2 295 ? 10.387 -44.047 35.123 1.00 79.13 295 ALA B C 1
ATOM 4978 O O . ALA B 2 295 ? 11.344 -44.726 34.743 1.00 70.36 295 ALA B O 1
ATOM 4980 N N . PRO B 2 296 ? 9.539 -44.505 36.076 1.00 90.13 296 PRO B N 1
ATOM 4981 C CA . PRO B 2 296 ? 9.740 -45.799 36.742 1.00 97.03 296 PRO B CA 1
ATOM 4982 C C . PRO B 2 296 ? 9.128 -46.969 35.947 1.00 97.87 296 PRO B C 1
ATOM 4983 O O . PRO B 2 296 ? 8.224 -47.662 36.441 1.00 107.04 296 PRO B O 1
ATOM 4987 N N . THR B 2 297 ? 9.650 -47.179 34.730 1.00 90.23 297 THR B N 1
ATOM 4988 C CA . THR B 2 297 ? 9.091 -48.068 33.703 1.00 79.10 297 THR B CA 1
ATOM 4989 C C . THR B 2 297 ? 10.251 -48.793 33.005 1.00 74.89 297 THR B C 1
ATOM 4990 O O . THR B 2 297 ? 11.415 -48.538 33.286 1.00 74.60 297 THR B O 1
ATOM 4994 N N . ALA B 2 298 ? 9.934 -49.711 32.090 1.00 71.06 298 ALA B N 1
ATOM 4995 C CA . ALA B 2 298 ? 10.948 -50.236 31.185 1.00 63.94 298 ALA B CA 1
ATOM 4996 C C . ALA B 2 298 ? 11.344 -49.136 30.185 1.00 56.43 298 ALA B C 1
ATOM 4997 O O . ALA B 2 298 ? 12.486 -49.060 29.772 1.00 60.51 298 ALA B O 1
ATOM 4999 N N . ALA B 2 299 ? 10.381 -48.291 29.817 1.00 55.50 299 ALA B N 1
ATOM 5000 C CA . ALA B 2 299 ? 10.626 -47.126 28.954 1.00 58.50 299 ALA B CA 1
ATOM 5001 C C . ALA B 2 299 ? 11.729 -46.223 29.550 1.00 59.75 299 ALA B C 1
ATOM 5002 O O . ALA B 2 299 ? 12.739 -45.946 28.873 1.00 57.85 299 ALA B O 1
ATOM 5004 N N . GLY B 2 300 ? 11.570 -45.810 30.820 1.00 59.75 300 GLY B N 1
ATOM 5005 C CA . GLY B 2 300 ? 12.563 -44.991 31.547 1.00 56.56 300 GLY B CA 1
ATOM 5006 C C . GLY B 2 300 ? 13.938 -45.634 31.566 1.00 59.77 300 GLY B C 1
ATOM 5007 O O . GLY B 2 300 ? 14.980 -44.975 31.398 1.00 62.77 300 GLY B O 1
ATOM 5008 N N . ARG B 2 301 ? 13.959 -46.955 31.727 1.00 58.86 301 ARG B N 1
ATOM 5009 C CA . ARG B 2 301 ? 15.206 -47.673 31.768 1.00 52.52 301 ARG B CA 1
ATOM 5010 C C . ARG B 2 301 ? 15.861 -47.624 30.386 1.00 54.49 301 ARG B C 1
ATOM 5011 O O . ARG B 2 301 ? 17.085 -47.470 30.279 1.00 60.12 301 ARG B O 1
ATOM 5019 N N . ALA B 2 302 ? 15.047 -47.764 29.323 1.00 56.39 302 ALA B N 1
ATOM 5020 C CA . ALA B 2 302 ? 15.524 -47.652 27.926 1.00 52.31 302 ALA B CA 1
ATOM 5021 C C . ALA B 2 302 ? 16.084 -46.241 27.640 1.00 43.28 302 ALA B C 1
ATOM 5022 O O . ALA B 2 302 ? 17.112 -46.085 26.962 1.00 49.70 302 ALA B O 1
ATOM 5024 N N . GLU B 2 303 ? 15.392 -45.212 28.127 1.00 52.44 303 GLU B N 1
ATOM 5025 C CA . GLU B 2 303 ? 15.839 -43.807 27.982 1.00 48.80 303 GLU B CA 1
ATOM 5026 C C . GLU B 2 303 ? 17.248 -43.697 28.573 1.00 53.53 303 GLU B C 1
ATOM 5027 O O . GLU B 2 303 ? 18.176 -43.198 27.925 1.00 52.87 303 GLU B O 1
ATOM 5033 N N . HIS B 2 304 ? 17.410 -44.194 29.806 1.00 57.84 304 HIS B N 1
ATOM 5034 C CA . HIS B 2 304 ? 18.705 -44.109 30.525 1.00 57.56 304 HIS B CA 1
ATOM 5035 C C . HIS B 2 304 ? 19.834 -44.780 29.724 1.00 52.76 304 HIS B C 1
ATOM 5036 O O . HIS B 2 304 ? 20.937 -44.208 29.514 1.00 50.52 304 HIS B O 1
ATOM 5043 N N . GLU B 2 305 ? 19.564 -45.991 29.232 1.00 53.01 305 GLU B N 1
ATOM 5044 C CA . GLU B 2 305 ? 20.591 -46.800 28.602 1.00 53.45 305 GLU B CA 1
ATOM 5045 C C . GLU B 2 305 ? 20.971 -46.183 27.261 1.00 58.86 305 GLU B C 1
ATOM 5046 O O . GLU B 2 305 ? 22.129 -46.208 26.888 1.00 55.22 305 GLU B O 1
ATOM 5052 N N . ALA B 2 306 ? 19.997 -45.582 26.564 1.00 52.82 306 ALA B N 1
ATOM 5053 C CA . ALA B 2 306 ? 20.295 -44.933 25.283 1.00 52.05 306 ALA B CA 1
ATOM 5054 C C . ALA B 2 306 ? 21.247 -43.757 25.507 1.00 48.75 306 ALA B C 1
ATOM 5055 O O . ALA B 2 306 ? 22.170 -43.554 24.740 1.00 53.25 306 ALA B O 1
ATOM 5057 N N . LEU B 2 307 ? 20.974 -42.951 26.531 1.00 48.89 307 LEU B N 1
ATOM 5058 C CA . LEU B 2 307 ? 21.786 -41.799 26.811 1.00 52.95 307 LEU B CA 1
ATOM 5059 C C . LEU B 2 307 ? 23.197 -42.249 27.254 1.00 59.20 307 LEU B C 1
ATOM 5060 O O . LEU B 2 307 ? 24.193 -41.665 26.820 1.00 58.15 307 LEU B O 1
ATOM 5065 N N . ALA B 2 308 ? 23.269 -43.283 28.106 1.00 64.07 308 ALA B N 1
ATOM 5066 C CA . ALA B 2 308 ? 24.564 -43.787 28.670 1.00 63.27 308 ALA B CA 1
ATOM 5067 C C . ALA B 2 308 ? 25.462 -44.237 27.522 1.00 60.96 308 ALA B C 1
ATOM 5068 O O . ALA B 2 308 ? 26.656 -43.987 27.519 1.00 68.63 308 ALA B O 1
ATOM 5070 N N . ALA B 2 309 ? 24.842 -44.824 26.501 1.00 66.23 309 ALA B N 1
ATOM 5071 C CA . ALA B 2 309 ? 25.555 -45.254 25.308 1.00 64.21 309 ALA B CA 1
ATOM 5072 C C . ALA B 2 309 ? 26.053 -44.058 24.485 1.00 70.06 309 ALA B C 1
ATOM 5073 O O . ALA B 2 309 ? 26.721 -44.264 23.470 1.00 64.37 309 ALA B O 1
ATOM 5075 N N . LEU B 2 310 ? 25.710 -42.824 24.890 1.00 69.58 310 LEU B N 1
ATOM 5076 C CA . LEU B 2 310 ? 25.891 -41.650 24.018 1.00 67.53 310 LEU B CA 1
ATOM 5077 C C . LEU B 2 310 ? 26.768 -40.586 24.692 1.00 62.60 310 LEU B C 1
ATOM 5078 O O . LEU B 2 310 ? 27.646 -40.012 24.054 1.00 61.05 310 LEU B O 1
ATOM 5083 N N . VAL B 2 311 ? 26.478 -40.287 25.960 1.00 59.86 311 VAL B N 1
ATOM 5084 C CA . VAL B 2 311 ? 27.104 -39.185 26.668 1.00 63.98 311 VAL B CA 1
ATOM 5085 C C . VAL B 2 311 ? 28.120 -39.739 27.665 1.00 72.21 311 VAL B C 1
ATOM 5086 O O . VAL B 2 311 ? 27.975 -40.871 28.132 1.00 69.85 311 VAL B O 1
ATOM 5090 N N . PRO B 2 312 ? 29.170 -38.945 27.999 1.00 73.54 312 PRO B N 1
ATOM 5091 C CA . PRO B 2 312 ? 30.083 -39.259 29.102 1.00 69.01 312 PRO B CA 1
ATOM 5092 C C . PRO B 2 312 ? 29.364 -39.658 30.401 1.00 67.44 312 PRO B C 1
ATOM 5093 O O . PRO B 2 312 ? 28.384 -39.026 30.765 1.00 63.45 312 PRO B O 1
ATOM 5097 N N . ALA B 2 313 ? 29.866 -40.680 31.112 1.00 61.08 313 ALA B N 1
ATOM 5098 C CA . ALA B 2 313 ? 29.159 -41.216 32.279 1.00 59.36 313 ALA B CA 1
ATOM 5099 C C . ALA B 2 313 ? 29.114 -40.172 33.416 1.00 61.96 313 ALA B C 1
ATOM 5100 O O . ALA B 2 313 ? 28.224 -40.212 34.296 1.00 61.20 313 ALA B O 1
ATOM 5102 N N . ASP B 2 314 ? 30.061 -39.228 33.402 1.00 58.18 314 ASP B N 1
ATOM 5103 C CA . ASP B 2 314 ? 30.054 -38.101 34.336 1.00 67.92 314 ASP B CA 1
ATOM 5104 C C . ASP B 2 314 ? 28.851 -37.177 34.046 1.00 63.03 314 ASP B C 1
ATOM 5105 O O . ASP B 2 314 ? 28.333 -36.498 34.957 1.00 59.74 314 ASP B O 1
ATOM 5110 N N . ALA B 2 315 ? 28.421 -37.120 32.777 1.00 67.10 315 ALA B N 1
ATOM 5111 C CA . ALA B 2 315 ? 27.247 -36.298 32.389 1.00 67.83 315 ALA B CA 1
ATOM 5112 C C . ALA B 2 315 ? 26.006 -36.774 33.150 1.00 63.55 315 ALA B C 1
ATOM 5113 O O . ALA B 2 315 ? 25.184 -35.969 33.593 1.00 68.26 315 ALA B O 1
ATOM 5115 N N . LEU B 2 316 ? 25.909 -38.090 33.364 1.00 70.38 316 LEU B N 1
ATOM 5116 C CA . LEU B 2 316 ? 24.715 -38.690 33.963 1.00 67.71 316 LEU B CA 1
ATOM 5117 C C . LEU B 2 316 ? 24.766 -38.657 35.487 1.00 65.79 316 LEU B C 1
ATOM 5118 O O . LEU B 2 316 ? 23.758 -38.898 36.127 1.00 67.03 316 LEU B O 1
ATOM 5123 N N . SER B 2 317 ? 25.943 -38.417 36.064 1.00 70.57 317 SER B N 1
ATOM 5124 C CA . SER B 2 317 ? 26.075 -38.417 37.527 1.00 74.96 317 SER B CA 1
ATOM 5125 C C . SER B 2 317 ? 26.136 -36.981 38.063 1.00 72.02 317 SER B C 1
ATOM 5126 O O . SER B 2 317 ? 26.135 -36.802 39.279 1.00 76.63 317 SER B O 1
ATOM 5129 N N . ARG B 2 318 ? 26.193 -35.985 37.163 1.00 64.29 318 ARG B N 1
ATOM 5130 C CA . ARG B 2 318 ? 26.316 -34.567 37.540 1.00 69.29 318 ARG B CA 1
ATOM 5131 C C . ARG B 2 318 ? 25.084 -34.076 38.315 1.00 75.10 318 ARG B C 1
ATOM 5132 O O . ARG B 2 318 ? 25.253 -33.237 39.201 1.00 78.47 318 ARG B O 1
ATOM 5140 N N . VAL B 2 319 ? 23.879 -34.607 38.031 1.00 68.37 319 VAL B N 1
ATOM 5141 C CA . VAL B 2 319 ? 22.661 -34.099 38.687 1.00 68.46 319 VAL B CA 1
ATOM 5142 C C . VAL B 2 319 ? 21.906 -35.246 39.354 1.00 66.92 319 VAL B C 1
ATOM 5143 O O . VAL B 2 319 ? 21.731 -36.292 38.738 1.00 71.26 319 VAL B O 1
ATOM 5147 N N . PRO B 2 320 ? 21.372 -35.066 40.590 1.00 68.89 320 PRO B N 1
ATOM 5148 C CA . PRO B 2 320 ? 20.572 -36.100 41.257 1.00 72.07 320 PRO B CA 1
ATOM 5149 C C . PRO B 2 320 ? 19.359 -36.586 40.443 1.00 78.74 320 PRO B C 1
ATOM 5150 O O . PRO B 2 320 ? 18.875 -35.876 39.555 1.00 79.98 320 PRO B O 1
ATOM 5154 N N . SER B 2 321 ? 18.854 -37.772 40.800 1.00 75.52 321 SER B N 1
ATOM 5155 C CA . SER B 2 321 ? 17.778 -38.433 40.066 1.00 74.36 321 SER B CA 1
ATOM 5156 C C . SER B 2 321 ? 16.455 -37.678 40.249 1.00 74.37 321 SER B C 1
ATOM 5157 O O . SER B 2 321 ? 16.087 -37.256 41.361 1.00 69.91 321 SER B O 1
ATOM 5160 N N . MET B 2 322 ? 15.716 -37.568 39.137 1.00 80.28 322 MET B N 1
ATOM 5161 C CA . MET B 2 322 ? 14.390 -36.959 39.135 1.00 79.71 322 MET B CA 1
ATOM 5162 C C . MET B 2 322 ? 13.402 -37.823 39.942 1.00 70.05 322 MET B C 1
ATOM 5163 O O . MET B 2 322 ? 12.419 -37.284 40.455 1.00 71.10 322 MET B O 1
ATOM 5168 N N . GLU B 2 323 ? 13.692 -39.127 40.118 1.00 70.57 323 GLU B N 1
ATOM 5169 C CA . GLU B 2 323 ? 12.768 -40.076 40.791 1.00 64.24 323 GLU B CA 1
ATOM 5170 C C . GLU B 2 323 ? 12.517 -39.683 42.249 1.00 53.23 323 GLU B C 1
ATOM 5171 O O . GLU B 2 323 ? 11.517 -40.067 42.816 1.00 56.69 323 GLU B O 1
ATOM 5177 N N . LEU B 2 324 ? 13.405 -38.882 42.839 1.00 62.43 324 LEU B N 1
ATOM 5178 C CA . LEU B 2 324 ? 13.181 -38.345 44.189 1.00 63.88 324 LEU B CA 1
ATOM 5179 C C . LEU B 2 324 ? 11.943 -37.441 44.228 1.00 61.58 324 LEU B C 1
ATOM 5180 O O . LEU B 2 324 ? 11.307 -37.317 45.257 1.00 59.40 324 LEU B O 1
ATOM 5185 N N . LEU B 2 325 ? 11.607 -36.797 43.104 1.00 59.09 325 LEU B N 1
ATOM 5186 C CA . LEU B 2 325 ? 10.442 -35.921 43.103 1.00 58.94 325 LEU B CA 1
ATOM 5187 C C . LEU B 2 325 ? 9.165 -36.737 42.895 1.00 54.75 325 LEU B C 1
ATOM 5188 O O . LEU B 2 325 ? 8.106 -36.183 43.076 1.00 52.49 325 LEU B O 1
ATOM 5193 N N . GLY B 2 326 ? 9.279 -38.054 42.623 1.00 57.52 326 GLY B N 1
ATOM 5194 C CA . GLY B 2 326 ? 8.142 -38.896 42.160 1.00 56.32 326 GLY B CA 1
ATOM 5195 C C . GLY B 2 326 ? 7.860 -38.667 40.668 1.00 52.40 326 GLY B C 1
ATOM 5196 O O . GLY B 2 326 ? 8.613 -37.992 39.964 1.00 46.83 326 GLY B O 1
ATOM 5197 N N . ASP B 2 327 ? 6.768 -39.219 40.145 1.00 50.28 327 ASP B N 1
ATOM 5198 C CA . ASP B 2 327 ? 6.436 -38.920 38.728 1.00 50.40 327 ASP B CA 1
ATOM 5199 C C . ASP B 2 327 ? 5.657 -37.583 38.714 1.00 40.89 327 ASP B C 1
ATOM 5200 O O . ASP B 2 327 ? 4.524 -37.490 39.140 1.00 45.87 327 ASP B O 1
ATOM 5205 N N . THR B 2 328 ? 6.328 -36.517 38.292 1.00 44.02 328 THR B N 1
ATOM 5206 C CA . THR B 2 328 ? 5.755 -35.183 38.365 1.00 44.86 328 THR B CA 1
ATOM 5207 C C . THR B 2 328 ? 4.886 -34.853 37.129 1.00 50.46 328 THR B C 1
ATOM 5208 O O . THR B 2 328 ? 4.427 -33.716 36.985 1.00 42.05 328 THR B O 1
ATOM 5212 N N . GLY B 2 329 ? 4.645 -35.834 36.243 1.00 46.75 329 GLY B N 1
ATOM 5213 C CA . GLY B 2 329 ? 3.746 -35.647 35.074 1.00 42.47 329 GLY B CA 1
ATOM 5214 C C . GLY B 2 329 ? 4.219 -34.497 34.206 1.00 41.62 329 GLY B C 1
ATOM 5215 O O . GLY B 2 329 ? 5.361 -34.443 33.773 1.00 39.22 329 GLY B O 1
ATOM 5216 N N . ALA B 2 330 ? 3.354 -33.513 33.984 1.00 41.80 330 ALA B N 1
ATOM 5217 C CA . ALA B 2 330 ? 3.692 -32.479 33.030 1.00 43.72 330 ALA B CA 1
ATOM 5218 C C . ALA B 2 330 ? 4.823 -31.597 33.552 1.00 42.29 330 ALA B C 1
ATOM 5219 O O . ALA B 2 330 ? 5.544 -30.982 32.750 1.00 47.78 330 ALA B O 1
ATOM 5221 N N . ALA B 2 331 ? 4.971 -31.523 34.879 1.00 44.89 331 ALA B N 1
ATOM 5222 C CA . ALA B 2 331 ? 6.030 -30.702 35.480 1.00 46.40 331 ALA B CA 1
ATOM 5223 C C . ALA B 2 331 ? 7.430 -31.207 35.117 1.00 42.92 331 ALA B C 1
ATOM 5224 O O . ALA B 2 331 ? 8.415 -30.408 35.116 1.00 47.52 331 ALA B O 1
ATOM 5226 N N . SER B 2 332 ? 7.541 -32.495 34.734 1.00 45.10 332 SER B N 1
ATOM 5227 C CA . SER B 2 332 ? 8.846 -33.204 34.602 1.00 45.35 332 SER B CA 1
ATOM 5228 C C . SER B 2 332 ? 9.939 -32.389 33.914 1.00 45.52 332 SER B C 1
ATOM 5229 O O . SER B 2 332 ? 10.981 -32.174 34.488 1.00 48.40 332 SER B O 1
ATOM 5232 N N . ALA B 2 333 ? 9.741 -32.019 32.651 1.00 44.04 333 ALA B N 1
ATOM 5233 C CA . ALA B 2 333 ? 10.838 -31.439 31.876 1.00 43.67 333 ALA B CA 1
ATOM 5234 C C . ALA B 2 333 ? 11.254 -30.051 32.407 1.00 47.11 333 ALA B C 1
ATOM 5235 O O . ALA B 2 333 ? 12.423 -29.668 32.238 1.00 48.28 333 ALA B O 1
ATOM 5237 N N . SER B 2 334 ? 10.315 -29.318 33.013 1.00 47.83 334 SER B N 1
ATOM 5238 C CA . SER B 2 334 ? 10.576 -27.997 33.617 1.00 51.90 334 SER B CA 1
ATOM 5239 C C . SER B 2 334 ? 11.407 -28.174 34.908 1.00 50.57 334 SER B C 1
ATOM 5240 O O . SER B 2 334 ? 12.392 -27.434 35.153 1.00 52.42 334 SER B O 1
ATOM 5243 N N . PHE B 2 335 ? 11.062 -29.183 35.711 1.00 46.63 335 PHE B N 1
ATOM 5244 C CA . PHE B 2 335 ? 11.890 -29.544 36.881 1.00 46.45 335 PHE B CA 1
ATOM 5245 C C . PHE B 2 335 ? 13.295 -30.009 36.470 1.00 49.91 335 PHE B C 1
ATOM 5246 O O . PHE B 2 335 ? 14.265 -29.712 37.173 1.00 53.06 335 PHE B O 1
ATOM 5254 N N . GLN B 2 336 ? 13.409 -30.676 35.325 1.00 49.44 336 GLN B N 1
ATOM 5255 C CA . GLN B 2 336 ? 14.681 -31.133 34.803 1.00 50.49 336 GLN B CA 1
ATOM 5256 C C . GLN B 2 336 ? 15.562 -29.964 34.359 1.00 53.48 336 GLN B C 1
ATOM 5257 O O . GLN B 2 336 ? 16.766 -29.977 34.577 1.00 50.95 336 GLN B O 1
ATOM 5263 N N . ILE B 2 337 ? 14.976 -28.984 33.672 1.00 48.49 337 ILE B N 1
ATOM 5264 C CA . ILE B 2 337 ? 15.729 -27.805 33.256 1.00 49.12 337 ILE B CA 1
ATOM 5265 C C . ILE B 2 337 ? 16.160 -27.044 34.527 1.00 47.32 337 ILE B C 1
ATOM 5266 O O . ILE B 2 337 ? 17.247 -26.502 34.579 1.00 46.34 337 ILE B O 1
ATOM 5271 N N . ALA B 2 338 ? 15.281 -26.986 35.530 1.00 46.59 338 ALA B N 1
ATOM 5272 C CA . ALA B 2 338 ? 15.542 -26.213 36.761 1.00 52.83 338 ALA B CA 1
ATOM 5273 C C . ALA B 2 338 ? 16.695 -26.860 37.552 1.00 54.85 338 ALA B C 1
ATOM 5274 O O . ALA B 2 338 ? 17.563 -26.151 38.082 1.00 58.26 338 ALA B O 1
ATOM 5276 N N . ALA B 2 339 ? 16.739 -28.195 37.550 1.00 52.94 339 ALA B N 1
ATOM 5277 C CA . ALA B 2 339 ? 17.802 -28.981 38.160 1.00 51.99 339 ALA B CA 1
ATOM 5278 C C . ALA B 2 339 ? 19.138 -28.672 37.487 1.00 54.28 339 ALA B C 1
ATOM 5279 O O . ALA B 2 339 ? 20.101 -28.422 38.178 1.00 55.07 339 ALA B O 1
ATOM 5281 N N . VAL B 2 340 ? 19.186 -28.690 36.148 1.00 52.50 340 VAL B N 1
ATOM 5282 C CA . VAL B 2 340 ? 20.357 -28.266 35.426 1.00 55.77 340 VAL B CA 1
ATOM 5283 C C . VAL B 2 340 ? 20.780 -26.845 35.862 1.00 64.29 340 VAL B C 1
ATOM 5284 O O . VAL B 2 340 ? 21.983 -26.553 35.920 1.00 55.09 340 VAL B O 1
ATOM 5288 N N . LEU B 2 341 ? 19.822 -25.942 36.112 1.00 60.02 341 LEU B N 1
ATOM 5289 C CA . LEU B 2 341 ? 20.163 -24.517 36.375 1.00 59.83 341 LEU B CA 1
ATOM 5290 C C . LEU B 2 341 ? 20.784 -24.384 37.776 1.00 57.34 341 LEU B C 1
ATOM 5291 O O . LEU B 2 341 ? 21.755 -23.641 37.913 1.00 55.65 341 LEU B O 1
ATOM 5296 N N . ALA B 2 342 ? 20.214 -25.106 38.764 1.00 55.33 342 ALA B N 1
ATOM 5297 C CA . ALA B 2 342 ? 20.665 -25.154 40.166 1.00 66.17 342 ALA B CA 1
ATOM 5298 C C . ALA B 2 342 ? 22.096 -25.712 40.252 1.00 72.27 342 ALA B C 1
ATOM 5299 O O . ALA B 2 342 ? 22.950 -25.110 40.911 1.00 83.22 342 ALA B O 1
ATOM 5301 N N . ALA B 2 343 ? 22.356 -26.824 39.549 1.00 66.39 343 ALA B N 1
ATOM 5302 C CA . ALA B 2 343 ? 23.689 -27.465 39.473 1.00 66.83 343 ALA B CA 1
ATOM 5303 C C . ALA B 2 343 ? 24.681 -26.595 38.686 1.00 74.47 343 ALA B C 1
ATOM 5304 O O . ALA B 2 343 ? 25.890 -26.655 38.936 1.00 75.66 343 ALA B O 1
ATOM 5306 N N . ALA B 2 344 ? 24.184 -25.822 37.711 1.00 69.50 344 ALA B N 1
ATOM 5307 C CA . ALA B 2 344 ? 24.996 -24.826 37.002 1.00 72.05 344 ALA B CA 1
ATOM 5308 C C . ALA B 2 344 ? 25.500 -23.786 38.003 1.00 76.25 344 ALA B C 1
ATOM 5309 O O . ALA B 2 344 ? 26.658 -23.404 37.949 1.00 74.13 344 ALA B O 1
ATOM 5311 N N . GLU B 2 345 ? 24.593 -23.333 38.876 1.00 77.33 345 GLU B N 1
ATOM 5312 C CA . GLU B 2 345 ? 24.837 -22.240 39.803 1.00 80.33 345 GLU B CA 1
ATOM 5313 C C . GLU B 2 345 ? 25.872 -22.655 40.857 1.00 77.17 345 GLU B C 1
ATOM 5314 O O . GLU B 2 345 ? 26.831 -21.951 41.058 1.00 71.38 345 GLU B O 1
ATOM 5320 N N . ALA B 2 346 ? 25.672 -23.812 41.497 1.00 80.89 346 ALA B N 1
ATOM 5321 C CA . ALA B 2 346 ? 26.580 -24.327 42.545 1.00 81.07 346 ALA B CA 1
ATOM 5322 C C . ALA B 2 346 ? 27.841 -24.970 41.939 1.00 85.30 346 ALA B C 1
ATOM 5323 O O . ALA B 2 346 ? 28.422 -25.854 42.558 1.00 99.79 346 ALA B O 1
ATOM 5325 N N . ASP B 2 347 ? 28.274 -24.534 40.747 1.00 81.14 347 ASP B N 1
ATOM 5326 C CA . ASP B 2 347 ? 29.503 -25.037 40.132 1.00 80.85 347 ASP B CA 1
ATOM 5327 C C . ASP B 2 347 ? 29.881 -24.139 38.946 1.00 89.11 347 ASP B C 1
ATOM 5328 O O . ASP B 2 347 ? 29.316 -24.269 37.862 1.00 93.52 347 ASP B O 1
ATOM 5333 N N . ALA B 2 348 ? 30.885 -23.274 39.158 1.00 82.30 348 ALA B N 1
ATOM 5334 C CA . ALA B 2 348 ? 31.325 -22.286 38.182 1.00 81.29 348 ALA B CA 1
ATOM 5335 C C . ALA B 2 348 ? 32.076 -22.947 37.012 1.00 77.26 348 ALA B C 1
ATOM 5336 O O . ALA B 2 348 ? 32.389 -22.269 36.032 1.00 85.36 348 ALA B O 1
ATOM 5338 N N . ASP B 2 349 ? 32.327 -24.264 37.085 1.00 73.06 349 ASP B N 1
ATOM 5339 C CA . ASP B 2 349 ? 32.889 -25.005 35.951 1.00 75.91 349 ASP B CA 1
ATOM 5340 C C . ASP B 2 349 ? 31.821 -25.270 34.864 1.00 77.73 349 ASP B C 1
ATOM 5341 O O . ASP B 2 349 ? 32.164 -25.611 33.718 1.00 78.90 349 ASP B O 1
ATOM 5346 N N . SER B 2 350 ? 30.535 -25.116 35.207 1.00 75.53 350 SER B N 1
ATOM 5347 C CA . SER B 2 350 ? 29.406 -25.188 34.237 1.00 72.97 350 SER B CA 1
ATOM 5348 C C . SER B 2 350 ? 29.557 -24.180 33.078 1.00 78.26 350 SER B C 1
ATOM 5349 O O . SER B 2 350 ? 29.256 -24.528 31.907 1.00 76.37 350 SER B O 1
ATOM 5352 N N . ARG B 2 351 ? 30.018 -22.953 33.389 1.00 70.38 351 ARG B N 1
ATOM 5353 C CA . ARG B 2 351 ? 30.073 -21.840 32.432 1.00 71.05 351 ARG B CA 1
ATOM 5354 C C . ARG B 2 351 ? 30.577 -22.348 31.082 1.00 66.97 351 ARG B C 1
ATOM 5355 O O . ARG B 2 351 ? 31.648 -22.923 30.997 1.00 67.66 351 ARG B O 1
ATOM 5363 N N . GLY B 2 352 ? 29.777 -22.141 30.028 1.00 63.14 352 GLY B N 1
ATOM 5364 C CA . GLY B 2 352 ? 30.159 -22.463 28.629 1.00 61.30 352 GLY B CA 1
ATOM 5365 C C . GLY B 2 352 ? 29.951 -23.925 28.232 1.00 53.19 352 GLY B C 1
ATOM 5366 O O . GLY B 2 352 ? 30.202 -24.286 27.085 1.00 57.06 352 GLY B O 1
ATOM 5367 N N . ARG B 2 353 ? 29.500 -24.780 29.152 1.00 50.42 353 ARG B N 1
ATOM 5368 C CA . ARG B 2 353 ? 29.359 -26.229 28.852 1.00 60.90 353 ARG B CA 1
ATOM 5369 C C . ARG B 2 353 ? 27.901 -26.596 28.497 1.00 62.74 353 ARG B C 1
ATOM 5370 O O . ARG B 2 353 ? 26.939 -25.863 28.818 1.00 56.02 353 ARG B O 1
ATOM 5378 N N . ILE B 2 354 ? 27.741 -27.773 27.878 1.00 67.25 354 ILE B N 1
ATOM 5379 C CA . ILE B 2 354 ? 26.457 -28.256 27.334 1.00 64.74 354 ILE B CA 1
ATOM 5380 C C . ILE B 2 354 ? 25.706 -29.096 28.366 1.00 64.98 354 ILE B C 1
ATOM 5381 O O . ILE B 2 354 ? 26.276 -30.008 28.979 1.00 58.38 354 ILE B O 1
ATOM 5386 N N . ALA B 2 355 ? 24.401 -28.812 28.499 1.00 56.87 355 ALA B N 1
ATOM 5387 C CA . ALA B 2 355 ? 23.473 -29.712 29.154 1.00 54.63 355 ALA B CA 1
ATOM 5388 C C . ALA B 2 355 ? 22.448 -30.229 28.126 1.00 55.43 355 ALA B C 1
ATOM 5389 O O . ALA B 2 355 ? 22.105 -29.548 27.159 1.00 53.62 355 ALA B O 1
ATOM 5391 N N . LEU B 2 356 ? 22.014 -31.475 28.337 1.00 56.26 356 LEU B N 1
ATOM 5392 C CA . LEU B 2 356 ? 21.020 -32.160 27.537 1.00 51.16 356 LEU B CA 1
ATOM 5393 C C . LEU B 2 356 ? 19.922 -32.627 28.488 1.00 52.51 356 LEU B C 1
ATOM 5394 O O . LEU B 2 356 ? 20.201 -33.269 29.481 1.00 53.01 356 LEU B O 1
ATOM 5399 N N . VAL B 2 357 ? 18.673 -32.251 28.182 1.00 49.51 357 VAL B N 1
ATOM 5400 C CA . VAL B 2 357 ? 17.488 -32.676 28.922 1.00 47.59 357 VAL B CA 1
ATOM 5401 C C . VAL B 2 357 ? 16.674 -33.579 27.985 1.00 49.88 357 VAL B C 1
ATOM 5402 O O . VAL B 2 357 ? 16.585 -33.298 26.792 1.00 48.20 357 VAL B O 1
ATOM 5406 N N . CYS B 2 358 ? 16.081 -34.646 28.530 1.00 47.74 358 CYS B N 1
ATOM 5407 C CA . CYS B 2 358 ? 15.413 -35.693 27.714 1.00 50.31 358 CYS B CA 1
ATOM 5408 C C . CYS B 2 358 ? 14.164 -36.144 28.459 1.00 50.66 358 CYS B C 1
ATOM 5409 O O . CYS B 2 358 ? 14.206 -36.328 29.680 1.00 46.94 358 CYS B O 1
ATOM 5412 N N . ALA B 2 359 ? 13.037 -36.262 27.745 1.00 52.33 359 ALA B N 1
ATOM 5413 C CA . ALA B 2 359 ? 11.811 -36.771 28.383 1.00 51.06 359 ALA B CA 1
ATOM 5414 C C . ALA B 2 359 ? 11.061 -37.694 27.416 1.00 44.32 359 ALA B C 1
ATOM 5415 O O . ALA B 2 359 ? 11.153 -37.508 26.184 1.00 43.20 359 ALA B O 1
ATOM 5417 N N . VAL B 2 360 ? 10.404 -38.705 27.996 1.00 46.18 360 VAL B N 1
ATOM 5418 C CA . VAL B 2 360 ? 9.560 -39.659 27.289 1.00 46.05 360 VAL B CA 1
ATOM 5419 C C . VAL B 2 360 ? 8.221 -39.724 28.021 1.00 46.42 360 VAL B C 1
ATOM 5420 O O . VAL B 2 360 ? 8.146 -39.639 29.231 1.00 48.20 360 VAL B O 1
ATOM 5424 N N . ASP B 2 361 ? 7.151 -39.812 27.242 1.00 49.23 361 ASP B N 1
ATOM 5425 C CA . ASP B 2 361 ? 5.814 -39.884 27.752 1.00 46.09 361 ASP B CA 1
ATOM 5426 C C . ASP B 2 361 ? 5.156 -41.161 27.220 1.00 52.74 361 ASP B C 1
ATOM 5427 O O . ASP B 2 361 ? 5.465 -41.611 26.106 1.00 50.87 361 ASP B O 1
ATOM 5432 N N . ARG B 2 362 ? 4.160 -41.676 27.941 1.00 57.49 362 ARG B N 1
ATOM 5433 C CA . ARG B 2 362 ? 3.621 -42.986 27.610 1.00 66.42 362 ARG B CA 1
ATOM 5434 C C . ARG B 2 362 ? 2.630 -42.883 26.433 1.00 65.57 362 ARG B C 1
ATOM 5435 O O . ARG B 2 362 ? 2.239 -43.891 25.905 1.00 68.97 362 ARG B O 1
ATOM 5443 N N . ASP B 2 363 ? 2.252 -41.674 25.994 1.00 63.35 363 ASP B N 1
ATOM 5444 C CA . ASP B 2 363 ? 1.414 -41.514 24.795 1.00 59.67 363 ASP B CA 1
ATOM 5445 C C . ASP B 2 363 ? 2.244 -41.623 23.489 1.00 60.25 363 ASP B C 1
ATOM 5446 O O . ASP B 2 363 ? 1.660 -41.505 22.421 1.00 68.01 363 ASP B O 1
ATOM 5451 N N . GLY B 2 364 ? 3.579 -41.829 23.553 1.00 47.55 364 GLY B N 1
ATOM 5452 C CA . GLY B 2 364 ? 4.412 -42.100 22.390 1.00 47.93 364 GLY B CA 1
ATOM 5453 C C . GLY B 2 364 ? 5.562 -41.110 22.167 1.00 45.57 364 GLY B C 1
ATOM 5454 O O . GLY B 2 364 ? 6.508 -41.407 21.417 1.00 43.33 364 GLY B O 1
ATOM 5455 N N . ALA B 2 365 ? 5.520 -39.935 22.797 1.00 42.78 365 ALA B N 1
ATOM 5456 C CA . ALA B 2 365 ? 6.435 -38.860 22.425 1.00 41.06 365 ALA B CA 1
ATOM 5457 C C . ALA B 2 365 ? 7.759 -38.924 23.211 1.00 42.81 365 ALA B C 1
ATOM 5458 O O . ALA B 2 365 ? 7.822 -39.361 24.336 1.00 41.57 365 ALA B O 1
ATOM 5460 N N . VAL B 2 366 ? 8.817 -38.460 22.550 1.00 40.32 366 VAL B N 1
ATOM 5461 C CA . VAL B 2 366 ? 10.120 -38.215 23.118 1.00 39.68 366 VAL B CA 1
ATOM 5462 C C . VAL B 2 366 ? 10.531 -36.803 22.694 1.00 41.15 366 VAL B C 1
ATOM 5463 O O . VAL B 2 366 ? 10.215 -36.391 21.609 1.00 39.75 366 VAL B O 1
ATOM 5467 N N . ALA B 2 367 ? 11.308 -36.121 23.541 1.00 41.41 367 ALA B N 1
ATOM 5468 C CA . ALA B 2 367 ? 11.732 -34.770 23.326 1.00 40.85 367 ALA B CA 1
ATOM 5469 C C . ALA B 2 367 ? 13.094 -34.566 24.000 1.00 40.67 367 ALA B C 1
ATOM 5470 O O . ALA B 2 367 ? 13.303 -34.996 25.098 1.00 40.39 367 ALA B O 1
ATOM 5472 N N . VAL B 2 368 ? 14.002 -33.893 23.307 1.00 43.13 368 VAL B N 1
ATOM 5473 C CA . VAL B 2 368 ? 15.304 -33.596 23.864 1.00 45.69 368 VAL B CA 1
ATOM 5474 C C . VAL B 2 368 ? 15.613 -32.126 23.631 1.00 45.52 368 VAL B C 1
ATOM 5475 O O . VAL B 2 368 ? 15.468 -31.643 22.517 1.00 43.94 368 VAL B O 1
ATOM 5479 N N . ALA B 2 369 ? 16.148 -31.467 24.665 1.00 44.08 369 ALA B N 1
ATOM 5480 C CA . ALA B 2 369 ? 16.619 -30.104 24.524 1.00 45.14 369 ALA B CA 1
ATOM 5481 C C . ALA B 2 369 ? 18.116 -30.057 24.863 1.00 47.76 369 ALA B C 1
ATOM 5482 O O . ALA B 2 369 ? 18.555 -30.724 25.807 1.00 54.97 369 ALA B O 1
ATOM 5484 N N . VAL B 2 370 ? 18.844 -29.245 24.096 1.00 44.39 370 VAL B N 1
ATOM 5485 C CA . VAL B 2 370 ? 20.268 -29.001 24.265 1.00 50.50 370 VAL B CA 1
ATOM 5486 C C . VAL B 2 370 ? 20.468 -27.520 24.610 1.00 51.95 370 VAL B C 1
ATOM 5487 O O . VAL B 2 370 ? 20.079 -26.628 23.829 1.00 50.94 370 VAL B O 1
ATOM 5491 N N . LEU B 2 371 ? 21.033 -27.292 25.802 1.00 49.27 371 LEU B N 1
ATOM 5492 C CA . LEU B 2 371 ? 21.320 -25.967 26.363 1.00 52.54 371 LEU B CA 1
ATOM 5493 C C . LEU B 2 371 ? 22.841 -25.721 26.362 1.00 58.33 371 LEU B C 1
ATOM 5494 O O . LEU B 2 371 ? 23.625 -26.661 26.412 1.00 54.20 371 LEU B O 1
ATOM 5499 N N . ARG B 2 372 ? 23.237 -24.444 26.293 1.00 58.93 372 ARG B N 1
ATOM 5500 C CA . ARG B 2 372 ? 24.583 -23.990 26.636 1.00 60.07 372 ARG B CA 1
ATOM 5501 C C . ARG B 2 372 ? 24.472 -23.127 27.897 1.00 59.27 372 ARG B C 1
ATOM 5502 O O . ARG B 2 372 ? 23.757 -22.130 27.900 1.00 58.49 372 ARG B O 1
ATOM 5510 N N . LEU B 2 373 ? 25.117 -23.570 28.983 1.00 57.90 373 LEU B N 1
ATOM 5511 C CA . LEU B 2 373 ? 25.094 -22.853 30.270 1.00 63.83 373 LEU B CA 1
ATOM 5512 C C . LEU B 2 373 ? 26.023 -21.630 30.157 1.00 64.23 373 LEU B C 1
ATOM 5513 O O . LEU B 2 373 ? 27.010 -21.681 29.420 1.00 65.41 373 LEU B O 1
ATOM 5518 N N . ILE B 2 374 ? 25.663 -20.522 30.820 1.00 62.92 374 ILE B N 1
ATOM 5519 C CA . ILE B 2 374 ? 26.453 -19.275 30.772 1.00 67.42 374 ILE B CA 1
ATOM 5520 C C . ILE B 2 374 ? 26.711 -18.800 32.204 1.00 61.74 374 ILE B C 1
ATOM 5521 O O . ILE B 2 374 ? 25.778 -18.333 32.845 1.00 61.80 374 ILE B O 1
ATOM 5526 N N . ALA C 3 5 ? -39.618 -14.968 53.313 1.00 115.45 5 ALA C N 1
ATOM 5527 C CA . ALA C 3 5 ? -40.857 -14.698 54.108 1.00 112.81 5 ALA C CA 1
ATOM 5528 C C . ALA C 3 5 ? -40.710 -15.306 55.505 1.00 118.52 5 ALA C C 1
ATOM 5529 O O . ALA C 3 5 ? -41.104 -14.650 56.464 1.00 111.84 5 ALA C O 1
ATOM 5531 N N . PRO C 3 6 ? -40.178 -16.550 55.678 1.00 122.07 6 PRO C N 1
ATOM 5532 C CA . PRO C 3 6 ? -39.837 -17.106 56.995 1.00 113.99 6 PRO C CA 1
ATOM 5533 C C . PRO C 3 6 ? -38.332 -17.363 57.239 1.00 103.89 6 PRO C C 1
ATOM 5534 O O . PRO C 3 6 ? -37.525 -16.462 57.064 1.00 104.65 6 PRO C O 1
ATOM 5538 N N . GLU C 3 7 ? -37.954 -18.581 57.651 1.00 103.92 7 GLU C N 1
ATOM 5539 C CA . GLU C 3 7 ? -36.537 -18.990 57.794 1.00 108.87 7 GLU C CA 1
ATOM 5540 C C . GLU C 3 7 ? -35.918 -19.337 56.427 1.00 101.90 7 GLU C C 1
ATOM 5541 O O . GLU C 3 7 ? -34.711 -19.604 56.328 1.00 85.65 7 GLU C O 1
ATOM 5547 N N . ARG C 3 8 ? -36.744 -19.373 55.376 1.00 94.56 8 ARG C N 1
ATOM 5548 C CA . ARG C 3 8 ? -36.246 -19.534 54.015 1.00 98.30 8 ARG C CA 1
ATOM 5549 C C . ARG C 3 8 ? -35.357 -18.328 53.658 1.00 96.76 8 ARG C C 1
ATOM 5550 O O . ARG C 3 8 ? -34.241 -18.521 53.155 1.00 89.32 8 ARG C O 1
ATOM 5558 N N . LEU C 3 9 ? -35.821 -17.106 53.973 1.00 93.38 9 LEU C N 1
ATOM 5559 C CA . LEU C 3 9 ? -35.044 -15.850 53.747 1.00 92.77 9 LEU C CA 1
ATOM 5560 C C . LEU C 3 9 ? -33.603 -15.972 54.289 1.00 94.95 9 LEU C C 1
ATOM 5561 O O . LEU C 3 9 ? -32.653 -15.602 53.611 1.00 95.48 9 LEU C O 1
ATOM 5566 N N . SER C 3 10 ? -33.445 -16.487 55.515 1.00 104.24 10 SER C N 1
ATOM 5567 C CA . SER C 3 10 ? -32.129 -16.607 56.213 1.00 106.92 10 SER C CA 1
ATOM 5568 C C . SER C 3 10 ? -31.177 -17.555 55.452 1.00 102.71 10 SER C C 1
ATOM 5569 O O . SER C 3 10 ? -29.951 -17.323 55.376 1.00 76.61 10 SER C O 1
ATOM 5572 N N . ARG C 3 11 ? -31.747 -18.642 54.908 1.00 111.61 11 ARG C N 1
ATOM 5573 C CA . ARG C 3 11 ? -31.028 -19.611 54.072 1.00 105.20 11 ARG C CA 1
ATOM 5574 C C . ARG C 3 11 ? -30.713 -18.992 52.703 1.00 103.54 11 ARG C C 1
ATOM 5575 O O . ARG C 3 11 ? -29.690 -19.330 52.109 1.00 102.97 11 ARG C O 1
ATOM 5583 N N . ILE C 3 12 ? -31.604 -18.115 52.213 1.00 91.46 12 ILE C N 1
ATOM 5584 C CA . ILE C 3 12 ? -31.443 -17.445 50.915 1.00 84.52 12 ILE C CA 1
ATOM 5585 C C . ILE C 3 12 ? -30.319 -16.404 51.006 1.00 90.59 12 ILE C C 1
ATOM 5586 O O . ILE C 3 12 ? -29.412 -16.402 50.153 1.00 90.76 12 ILE C O 1
ATOM 5591 N N . ARG C 3 13 ? -30.397 -15.536 52.028 1.00 96.30 13 ARG C N 1
ATOM 5592 C CA . ARG C 3 13 ? -29.329 -14.582 52.412 1.00 86.74 13 ARG C CA 1
ATOM 5593 C C . ARG C 3 13 ? -27.967 -15.293 52.411 1.00 81.71 13 ARG C C 1
ATOM 5594 O O . ARG C 3 13 ? -26.991 -14.812 51.827 1.00 79.18 13 ARG C O 1
ATOM 5602 N N . GLU C 3 14 ? -27.917 -16.452 53.075 1.00 81.94 14 GLU C N 1
ATOM 5603 C CA . GLU C 3 14 ? -26.667 -17.203 53.319 1.00 95.46 14 GLU C CA 1
ATOM 5604 C C . GLU C 3 14 ? -26.102 -17.755 51.995 1.00 101.55 14 GLU C C 1
ATOM 5605 O O . GLU C 3 14 ? -24.870 -17.783 51.777 1.00 79.30 14 GLU C O 1
ATOM 5611 N N . ILE C 3 15 ? -27.008 -18.206 51.116 1.00 109.96 15 ILE C N 1
ATOM 5612 C CA . ILE C 3 15 ? -26.650 -18.698 49.783 1.00 102.98 15 ILE C CA 1
ATOM 5613 C C . ILE C 3 15 ? -26.055 -17.529 48.983 1.00 92.25 15 ILE C C 1
ATOM 5614 O O . ILE C 3 15 ? -24.893 -17.627 48.548 1.00 89.08 15 ILE C O 1
ATOM 5619 N N . ILE C 3 16 ? -26.841 -16.447 48.824 1.00 75.78 16 ILE C N 1
ATOM 5620 C CA . ILE C 3 16 ? -26.418 -15.215 48.123 1.00 73.75 16 ILE C CA 1
ATOM 5621 C C . ILE C 3 16 ? -25.014 -14.795 48.594 1.00 89.66 16 ILE C C 1
ATOM 5622 O O . ILE C 3 16 ? -24.045 -14.788 47.795 1.00 74.54 16 ILE C O 1
ATOM 5627 N N . ALA C 3 17 ? -24.919 -14.456 49.890 1.00 89.56 17 ALA C N 1
ATOM 5628 C CA . ALA C 3 17 ? -23.719 -13.916 50.499 1.00 90.34 17 ALA C CA 1
ATOM 5629 C C . ALA C 3 17 ? -22.505 -14.761 50.093 1.00 89.72 17 ALA C C 1
ATOM 5630 O O . ALA C 3 17 ? -21.493 -14.208 49.678 1.00 106.25 17 ALA C O 1
ATOM 5632 N N . GLU C 3 18 ? -22.624 -16.092 50.174 1.00 84.33 18 GLU C N 1
ATOM 5633 C CA . GLU C 3 18 ? -21.502 -16.993 49.876 1.00 90.22 18 GLU C CA 1
ATOM 5634 C C . GLU C 3 18 ? -21.110 -16.912 48.387 1.00 95.71 18 GLU C C 1
ATOM 5635 O O . GLU C 3 18 ? -19.957 -17.193 48.047 1.00 91.63 18 GLU C O 1
ATOM 5641 N N . ASN C 3 19 ? -22.062 -16.555 47.508 1.00 96.64 19 ASN C N 1
ATOM 5642 C CA . ASN C 3 19 ? -21.869 -16.597 46.039 1.00 95.75 19 ASN C CA 1
ATOM 5643 C C . ASN C 3 19 ? -21.466 -15.224 45.474 1.00 99.26 19 ASN C C 1
ATOM 5644 O O . ASN C 3 19 ? -20.879 -15.180 44.387 1.00 105.39 19 ASN C O 1
ATOM 5649 N N . ILE C 3 20 ? -21.767 -14.131 46.193 1.00 93.58 20 ILE C N 1
ATOM 5650 C CA . ILE C 3 20 ? -21.431 -12.763 45.743 1.00 91.85 20 ILE C CA 1
ATOM 5651 C C . ILE C 3 20 ? -20.456 -12.064 46.718 1.00 102.55 20 ILE C C 1
ATOM 5652 O O . ILE C 3 20 ? -19.850 -11.069 46.338 1.00 105.79 20 ILE C O 1
ATOM 5657 N N . ASP C 3 21 ? -20.318 -12.558 47.961 1.00 116.05 21 ASP C N 1
ATOM 5658 C CA . ASP C 3 21 ? -19.387 -12.017 49.007 1.00 109.48 21 ASP C CA 1
ATOM 5659 C C . ASP C 3 21 ? -19.843 -10.635 49.519 1.00 115.30 21 ASP C C 1
ATOM 5660 O O . ASP C 3 21 ? -19.352 -9.626 49.015 1.00 109.83 21 ASP C O 1
ATOM 5665 N N . VAL C 3 22 ? -20.779 -10.604 50.493 1.00 117.15 22 VAL C N 1
ATOM 5666 C CA . VAL C 3 22 ? -21.096 -9.416 51.396 1.00 122.50 22 VAL C CA 1
ATOM 5667 C C . VAL C 3 22 ? -21.686 -9.981 52.708 1.00 133.93 22 VAL C C 1
ATOM 5668 O O . VAL C 3 22 ? -21.436 -11.158 53.010 1.00 138.48 22 VAL C O 1
ATOM 5672 N N . ASP C 3 23 ? -22.436 -9.173 53.492 1.00 130.88 23 ASP C N 1
ATOM 5673 C CA . ASP C 3 23 ? -23.251 -9.707 54.612 1.00 116.35 23 ASP C CA 1
ATOM 5674 C C . ASP C 3 23 ? -24.240 -8.664 55.166 1.00 118.73 23 ASP C C 1
ATOM 5675 O O . ASP C 3 23 ? -24.365 -8.524 56.392 1.00 121.11 23 ASP C O 1
ATOM 5680 N N . LEU C 3 24 ? -24.983 -7.974 54.287 1.00 111.28 24 LEU C N 1
ATOM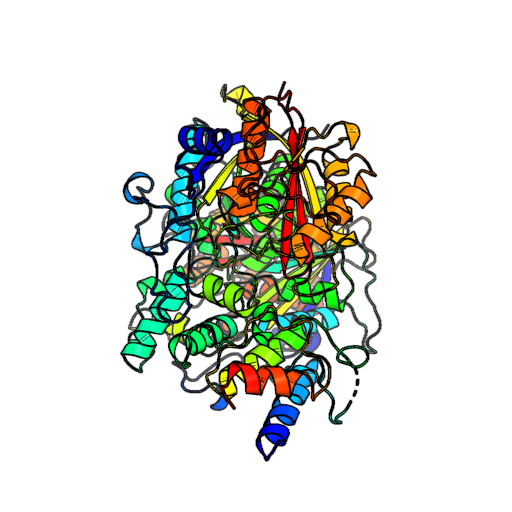 5681 C CA . LEU C 3 24 ? -26.055 -7.062 54.749 1.00 114.81 24 LEU C CA 1
ATOM 5682 C C . LEU C 3 24 ? -27.110 -6.874 53.647 1.00 107.31 24 LEU C C 1
ATOM 5683 O O . LEU C 3 24 ? -26.796 -6.501 52.529 1.00 118.21 24 LEU C O 1
ATOM 5688 N N . ASP C 3 25 ? -28.374 -7.098 54.017 1.00 104.81 25 ASP C N 1
ATOM 5689 C CA . ASP C 3 25 ? -29.555 -7.011 53.142 1.00 101.52 25 ASP C CA 1
ATOM 5690 C C . ASP C 3 25 ? -29.561 -5.644 52.439 1.00 100.42 25 ASP C C 1
ATOM 5691 O O . ASP C 3 25 ? -28.719 -4.782 52.723 1.00 86.87 25 ASP C O 1
ATOM 5696 N N . GLY C 3 26 ? -30.510 -5.453 51.515 1.00 95.13 26 GLY C N 1
ATOM 5697 C CA . GLY C 3 26 ? -30.596 -4.218 50.742 1.00 93.13 26 GLY C CA 1
ATOM 5698 C C . GLY C 3 26 ? -31.709 -4.288 49.719 1.00 84.30 26 GLY C C 1
ATOM 5699 O O . GLY C 3 26 ? -32.727 -4.915 49.982 1.00 91.59 26 GLY C O 1
ATOM 5700 N N . PHE C 3 33 ? -28.078 -2.164 43.140 1.00 88.11 33 PHE C N 1
ATOM 5701 C CA . PHE C 3 33 ? -28.132 -2.891 44.397 1.00 85.36 33 PHE C CA 1
ATOM 5702 C C . PHE C 3 33 ? -27.394 -4.234 44.268 1.00 93.92 33 PHE C C 1
ATOM 5703 O O . PHE C 3 33 ? -26.794 -4.700 45.231 1.00 100.06 33 PHE C O 1
ATOM 5705 N N . ILE C 3 34 ? -27.413 -4.817 43.058 1.00 119.44 34 ILE C N 1
ATOM 5706 C CA . ILE C 3 34 ? -26.994 -6.227 42.808 1.00 117.99 34 ILE C CA 1
ATOM 5707 C C . ILE C 3 34 ? -25.483 -6.417 43.016 1.00 114.32 34 ILE C C 1
ATOM 5708 O O . ILE C 3 34 ? -25.120 -7.410 43.644 1.00 102.24 34 ILE C O 1
ATOM 5713 N N . ASP C 3 35 ? -24.559 -5.561 42.530 1.00 110.06 35 ASP C N 1
ATOM 5714 C CA . ASP C 3 35 ? -24.484 -4.809 41.277 1.00 107.41 35 ASP C CA 1
ATOM 5715 C C . ASP C 3 35 ? -23.496 -3.651 41.496 1.00 110.75 35 ASP C C 1
ATOM 5716 O O . ASP C 3 35 ? -22.325 -3.778 41.141 1.00 112.92 35 ASP C O 1
ATOM 5721 N N . GLU C 3 36 ? -23.985 -2.536 42.071 1.00 114.58 36 GLU C N 1
ATOM 5722 C CA . GLU C 3 36 ? -23.174 -1.540 42.783 1.00 104.37 36 GLU C CA 1
ATOM 5723 C C . GLU C 3 36 ? -23.009 -2.056 44.213 1.00 103.52 36 GLU C C 1
ATOM 5724 O O . GLU C 3 36 ? -23.658 -1.570 45.133 1.00 103.49 36 GLU C O 1
ATOM 5730 N N . LEU C 3 37 ? -22.124 -3.051 44.340 1.00 111.12 37 LEU C N 1
ATOM 5731 C CA . LEU C 3 37 ? -22.031 -4.047 45.420 1.00 107.27 37 LEU C CA 1
ATOM 5732 C C . LEU C 3 37 ? -21.465 -5.338 44.800 1.00 118.90 37 LEU C C 1
ATOM 5733 O O . LEU C 3 37 ? -22.236 -6.223 44.394 1.00 132.92 37 LEU C O 1
ATOM 5738 N N . GLY C 3 38 ? -20.128 -5.415 44.690 1.00 111.76 38 GLY C N 1
ATOM 5739 C CA . GLY C 3 38 ? -19.409 -6.498 43.988 1.00 104.21 38 GLY C CA 1
ATOM 5740 C C . GLY C 3 38 ? -19.924 -6.694 42.567 1.00 107.16 38 GLY C C 1
ATOM 5741 O O . GLY C 3 38 ? -19.679 -5.862 41.686 1.00 97.43 38 GLY C O 1
ATOM 5742 N N . ALA C 3 39 ? -20.633 -7.812 42.355 1.00 105.70 39 ALA C N 1
ATOM 5743 C CA . ALA C 3 39 ? -21.426 -8.106 41.149 1.00 102.18 39 ALA C CA 1
ATOM 5744 C C . ALA C 3 39 ? -20.529 -8.479 39.966 1.00 93.14 39 ALA C C 1
ATOM 5745 O O . ALA C 3 39 ? -19.383 -8.064 39.863 1.00 98.74 39 ALA C O 1
ATOM 5747 N N . ASP C 3 40 ? -21.142 -9.212 39.040 1.00 94.31 40 ASP C N 1
ATOM 5748 C CA . ASP C 3 40 ? -20.516 -9.959 37.959 1.00 88.86 40 ASP C CA 1
ATOM 5749 C C . ASP C 3 40 ? -21.578 -10.967 37.518 1.00 83.97 40 ASP C C 1
ATOM 5750 O O . ASP C 3 40 ? -22.198 -11.607 38.383 1.00 77.80 40 ASP C O 1
ATOM 5755 N N . SER C 3 41 ? -21.819 -11.063 36.205 1.00 74.62 41 SER C N 1
ATOM 5756 C CA . SER C 3 41 ? -22.870 -11.942 35.651 1.00 69.40 41 SER C CA 1
ATOM 5757 C C . SER C 3 41 ? -22.661 -13.397 36.103 1.00 62.31 41 SER C C 1
ATOM 5758 O O . SER C 3 41 ? -23.639 -14.136 36.231 1.00 64.46 41 SER C O 1
ATOM 5760 N N . LEU C 3 42 ? -21.394 -13.785 36.340 1.00 61.00 42 LEU C N 1
ATOM 5761 C CA . LEU C 3 42 ? -21.011 -15.095 36.885 1.00 66.32 42 LEU C CA 1
ATOM 5762 C C . LEU C 3 42 ? -21.497 -15.212 38.332 1.00 64.23 42 LEU C C 1
ATOM 5763 O O . LEU C 3 42 ? -21.905 -16.282 38.753 1.00 63.73 42 LEU C O 1
ATOM 5768 N N . LYS C 3 43 ? -21.337 -14.122 39.095 1.00 72.37 43 LYS C N 1
ATOM 5769 C CA . LYS C 3 43 ? -21.843 -14.000 40.463 1.00 70.08 43 LYS C CA 1
ATOM 5770 C C . LYS C 3 43 ? -23.328 -14.400 40.471 1.00 60.21 43 LYS C C 1
ATOM 5771 O O . LYS C 3 43 ? -23.688 -15.400 41.106 1.00 64.99 43 LYS C O 1
ATOM 5773 N N . LEU C 3 44 ? -24.145 -13.688 39.687 1.00 56.32 44 LEU C N 1
ATOM 5774 C CA . LEU C 3 44 ? -25.593 -13.899 39.628 1.00 63.21 44 LEU C CA 1
ATOM 5775 C C . LEU C 3 44 ? -25.939 -15.331 39.202 1.00 63.20 44 LEU C C 1
ATOM 5776 O O . LEU C 3 44 ? -26.913 -15.885 39.699 1.00 58.24 44 LEU C O 1
ATOM 5781 N N . ILE C 3 45 ? -25.143 -15.927 38.300 1.00 60.44 45 ILE C N 1
ATOM 5782 C CA . ILE C 3 45 ? -25.372 -17.320 37.870 1.00 58.13 45 ILE C CA 1
ATOM 5783 C C . ILE C 3 45 ? -25.063 -18.254 39.048 1.00 53.28 45 ILE C C 1
ATOM 5784 O O . ILE C 3 45 ? -25.799 -19.209 39.307 1.00 52.07 45 ILE C O 1
ATOM 5789 N N . ASP C 3 46 ? -23.989 -17.974 39.784 1.00 53.65 46 ASP C N 1
ATOM 5790 C CA . ASP C 3 46 ? -23.646 -18.833 40.938 1.00 62.59 46 ASP C CA 1
ATOM 5791 C C . ASP C 3 46 ? -24.826 -18.840 41.938 1.00 61.23 46 ASP C C 1
ATOM 5792 O O . ASP C 3 46 ? -25.139 -19.899 42.514 1.00 57.01 46 ASP C O 1
ATOM 5797 N N . VAL C 3 47 ? -25.512 -17.693 42.108 1.00 58.31 47 VAL C N 1
ATOM 5798 C CA . VAL C 3 47 ? -26.635 -17.591 43.081 1.00 66.07 47 VAL C CA 1
ATOM 5799 C C . VAL C 3 47 ? -27.869 -18.313 42.534 1.00 61.80 47 VAL C C 1
ATOM 5800 O O . VAL C 3 47 ? -28.475 -19.086 43.268 1.00 64.49 47 VAL C O 1
ATOM 5804 N N . LEU C 3 48 ? -28.220 -18.096 41.261 1.00 59.19 48 LEU C N 1
ATOM 5805 C CA . LEU C 3 48 ? -29.364 -18.822 40.677 1.00 58.05 48 LEU C CA 1
ATOM 5806 C C . LEU C 3 48 ? -29.103 -20.340 40.766 1.00 60.12 48 LEU C C 1
ATOM 5807 O O . LEU C 3 48 ? -30.006 -21.109 41.157 1.00 57.74 48 LEU C O 1
ATOM 5812 N N . SER C 3 49 ? -27.857 -20.761 40.493 1.00 58.65 49 SER C N 1
ATOM 5813 C CA . SER C 3 49 ? -27.461 -22.193 40.509 1.00 62.82 49 SER C CA 1
ATOM 5814 C C . SER C 3 49 ? -27.590 -22.781 41.919 1.00 60.95 49 SER C C 1
ATOM 5815 O O . SER C 3 49 ? -28.007 -23.945 42.067 1.00 55.24 49 SER C O 1
ATOM 5818 N N . ALA C 3 50 ? -27.158 -22.010 42.926 1.00 61.56 50 ALA C N 1
ATOM 5819 C CA . ALA C 3 50 ? -27.225 -22.428 44.360 1.00 64.52 50 ALA C CA 1
ATOM 5820 C C . ALA C 3 50 ? -28.692 -22.566 44.821 1.00 57.25 50 ALA C C 1
ATOM 5821 O O . ALA C 3 50 ? -29.066 -23.581 45.387 1.00 63.67 50 ALA C O 1
ATOM 5823 N N . LEU C 3 51 ? -29.534 -21.572 44.523 1.00 58.01 51 LEU C N 1
ATOM 5824 C CA . LEU C 3 51 ? -30.959 -21.654 44.866 1.00 63.12 51 LEU C CA 1
ATOM 5825 C C . LEU C 3 51 ? -31.589 -22.918 44.255 1.00 67.53 51 LEU C C 1
ATOM 5826 O O . LEU C 3 51 ? -32.269 -23.662 44.962 1.00 72.35 51 LEU C O 1
ATOM 5831 N N . GLU C 3 52 ? -31.364 -23.156 42.950 1.00 62.33 52 GLU C N 1
ATOM 5832 C CA . GLU C 3 52 ? -31.929 -24.301 42.243 1.00 56.58 52 GLU C CA 1
ATOM 5833 C C . GLU C 3 52 ? -31.607 -25.596 43.000 1.00 59.91 52 GLU C C 1
ATOM 5834 O O . GLU C 3 52 ? -32.464 -26.454 43.199 1.00 58.54 52 GLU C O 1
ATOM 5840 N N . MET C 3 53 ? -30.339 -25.743 43.395 1.00 60.74 53 MET C N 1
ATOM 5841 C CA . MET C 3 53 ? -29.875 -26.946 44.060 1.00 67.92 53 MET C CA 1
ATOM 5842 C C . MET C 3 53 ? -30.499 -27.067 45.457 1.00 75.84 53 MET C C 1
ATOM 5843 O O . MET C 3 53 ? -30.913 -28.164 45.840 1.00 75.68 53 MET C O 1
ATOM 5848 N N . GLU C 3 54 ? -30.553 -25.946 46.193 1.00 68.94 54 GLU C N 1
ATOM 5849 C CA . GLU C 3 54 ? -31.081 -25.900 47.557 1.00 76.98 54 GLU C CA 1
ATOM 5850 C C . GLU C 3 54 ? -32.480 -26.522 47.594 1.00 73.69 54 GLU C C 1
ATOM 5851 O O . GLU C 3 54 ? -32.766 -27.362 48.441 1.00 79.63 54 GLU C O 1
ATOM 5857 N N . TYR C 3 55 ? -33.324 -26.130 46.639 1.00 71.94 55 TYR C N 1
ATOM 5858 C CA . TYR C 3 55 ? -34.750 -26.376 46.701 1.00 70.51 55 TYR C CA 1
ATOM 5859 C C . TYR C 3 55 ? -35.214 -27.380 45.631 1.00 66.42 55 TYR C C 1
ATOM 5860 O O . TYR C 3 55 ? -36.415 -27.571 45.463 1.00 66.10 55 TYR C O 1
ATOM 5869 N N . SER C 3 56 ? -34.284 -28.036 44.929 1.00 59.70 56 SER C N 1
ATOM 5870 C CA . SER C 3 56 ? -34.613 -28.878 43.759 1.00 58.21 56 SER C CA 1
ATOM 5871 C C . SER C 3 56 ? -35.619 -28.176 42.838 1.00 51.86 56 SER C C 1
ATOM 5872 O O . SER C 3 56 ? -36.566 -28.786 42.398 1.00 60.36 56 SER C O 1
ATOM 5875 N N . ILE C 3 57 ? -35.435 -26.887 42.567 1.00 55.94 57 ILE C N 1
ATOM 5876 C CA . ILE C 3 57 ? -36.328 -26.177 41.639 1.00 61.92 57 ILE C CA 1
ATOM 5877 C C . ILE C 3 57 ? -35.567 -25.852 40.350 1.00 64.38 57 ILE C C 1
ATOM 5878 O O . ILE C 3 57 ? -34.331 -26.014 40.257 1.00 58.60 57 ILE C O 1
ATOM 5883 N N . VAL C 3 58 ? -36.329 -25.379 39.360 1.00 64.25 58 VAL C N 1
ATOM 5884 C CA . VAL C 3 58 ? -35.779 -24.841 38.136 1.00 61.30 58 VAL C CA 1
ATOM 5885 C C . VAL C 3 58 ? -36.168 -23.372 38.069 1.00 65.28 58 VAL C C 1
ATOM 5886 O O . VAL C 3 58 ? -37.358 -23.059 38.093 1.00 68.79 58 VAL C O 1
ATOM 5890 N N . ILE C 3 59 ? -35.155 -22.503 37.978 1.00 57.28 59 ILE C N 1
ATOM 5891 C CA . ILE C 3 59 ? -35.338 -21.091 37.710 1.00 59.12 59 ILE C CA 1
ATOM 5892 C C . ILE C 3 59 ? -34.910 -20.824 36.264 1.00 63.16 59 ILE C C 1
ATOM 5893 O O . ILE C 3 59 ? -33.813 -21.217 35.845 1.00 71.70 59 ILE C O 1
ATOM 5898 N N . ASP C 3 60 ? -35.790 -20.158 35.515 1.00 66.76 60 ASP C N 1
ATOM 5899 C CA . ASP C 3 60 ? -35.553 -19.813 34.131 1.00 68.78 60 ASP C CA 1
ATOM 5900 C C . ASP C 3 60 ? -34.453 -18.750 34.102 1.00 65.98 60 ASP C C 1
ATOM 5901 O O . ASP C 3 60 ? -34.583 -17.706 34.760 1.00 65.58 60 ASP C O 1
ATOM 5906 N N . MET C 3 61 ? -33.380 -19.016 33.342 1.00 62.88 61 MET C N 1
ATOM 5907 C CA . MET C 3 61 ? -32.183 -18.149 33.389 1.00 68.87 61 MET C CA 1
ATOM 5908 C C . MET C 3 61 ? -32.390 -16.853 32.589 1.00 64.30 61 MET C C 1
ATOM 5909 O O . MET C 3 61 ? -31.552 -15.952 32.654 1.00 67.72 61 MET C O 1
ATOM 5914 N N . ASN C 3 62 ? -33.545 -16.709 31.929 1.00 73.94 62 ASN C N 1
ATOM 5915 C CA . ASN C 3 62 ? -33.979 -15.399 31.385 1.00 77.48 62 ASN C CA 1
ATOM 5916 C C . ASN C 3 62 ? -34.621 -14.534 32.481 1.00 68.72 62 ASN C C 1
ATOM 5917 O O . ASN C 3 62 ? -35.182 -13.515 32.167 1.00 83.70 62 ASN C O 1
ATOM 5922 N N . GLU C 3 63 ? -34.542 -14.947 33.749 1.00 73.41 63 GLU C N 1
ATOM 5923 C CA . GLU C 3 63 ? -35.045 -14.141 34.871 1.00 73.77 63 GLU C CA 1
ATOM 5924 C C . GLU C 3 63 ? -33.875 -13.623 35.718 1.00 75.60 63 GLU C C 1
ATOM 5925 O O . GLU C 3 63 ? -34.092 -13.114 36.842 1.00 72.05 63 GLU C O 1
ATOM 5931 N N . LEU C 3 64 ? -32.651 -13.743 35.171 1.00 75.27 64 LEU C N 1
ATOM 5932 C CA . LEU C 3 64 ? -31.409 -13.212 35.786 1.00 76.56 64 LEU C CA 1
ATOM 5933 C C . LEU C 3 64 ? -31.441 -11.684 35.830 1.00 83.21 64 LEU C C 1
ATOM 5934 O O . LEU C 3 64 ? -31.022 -11.102 36.831 1.00 75.59 64 LEU C O 1
ATOM 5939 N N . PRO C 3 65 ? -31.870 -10.980 34.752 1.00 78.28 65 PRO C N 1
ATOM 5940 C CA . PRO C 3 65 ? -31.963 -9.518 34.791 1.00 92.56 65 PRO C CA 1
ATOM 5941 C C . PRO C 3 65 ? -32.930 -8.920 35.838 1.00 98.69 65 PRO C C 1
ATOM 5942 O O . PRO C 3 65 ? -33.005 -7.693 35.940 1.00 100.99 65 PRO C O 1
ATOM 5946 N N . LYS C 3 66 ? -33.637 -9.764 36.608 1.00 94.09 66 LYS C N 1
ATOM 5947 C CA . LYS C 3 66 ? -34.606 -9.324 37.627 1.00 90.08 66 LYS C CA 1
ATOM 5948 C C . LYS C 3 66 ? -34.166 -9.738 39.036 1.00 87.71 66 LYS C C 1
ATOM 5949 O O . LYS C 3 66 ? -34.905 -9.560 39.989 1.00 94.66 66 LYS C O 1
ATOM 5955 N N . MET C 3 67 ? -32.969 -10.306 39.166 1.00 86.69 67 MET C N 1
ATOM 5956 C CA . MET C 3 67 ? -32.512 -10.817 40.445 1.00 91.38 67 MET C CA 1
ATOM 5957 C C . MET C 3 67 ? -31.530 -9.815 41.055 1.00 97.76 67 MET C C 1
ATOM 5958 O O . MET C 3 67 ? -30.320 -10.014 41.026 1.00 110.35 67 MET C O 1
ATOM 5963 N N . THR C 3 68 ? -32.081 -8.736 41.618 1.00 108.49 68 THR C N 1
ATOM 5964 C CA . THR C 3 68 ? -31.309 -7.535 41.910 1.00 101.31 68 THR C CA 1
ATOM 5965 C C . THR C 3 68 ? -31.005 -7.432 43.412 1.00 104.00 68 THR C C 1
ATOM 5966 O O . THR C 3 68 ? -29.857 -7.641 43.833 1.00 95.09 68 THR C O 1
ATOM 5970 N N . ASN C 3 69 ? -32.029 -7.109 44.212 1.00 110.13 69 ASN C N 1
ATOM 5971 C CA . ASN C 3 69 ? -31.864 -7.008 45.660 1.00 116.46 69 ASN C CA 1
ATOM 5972 C C . ASN C 3 69 ? -31.896 -8.420 46.258 1.00 112.85 69 ASN C C 1
ATOM 5973 O O . ASN C 3 69 ? -32.179 -9.401 45.568 1.00 88.02 69 ASN C O 1
ATOM 5978 N N . VAL C 3 70 ? -31.599 -8.497 47.561 1.00 115.93 70 VAL C N 1
ATOM 5979 C CA . VAL C 3 70 ? -31.695 -9.734 48.347 1.00 113.17 70 VAL C CA 1
ATOM 5980 C C . VAL C 3 70 ? -33.175 -10.141 48.427 1.00 110.66 70 VAL C C 1
ATOM 5981 O O . VAL C 3 70 ? -33.528 -11.102 49.125 1.00 110.11 70 VAL C O 1
ATOM 5985 N N . GLU C 3 71 ? -34.020 -9.417 47.678 1.00 104.78 71 GLU C N 1
ATOM 5986 C CA . GLU C 3 71 ? -35.451 -9.373 47.895 1.00 101.10 71 GLU C CA 1
ATOM 5987 C C . GLU C 3 71 ? -36.195 -9.616 46.577 1.00 91.97 71 GLU C C 1
ATOM 5988 O O . GLU C 3 71 ? -37.224 -10.311 46.582 1.00 78.43 71 GLU C O 1
ATOM 5994 N N . ALA C 3 72 ? -35.690 -9.063 45.464 1.00 91.49 72 ALA C N 1
ATOM 5995 C CA . ALA C 3 72 ? -36.257 -9.360 44.126 1.00 94.37 72 ALA C CA 1
ATOM 5996 C C . ALA C 3 72 ? -35.975 -10.824 43.731 1.00 95.19 72 ALA C C 1
ATOM 5997 O O . ALA C 3 72 ? -36.756 -11.434 42.989 1.00 94.56 72 ALA C O 1
ATOM 5999 N N . THR C 3 73 ? -34.878 -11.399 44.249 1.00 97.14 73 THR C N 1
ATOM 6000 C CA . THR C 3 73 ? -34.524 -12.807 43.972 1.00 96.60 73 THR C CA 1
ATOM 6001 C C . THR C 3 73 ? -35.464 -13.739 44.752 1.00 96.34 73 THR C C 1
ATOM 6002 O O . THR C 3 73 ? -35.722 -14.871 44.306 1.00 83.91 73 THR C O 1
ATOM 6006 N N . TYR C 3 74 ? -35.961 -13.277 45.911 1.00 95.33 74 TYR C N 1
ATOM 6007 C CA . TYR C 3 74 ? -36.921 -14.052 46.690 1.00 89.60 74 TYR C CA 1
ATOM 60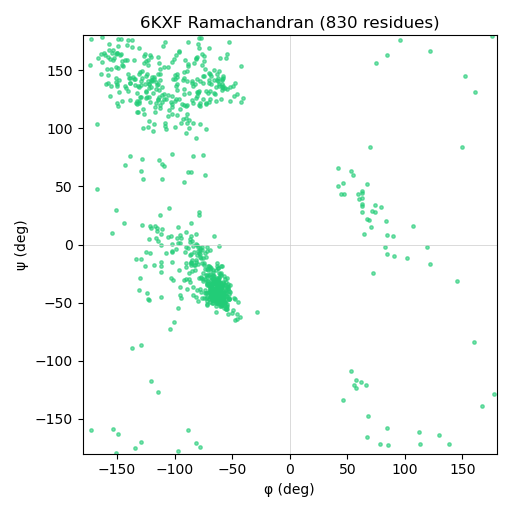08 C C . TYR C 3 74 ? -38.173 -14.312 45.844 1.00 87.81 74 TYR C C 1
ATOM 6009 O O . TYR C 3 74 ? -38.679 -15.440 45.851 1.00 77.67 74 TYR C O 1
ATOM 6018 N N . GLN C 3 75 ? -38.646 -13.281 45.125 1.00 86.15 75 GLN C N 1
ATOM 6019 C CA . GLN C 3 75 ? -39.896 -13.375 44.327 1.00 92.63 75 GLN C CA 1
ATOM 6020 C C . GLN C 3 75 ? -39.722 -14.504 43.310 1.00 92.26 75 GLN C C 1
ATOM 6021 O O . GLN C 3 75 ? -40.567 -15.414 43.205 1.00 83.94 75 GLN C O 1
ATOM 6027 N N . VAL C 3 76 ? -38.607 -14.405 42.574 1.00 93.13 76 VAL C N 1
ATOM 6028 C CA . VAL C 3 76 ? -38.174 -15.382 41.595 1.00 78.68 76 VAL C CA 1
ATOM 6029 C C . VAL C 3 76 ? -38.118 -16.760 42.268 1.00 67.65 76 VAL C C 1
ATOM 6030 O O . VAL C 3 76 ? -38.864 -17.664 41.889 1.00 69.99 76 VAL C O 1
ATOM 6034 N N . THR C 3 77 ? -37.295 -16.908 43.313 1.00 64.02 77 THR C N 1
ATOM 6035 C CA . THR C 3 77 ? -37.149 -18.222 43.958 1.00 68.11 77 THR C CA 1
ATOM 6036 C C . THR C 3 77 ? -38.541 -18.800 44.259 1.00 74.00 77 THR C C 1
ATOM 6037 O O . THR C 3 77 ? -38.881 -19.896 43.806 1.00 68.27 77 THR C O 1
ATOM 6041 N N . ALA C 3 78 ? -39.344 -18.034 45.012 1.00 85.95 78 ALA C N 1
ATOM 6042 C CA . ALA C 3 78 ? -40.668 -18.463 45.489 1.00 82.38 78 ALA C CA 1
ATOM 6043 C C . ALA C 3 78 ? -41.595 -18.761 44.303 1.00 78.36 78 ALA C C 1
ATOM 6044 O O . ALA C 3 78 ? -42.237 -19.815 44.283 1.00 80.78 78 ALA C O 1
ATOM 6046 N N . ALA C 3 79 ? -41.650 -17.847 43.322 1.00 68.81 79 ALA C N 1
ATOM 6047 C CA . ALA C 3 79 ? -42.414 -18.069 42.084 1.00 74.08 79 ALA C CA 1
ATOM 6048 C C . ALA C 3 79 ? -42.092 -19.458 41.508 1.00 76.81 79 ALA C C 1
ATOM 6049 O O . ALA C 3 79 ? -42.941 -20.351 41.496 1.00 72.08 79 ALA C O 1
ATOM 6051 N N . ALA C 3 80 ? -40.839 -19.657 41.085 1.00 77.02 80 ALA C N 1
ATOM 6052 C CA . ALA C 3 80 ? -40.419 -20.905 40.421 1.00 81.24 80 ALA C CA 1
ATOM 6053 C C . ALA C 3 80 ? -40.644 -22.119 41.334 1.00 79.63 80 ALA C C 1
ATOM 6054 O O . ALA C 3 80 ? -40.777 -23.250 40.855 1.00 82.49 80 ALA C O 1
ATOM 6056 N N . ALA C 3 81 ? -40.667 -21.888 42.650 1.00 79.96 81 ALA C N 1
ATOM 6057 C CA . ALA C 3 81 ? -40.780 -22.967 43.642 1.00 85.06 81 ALA C CA 1
ATOM 6058 C C . ALA C 3 81 ? -42.242 -23.366 43.904 1.00 85.86 81 ALA C C 1
ATOM 6059 O O . ALA C 3 81 ? -42.472 -24.393 44.532 1.00 75.33 81 ALA C O 1
ATOM 6061 N N . GLY C 3 82 ? -43.207 -22.547 43.458 1.00 95.86 82 GLY C N 1
ATOM 6062 C CA . GLY C 3 82 ? -44.629 -22.686 43.829 1.00 98.63 82 GLY C CA 1
ATOM 6063 C C . GLY C 3 82 ? -44.856 -22.503 45.327 1.00 99.42 82 GLY C C 1
ATOM 6064 O O . GLY C 3 82 ? -45.576 -23.296 45.949 1.00 91.18 82 GLY C O 1
ATOM 6065 N N . TRP C 3 83 ? -44.216 -21.471 45.907 1.00 102.69 83 TRP C N 1
ATOM 6066 C CA . TRP C 3 83 ? -44.441 -21.030 47.303 1.00 100.49 83 TRP C CA 1
ATOM 6067 C C . TRP C 3 83 ? -45.573 -19.988 47.323 1.00 101.33 83 TRP C C 1
ATOM 6068 O O . TRP C 3 83 ? -46.221 -19.790 48.352 1.00 99.63 83 TRP C O 1
#

Radius of gyration: 25.58 Å; Cα contacts (8 Å, |Δi|>4): 2216; chains: 3; bounding box: 78×58×67 Å

Nearest PDB structures (foldseek):
  6kxe-assembly1_B  TM=9.960E-01  e=1.798E-76  Streptomyces sp. MSC090213JE08
  4r8e-assembly1_B  TM=8.632E-01  e=8.083E-23  Yersinia pestis
  3hnz-assembly1_A  TM=8.421E-01  e=2.842E-22  Escherichia coli K-12
  4qav-assembly1_B  TM=8.199E-01  e=7.128E-23  Neisseria meningitidis alpha14
  3oyt-assembly1_B  TM=8.315E-01  e=6.336E-20  Yersinia pestis

InterPro domains:
  IPR000794 Beta-ketoacyl synthase [PTHR11712] (6-405)
  IPR000794 Beta-ketoacyl synthase [cd00834] (8-404)
  IPR014030 Beta-ketoacyl synthase-like, N-terminal domain [PF00109] (8-246)
  IPR014031 Beta-ketoacyl synthase, C-terminal domain [PF02801] (254-363)
  IPR016039 Thiolase-like [G3DSA:3.40.47.10] (1-409)
  IPR016039 Thiolase-like [SSF53901] (8-253)
  IPR016039 Thiolase-like [SSF53901] (218-405)
  IPR020841 Polyketide synthase, beta-ketoacyl synthase domain [PS52004] (7-406)
  IPR020841 Polyketide synthase, beta-ketoacyl synthase domain [SM00825] (16-409)

B-factor: mean 53.5, std 17.25, range [29.42, 146.61]

Organism: NCBI:txid1670457

Secondary structure (DSSP, 8-state):
-PPPEEEEEEEEEETTEESHHHHHHHHHHT----EE--SS--TTSS--EEB--S---GGGT-SSS-GGGS-HHHHHHHHHHHHHHHHTT--GGGSTT--EEEEEE-SSTTHHHHHHHHHHHHHHTSGGGS-HHHHTT--TTHHHHHHHHHHT--SEEEEEE--GGGHHHHHHHHHHHHHHTTS-SEEEEEEEE---HHHHHHHHHTT-B-SS---TTBTT---B-BB-EEEEEEEEEHHHHHHTTPPP-EEEEEEEEEE--S-SSS--HHHHHHHHHHHHHHHT--GGG--EEE------HHHHHHHHHHHHHHH-SSPPEEE-THHHH-B-GGGHHHHHHHHHHHHHHHTEE--B-S-SSB-TTS-S---BSS-EE----EEEEEEE-GGGEEEEEEEE---/--TT-EEEEEEEEEETTEESHHHHHHHHHTT----EEPPGGG-S-S-SEEBPPTT--HHHHH-SSS-TT--HHHHHHHHHHHHHHB-TTSSBSS---TTEEEEEE-SSS-HHHHHHHHHHHHHSSSTT---GGGHHHHSTTHHHHHHHHHHT--S-EEEE--GGGHHHHHHHHHHHHHHTTS-SEEEEEEEE---HHHHHHHHHTS-TTSPPP-BB-EEEEEEEEEGGG-SS--SEEEEEEEEEE--SS-HHHHHHHHHHHHHHHHT--GGGEEEEE----SSHHHHHHHHHHHTTS-HHHHHSS--GGGG-B-GGGHHHHHHHHHHHHHHT-GGGTT-EEEEEEE-TTSEEEEEEEEE-/--SHHHHHHHHHHHHH--------SSSS--HHHHHHHHHHHHHHHT----GGGGGG--STTHHHHHHHHHHT-

Foldseek 3Di:
DFFWKFFQFKAWQFLQDGADVSLLVCLQQVAFSKDFDDLDDCPPLLDGIFRERDDDDLVVQFDFDDPLLAAPQLSLLQSSLSRGCVSNVHDCVNAAAAAEEEEAEAAQGRVQLVVVLVVQCVVVVHNVSGDPSSVNRRDQLSSFVVNCRRSNHPNYHGYYHHQKFAQFLVFVQVRVVCCSVVVHFKYKGFYWDHDHPVVSVVCSVVQADDRPAFQFLAQPFRHFGEFTGAMITIMGTPVSCVVVVGDTLFIFQFKFKFFPVPAQFAEALVRQLRRVVVGCVSSVHDQVQAQEEAALRGRGPRRRLSRLSSQCVNNNDAHHAYEYPCSRRTRRIRRRLSSSVSLLSNCQRVQKAGAREPHDHGHPSRPHNHRYHRMGGHNGFKYKGWTAGGSRITMITMIGHDD/DPDWFKFFFWKWKQALLAGILVSLLVCWVVVDFRKDADDCVLPDAPDGIASEHPPDDQCVQPNPPLGPLAAPFLSQLQSRLQRTAADPVSDGPDDDDQQEEEEEEEAQARPVLVVQQQVCLVPPPHNNPGDPSNVLNNDNQNNQVVSCVSVVHNAHTYYDYDWQCRQLVQVVVVRVCCVVPRHFKYKGKYWDHDHRSVRVVVQVVDDPPADRAHEITHMMITIMGTPVDDPHDGFKTFQFKFKDFAPPPQLLVRLLVRVVVQCVSSVHALALQQAEAELQASDVSSVSNVVSNPVGHDPNNDVLTRHNCSSTRHIGRRQSSRVSRVSSSCVVDVVLQQTKYKYWYDDPVGMIMIIIMGGD/DPCVLVVLQVLLCVLQPDRDFDFQPVRRDDLSSLVSSQVSLCVVQVFDQDVVCSVQCRTSPSVVCRSCVRNVD

Sequence (836 aa):
ARRRVVLTGFGVISSIGTGVEEYTAGLRAGRSGARPITRFDTEGFGQNTACEVPDFEPGRWIHHVPLDDMGRAGQYAVAAARMAVDDAGLTEDDLGERQAVITVGTTDGESHDIAVLLEQELAAGDPEAMDPVLARRINAGRLSTVIARELRMPNVEATTVTTACAAGNYSVGYGLDSIRSGEVDIALCGGADAVCRKAFALFKRFGALTPDVVRPFDKDRQGILTGEGAGILVLESLESALARGARIHAEVLGYGLSCDAAHPTAPNRDGIARGIRLALDDAGVEQEEIDFISAHGTGTKANDKTESAAIVDVYGDAPPRTVAVKSMLGHSMGAASALGAIACGLAIEHGFIPPTINHRETDPDCPLDVVPNRAVEADVRIVQNNSSAFAGNNAVLILGTYGLPPGTPVITGWSAVSPYGIGRAEFAAGVRAGAKTAVKADAGLGPLPSSDVCTVPGFDIQEQLGPRGTAKMDRLTALALVASDGLLLDADGNRAVATDELTGVVLGITMGSLENVTDFLRQSYTNARPFYVDAGRIPFGSLNHAAGATAIRHDLKGPNTTVAGGRVSGLLALNYARRLMGQGRATKYLVGSAEEFSAAHAWFEHTATASGDPAPLLGEGCGLFLVEQAEAAERPPLAAVLSVETRVDIDDDPGAAVTACARRALRRAGVDAGEVWAAVPCAAPTAAGRAEHEALAALVPADALSRVPSMELLGDTGAASASFQIAAVLAAAEADADSRGRIALVCAVDRDGAVAVAVLRLIAPERLSRIREIIAENIDVDLDGFIDELGADSLKLIDVLSALEMEYSIVIDMNELPKMTNVEATYQVTAAAAGW

CATH classification: 3.40.47.10 (+1 more: 3.40.47.10)

Solvent-accessible surface area: 28184 Å² total; per-residue (Å²): 160,120,56,107,0,0,0,0,0,1,0,0,0,1,3,3,11,43,14,27,157,94,0,10,46,0,0,117,73,14,98,51,0,40,71,88,13,113,37,31,96,17,145,36,1,78,38,67,47,0,2,5,6,80,124,32,99,30,46,150,45,8,116,115,7,78,69,98,42,3,1,81,0,2,23,0,0,0,0,0,0,52,19,0,3,90,37,5,49,17,78,161,145,29,18,24,115,62,50,2,0,0,0,0,0,0,23,7,1,8,3,44,8,2,2,36,0,5,74,51,31,63,96,60,69,61,27,107,52,8,47,57,63,16,2,93,30,4,20,2,4,30,3,0,4,1,1,0,60,1,16,102,1,14,26,1,10,6,1,0,0,0,0,8,17,0,0,0,0,0,0,0,0,0,0,0,0,0,0,25,42,44,40,6,50,1,0,2,0,0,0,0,1,6,3,2,21,19,6,0,0,24,23,52,2,27,41,17,14,0,95,76,48,3,35,0,0,0,94,67,3,72,1,1,4,3,3,3,0,0,0,0,0,0,0,0,1,18,104,17,0,98,93,66,68,18,103,28,12,0,6,0,30,0,0,0,5,0,1,10,15,49,47,42,23,40,38,42,112,99,4,8,3,56,0,0,104,70,0,6,114,30,8,66,16,116,62,155,78,10,46,0,0,3,4,10,0,11,0,23,110,55,12,0,111,23,2,0,22,0,0,42,58,11,30,30,142,96,23,21,84,0,0,0,7,13,4,1,6,1,5,1,6,0,0,6,3,0,0,4,0,0,0,1,0,0,0,11,65,80,22,6,0,1,0,0,13,39,16,162,100,46,12,110,82,0,79,16,81,2,5,66,73,163,19,30,164,25,100,6,134,25,0,0,2,7,3,13,17,52,6,2,0,3,0,2,0,0,0,1,64,70,110,111,89,129,49,10,11,0,0,10,16,14,2,0,1,0,6,21,1,52,20,110,81,90,0,6,41,7,3,148,77,32,37,154,15,29,80,134,25,115,98,78,72,28,122,38,42,34,65,56,5,0,31,6,73,66,15,68,34,83,138,64,26,24,100,156,62,6,82,56,25,10,47,8,1,0,0,2,7,16,0,0,31,31,13,0,50,63,118,127,46,99,98,63,10,61,29,64,86,71,0,0,7,1,6,0,0,19,9,13,5,13,70,6,7,10,48,14,0,88,40,2,58,80,51,80,75,12,8,2,0,33,2,14,56,7,9,28,4,27,11,0,16,4,1,0,15,6,0,64,104,12,84,1,82,1,7,0,0,0,0,0,8,5,28,0,0,2,0,4,0,3,4,1,0,38,11,0,7,62,59,64,35,3,54,16,0,1,2,0,0,1,14,6,8,3,28,20,19,7,36,12,19,55,13,13,43,57,125,85,83,94,70,30,60,7,1,0,0,0,0,9,3,1,1,4,46,25,113,73,31,106,52,103,43,66,0,0,3,33,3,7,15,18,43,2,24,24,99,136,69,30,15,56,8,0,30,38,1,0,150,72,0,8,178,100,18,70,12,99,26,58,83,4,14,0,2,5,17,10,26,10,84,63,68,35,4,149,24,0,82,104,13,0,51,92,35,7,51,82,91,0,32,89,92,14,43,45,15,113,49,2,11,25,7,8,0,0,9,0,2,1,2,3,0,0,0,7,2,17,15,136,64,56,91,80,6,186,42,106,0,0,0,0,0,0,8,21,110,10,15,6,2,0,0,0,0,0,65,1,70,100,82,156,99,45,77,86,0,64,103,8,14,16,128,26,28,76,63,106,144,54,56,59,36,65,143,72,68,34,61,79,37,15,31,17,20,5,0,2,24,0,1,68,72,49,60,18,76,3,80,31,107,49,30,112,118,1,48,44,21,92,29,4,26,115,9,0,16,73,45,26,73,108